Protein AF-A0A256Z282-F1 (afdb_monomer)

Mean predicted aligned error: 21.59 Å

Secondary structure (DSSP, 8-state):
------------------------------SPPP---S--PPPPTTSSEEEE---PPTT--HHHHHHHHGGG-SEEEEE--S--HHHHHHHHHSHHHIIIIIIIIGGGTPEEEEEE-SEEGGGEE---GGGTT--TT-HHHHHHHHHHHHHHHHHH--SEEEESSSTHHHHHHH-S--TTS--HHHHHHHHHHHHHHHHTT-TTSEEE-EEESEEGGGTEE--GGGGGGS-TTS-S-EEEEE-GGGSTT--SGGGS-TTTTGGGGGGS----EEEEEE-----GGGTHHHHHHHHHHHHHTTTTGGGT--EEEEEES-SB-SBTTB--SSB-TTSPBPHHHHHTSPPPPPEE--S--EEEEETT--EEEEEGGGTEE-SSTT---EEEEE-SSSEESEEE-SSEEEEEETTEEEEEEPSS--EEEEEEEEEE-SS--EEEEEEEEEEEP--PPPEEPSS--EEEEETTSPEEEESTTTEE-SSS-TTTSEEEEEEETTEEEEEEEESEEEEEEEESSTT--EEEEEEEEEE-SSS-EEEEEEEEEEEP--PPPEE---SEEEEESS--EEEE-TTSEE-SSTT---EEEEEEESSSS-EEEEEETTTTEEEEEEPTT--EEEEEEEEEE-SS--EEEEEEEEEE--PPPPB-PPPPPEEEESSSPEEEESGGG--B-SS----EEEEEE--TT-SEEEEEETTEEEEEPPTT--EEEEEEEEEE-SSS-EEEEEEEEEEE---PPPEEE--TT-EEEE-TT-EEEEE-SSTT-EEE-SSS-TTT-EEEE--TTEEEETTEEEEE--TT---SEEEEEEEEE-TT--BPPPEEEEEEE-----------EEEEEEEEETTEEEEEEEESTT---EEEEEETTEEEEEE-EE-TTSTTEEEEEE------SB--EEEEEESSTT----SS------B-------------------------TTSGGGTHHHHSSS-------------

Structure (mmCIF, N/CA/C/O backbone):
data_AF-A0A256Z282-F1
#
_entry.id   AF-A0A256Z282-F1
#
loop_
_atom_site.group_PDB
_atom_site.id
_atom_site.type_symbol
_atom_site.label_atom_id
_atom_site.label_alt_id
_atom_site.label_comp_id
_atom_site.label_asym_id
_atom_site.label_entity_id
_atom_site.label_seq_id
_atom_site.pdbx_PDB_ins_code
_atom_site.Cartn_x
_atom_site.Cartn_y
_atom_site.Cartn_z
_atom_site.occupancy
_atom_site.B_iso_or_equiv
_atom_site.auth_seq_id
_atom_site.auth_comp_id
_atom_site.auth_asym_id
_atom_site.auth_atom_id
_atom_site.pdbx_PDB_model_num
ATOM 1 N N . MET A 1 1 ? 31.427 10.305 27.281 1.00 32.47 1 MET A N 1
ATOM 2 C CA . MET A 1 1 ? 32.537 10.815 28.127 1.00 32.47 1 MET A CA 1
ATOM 3 C C . MET A 1 1 ? 32.306 10.371 29.562 1.00 32.47 1 MET A C 1
ATOM 5 O O . MET A 1 1 ? 31.164 10.400 29.994 1.00 32.47 1 MET A O 1
ATOM 9 N N . THR A 1 2 ? 33.347 10.010 30.311 1.00 31.23 2 THR A N 1
ATOM 10 C CA . THR A 1 2 ? 33.247 9.723 31.752 1.00 31.23 2 THR A CA 1
ATOM 11 C C . THR A 1 2 ? 33.522 10.968 32.593 1.00 31.23 2 THR A C 1
ATOM 13 O O . THR A 1 2 ? 34.652 11.454 32.603 1.00 31.23 2 THR A O 1
ATOM 16 N N . ARG A 1 3 ? 32.527 11.425 33.370 1.00 31.22 3 ARG A N 1
ATOM 17 C CA . ARG A 1 3 ? 32.724 11.979 34.725 1.00 31.22 3 ARG A CA 1
ATOM 18 C C . ARG A 1 3 ? 31.401 12.144 35.488 1.00 31.22 3 ARG A C 1
ATOM 20 O O . ARG A 1 3 ? 30.491 12.815 35.023 1.00 31.22 3 ARG A O 1
ATOM 27 N N . PHE A 1 4 ? 31.366 11.559 36.686 1.00 27.66 4 PHE A N 1
ATOM 28 C CA . PHE A 1 4 ? 30.514 11.952 37.821 1.00 27.66 4 PHE A CA 1
ATOM 29 C C . PHE A 1 4 ? 30.743 13.456 38.157 1.00 27.66 4 PHE A C 1
ATOM 31 O O . PHE A 1 4 ? 31.764 14.010 37.745 1.00 27.66 4 PHE A O 1
ATOM 38 N N . VAL A 1 5 ? 29.895 14.187 38.898 1.00 30.22 5 VAL A N 1
ATOM 39 C CA . VAL A 1 5 ? 29.114 13.849 40.117 1.00 30.22 5 VAL A CA 1
ATOM 40 C C . VAL A 1 5 ? 27.767 14.636 40.152 1.00 30.22 5 VAL A C 1
ATOM 42 O O . VAL A 1 5 ? 27.718 15.715 39.563 1.00 30.22 5 VAL A O 1
ATOM 45 N N . PRO A 1 6 ? 26.696 14.153 40.836 1.00 41.72 6 PRO A N 1
ATOM 46 C CA . PRO A 1 6 ? 25.440 14.897 41.121 1.00 41.72 6 PRO A CA 1
ATOM 47 C C . PRO A 1 6 ? 25.623 16.074 42.125 1.00 41.72 6 PRO A C 1
ATOM 49 O O . PRO A 1 6 ? 26.752 16.386 42.488 1.00 41.72 6 PRO A O 1
ATOM 52 N N . ALA A 1 7 ? 24.616 16.792 42.653 1.00 25.42 7 ALA A N 1
ATOM 53 C CA . ALA A 1 7 ? 23.153 16.612 42.766 1.00 25.42 7 ALA A CA 1
ATOM 54 C C . ALA A 1 7 ? 22.435 17.996 42.664 1.00 25.42 7 ALA A C 1
ATOM 56 O O . ALA A 1 7 ? 23.116 19.013 42.584 1.00 25.42 7 ALA A O 1
ATOM 57 N N . ILE A 1 8 ? 21.102 18.147 42.617 1.00 29.92 8 ILE A N 1
ATOM 58 C CA . ILE A 1 8 ? 20.128 17.943 43.714 1.00 29.92 8 ILE A CA 1
ATOM 59 C C . ILE A 1 8 ? 18.701 17.780 43.118 1.00 29.92 8 ILE A C 1
ATOM 61 O O . ILE A 1 8 ? 18.135 18.718 42.568 1.00 29.92 8 ILE A O 1
ATOM 65 N N . ILE A 1 9 ? 18.168 16.552 43.205 1.00 27.41 9 ILE A N 1
ATOM 66 C CA . ILE A 1 9 ? 16.808 16.136 43.651 1.00 27.41 9 ILE A CA 1
ATOM 67 C C . ILE A 1 9 ? 16.004 17.297 44.298 1.00 27.41 9 ILE A C 1
ATOM 69 O O . ILE A 1 9 ? 16.522 17.919 45.214 1.00 27.41 9 ILE A O 1
ATOM 73 N N . THR A 1 10 ? 14.754 17.677 44.004 1.00 26.41 10 THR A N 1
ATOM 74 C CA . THR A 1 10 ? 13.456 16.992 43.737 1.00 26.41 10 THR A CA 1
ATOM 75 C C . THR A 1 10 ? 12.495 18.130 43.255 1.00 26.41 10 THR A C 1
ATOM 77 O O . THR A 1 10 ? 12.828 19.293 43.473 1.00 26.41 10 THR A O 1
ATOM 80 N N . SER A 1 11 ? 11.336 17.990 42.595 1.00 26.44 11 SER A N 1
ATOM 81 C CA . SER A 1 11 ? 10.278 16.965 42.606 1.00 26.44 11 SER A CA 1
ATOM 82 C C . SER A 1 11 ? 9.428 16.986 41.321 1.00 26.44 11 SER A C 1
ATOM 84 O O . SER A 1 11 ? 9.527 17.900 40.507 1.00 26.44 11 SER A O 1
ATOM 86 N N . LEU A 1 12 ? 8.525 16.005 41.208 1.00 25.23 12 LEU A N 1
ATOM 87 C CA . LEU A 1 12 ? 7.338 16.006 40.342 1.00 25.23 12 LEU A CA 1
ATOM 88 C C . LEU A 1 12 ? 6.498 17.295 40.495 1.00 25.23 12 LEU A C 1
ATOM 90 O O . LEU A 1 12 ? 6.377 17.812 41.604 1.00 25.23 12 LEU A O 1
ATOM 94 N N . VAL A 1 13 ? 5.797 17.701 39.429 1.00 27.19 13 VAL A N 1
ATOM 95 C CA . VAL A 1 13 ? 4.322 17.563 39.296 1.00 27.19 13 VAL A CA 1
ATOM 96 C C . VAL A 1 13 ? 3.903 17.858 37.844 1.00 27.19 13 VAL A C 1
ATOM 98 O O . VAL A 1 13 ? 4.639 18.487 37.087 1.00 27.19 13 VAL A O 1
ATOM 101 N N . ILE A 1 14 ? 2.758 17.309 37.433 1.00 26.77 14 ILE A N 1
ATOM 102 C CA . ILE A 1 14 ? 2.300 17.171 36.045 1.00 26.77 14 ILE A CA 1
ATOM 103 C C . ILE A 1 14 ? 1.087 18.080 35.743 1.00 26.77 14 ILE A C 1
ATOM 105 O O . ILE A 1 14 ? 0.183 18.195 36.562 1.00 26.77 14 ILE A O 1
ATOM 109 N N . MET A 1 15 ? 1.071 18.622 34.516 1.00 25.39 15 MET A N 1
ATOM 110 C CA . MET A 1 15 ? -0.073 19.122 33.721 1.00 25.39 15 MET A CA 1
ATOM 111 C C . MET A 1 15 ? -0.859 20.419 34.050 1.00 25.39 15 MET A C 1
ATOM 113 O O . MET A 1 15 ? -1.282 20.707 35.159 1.00 25.39 15 MET A O 1
ATOM 117 N N . LEU A 1 16 ? -1.167 21.074 32.918 1.00 25.86 16 LEU A N 1
ATOM 118 C CA . LEU A 1 16 ? -2.424 21.700 32.470 1.00 25.86 16 LEU A CA 1
ATOM 119 C C . LEU A 1 16 ? -2.932 23.062 32.990 1.00 25.86 16 LEU A C 1
ATOM 121 O O . LEU A 1 16 ? -3.411 23.260 34.101 1.00 25.86 16 LEU A O 1
ATOM 125 N N . LEU A 1 17 ? -2.968 23.957 31.999 1.00 26.42 17 LEU A N 1
ATOM 126 C CA . LEU A 1 17 ? -3.879 25.076 31.772 1.00 26.42 17 LEU A CA 1
ATOM 127 C C . LEU A 1 17 ? -5.357 24.748 32.088 1.00 26.42 17 LEU A C 1
ATOM 129 O O . LEU A 1 17 ? -5.893 23.790 31.538 1.00 26.42 17 LEU A O 1
ATOM 133 N N . LEU A 1 18 ? -6.060 25.623 32.818 1.00 26.33 18 LEU A N 1
ATOM 134 C CA . LEU A 1 18 ? -6.998 26.632 32.267 1.00 26.33 18 LEU A CA 1
ATOM 135 C C . LEU A 1 18 ? -7.649 27.466 33.413 1.00 26.33 18 LEU A C 1
ATOM 137 O O . LEU A 1 18 ? -7.654 27.016 34.558 1.00 26.33 18 LEU A O 1
ATOM 141 N N . PRO A 1 19 ? -8.158 28.694 33.160 1.00 42.88 19 PRO A N 1
ATOM 142 C CA . PRO A 1 19 ? -8.606 29.622 34.211 1.00 42.88 19 PRO A CA 1
ATOM 143 C C . PRO A 1 19 ? -10.138 29.735 34.361 1.00 42.88 19 PRO A C 1
ATOM 145 O O . PRO A 1 19 ? -10.869 29.526 33.391 1.00 42.88 19 PRO A O 1
ATOM 148 N N . PRO A 1 20 ? -10.623 30.224 35.522 1.00 31.28 20 PRO A N 1
ATOM 149 C CA . PRO A 1 20 ? -11.859 31.009 35.525 1.00 31.28 20 PRO A CA 1
ATOM 150 C C . PRO A 1 20 ? -11.836 32.327 36.333 1.00 31.28 20 PRO A C 1
ATOM 152 O O . PRO A 1 20 ? -11.008 32.588 37.201 1.00 31.28 20 PRO A O 1
ATOM 155 N N . VAL A 1 21 ? -12.825 33.141 35.968 1.00 27.41 21 VAL A N 1
ATOM 156 C CA . VAL A 1 21 ? -13.219 34.503 36.365 1.00 27.41 21 VAL A CA 1
ATOM 157 C C . VAL A 1 21 ? -13.372 34.747 37.883 1.00 27.41 21 VAL A C 1
ATOM 159 O O . VAL A 1 21 ? -13.654 33.841 38.660 1.00 27.41 21 VAL A O 1
ATOM 162 N N . ALA A 1 22 ? -13.232 36.013 38.298 1.00 29.50 22 ALA A N 1
ATOM 163 C CA . ALA A 1 22 ? -13.352 36.476 39.685 1.00 29.50 22 ALA A CA 1
ATOM 164 C C . ALA A 1 22 ? -14.802 36.606 40.211 1.00 29.50 22 ALA A C 1
ATOM 166 O O . ALA A 1 22 ? -15.741 36.837 39.453 1.00 29.50 22 ALA A O 1
ATOM 167 N N . VAL A 1 23 ? -14.954 36.576 41.543 1.00 30.27 23 VAL A N 1
ATOM 168 C CA . VAL A 1 23 ? -16.214 36.835 42.267 1.00 30.27 23 VAL A CA 1
ATOM 169 C C . VAL A 1 23 ? -16.068 38.071 43.158 1.00 30.27 23 VAL A C 1
ATOM 171 O O . VAL A 1 23 ? -15.133 38.163 43.952 1.00 30.27 23 VAL A O 1
ATOM 174 N N . GLY A 1 24 ? -17.021 39.002 43.068 1.00 29.23 24 GLY A N 1
ATOM 175 C CA . GLY A 1 24 ? -17.198 40.091 44.034 1.00 29.23 24 GLY A CA 1
ATOM 176 C C . GLY A 1 24 ? -18.310 39.779 45.040 1.00 29.23 24 GLY A C 1
ATOM 177 O O . GLY A 1 24 ? -19.276 39.098 44.704 1.00 29.23 24 GLY A O 1
ATOM 178 N N . ARG A 1 25 ? -18.201 40.303 46.266 1.00 31.72 25 ARG A N 1
ATOM 179 C CA . ARG A 1 25 ? -19.274 40.293 47.277 1.00 31.72 25 ARG A CA 1
ATOM 180 C C . ARG A 1 25 ? -19.615 41.720 47.705 1.00 31.72 25 ARG A C 1
ATOM 182 O O . ARG A 1 25 ? -18.720 42.542 47.879 1.00 31.72 25 ARG A O 1
ATOM 189 N N . SER A 1 26 ? -20.896 41.969 47.951 1.00 30.20 26 SER A N 1
ATOM 190 C CA . SER A 1 26 ? -21.411 43.108 48.716 1.00 30.20 26 SER A CA 1
ATOM 191 C C . SER A 1 26 ? -22.317 42.581 49.834 1.00 30.20 26 SER A C 1
ATOM 193 O O . SER A 1 26 ? -22.869 41.487 49.724 1.00 30.20 26 SER A O 1
ATOM 195 N N . SER A 1 27 ? -22.427 43.324 50.934 1.00 38.00 27 SER A N 1
ATOM 196 C CA . SER A 1 27 ? -23.097 42.881 52.163 1.00 38.00 27 SER A CA 1
ATOM 197 C C . SER A 1 27 ? -24.053 43.942 52.699 1.00 38.00 27 SER A C 1
ATOM 199 O O . SER A 1 27 ? -23.663 45.102 52.833 1.00 38.00 27 SER A O 1
ATOM 201 N N . THR A 1 28 ? -25.257 43.526 53.089 1.00 36.81 28 THR A N 1
ATOM 202 C CA . THR A 1 28 ? -26.222 44.322 53.864 1.00 36.81 28 THR A CA 1
ATOM 203 C C . THR A 1 28 ? -26.924 43.422 54.876 1.00 36.81 28 THR A C 1
ATOM 205 O O . THR A 1 28 ? -27.281 42.294 54.546 1.00 36.81 28 THR A O 1
ATOM 208 N N . GLU A 1 29 ? -27.101 43.919 56.097 1.00 42.50 29 GLU A N 1
ATOM 209 C CA . GLU A 1 29 ? -27.690 43.192 57.230 1.00 42.50 29 GLU A CA 1
ATOM 210 C C . GLU A 1 29 ? -29.229 43.201 57.196 1.00 42.50 29 GLU A C 1
ATOM 212 O O . GLU A 1 29 ? -29.843 44.061 56.560 1.00 42.50 29 GLU A O 1
ATOM 217 N N . GLY A 1 30 ? -29.861 42.295 57.946 1.00 34.12 30 GLY A N 1
ATOM 218 C CA . GLY A 1 30 ? -31.300 42.329 58.204 1.00 34.12 30 GLY A CA 1
ATOM 219 C C . GLY A 1 30 ? -31.729 41.346 59.294 1.00 34.12 30 GLY A C 1
ATOM 220 O O . GLY A 1 30 ? -31.231 40.230 59.312 1.00 34.12 30 GLY A O 1
ATOM 221 N N . SER A 1 31 ? -32.673 41.793 60.137 1.00 41.44 31 SER A N 1
ATOM 222 C CA . SER A 1 31 ? -33.498 41.054 61.121 1.00 41.44 31 SER A CA 1
ATOM 223 C C . SER A 1 31 ? -32.812 40.129 62.154 1.00 41.44 31 SER A C 1
ATOM 225 O O . SER A 1 31 ? -31.780 39.523 61.886 1.00 41.44 31 SER A O 1
ATOM 227 N N . PRO A 1 32 ? -33.394 39.953 63.360 1.00 53.56 32 PRO A N 1
ATOM 228 C CA . PRO A 1 32 ? -33.020 38.826 64.211 1.00 53.56 32 PRO A CA 1
ATOM 229 C C . PRO A 1 32 ? -33.335 37.520 63.469 1.00 53.56 32 PRO A C 1
ATOM 231 O O . PRO A 1 32 ? -34.450 37.340 62.977 1.00 53.56 32 PRO A O 1
ATOM 234 N N . LEU A 1 33 ? -32.337 36.642 63.359 1.00 63.47 33 LEU A N 1
ATOM 235 C CA . LEU A 1 33 ? -32.469 35.342 62.702 1.00 63.47 33 LEU A CA 1
ATOM 236 C C . LEU A 1 33 ? -33.516 34.484 63.425 1.00 63.47 33 LEU A C 1
ATOM 238 O O . LEU A 1 33 ? -33.586 34.494 64.656 1.00 63.47 33 LEU A O 1
ATOM 242 N N . ALA A 1 34 ? -34.306 33.738 62.653 1.00 81.88 34 ALA A N 1
ATOM 243 C CA . ALA A 1 34 ? -35.190 32.720 63.201 1.00 81.88 34 ALA A CA 1
ATOM 244 C C . ALA A 1 34 ? -34.374 31.609 63.885 1.00 81.88 34 ALA A C 1
ATOM 246 O O . ALA A 1 34 ? -33.203 31.389 63.565 1.00 81.88 34 ALA A O 1
ATOM 247 N N . LEU A 1 35 ? -34.988 30.904 64.834 1.00 90.19 35 LEU A N 1
ATOM 248 C CA . LEU A 1 35 ? -34.377 29.716 65.415 1.00 90.19 35 LEU A CA 1
ATOM 249 C C . LEU A 1 35 ? -34.568 28.551 64.449 1.00 90.19 35 LEU A C 1
ATOM 251 O O . LEU A 1 35 ? -35.682 28.069 64.293 1.00 90.19 35 LEU A O 1
ATOM 255 N N . GLU A 1 36 ? -33.503 28.044 63.842 1.00 91.38 36 GLU A N 1
ATOM 256 C CA . GLU A 1 36 ? -33.582 26.732 63.190 1.00 91.38 36 GLU A CA 1
ATOM 257 C C . GLU A 1 36 ? -33.755 25.625 64.249 1.00 91.38 36 GLU A C 1
ATOM 259 O O . GLU A 1 36 ? -33.304 25.806 65.392 1.00 91.38 36 GLU A O 1
ATOM 264 N N . PRO A 1 37 ? -34.335 24.461 63.915 1.00 92.50 37 PRO A N 1
ATOM 265 C CA . PRO A 1 37 ? -34.160 23.242 64.703 1.00 92.50 37 PRO A CA 1
ATOM 266 C C . PRO A 1 37 ? -32.676 22.928 64.982 1.00 92.50 37 PRO A C 1
ATOM 268 O O . PRO A 1 37 ? -31.769 23.494 64.364 1.00 92.50 37 PRO A O 1
ATOM 271 N N . LEU A 1 38 ? -32.406 22.061 65.959 1.00 91.69 38 LEU A N 1
ATOM 272 C CA . LEU A 1 38 ? -31.067 21.489 66.183 1.00 91.69 38 LEU A CA 1
ATOM 273 C C . LEU A 1 38 ? -30.877 20.128 65.504 1.00 91.69 38 LEU A C 1
ATOM 275 O O . LEU A 1 38 ? -29.742 19.680 65.362 1.00 91.69 38 LEU A O 1
ATOM 279 N N . ASP A 1 39 ? -31.975 19.483 65.121 1.00 89.44 39 ASP A N 1
ATOM 280 C CA . ASP A 1 39 ? -32.001 18.131 64.583 1.00 89.44 39 ASP A CA 1
ATOM 281 C C . ASP A 1 39 ? -32.217 18.190 63.061 1.00 89.44 39 ASP A C 1
ATOM 283 O O . ASP A 1 39 ? -33.221 18.738 62.608 1.00 89.44 39 ASP A O 1
ATOM 287 N N . ASP A 1 40 ? -31.283 17.627 62.291 1.00 84.88 40 ASP A N 1
ATOM 288 C CA . ASP A 1 40 ? -31.329 17.514 60.822 1.00 84.88 40 ASP A CA 1
ATOM 289 C C . ASP A 1 40 ? -30.977 16.063 60.420 1.00 84.88 40 ASP A C 1
ATOM 291 O O . ASP A 1 40 ? -29.833 15.768 60.061 1.00 84.88 40 ASP A O 1
ATOM 295 N N . PRO A 1 41 ? -31.897 15.103 60.641 1.00 84.88 41 PRO A N 1
ATOM 296 C CA . PRO A 1 41 ? -31.651 13.686 60.396 1.00 84.88 41 PRO A CA 1
ATOM 297 C C . PRO A 1 41 ? -31.740 13.357 58.898 1.00 84.88 41 PRO A C 1
ATOM 299 O O . PRO A 1 41 ? -32.674 13.772 58.215 1.00 84.88 41 PRO A O 1
ATOM 302 N N . GLU A 1 42 ? -30.807 12.551 58.389 1.00 79.50 42 GLU A N 1
ATOM 303 C CA . GLU A 1 42 ? -30.913 12.004 57.032 1.00 79.50 42 GLU A CA 1
ATOM 304 C C . GLU A 1 42 ? -32.065 10.987 56.967 1.00 79.50 42 GLU A C 1
ATOM 306 O O . GLU A 1 42 ? -32.166 10.089 57.809 1.00 79.50 42 GLU A O 1
ATOM 311 N N . LEU A 1 43 ? -32.953 11.141 55.981 1.00 81.81 43 LEU A N 1
ATOM 312 C CA . LEU A 1 43 ? -34.127 10.284 55.824 1.00 81.81 43 LEU A CA 1
ATOM 313 C C . LEU A 1 43 ? -33.690 8.853 55.450 1.00 81.81 43 LEU A C 1
ATOM 315 O O . LEU A 1 43 ? -33.023 8.689 54.425 1.00 81.81 43 LEU A O 1
ATOM 319 N N . PRO A 1 44 ? -34.067 7.809 56.218 1.00 77.88 44 PRO A N 1
ATOM 320 C CA . PRO A 1 44 ? -33.702 6.432 55.893 1.00 77.88 44 PRO A CA 1
ATOM 321 C C . PRO A 1 44 ? -34.237 6.000 54.515 1.00 77.88 44 PRO A C 1
ATOM 323 O O . PRO A 1 44 ? -35.282 6.507 54.098 1.00 77.88 44 PRO A O 1
ATOM 326 N N . PRO A 1 45 ? -33.610 5.024 53.823 1.00 68.00 45 PRO A N 1
ATOM 327 C CA . PRO A 1 45 ? -34.011 4.637 52.463 1.00 68.00 45 PRO A CA 1
ATOM 328 C C . PRO A 1 45 ? -35.474 4.179 52.333 1.00 68.00 45 PRO A C 1
ATOM 330 O O . PRO A 1 45 ? -36.091 4.388 51.291 1.00 68.00 45 PRO A O 1
ATOM 333 N N . VAL A 1 46 ? -36.057 3.638 53.412 1.00 73.06 46 VAL A N 1
ATOM 334 C CA . VAL A 1 46 ? -37.483 3.259 53.509 1.00 73.06 46 VAL A CA 1
ATOM 335 C C . VAL A 1 46 ? -38.459 4.451 53.533 1.00 73.06 46 VAL A C 1
ATOM 337 O O . VAL A 1 46 ? -39.670 4.247 53.521 1.00 73.06 46 VAL A O 1
ATOM 340 N N . GLY A 1 47 ? -37.962 5.692 53.577 1.00 81.62 47 GLY A N 1
ATOM 341 C CA . GLY A 1 47 ? -38.747 6.925 53.437 1.00 81.62 47 GLY A CA 1
ATOM 342 C C . GLY A 1 47 ? -39.304 7.533 54.730 1.00 81.62 47 GLY A C 1
ATOM 343 O O . GLY A 1 47 ? -39.886 8.615 54.671 1.00 81.62 47 GLY A O 1
ATOM 344 N N . PHE A 1 48 ? -39.114 6.894 55.890 1.00 90.00 48 PHE A N 1
ATOM 345 C CA . PHE A 1 48 ? -39.624 7.361 57.188 1.00 90.00 48 PHE A CA 1
ATOM 346 C C . PHE A 1 48 ? -38.685 7.020 58.355 1.00 90.00 48 PHE A C 1
ATOM 348 O O . PHE A 1 48 ? -37.895 6.077 58.287 1.00 90.00 48 PHE A O 1
ATOM 355 N N . TYR A 1 49 ? -38.799 7.768 59.455 1.00 92.44 49 TYR A N 1
ATOM 356 C CA . TYR A 1 49 ? -38.074 7.513 60.704 1.00 92.44 49 TYR A CA 1
ATOM 357 C C . TYR A 1 49 ? -38.844 6.545 61.609 1.00 92.44 49 TYR A C 1
ATOM 359 O O . TYR A 1 49 ? -40.066 6.656 61.746 1.00 92.44 49 TYR A O 1
ATOM 367 N N . ARG A 1 50 ? -38.129 5.651 62.298 1.00 91.75 50 ARG A N 1
ATOM 368 C CA . ARG A 1 50 ? -38.664 4.807 63.378 1.00 91.75 50 ARG A CA 1
ATOM 369 C C . ARG A 1 50 ? -38.250 5.353 64.744 1.00 91.75 50 ARG A C 1
ATOM 371 O O . ARG A 1 50 ? -37.164 5.913 64.895 1.00 91.75 50 ARG A O 1
ATOM 378 N N . GLY A 1 51 ? -39.094 5.171 65.751 1.00 93.50 51 GLY A N 1
ATOM 379 C CA . GLY A 1 51 ? -38.818 5.587 67.123 1.00 93.50 51 GLY A CA 1
ATOM 380 C C . GLY A 1 51 ? -39.428 4.646 68.150 1.00 93.50 51 GLY A C 1
ATOM 381 O O . GLY A 1 51 ? -40.473 4.054 67.907 1.00 93.50 51 GLY A O 1
ATOM 382 N N . VAL A 1 52 ? -38.796 4.501 69.311 1.00 93.19 52 VAL A N 1
ATOM 383 C CA . VAL A 1 52 ? -39.307 3.675 70.416 1.00 93.19 52 VAL A CA 1
ATOM 384 C C . VAL A 1 52 ? -39.156 4.458 71.711 1.00 93.19 52 VAL A C 1
ATOM 386 O O . VAL A 1 52 ? -38.099 5.029 71.970 1.00 93.19 52 VAL A O 1
ATOM 389 N N . LEU A 1 53 ? -40.190 4.480 72.549 1.00 90.50 53 LEU A N 1
ATOM 390 C CA . LEU A 1 53 ? -40.095 5.079 73.881 1.00 90.50 53 LEU A CA 1
ATOM 391 C C . LEU A 1 53 ? -39.269 4.167 74.822 1.00 90.50 53 LEU A C 1
ATOM 393 O O . LEU A 1 53 ? -39.681 3.030 75.090 1.00 90.50 53 LEU A O 1
ATOM 397 N N . PRO A 1 54 ? -38.115 4.617 75.359 1.00 91.00 54 PRO A N 1
ATOM 398 C CA . PRO A 1 54 ? -37.260 3.756 76.171 1.00 91.00 54 PRO A CA 1
ATOM 399 C C . PRO A 1 54 ? -37.769 3.657 77.617 1.00 91.00 54 PRO A C 1
ATOM 401 O O . PRO A 1 54 ? -37.663 4.604 78.401 1.00 91.00 54 PRO A O 1
ATOM 404 N N . ASN A 1 55 ? -38.269 2.481 78.000 1.00 91.50 55 ASN A N 1
ATOM 405 C CA . ASN A 1 55 ? -38.605 2.123 79.378 1.00 91.50 55 ASN A CA 1
ATOM 406 C C . ASN A 1 55 ? -37.612 1.068 79.915 1.00 91.50 55 ASN A C 1
ATOM 408 O O . ASN A 1 55 ? -37.515 -0.012 79.334 1.00 91.50 55 ASN A O 1
ATOM 412 N N . PRO A 1 56 ? -36.842 1.335 80.989 1.00 89.25 56 PRO A N 1
ATOM 413 C CA . PRO A 1 56 ? -35.852 0.382 81.493 1.00 89.25 56 PRO A CA 1
ATOM 414 C C . PRO A 1 56 ? -36.515 -0.811 82.195 1.00 89.25 56 PRO A C 1
ATOM 416 O O . PRO A 1 56 ? -37.438 -0.634 82.996 1.00 89.25 56 PRO A O 1
ATOM 419 N N . HIS A 1 57 ? -36.017 -2.025 81.944 1.00 88.38 57 HIS A N 1
ATOM 420 C CA . HIS A 1 57 ? -36.428 -3.206 82.711 1.00 88.38 57 HIS A CA 1
ATOM 421 C C . HIS A 1 57 ? -35.793 -3.198 84.122 1.00 88.38 57 HIS A C 1
ATOM 423 O O . HIS A 1 57 ? -34.835 -2.456 84.371 1.00 88.38 57 HIS A O 1
ATOM 429 N N . PRO A 1 58 ? -36.277 -4.010 85.085 1.00 87.56 58 PRO A N 1
ATOM 430 C CA . PRO A 1 58 ? -35.747 -4.006 86.448 1.00 87.56 58 PRO A CA 1
ATOM 431 C C . PRO A 1 58 ? -34.232 -4.263 86.496 1.00 87.56 58 PRO A C 1
ATOM 433 O O . PRO A 1 58 ? -33.767 -5.341 86.132 1.00 87.56 58 PRO A O 1
ATOM 436 N N . GLY A 1 59 ? -33.478 -3.266 86.971 1.00 85.75 59 GLY A N 1
ATOM 437 C CA . GLY A 1 59 ? -32.016 -3.301 87.104 1.00 85.75 59 GLY A CA 1
ATOM 438 C C . GLY A 1 59 ? -31.226 -2.569 86.011 1.00 85.75 59 GLY A C 1
ATOM 439 O O . GLY A 1 59 ? -30.035 -2.361 86.210 1.00 85.75 59 GLY A O 1
ATOM 440 N N . GLN A 1 60 ? -31.868 -2.153 84.914 1.00 91.19 60 GLN A N 1
ATOM 441 C CA . GLN A 1 60 ? -31.240 -1.443 83.792 1.00 91.19 60 GLN A CA 1
ATOM 442 C C . GLN A 1 60 ? -31.096 0.070 84.064 1.00 91.19 60 GLN A C 1
ATOM 444 O O . GLN A 1 60 ? -31.960 0.671 84.709 1.00 91.19 60 GLN A O 1
ATOM 449 N N . SER A 1 61 ? -30.031 0.702 83.558 1.00 91.56 61 SER A N 1
ATOM 450 C CA . SER A 1 61 ? -29.827 2.161 83.627 1.00 91.56 61 SER A CA 1
ATOM 451 C C . SER A 1 61 ? -30.552 2.930 82.506 1.00 91.56 61 SER A C 1
ATOM 453 O O . SER A 1 61 ? -31.020 2.354 81.520 1.00 91.56 61 SER A O 1
ATOM 455 N N . PHE A 1 62 ? -30.639 4.261 82.638 1.00 87.44 62 PHE A N 1
ATOM 456 C CA . PHE A 1 62 ? -31.159 5.116 81.566 1.00 87.44 62 PHE A CA 1
ATOM 457 C C . PHE A 1 62 ? -30.205 5.171 80.362 1.00 87.44 62 PHE A C 1
ATOM 459 O O . PHE A 1 62 ? -30.652 5.066 79.225 1.00 87.44 62 PHE A O 1
ATOM 466 N N . GLU A 1 63 ? -28.896 5.253 80.593 1.00 90.75 63 GLU A N 1
ATOM 467 C CA . GLU A 1 63 ? -27.874 5.174 79.543 1.00 90.75 63 GLU A CA 1
ATOM 468 C C . GLU A 1 63 ? -27.968 3.848 78.769 1.00 90.75 63 GLU A C 1
ATOM 470 O O . GLU A 1 63 ? -27.969 3.844 77.538 1.00 90.75 63 GLU A O 1
ATOM 475 N N . GLU A 1 64 ? -28.116 2.727 79.484 1.00 90.88 64 GLU A N 1
ATOM 476 C CA . GLU A 1 64 ? -28.225 1.384 78.902 1.00 90.88 64 GLU A CA 1
ATOM 477 C C . GLU A 1 64 ? -29.496 1.182 78.070 1.00 90.88 64 GLU A C 1
ATOM 479 O O . GLU A 1 64 ? -29.461 0.450 77.080 1.00 90.88 64 GLU A O 1
ATOM 484 N N . VAL A 1 65 ? -30.631 1.779 78.456 1.00 92.38 65 VAL A N 1
ATOM 485 C CA . VAL A 1 65 ? -31.879 1.629 77.690 1.00 92.38 65 VAL A CA 1
ATOM 486 C C . VAL A 1 65 ? -31.927 2.566 76.480 1.00 92.38 65 VAL A C 1
ATOM 488 O O . VAL A 1 65 ? -32.326 2.128 75.402 1.00 92.38 65 VAL A O 1
ATOM 491 N N . TYR A 1 66 ? -31.447 3.810 76.601 1.00 92.94 66 TYR A N 1
ATOM 492 C CA . TYR A 1 66 ? -31.400 4.752 75.473 1.00 92.94 66 TYR A CA 1
ATOM 493 C C . TYR A 1 66 ? -30.376 4.317 74.411 1.00 92.94 66 TYR A C 1
ATOM 495 O O . TYR A 1 66 ? -30.702 4.324 73.226 1.00 92.94 66 TYR A O 1
ATOM 503 N N . GLY A 1 67 ? -29.198 3.825 74.821 1.00 89.88 67 GLY A N 1
ATOM 504 C CA . GLY A 1 67 ? -28.189 3.263 73.910 1.00 89.88 67 GLY A CA 1
ATOM 505 C C . GLY A 1 67 ? -28.557 1.906 73.281 1.00 89.88 67 GLY A C 1
ATOM 506 O O . GLY A 1 67 ? -27.860 1.433 72.390 1.00 89.88 67 GLY A O 1
ATOM 507 N N . ASN A 1 68 ? -29.636 1.262 73.740 1.00 87.75 68 ASN A N 1
ATOM 508 C CA . ASN A 1 68 ? -30.211 0.049 73.140 1.00 87.75 68 ASN A CA 1
ATOM 509 C C . ASN A 1 68 ? -31.317 0.412 72.131 1.00 87.75 68 ASN A C 1
ATOM 511 O O . ASN A 1 68 ? -31.427 -0.225 71.087 1.00 87.75 68 ASN A O 1
ATOM 515 N N . VAL A 1 69 ? -32.092 1.471 72.404 1.00 89.25 69 VAL A N 1
ATOM 516 C CA . VAL A 1 69 ? -33.086 2.012 71.461 1.00 89.25 69 VAL A CA 1
ATOM 517 C C . VAL A 1 69 ? -32.426 2.639 70.230 1.00 89.25 69 VAL A C 1
ATOM 519 O O . VAL A 1 69 ? -32.868 2.354 69.119 1.00 89.25 69 VAL A O 1
ATOM 522 N N . SER A 1 70 ? -31.344 3.409 70.385 1.00 89.94 70 SER A N 1
ATOM 523 C CA . SER A 1 70 ? -30.672 4.087 69.258 1.00 89.94 70 SER A CA 1
ATOM 524 C C . SER A 1 70 ? -30.085 3.156 68.195 1.00 89.94 70 SER A C 1
ATOM 526 O O . SER A 1 70 ? -29.865 3.577 67.064 1.00 89.94 70 SER A O 1
ATOM 528 N N . LEU A 1 71 ? -29.890 1.871 68.507 1.00 85.44 71 LEU A N 1
ATOM 529 C CA . LEU A 1 71 ? -29.515 0.861 67.512 1.00 85.44 71 LEU A CA 1
ATOM 530 C C . LEU A 1 71 ? -30.615 0.647 66.456 1.00 85.44 71 LEU A C 1
ATOM 532 O O . LEU A 1 71 ? -30.327 0.179 65.354 1.00 85.44 71 LEU A O 1
ATOM 536 N N . HIS A 1 72 ? -31.876 0.916 66.810 1.00 84.88 72 HIS A N 1
ATOM 537 C CA . HIS A 1 72 ? -33.080 0.549 66.056 1.00 84.88 72 HIS A CA 1
ATOM 538 C C . HIS A 1 72 ? -34.131 1.685 66.051 1.00 84.88 72 HIS A C 1
ATOM 540 O O . HIS A 1 72 ? -35.336 1.431 65.986 1.00 84.88 72 HIS A O 1
ATOM 546 N N . SER A 1 73 ? -33.706 2.945 66.196 1.00 89.75 73 SER A N 1
ATOM 547 C CA . SER A 1 73 ? -34.575 4.132 66.214 1.00 89.75 73 SER A CA 1
ATOM 548 C C . SER A 1 73 ? -33.793 5.400 65.895 1.00 89.75 73 SER A C 1
ATOM 550 O O . SER A 1 73 ? -32.684 5.581 66.385 1.00 89.75 73 SER A O 1
ATOM 552 N N . GLN A 1 74 ? -34.402 6.300 65.123 1.00 92.12 74 GLN A N 1
ATOM 553 C CA . GLN A 1 74 ? -33.894 7.646 64.851 1.00 92.12 74 GLN A CA 1
ATOM 554 C C . GLN A 1 74 ? -34.549 8.710 65.747 1.00 92.12 74 GLN A C 1
ATOM 556 O O . GLN A 1 74 ? -34.010 9.808 65.866 1.00 92.12 74 GLN A O 1
ATOM 561 N N . PHE A 1 75 ? -35.676 8.414 66.408 1.00 94.00 75 PHE A N 1
ATOM 562 C CA . PHE A 1 75 ? -36.325 9.357 67.325 1.00 94.00 75 PHE A CA 1
ATOM 563 C C . PHE A 1 75 ? -36.857 8.727 68.612 1.00 94.00 75 PHE A C 1
ATOM 565 O O . PHE A 1 75 ? -37.094 7.523 68.694 1.00 94.00 75 PHE A O 1
ATOM 572 N N . VAL A 1 76 ? -37.079 9.575 69.618 1.00 92.94 76 VAL A N 1
ATOM 573 C CA . VAL A 1 76 ? -37.748 9.211 70.875 1.00 92.94 76 VAL A CA 1
ATOM 574 C C . VAL A 1 76 ? -38.951 10.135 71.098 1.00 92.94 76 VAL A C 1
ATOM 576 O O . VAL A 1 76 ? -38.768 11.358 71.115 1.00 92.94 76 VAL A O 1
ATOM 579 N N . PRO A 1 77 ? -40.167 9.594 71.316 1.00 87.25 77 PRO A N 1
ATOM 580 C CA . PRO A 1 77 ? -41.295 10.362 71.836 1.00 87.25 77 PRO A CA 1
ATOM 581 C C . PRO A 1 77 ? -40.952 10.944 73.213 1.00 87.25 77 PRO A C 1
ATOM 583 O O . PRO A 1 77 ? -40.847 10.232 74.211 1.00 87.25 77 PRO A O 1
ATOM 586 N N . VAL A 1 78 ? -40.768 12.259 73.289 1.00 78.31 78 VAL A N 1
ATOM 587 C CA . VAL A 1 78 ? -40.567 12.984 74.546 1.00 78.31 78 VAL A CA 1
ATOM 588 C C . VAL A 1 78 ? -41.931 13.383 75.089 1.00 78.31 78 VAL A C 1
ATOM 590 O O . VAL A 1 78 ? -42.351 14.545 75.061 1.00 78.31 78 VAL A O 1
ATOM 593 N N . TRP A 1 79 ? -42.617 12.379 75.632 1.00 67.12 79 TRP A N 1
ATOM 594 C CA . TRP A 1 79 ? -43.565 12.607 76.710 1.00 67.12 79 TRP A CA 1
ATOM 595 C C . TRP A 1 79 ? -42.806 13.269 77.857 1.00 67.12 79 TRP A C 1
ATOM 597 O O . TRP A 1 79 ? -41.832 12.717 78.375 1.00 67.12 79 TRP A O 1
ATOM 607 N N . GLY A 1 80 ? -43.227 14.470 78.249 1.00 52.44 80 GLY A N 1
ATOM 608 C CA . GLY A 1 80 ? -42.643 15.121 79.410 1.00 52.44 80 GLY A CA 1
ATOM 609 C C . GLY A 1 80 ? -42.746 14.218 80.643 1.00 52.44 80 GLY A C 1
ATOM 610 O O . GLY A 1 80 ? -43.788 13.615 80.910 1.00 52.44 80 GLY A O 1
ATOM 611 N N . LYS A 1 81 ? -41.680 14.195 81.452 1.00 58.94 81 LYS A N 1
ATOM 612 C CA . LYS A 1 81 ? -41.784 13.963 82.904 1.00 58.94 81 LYS A CA 1
ATOM 613 C C . LYS A 1 81 ? -43.061 14.671 83.400 1.00 58.94 81 LYS A C 1
ATOM 615 O O . LYS A 1 81 ? -43.244 15.816 83.001 1.00 58.94 81 LYS A O 1
ATOM 620 N N . PRO A 1 82 ? -43.911 14.075 84.267 1.00 57.19 82 PRO A N 1
ATOM 621 C CA . PRO A 1 82 ? -45.287 14.543 84.538 1.00 57.19 82 PRO A CA 1
ATOM 622 C C . PRO A 1 82 ? -45.424 15.912 85.246 1.00 57.19 82 PRO A C 1
ATOM 624 O O . PRO A 1 82 ? -46.486 16.258 85.766 1.00 57.19 82 PRO A O 1
ATOM 627 N N . SER A 1 83 ? -44.358 16.710 85.248 1.00 68.25 83 SER A N 1
ATOM 628 C CA . SER A 1 83 ? -44.413 18.165 85.150 1.00 68.25 83 SER A CA 1
ATOM 629 C C . SER A 1 83 ? -45.427 18.611 84.072 1.00 68.25 83 SER A C 1
ATOM 631 O O . SER A 1 83 ? -45.278 18.255 82.904 1.00 68.25 83 SER A O 1
ATOM 633 N N . PRO A 1 84 ? -46.450 19.409 84.416 1.00 83.31 84 PRO A N 1
ATOM 634 C CA . PRO A 1 84 ? -47.362 19.991 83.429 1.00 83.31 84 PRO A CA 1
ATOM 635 C C . PRO A 1 84 ? -46.662 21.056 82.567 1.00 83.31 84 PRO A C 1
ATOM 637 O O . PRO A 1 84 ? -45.608 21.570 82.946 1.00 83.31 84 PRO A O 1
ATOM 640 N N . PHE A 1 85 ? -47.278 21.437 81.438 1.00 88.62 85 PHE A N 1
ATOM 641 C CA . PHE A 1 85 ? -46.682 22.312 80.408 1.00 88.62 85 PHE A CA 1
ATOM 642 C C . PHE A 1 85 ? -45.989 23.576 80.950 1.00 88.62 85 PHE A C 1
ATOM 644 O O . PHE A 1 85 ? -44.950 23.983 80.436 1.00 88.62 85 PHE A O 1
ATOM 651 N N . TYR A 1 86 ? -46.535 24.175 82.012 1.00 87.81 86 TYR A N 1
ATOM 652 C CA . TYR A 1 86 ? -46.048 25.421 82.606 1.00 87.81 86 TYR A CA 1
ATOM 653 C C . TYR A 1 86 ? -44.756 25.279 83.429 1.00 87.81 86 TYR A C 1
ATOM 655 O O . TYR A 1 86 ? -44.208 26.291 83.852 1.00 87.81 86 TYR A O 1
ATOM 663 N N . ASN A 1 87 ? -44.256 24.053 83.617 1.00 87.19 87 ASN A N 1
ATOM 664 C CA . ASN A 1 87 ? -42.927 23.754 84.162 1.00 87.19 87 ASN A CA 1
ATOM 665 C C . ASN A 1 87 ? -41.949 23.233 83.081 1.00 87.19 87 ASN A C 1
ATOM 667 O O . ASN A 1 87 ? -40.762 23.058 83.354 1.00 87.19 87 ASN A O 1
ATOM 671 N N . MET A 1 88 ? -42.435 22.912 81.876 1.00 85.56 88 MET A N 1
ATOM 672 C CA . MET A 1 88 ? -41.705 22.062 80.925 1.00 85.56 88 MET A CA 1
ATOM 673 C C . MET A 1 88 ? -40.505 22.764 80.274 1.00 85.56 88 MET A C 1
ATOM 675 O O . MET A 1 88 ? -39.501 22.113 79.995 1.00 85.56 88 MET A O 1
ATOM 679 N N . SER A 1 89 ? -40.550 24.090 80.105 1.00 83.81 89 SER A N 1
ATOM 680 C CA . SER A 1 89 ? -39.395 24.887 79.658 1.00 83.81 89 SER A CA 1
ATOM 681 C C . SER A 1 89 ? -38.227 24.848 80.638 1.00 83.81 89 SER A C 1
ATOM 683 O O . SER A 1 89 ? -37.074 24.894 80.219 1.00 83.81 89 SER A O 1
ATOM 685 N N . ASP A 1 90 ? -38.512 24.751 81.933 1.00 84.19 90 ASP A N 1
ATOM 686 C CA . ASP A 1 90 ? -37.514 24.862 82.998 1.00 84.19 90 ASP A CA 1
ATOM 687 C C . ASP A 1 90 ? -36.848 23.502 83.243 1.00 84.19 90 ASP A C 1
ATOM 689 O O . ASP A 1 90 ? -35.632 23.425 83.416 1.00 84.19 90 ASP A O 1
ATOM 693 N N . ASP A 1 91 ? -37.617 22.410 83.145 1.00 84.19 91 ASP A N 1
ATOM 694 C CA . ASP A 1 91 ? -37.064 21.053 83.061 1.00 84.19 91 ASP A CA 1
ATOM 695 C C . ASP A 1 91 ? -36.184 20.883 81.800 1.00 84.19 91 ASP A C 1
ATOM 697 O O . ASP A 1 91 ? -35.101 20.301 81.889 1.00 84.19 91 ASP A O 1
ATOM 701 N N . LEU A 1 92 ? -36.595 21.427 80.643 1.00 84.56 92 LEU A N 1
ATOM 702 C CA . LEU A 1 92 ? -35.862 21.299 79.370 1.00 84.56 92 LEU A CA 1
ATOM 703 C C . LEU A 1 92 ? -34.673 22.259 79.192 1.00 84.56 92 LEU A C 1
ATOM 705 O O . LEU A 1 92 ? -33.757 21.928 78.449 1.00 84.56 92 LEU A O 1
ATOM 709 N N . SER A 1 93 ? -34.649 23.417 79.856 1.00 82.75 93 SER A N 1
ATOM 710 C CA . SER A 1 93 ? -33.489 24.335 79.853 1.00 82.75 93 SER A CA 1
ATOM 711 C C . SER A 1 93 ? -32.528 24.114 81.028 1.00 82.75 93 SER A C 1
ATOM 713 O O . SER A 1 93 ? -31.406 24.622 81.020 1.00 82.75 93 SER A O 1
ATOM 715 N N . GLY A 1 94 ? -32.955 23.362 82.045 1.00 83.25 94 GLY A N 1
ATOM 716 C CA . GLY A 1 94 ? -32.136 22.988 83.192 1.00 83.25 94 GLY A CA 1
ATOM 717 C C . GLY A 1 94 ? -31.201 21.801 82.932 1.00 83.25 94 GLY A C 1
ATOM 718 O O . GLY A 1 94 ? -31.090 21.258 81.833 1.00 83.25 94 GLY A O 1
ATOM 719 N N . SER A 1 95 ? -30.551 21.334 84.002 1.00 82.94 95 SER A N 1
ATOM 720 C CA . SER A 1 95 ? -29.659 20.166 83.959 1.00 82.94 95 SER A CA 1
ATOM 721 C C . SER A 1 95 ? -30.360 18.859 83.569 1.00 82.94 95 SER A C 1
ATOM 723 O O . SER A 1 95 ? -29.686 17.927 83.137 1.00 82.94 95 SER A O 1
ATOM 725 N N . TRP A 1 96 ? -31.691 18.779 83.700 1.00 82.69 96 TRP A N 1
ATOM 726 C CA . TRP A 1 96 ? -32.459 17.627 83.229 1.00 82.69 96 TRP A CA 1
ATOM 727 C C . TRP A 1 96 ? -32.498 17.572 81.699 1.00 82.69 96 TRP A C 1
ATOM 729 O O . TRP A 1 96 ? -32.155 16.534 81.146 1.00 82.69 96 TRP A O 1
ATOM 739 N N . GLY A 1 97 ? -32.825 18.672 81.012 1.00 84.69 97 GLY A N 1
ATOM 740 C CA . GLY A 1 97 ? -32.854 18.728 79.546 1.00 84.69 97 GLY A CA 1
ATOM 741 C C . GLY A 1 97 ? -31.501 18.426 78.904 1.00 84.69 97 GLY A C 1
ATOM 742 O O . GLY A 1 97 ? -31.422 17.578 78.019 1.00 84.69 97 GLY A O 1
ATOM 743 N N . SER A 1 98 ? -30.421 19.011 79.431 1.00 86.44 98 SER A N 1
ATOM 744 C CA . SER A 1 98 ? -29.056 18.742 78.948 1.00 86.44 98 SER A CA 1
ATOM 745 C C . SER A 1 98 ? -28.630 17.270 79.115 1.00 86.44 98 SER A C 1
ATOM 747 O O . SER A 1 98 ? -27.903 16.728 78.281 1.00 86.44 98 SER A O 1
ATOM 749 N N . TYR A 1 99 ? -29.113 16.577 80.152 1.00 88.56 99 TYR A N 1
ATOM 750 C CA . TYR A 1 99 ? -28.889 15.138 80.312 1.00 88.56 99 TYR A CA 1
ATOM 751 C C . TYR A 1 99 ? -29.833 14.305 79.428 1.00 88.56 99 TYR A C 1
ATOM 753 O O . TYR A 1 99 ? -29.381 13.449 78.680 1.00 88.56 99 TYR A O 1
ATOM 761 N N . PHE A 1 100 ? -31.139 14.553 79.460 1.00 87.06 100 PHE A N 1
ATOM 762 C CA . PHE A 1 100 ? -32.126 13.701 78.796 1.00 87.06 100 PHE A CA 1
ATOM 763 C C . PHE A 1 100 ? -32.222 13.950 77.284 1.00 87.06 100 PHE A C 1
ATOM 765 O O . PHE A 1 100 ? -32.131 13.015 76.496 1.00 87.06 100 PHE A O 1
ATOM 772 N N . VAL A 1 101 ? -32.379 15.205 76.861 1.00 89.25 101 VAL A N 1
ATOM 773 C CA . VAL A 1 101 ? -32.499 15.546 75.437 1.00 89.25 101 VAL A CA 1
ATOM 774 C C . VAL A 1 101 ? -31.126 15.568 74.779 1.00 89.25 101 VAL A C 1
ATOM 776 O O . VAL A 1 101 ? -30.918 14.873 73.787 1.00 89.25 101 VAL A O 1
ATOM 779 N N . ASP A 1 102 ? -30.168 16.309 75.336 1.00 90.12 102 ASP A N 1
ATOM 780 C CA . ASP A 1 102 ? -28.892 16.499 74.640 1.00 90.12 102 ASP A CA 1
ATOM 781 C C . ASP A 1 102 ? -27.912 15.326 74.837 1.00 90.12 102 ASP A C 1
ATOM 783 O O . ASP A 1 102 ? -27.168 15.010 73.911 1.00 90.12 102 ASP A O 1
ATOM 787 N N . THR A 1 103 ? -27.931 14.625 75.983 1.00 90.88 103 THR A N 1
ATOM 788 C CA . THR A 1 103 ? -27.033 13.470 76.216 1.00 90.88 103 THR A CA 1
ATOM 789 C C . THR A 1 103 ? -27.685 12.119 75.891 1.00 90.88 103 THR A C 1
ATOM 791 O O . THR A 1 103 ? -27.110 11.354 75.122 1.00 90.88 103 THR A O 1
ATOM 794 N N . LEU A 1 104 ? -28.869 11.797 76.433 1.00 91.75 104 LEU A N 1
ATOM 795 C CA . LEU A 1 104 ? -29.494 10.479 76.226 1.00 91.75 104 LEU A CA 1
ATOM 796 C C . LEU A 1 104 ? -30.154 10.322 74.846 1.00 91.75 104 LEU A C 1
ATOM 798 O O . LEU A 1 104 ? -30.104 9.224 74.296 1.00 91.75 104 LEU A O 1
ATOM 802 N N . ILE A 1 105 ? -30.748 11.375 74.276 1.00 93.19 105 ILE A N 1
ATOM 803 C CA . ILE A 1 105 ? -31.378 11.325 72.943 1.00 93.19 105 ILE A CA 1
ATOM 804 C C . ILE A 1 105 ? -30.362 11.727 71.859 1.00 93.19 105 ILE A C 1
ATOM 806 O O . ILE A 1 105 ? -29.868 10.859 71.137 1.00 93.19 105 ILE A O 1
ATOM 810 N N . ARG A 1 106 ? -29.962 13.004 71.798 1.00 93.44 106 ARG A N 1
ATOM 811 C CA . ARG A 1 106 ? -29.061 13.529 70.749 1.00 93.44 106 ARG A CA 1
ATOM 812 C C . ARG A 1 106 ? -27.651 12.954 70.812 1.00 93.44 106 ARG A C 1
ATOM 814 O O . ARG A 1 106 ? -27.081 12.622 69.777 1.00 93.44 106 ARG A O 1
ATOM 821 N N . GLY A 1 107 ? -27.106 12.755 72.012 1.00 91.19 107 GLY A N 1
ATOM 822 C CA . GLY A 1 107 ? -25.807 12.102 72.212 1.00 91.19 107 GLY A CA 1
ATOM 823 C C . GLY A 1 107 ? -25.753 10.638 71.752 1.00 91.19 107 GLY A C 1
ATOM 824 O O . GLY A 1 107 ? -24.662 10.121 71.527 1.00 91.19 107 GLY A O 1
ATOM 825 N N . ASN A 1 108 ? -26.910 9.994 71.548 1.00 91.69 108 ASN A N 1
ATOM 826 C CA . ASN A 1 108 ? -27.044 8.670 70.934 1.00 91.69 108 ASN A CA 1
ATOM 827 C C . ASN A 1 108 ? -27.461 8.726 69.446 1.00 91.69 108 ASN A C 1
ATOM 829 O O . ASN A 1 108 ? -27.793 7.692 68.874 1.00 91.69 108 ASN A O 1
ATOM 833 N N . GLY A 1 109 ? -27.453 9.906 68.813 1.00 90.31 109 GLY A N 1
ATOM 834 C CA . GLY A 1 109 ? -27.795 10.086 67.396 1.00 90.31 109 GLY A CA 1
ATOM 835 C C . GLY A 1 109 ? -29.296 10.146 67.083 1.00 90.31 109 GLY A C 1
ATOM 836 O O . GLY A 1 109 ? -29.661 10.114 65.912 1.00 90.31 109 GLY A O 1
ATOM 837 N N . MET A 1 110 ? -30.161 10.237 68.098 1.00 93.38 110 MET A N 1
ATOM 838 C CA . MET A 1 110 ? -31.617 10.329 67.928 1.00 93.38 110 MET A CA 1
ATOM 839 C C . MET A 1 110 ? -32.119 11.772 68.069 1.00 93.38 110 MET A C 1
ATOM 841 O O . MET A 1 110 ? -31.493 12.577 68.757 1.00 93.38 110 MET A O 1
ATOM 845 N N . PHE A 1 111 ? -33.287 12.090 67.504 1.00 94.25 111 PHE A N 1
ATOM 846 C CA . PHE A 1 111 ? -33.964 13.377 67.714 1.00 94.25 111 PHE A CA 1
ATOM 847 C C . PHE A 1 111 ? -35.163 13.284 68.686 1.00 94.25 111 PHE A C 1
ATOM 849 O O . PHE A 1 111 ? -35.823 12.242 68.774 1.00 94.25 111 PHE A O 1
ATOM 856 N N . PRO A 1 112 ? -35.471 14.354 69.445 1.00 93.31 112 PRO A N 1
ATOM 857 C CA . PRO A 1 112 ? -36.628 14.401 70.333 1.00 93.31 112 PRO A CA 1
ATOM 858 C C . PRO A 1 112 ? -37.906 14.782 69.570 1.00 93.31 112 PRO A C 1
ATOM 860 O O . PRO A 1 112 ? -37.948 15.794 68.871 1.00 93.31 112 PRO A O 1
ATOM 863 N N . LEU A 1 113 ? -38.984 14.025 69.773 1.00 93.31 113 LEU A N 1
ATOM 864 C CA . LEU A 1 113 ? -40.328 14.387 69.314 1.00 93.31 113 LEU A CA 1
ATOM 865 C C . LEU A 1 113 ? -41.145 14.877 70.517 1.00 93.31 113 LEU A C 1
ATOM 867 O O . LEU A 1 113 ? -41.525 14.085 71.373 1.00 93.31 113 LEU A O 1
ATOM 871 N N . ILE A 1 114 ? -41.340 16.191 70.654 1.00 91.25 114 ILE A N 1
ATOM 872 C CA . ILE A 1 114 ? -41.766 16.791 71.932 1.00 91.25 114 ILE A CA 1
ATOM 873 C C . ILE A 1 114 ? -43.289 16.933 72.021 1.00 91.25 114 ILE A C 1
ATOM 875 O O . ILE A 1 114 ? -43.898 17.600 71.186 1.00 91.25 114 ILE A O 1
ATOM 879 N N . HIS A 1 115 ? -43.899 16.389 73.081 1.00 89.94 115 HIS A N 1
ATOM 880 C CA . HIS A 1 115 ? -45.338 16.519 73.339 1.00 89.94 115 HIS A CA 1
ATOM 881 C C . HIS A 1 115 ? -45.658 17.555 74.428 1.00 89.94 115 HIS A C 1
ATOM 883 O O . HIS A 1 115 ? -45.460 17.322 75.621 1.00 89.94 115 HIS A O 1
ATOM 889 N N . MET A 1 116 ? -46.238 18.682 74.016 1.00 90.88 116 MET A N 1
ATOM 890 C CA . MET A 1 116 ? -46.788 19.720 74.890 1.00 90.88 116 MET A CA 1
ATOM 891 C C . MET A 1 116 ? -48.279 19.457 75.121 1.00 90.88 116 MET A C 1
ATOM 893 O O . MET A 1 116 ? -49.085 19.880 74.300 1.00 90.88 116 MET A O 1
ATOM 897 N N . ASN A 1 117 ? -48.685 18.765 76.194 1.00 90.25 117 ASN A N 1
ATOM 898 C CA . ASN A 1 117 ? -50.117 18.516 76.440 1.00 90.25 117 ASN A CA 1
ATOM 899 C C . ASN A 1 117 ? -50.797 19.594 77.309 1.00 90.25 117 ASN A C 1
ATOM 901 O O . ASN A 1 117 ? -50.208 20.126 78.252 1.00 90.25 117 ASN A O 1
ATOM 905 N N . PHE A 1 118 ? -52.071 19.875 77.018 1.00 91.88 118 PHE A N 1
ATOM 906 C CA . PHE A 1 118 ? -52.881 20.881 77.712 1.00 91.88 118 PHE A CA 1
ATOM 907 C C . PHE A 1 118 ? -53.774 20.316 78.829 1.00 91.88 118 PHE A C 1
ATOM 909 O O . PHE A 1 118 ? -54.231 21.072 79.689 1.00 91.88 118 PHE A O 1
ATOM 916 N N . TYR A 1 119 ? -54.012 19.002 78.850 1.00 91.31 119 TYR A N 1
ATOM 917 C CA . TYR A 1 119 ? -54.842 18.325 79.850 1.00 91.31 119 TYR A CA 1
ATOM 918 C C . TYR A 1 119 ? -54.062 17.284 80.668 1.00 91.31 119 TYR A C 1
ATOM 920 O O . TYR A 1 119 ? -53.006 16.798 80.262 1.00 91.31 119 TYR A O 1
ATOM 928 N N . GLY A 1 120 ? -54.591 16.955 81.846 1.00 85.25 120 GLY A N 1
ATOM 929 C CA . GLY A 1 120 ? -54.081 15.938 82.763 1.00 85.25 120 GLY A CA 1
ATOM 930 C C . GLY A 1 120 ? -55.013 14.730 82.896 1.00 85.25 120 GLY A C 1
ATOM 931 O O . GLY A 1 120 ? -55.926 14.511 82.098 1.00 85.25 120 GLY A O 1
ATOM 932 N N . ALA A 1 121 ? -54.791 13.925 83.938 1.00 81.25 121 ALA A N 1
ATOM 933 C CA . ALA A 1 121 ? -55.570 12.714 84.191 1.00 81.25 121 ALA A CA 1
ATOM 934 C C . ALA A 1 121 ? -57.092 12.980 84.221 1.00 81.25 121 ALA A C 1
ATOM 936 O O . ALA A 1 121 ? -57.559 13.994 84.749 1.00 81.25 121 ALA A O 1
ATOM 937 N N . GLY A 1 122 ? -57.867 12.051 83.651 1.00 84.31 122 GLY A N 1
ATOM 938 C CA . GLY A 1 122 ? -59.330 12.147 83.586 1.00 84.31 122 GLY A CA 1
ATOM 939 C C . GLY A 1 122 ? -59.861 13.252 82.664 1.00 84.31 122 GLY A C 1
ATOM 940 O O . GLY A 1 122 ? -60.948 13.756 82.921 1.00 84.31 122 GLY A O 1
ATOM 941 N N . MET A 1 123 ? -59.098 13.642 81.633 1.00 88.94 123 MET A N 1
ATOM 942 C CA . MET A 1 123 ? -59.431 14.731 80.696 1.00 88.94 123 MET A CA 1
ATOM 943 C C . MET A 1 123 ? -59.648 16.093 81.383 1.00 88.94 123 MET A C 1
ATOM 945 O O . MET A 1 123 ? -60.412 16.920 80.905 1.00 88.94 123 MET A O 1
ATOM 949 N N . SER A 1 124 ? -58.979 16.348 82.511 1.00 90.81 124 SER A N 1
ATOM 950 C CA . SER A 1 124 ? -59.071 17.629 83.224 1.00 90.81 124 SER A CA 1
ATOM 951 C C . SER A 1 124 ? -58.106 18.670 82.642 1.00 90.81 124 SER A C 1
ATOM 953 O O . SER A 1 124 ? -56.975 18.329 82.301 1.00 90.81 124 SER A O 1
ATOM 955 N N . LEU A 1 125 ? -58.507 19.944 82.532 1.00 92.31 125 LEU A N 1
ATOM 956 C CA . LEU A 1 125 ? -57.600 21.002 82.060 1.00 92.31 125 LEU A CA 1
ATOM 957 C C . LEU A 1 125 ? -56.403 21.146 83.014 1.00 92.31 125 LEU A C 1
ATOM 959 O O . LEU A 1 125 ? -56.581 21.267 84.226 1.00 92.31 125 LEU A O 1
ATOM 963 N N . SER A 1 126 ? -55.182 21.170 82.478 1.00 91.12 126 SER A N 1
ATOM 964 C CA . SER A 1 126 ? -53.981 21.402 83.281 1.00 91.12 126 SER A CA 1
ATOM 965 C C . SER A 1 126 ? -53.868 22.892 83.610 1.00 91.12 126 SER A C 1
ATOM 967 O O . SER A 1 126 ? -53.653 23.706 82.716 1.00 91.12 126 SER A O 1
ATOM 969 N N . THR A 1 127 ? -54.002 23.288 84.876 1.00 90.25 127 THR A N 1
ATOM 970 C CA . THR A 1 127 ? -53.968 24.708 85.279 1.00 90.25 127 THR A CA 1
ATOM 971 C C . THR A 1 127 ? -52.774 25.029 86.180 1.00 90.25 127 THR A C 1
ATOM 973 O O . THR A 1 127 ? -52.621 24.356 87.203 1.00 90.25 127 THR A O 1
ATOM 976 N N . PRO A 1 128 ? -51.986 26.085 85.886 1.00 88.88 128 PRO A N 1
ATOM 977 C CA . PRO A 1 128 ? -51.025 26.651 86.833 1.00 88.88 128 PRO A CA 1
ATOM 978 C C . PRO A 1 128 ? -51.651 26.916 88.217 1.00 88.88 128 PRO A C 1
ATOM 980 O O . PRO A 1 128 ? -52.834 27.263 88.277 1.00 88.88 128 PRO A O 1
ATOM 983 N N . PRO A 1 129 ? -50.905 26.806 89.337 1.00 88.75 129 PRO A N 1
ATOM 984 C CA . PRO A 1 129 ? -51.452 27.052 90.677 1.00 88.75 129 PRO A CA 1
ATOM 985 C C . PRO A 1 129 ? -52.024 28.467 90.870 1.00 88.75 129 PRO A C 1
ATOM 987 O O . PRO A 1 129 ? -52.929 28.657 91.678 1.00 88.75 129 PRO A O 1
ATOM 990 N N . ASP A 1 130 ? -51.521 29.447 90.115 1.00 91.38 130 ASP A N 1
ATOM 991 C CA . ASP A 1 130 ? -52.007 30.829 90.034 1.00 91.38 130 ASP A CA 1
ATOM 992 C C . ASP A 1 130 ? -53.294 30.997 89.196 1.00 91.38 130 ASP A C 1
ATOM 994 O O . ASP A 1 130 ? -53.942 32.038 89.284 1.00 91.38 130 ASP A O 1
ATOM 998 N N . LEU A 1 131 ? -53.698 29.976 88.429 1.00 91.56 131 LEU A N 1
ATOM 999 C CA . LEU A 1 131 ? -54.851 29.970 87.513 1.00 91.56 131 LEU A CA 1
ATOM 1000 C C . LEU A 1 131 ? -55.816 28.795 87.780 1.00 91.56 131 LEU A C 1
ATOM 1002 O O . LEU A 1 131 ? -56.456 28.273 86.865 1.00 91.56 131 LEU A O 1
ATOM 1006 N N . SER A 1 132 ? -55.916 28.348 89.035 1.00 84.00 132 SER A N 1
ATOM 1007 C CA . SER A 1 132 ? -56.779 27.222 89.416 1.00 84.00 132 SER A CA 1
ATOM 1008 C C . SER A 1 132 ? -58.255 27.464 89.055 1.00 84.00 132 SER A C 1
ATOM 1010 O O . SER A 1 132 ? -58.851 28.442 89.506 1.00 84.00 132 SER A O 1
ATOM 1012 N N . GLY A 1 133 ? -58.844 26.557 88.268 1.00 83.69 133 GLY A N 1
ATOM 1013 C CA . GLY A 1 133 ? -60.244 26.637 87.826 1.00 83.69 133 GLY A CA 1
ATOM 1014 C C . GLY A 1 133 ? -60.497 27.398 86.517 1.00 83.69 133 GLY A C 1
ATOM 1015 O O . GLY A 1 133 ? -61.657 27.671 86.221 1.00 83.69 133 GLY A O 1
ATOM 1016 N N . ALA A 1 134 ? -59.452 27.729 85.750 1.00 90.44 134 ALA A N 1
ATOM 1017 C CA . ALA A 1 134 ? -59.577 28.300 84.405 1.00 90.44 134 ALA A CA 1
ATOM 1018 C C . ALA A 1 134 ? -60.229 27.340 83.383 1.00 90.44 134 ALA A C 1
ATOM 1020 O O . ALA A 1 134 ? -60.273 26.125 83.594 1.00 90.44 134 ALA A O 1
ATOM 1021 N N . ALA A 1 135 ? -60.677 27.893 82.253 1.00 91.88 135 ALA A N 1
ATOM 1022 C CA . ALA A 1 135 ? -61.193 27.191 81.076 1.00 91.88 135 ALA A CA 1
ATOM 1023 C C . ALA A 1 135 ? -60.332 27.440 79.816 1.00 91.88 135 ALA A C 1
ATOM 1025 O O . ALA A 1 135 ? -59.486 28.333 79.788 1.00 91.88 135 ALA A O 1
ATOM 1026 N N . LEU A 1 136 ? -60.550 26.672 78.737 1.00 92.44 136 LEU A N 1
ATOM 1027 C CA . LEU A 1 136 ? -59.749 26.772 77.499 1.00 92.44 136 LEU A CA 1
ATOM 1028 C C . LEU A 1 136 ? -59.856 28.132 76.790 1.00 92.44 136 LEU A C 1
ATOM 1030 O O . LEU A 1 136 ? -58.976 28.484 76.000 1.00 92.44 136 LEU A O 1
ATOM 1034 N N . ASN A 1 137 ? -60.917 28.898 77.046 1.00 93.06 137 ASN A N 1
ATOM 1035 C CA . ASN A 1 137 ? -61.097 30.244 76.503 1.00 93.06 137 ASN A CA 1
ATOM 1036 C C . ASN A 1 137 ? -60.553 31.376 77.398 1.00 93.06 137 ASN A C 1
ATOM 1038 O O . ASN A 1 137 ? -60.549 32.523 76.952 1.00 93.06 137 ASN A O 1
ATOM 1042 N N . ASP A 1 138 ? -60.038 31.089 78.601 1.00 95.06 138 ASP A N 1
ATOM 1043 C CA . ASP A 1 138 ? -59.480 32.119 79.484 1.00 95.06 138 ASP A CA 1
ATOM 1044 C C . ASP A 1 138 ? -58.157 32.670 78.938 1.00 95.06 138 ASP A C 1
ATOM 1046 O O . ASP A 1 138 ? -57.131 31.985 78.896 1.00 95.06 138 ASP A O 1
ATOM 1050 N N . THR A 1 139 ? -58.154 33.953 78.567 1.00 94.62 139 THR A N 1
ATOM 1051 C CA . THR A 1 139 ? -57.022 34.623 77.907 1.00 94.62 139 THR A CA 1
ATOM 1052 C C . THR A 1 139 ? -55.699 34.478 78.665 1.00 94.62 139 THR A C 1
ATOM 1054 O O . THR A 1 139 ? -54.664 34.273 78.038 1.00 94.62 139 THR A O 1
ATOM 1057 N N . SER A 1 140 ? -55.713 34.546 80.000 1.00 94.06 140 SER A N 1
ATOM 1058 C CA . SER A 1 140 ? -54.511 34.408 80.837 1.00 94.06 140 SER A CA 1
ATOM 1059 C C . SER A 1 140 ? -53.938 32.988 80.838 1.00 94.06 140 SER A C 1
ATOM 1061 O O . SER A 1 140 ? -52.718 32.820 80.845 1.00 94.06 140 SER A O 1
ATOM 1063 N N . TRP A 1 141 ? -54.798 31.966 80.796 1.00 95.69 141 TRP A N 1
ATOM 1064 C CA . TRP A 1 141 ? -54.375 30.571 80.687 1.00 95.69 141 TRP A CA 1
ATOM 1065 C C . TRP A 1 141 ? -53.820 30.286 79.283 1.00 95.69 141 TRP A C 1
ATOM 1067 O O . TRP A 1 141 ? -52.725 29.733 79.163 1.00 95.69 141 TRP A O 1
ATOM 1077 N N . ARG A 1 142 ? -54.503 30.760 78.227 1.00 96.38 142 ARG A N 1
ATOM 1078 C CA . ARG A 1 142 ? -54.047 30.627 76.826 1.00 96.38 142 ARG A CA 1
ATOM 1079 C C . ARG A 1 142 ? -52.687 31.285 76.609 1.00 96.38 142 ARG A C 1
ATOM 1081 O O . ARG A 1 142 ? -51.790 30.662 76.049 1.00 96.38 142 ARG A O 1
ATOM 1088 N N . GLN A 1 143 ? -52.513 32.513 77.106 1.00 95.00 143 GLN A N 1
ATOM 1089 C CA . GLN A 1 143 ? -51.241 33.235 77.046 1.00 95.00 143 GLN A CA 1
ATOM 1090 C C . GLN A 1 143 ? -50.116 32.439 77.710 1.00 95.00 143 GLN A C 1
ATOM 1092 O O . GLN A 1 143 ? -49.092 32.221 77.067 1.00 95.00 143 GLN A O 1
ATOM 1097 N N . ARG A 1 144 ? -50.325 31.911 78.927 1.00 94.50 144 ARG A N 1
ATOM 1098 C CA . ARG A 1 144 ? -49.315 31.071 79.591 1.00 94.50 144 ARG A CA 1
ATOM 1099 C C . ARG A 1 144 ? -48.995 29.808 78.786 1.00 94.50 144 ARG A C 1
ATOM 1101 O O . ARG A 1 144 ? -47.829 29.442 78.707 1.00 94.50 144 ARG A O 1
ATOM 1108 N N . TYR A 1 145 ? -49.988 29.153 78.181 1.00 95.12 145 TYR A N 1
ATOM 1109 C CA . TYR A 1 145 ? -49.761 27.970 77.342 1.00 95.12 145 TYR A CA 1
ATOM 1110 C C . TYR A 1 145 ? -48.898 28.296 76.112 1.00 95.12 145 TYR A C 1
ATOM 1112 O O . TYR A 1 145 ? -47.879 27.644 75.887 1.00 95.12 145 TYR A O 1
ATOM 1120 N N . VAL A 1 146 ? -49.242 29.353 75.366 1.00 96.12 146 VAL A N 1
ATOM 1121 C CA . VAL A 1 146 ? -48.460 29.830 74.209 1.00 96.12 146 VAL A CA 1
ATOM 1122 C C . VAL A 1 146 ? -47.041 30.237 74.625 1.00 96.12 146 VAL A C 1
ATOM 1124 O O . VAL A 1 146 ? -46.074 29.872 73.957 1.00 96.12 146 VAL A O 1
ATOM 1127 N N . GLU A 1 147 ? -46.885 30.952 75.742 1.00 94.81 147 GLU A N 1
ATOM 1128 C CA . GLU A 1 147 ? -45.578 31.324 76.297 1.00 94.81 147 GLU A CA 1
ATOM 1129 C C . GLU A 1 147 ? -44.734 30.096 76.662 1.00 94.81 147 GLU A C 1
ATOM 1131 O O . GLU A 1 147 ? -43.556 30.042 76.303 1.00 94.81 147 GLU A O 1
ATOM 1136 N N . SER A 1 148 ? -45.318 29.082 77.308 1.00 93.38 148 SER A N 1
ATOM 1137 C CA . SER A 1 148 ? -44.629 27.826 77.619 1.00 93.38 148 SER A CA 1
ATOM 1138 C C . SER A 1 148 ? -44.199 27.062 76.365 1.00 93.38 148 SER A C 1
ATOM 1140 O O . SER A 1 148 ? -43.052 26.624 76.311 1.00 93.38 148 SER A O 1
ATOM 1142 N N . VAL A 1 149 ? -45.044 26.952 75.330 1.00 94.81 149 VAL A N 1
ATOM 1143 C CA . VAL A 1 149 ? -44.656 26.300 74.061 1.00 94.81 149 VAL A CA 1
ATOM 1144 C C . VAL A 1 149 ? -43.494 27.042 73.394 1.00 94.81 149 VAL A C 1
ATOM 1146 O O . VAL A 1 149 ? -42.494 26.419 73.040 1.00 94.81 149 VAL A O 1
ATOM 1149 N N . LYS A 1 150 ? -43.554 28.377 73.299 1.00 94.81 150 LYS A N 1
ATOM 1150 C CA . LYS A 1 150 ? -42.444 29.189 72.761 1.00 94.81 150 LYS A CA 1
ATOM 1151 C C . LYS A 1 150 ? -41.158 29.027 73.573 1.00 94.81 150 LYS A C 1
ATOM 1153 O O . LYS A 1 150 ? -40.071 28.997 73.002 1.00 94.81 150 LYS A O 1
ATOM 1158 N N . SER A 1 151 ? -41.276 28.900 74.893 1.00 93.12 151 SER A N 1
ATOM 1159 C CA . SER A 1 151 ? -40.135 28.724 75.797 1.00 93.12 151 SER A CA 1
ATOM 1160 C C . SER A 1 151 ? -39.510 27.333 75.654 1.00 93.12 151 SER A C 1
ATOM 1162 O O . SER A 1 151 ? -38.289 27.213 75.683 1.00 93.12 151 SER A O 1
ATOM 1164 N N . VAL A 1 152 ? -40.318 26.295 75.409 1.00 91.69 152 VAL A N 1
ATOM 1165 C CA . VAL A 1 152 ? -39.854 24.941 75.067 1.00 91.69 152 VAL A CA 1
ATOM 1166 C C . VAL A 1 152 ? -39.163 24.907 73.702 1.00 91.69 152 VAL A C 1
ATOM 1168 O O . VAL A 1 152 ? -38.066 24.356 73.610 1.00 91.69 152 VAL A O 1
ATOM 1171 N N . VAL A 1 153 ? -39.718 25.557 72.672 1.00 9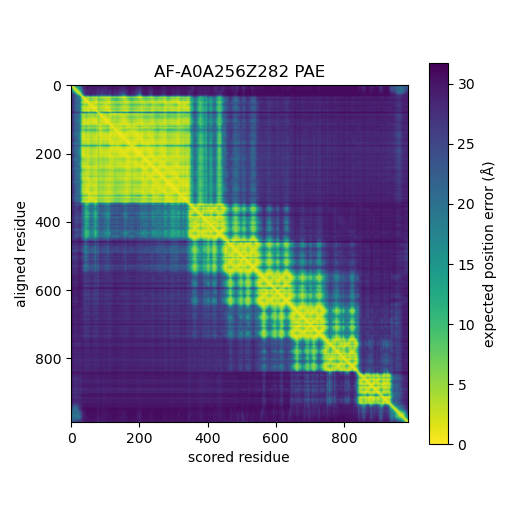4.12 153 VAL A N 1
ATOM 1172 C CA . VAL A 1 153 ? -39.062 25.696 71.353 1.00 94.12 153 VAL A CA 1
ATOM 1173 C C . VAL A 1 153 ? -37.726 26.433 71.478 1.00 94.12 153 VAL A C 1
ATOM 1175 O O . VAL A 1 153 ? -36.726 25.977 70.932 1.00 94.12 153 VAL A O 1
ATOM 1178 N N . ASN A 1 154 ? -37.662 27.516 72.256 1.00 92.69 154 ASN A N 1
ATOM 1179 C CA . ASN A 1 154 ? -36.417 28.249 72.494 1.00 92.69 154 ASN A CA 1
ATOM 1180 C C . ASN A 1 154 ? -35.380 27.436 73.298 1.00 92.69 154 ASN A C 1
ATOM 1182 O O . ASN A 1 154 ? -34.187 27.551 73.035 1.00 92.69 154 ASN A O 1
ATOM 1186 N N . ALA A 1 155 ? -35.816 26.637 74.278 1.00 89.81 155 ALA A N 1
ATOM 1187 C CA . ALA A 1 155 ? -34.933 25.829 75.121 1.00 89.81 155 ALA A CA 1
ATOM 1188 C C . ALA A 1 155 ? -34.370 24.595 74.398 1.00 89.81 155 ALA A C 1
ATOM 1190 O O . ALA A 1 155 ? -33.191 24.292 74.540 1.00 89.81 155 ALA A O 1
ATOM 1191 N N . SER A 1 156 ? -35.212 23.887 73.639 1.00 89.50 156 SER A N 1
ATOM 1192 C CA . SER A 1 156 ? -34.888 22.563 73.085 1.00 89.50 156 SER A CA 1
ATOM 1193 C C . SER A 1 156 ? -34.703 22.531 71.564 1.00 89.50 156 SER A C 1
ATOM 1195 O O . SER A 1 156 ? -34.073 21.596 71.071 1.00 89.50 156 SER A O 1
ATOM 1197 N N . ARG A 1 157 ? -35.199 23.543 70.831 1.00 93.50 157 ARG A N 1
ATOM 1198 C CA . ARG A 1 157 ? -35.130 23.685 69.359 1.00 93.50 157 ARG A CA 1
ATOM 1199 C C . ARG A 1 157 ? -35.462 22.383 68.596 1.00 93.50 157 ARG A C 1
ATOM 1201 O O . ARG A 1 157 ? -34.613 21.895 67.850 1.00 93.50 157 ARG A O 1
ATOM 1208 N N . PRO A 1 158 ? -36.652 21.789 68.808 1.00 93.25 158 PRO A N 1
ATOM 1209 C CA . PRO A 1 158 ? -37.002 20.497 68.231 1.00 93.25 158 PRO A CA 1
ATOM 1210 C C . PRO A 1 158 ? -37.350 20.615 66.744 1.00 93.25 158 PRO A C 1
ATOM 1212 O O . PRO A 1 158 ? -37.969 21.595 66.317 1.00 93.25 158 PRO A O 1
ATOM 1215 N N . LEU A 1 159 ? -37.045 19.570 65.977 1.00 94.81 159 LEU A N 1
ATOM 1216 C CA . LEU A 1 159 ? -37.590 19.411 64.626 1.00 94.81 159 LEU A CA 1
ATOM 1217 C C . LEU A 1 159 ? -39.091 19.066 64.645 1.00 94.81 159 LEU A C 1
ATOM 1219 O O . LEU A 1 159 ? -39.827 19.568 63.804 1.00 94.81 159 LEU A O 1
ATOM 1223 N N . TYR A 1 160 ? -39.566 18.284 65.623 1.00 95.69 160 TYR A N 1
ATOM 1224 C CA . TYR A 1 160 ? -40.963 17.830 65.714 1.00 95.69 160 TYR A CA 1
ATOM 1225 C C . TYR A 1 160 ? -41.627 18.214 67.047 1.00 95.69 160 TYR A C 1
ATOM 1227 O O . TYR A 1 160 ? -41.111 17.903 68.126 1.00 95.69 160 TYR A O 1
ATOM 1235 N N . LEU A 1 161 ? -42.799 18.855 66.972 1.00 95.75 161 LEU A N 1
ATOM 1236 C CA . LEU A 1 161 ? -43.547 19.380 68.116 1.00 95.75 161 LEU A CA 1
ATOM 1237 C C . LEU A 1 161 ? -45.050 19.054 68.027 1.00 95.75 161 LEU A C 1
ATOM 1239 O O . LEU A 1 161 ? -45.768 19.583 67.180 1.00 95.75 161 LEU A O 1
ATOM 1243 N N . SER A 1 162 ? -45.539 18.259 68.980 1.00 95.62 162 SER A N 1
ATOM 1244 C CA . SER A 1 162 ? -46.962 17.960 69.168 1.00 95.62 162 SER A CA 1
ATOM 1245 C C . SER A 1 162 ? -47.591 18.926 70.174 1.00 95.62 162 SER A C 1
ATOM 1247 O O . SER A 1 162 ? -47.225 18.943 71.352 1.00 95.62 162 SER A O 1
ATOM 1249 N N . VAL A 1 163 ? -48.575 19.705 69.732 1.00 94.81 163 VAL A N 1
ATOM 1250 C CA . VAL A 1 163 ? -49.341 20.662 70.540 1.00 94.81 163 VAL A CA 1
ATOM 1251 C C . VAL A 1 163 ? -50.663 20.013 70.952 1.00 94.81 163 VAL A C 1
ATOM 1253 O O . VAL A 1 163 ? -51.651 20.068 70.233 1.00 94.81 163 VAL A O 1
ATOM 1256 N N . GLY A 1 164 ? -50.687 19.401 72.131 1.00 92.38 164 GLY A N 1
ATOM 1257 C CA . GLY A 1 164 ? -51.741 18.494 72.582 1.00 92.38 164 GLY A CA 1
ATOM 1258 C C . GLY A 1 164 ? -51.405 17.032 72.280 1.00 92.38 164 GLY A C 1
ATOM 1259 O O . GLY A 1 164 ? -50.664 16.735 71.340 1.00 92.38 164 GLY A O 1
ATOM 1260 N N . ASN A 1 165 ? -51.944 16.130 73.104 1.00 91.62 165 ASN A N 1
ATOM 1261 C CA . ASN A 1 165 ? -51.993 14.693 72.834 1.00 91.62 165 ASN A CA 1
ATOM 1262 C C . ASN A 1 165 ? -53.448 14.257 72.600 1.00 91.62 165 ASN A C 1
ATOM 1264 O O . ASN A 1 165 ? -54.331 14.833 73.227 1.00 91.62 165 ASN A O 1
ATOM 1268 N N . GLU A 1 166 ? -53.683 13.261 71.742 1.00 93.56 166 GLU A N 1
ATOM 1269 C CA . GLU A 1 166 ? -54.971 12.585 71.494 1.00 93.56 166 GLU A CA 1
ATOM 1270 C C . GLU A 1 166 ? -56.186 13.529 71.534 1.00 93.56 166 GLU A C 1
ATOM 1272 O O . GLU A 1 166 ? -57.175 13.306 72.237 1.00 93.56 166 GLU A O 1
ATOM 1277 N N . VAL A 1 167 ? -56.090 14.650 70.817 1.00 95.62 167 VAL A N 1
ATOM 1278 C CA . VAL A 1 167 ? -56.911 15.841 71.093 1.00 95.62 167 VAL A CA 1
ATOM 1279 C C . VAL A 1 167 ? -58.401 15.608 70.819 1.00 95.62 167 VAL A C 1
ATOM 1281 O O . VAL A 1 167 ? -59.267 16.223 71.445 1.00 95.62 167 VAL A O 1
ATOM 1284 N N . ASN A 1 168 ? -58.722 14.639 69.961 1.00 95.69 168 ASN A N 1
ATOM 1285 C CA . ASN A 1 168 ? -60.083 14.168 69.719 1.00 95.69 168 ASN A CA 1
ATOM 1286 C C . ASN A 1 168 ? -60.753 13.528 70.947 1.00 95.69 168 ASN A C 1
ATOM 1288 O O . ASN A 1 168 ? -61.975 13.592 71.064 1.00 95.69 168 ASN A O 1
ATOM 1292 N N . ARG A 1 169 ? -59.997 13.012 71.922 1.00 94.69 169 ARG A N 1
ATOM 1293 C CA . ARG A 1 169 ? -60.559 12.561 73.207 1.00 94.69 169 ARG A CA 1
ATOM 1294 C C . ARG A 1 169 ? -61.161 13.721 74.000 1.00 94.69 169 ARG A C 1
ATOM 1296 O O . ARG A 1 169 ? -62.156 13.537 74.701 1.00 94.69 169 ARG A O 1
ATOM 1303 N N . TRP A 1 170 ? -60.610 14.932 73.866 1.00 94.62 170 TRP A N 1
ATOM 1304 C CA . TRP A 1 170 ? -61.219 16.138 74.433 1.00 94.62 170 TRP A CA 1
ATOM 1305 C C . TRP A 1 170 ? -62.505 16.508 73.686 1.00 94.62 170 TRP A C 1
ATOM 1307 O O . TRP A 1 170 ? -63.520 16.794 74.321 1.00 94.62 170 TRP A O 1
ATOM 1317 N N . PHE A 1 171 ? -62.497 16.434 72.350 1.00 95.12 171 PHE A N 1
ATOM 1318 C CA . PHE A 1 171 ? -63.695 16.630 71.526 1.00 95.12 171 PHE A CA 1
ATOM 1319 C C . PHE A 1 171 ? -64.832 15.667 71.902 1.00 95.12 171 PHE A C 1
ATOM 1321 O O . PHE A 1 171 ? -65.956 16.122 72.093 1.00 95.12 171 PHE A O 1
ATOM 1328 N N . GLU A 1 172 ? -64.556 14.374 72.091 1.00 93.50 172 GLU A N 1
ATOM 1329 C CA . GLU A 1 172 ? -65.578 13.402 72.507 1.00 93.50 172 GLU A CA 1
ATOM 1330 C C . GLU A 1 172 ? -66.048 13.603 73.963 1.00 93.50 172 GLU A C 1
ATOM 1332 O O . GLU A 1 172 ? -67.221 13.385 74.262 1.00 93.50 172 GLU A O 1
ATOM 1337 N N . THR A 1 173 ? -65.178 14.082 74.861 1.00 92.62 173 THR A N 1
ATOM 1338 C CA . THR A 1 173 ? -65.535 14.351 76.271 1.00 92.62 173 THR A CA 1
ATOM 1339 C C . THR A 1 173 ? -66.391 15.615 76.434 1.00 92.62 173 THR A C 1
ATOM 1341 O O . THR A 1 173 ? -67.321 15.646 77.244 1.00 92.62 173 THR A O 1
ATOM 1344 N N . TYR A 1 174 ? -66.072 16.678 75.691 1.00 93.00 174 TYR A N 1
ATOM 1345 C CA . TYR A 1 174 ? -66.626 18.017 75.914 1.00 93.00 174 TYR A CA 1
ATOM 1346 C C . TYR A 1 174 ? -67.573 18.495 74.804 1.00 93.00 174 TYR A C 1
ATOM 1348 O O . TYR A 1 174 ? -68.547 19.194 75.106 1.00 93.00 174 TYR A O 1
ATOM 1356 N N . GLY A 1 175 ? -67.350 18.088 73.555 1.00 93.06 175 GLY A N 1
ATOM 1357 C CA . GLY A 1 175 ? -68.099 18.530 72.380 1.00 93.06 175 GLY A CA 1
ATOM 1358 C C . GLY A 1 175 ? -67.607 19.853 71.778 1.00 93.06 175 GLY A C 1
ATOM 1359 O O . GLY A 1 175 ? -66.687 20.502 72.278 1.00 93.06 175 GLY A O 1
ATOM 1360 N N . LEU A 1 176 ? -68.238 20.256 70.670 1.00 90.44 176 LEU A N 1
ATOM 1361 C CA . LEU A 1 176 ? -67.790 21.370 69.821 1.00 90.44 176 LEU A CA 1
ATOM 1362 C C . LEU A 1 176 ? -68.156 22.776 70.326 1.00 90.44 176 LEU A C 1
ATOM 1364 O O . LEU A 1 176 ? -67.609 23.749 69.825 1.00 90.44 176 LEU A O 1
ATOM 1368 N N . ASN A 1 177 ? -69.119 22.904 71.241 1.00 83.38 177 ASN A N 1
ATOM 1369 C CA . ASN A 1 177 ? -69.584 24.204 71.725 1.00 83.38 177 ASN A CA 1
ATOM 1370 C C . ASN A 1 177 ? -70.151 24.069 73.141 1.00 83.38 177 ASN A C 1
ATOM 1372 O O . ASN A 1 177 ? -71.100 23.308 73.356 1.00 83.38 177 ASN A O 1
ATOM 1376 N N . ARG A 1 178 ? -69.566 24.783 74.112 1.00 81.12 178 ARG A N 1
ATOM 1377 C CA . ARG A 1 178 ? -69.995 24.738 75.519 1.00 81.12 178 ARG A CA 1
ATOM 1378 C C . ARG A 1 178 ? -70.026 26.115 76.165 1.00 81.12 178 ARG A C 1
ATOM 1380 O O . ARG A 1 178 ? -69.067 26.876 76.096 1.00 81.12 178 ARG A O 1
ATOM 1387 N N . SER A 1 179 ? -71.072 26.371 76.947 1.00 83.31 179 SER A N 1
ATOM 1388 C CA . SER A 1 179 ? -71.208 27.594 77.748 1.00 83.31 179 SER A CA 1
ATOM 1389 C C . SER A 1 179 ? -70.265 27.687 78.959 1.00 83.31 179 SER A C 1
ATOM 1391 O O . SER A 1 179 ? -70.290 28.699 79.651 1.00 83.31 179 SER A O 1
ATOM 1393 N N . ASP A 1 180 ? -69.483 26.643 79.254 1.00 86.81 180 ASP A N 1
ATOM 1394 C CA . ASP A 1 180 ? -68.489 26.605 80.340 1.00 86.81 180 ASP A CA 1
ATOM 1395 C C . ASP A 1 180 ? -67.041 26.821 79.856 1.00 86.81 180 ASP A C 1
ATOM 1397 O O . ASP A 1 180 ? -66.110 26.723 80.648 1.00 86.81 180 ASP A O 1
ATOM 1401 N N . GLY A 1 181 ? -66.841 27.121 78.566 1.00 89.12 181 GLY A N 1
ATOM 1402 C CA . GLY A 1 181 ? -65.524 27.432 78.007 1.00 89.12 181 GLY A CA 1
ATOM 1403 C C . GLY A 1 181 ? -64.582 26.240 77.828 1.00 89.12 181 GLY A C 1
ATOM 1404 O O . GLY A 1 181 ? -63.418 26.444 77.491 1.00 89.12 181 GLY A O 1
ATOM 1405 N N . MET A 1 182 ? -65.066 25.007 78.007 1.00 92.56 182 MET A N 1
ATOM 1406 C CA . MET A 1 182 ? -64.292 23.775 77.784 1.00 92.56 182 MET A CA 1
ATOM 1407 C C . MET A 1 182 ? -64.530 23.138 76.404 1.00 92.56 182 MET A C 1
ATOM 1409 O O . MET A 1 182 ? -64.081 22.021 76.159 1.00 92.56 182 MET A O 1
ATOM 1413 N N . GLY A 1 183 ? -65.260 23.800 75.502 1.00 94.56 183 GLY A N 1
ATOM 1414 C CA . GLY A 1 183 ? -65.526 23.287 74.155 1.00 94.56 183 GLY A CA 1
ATOM 1415 C C . GLY A 1 183 ? -64.262 23.146 73.292 1.00 94.56 183 GLY A C 1
ATOM 1416 O O . GLY A 1 183 ? -63.244 23.808 73.512 1.00 94.56 183 GLY A O 1
ATOM 1417 N N . PHE A 1 184 ? -64.311 22.243 72.311 1.00 96.06 184 PHE A N 1
ATOM 1418 C CA . PHE A 1 184 ? -63.167 21.932 71.450 1.00 96.06 184 PHE A CA 1
ATOM 1419 C C . PHE A 1 184 ? -62.839 23.031 70.420 1.00 96.06 184 PHE A C 1
ATOM 1421 O O . PHE A 1 184 ? -61.696 23.129 69.976 1.00 96.06 184 PHE A O 1
ATOM 1428 N N . GLU A 1 185 ? -63.777 23.923 70.089 1.00 95.06 185 GLU A N 1
ATOM 1429 C CA . GLU A 1 185 ? -63.501 25.104 69.256 1.00 95.06 185 GLU A CA 1
ATOM 1430 C C . GLU A 1 185 ? -62.477 26.047 69.917 1.00 95.06 185 GLU A C 1
ATOM 1432 O O . GLU A 1 185 ? -61.677 26.717 69.251 1.00 95.06 185 GLU A O 1
ATOM 1437 N N . HIS A 1 186 ? -62.443 26.055 71.252 1.00 96.06 186 HIS A N 1
ATOM 1438 C CA . HIS A 1 186 ? -61.429 26.770 72.016 1.00 96.06 186 HIS A CA 1
ATOM 1439 C C . HIS A 1 186 ? -60.052 26.092 71.954 1.00 96.06 186 HIS A C 1
ATOM 1441 O O . HIS A 1 186 ? -59.048 26.804 72.000 1.00 96.06 186 HIS A O 1
ATOM 1447 N N . PHE A 1 187 ? -59.974 24.769 71.769 1.00 96.50 187 PHE A N 1
ATOM 1448 C CA . PHE A 1 187 ? -58.703 24.096 71.486 1.00 96.50 187 PHE A CA 1
ATOM 1449 C C . PHE A 1 187 ? -58.224 24.359 70.051 1.00 96.50 187 PHE A C 1
ATOM 1451 O O . PHE A 1 187 ? -57.081 24.761 69.872 1.00 96.50 187 PHE A O 1
ATOM 1458 N N . VAL A 1 188 ? -59.086 24.231 69.037 1.00 96.94 188 VAL A N 1
ATOM 1459 C CA . VAL A 1 188 ? -58.716 24.490 67.626 1.00 96.94 188 VAL A CA 1
ATOM 1460 C C . VAL A 1 188 ? -58.177 25.917 67.436 1.00 96.94 188 VAL A C 1
ATOM 1462 O O . VAL A 1 188 ? -57.153 26.129 66.788 1.00 96.94 188 VAL A O 1
ATOM 1465 N N . SER A 1 189 ? -58.812 26.912 68.062 1.00 96.38 189 SER A N 1
ATOM 1466 C CA . SER A 1 189 ? -58.301 28.291 68.047 1.00 96.38 189 SER A CA 1
ATOM 1467 C C . SER A 1 189 ? -56.980 28.462 68.811 1.00 96.38 189 SER A C 1
ATOM 1469 O O . SER A 1 189 ? -56.135 29.238 68.374 1.00 96.38 189 SER A O 1
ATOM 1471 N N . LEU A 1 190 ? -56.767 27.732 69.914 1.00 97.19 190 LEU A N 1
ATOM 1472 C CA . LEU A 1 190 ? -55.500 27.754 70.660 1.00 97.19 190 LEU A CA 1
ATOM 1473 C C . LEU A 1 190 ? -54.370 27.131 69.839 1.00 97.19 190 LEU A C 1
ATOM 1475 O O . LEU A 1 190 ? -53.276 27.678 69.780 1.00 97.19 190 LEU A O 1
ATOM 1479 N N . TYR A 1 191 ? -54.646 26.004 69.187 1.00 97.94 191 TYR A N 1
ATOM 1480 C CA . TYR A 1 191 ? -53.721 25.339 68.284 1.00 97.94 191 TYR A CA 1
ATOM 1481 C C . TYR A 1 191 ? -53.276 26.296 67.161 1.00 97.94 191 TYR A C 1
ATOM 1483 O O . TYR A 1 191 ? -52.080 26.462 66.935 1.00 97.94 191 TYR A O 1
ATOM 1491 N N . ASN A 1 192 ? -54.213 27.042 66.563 1.00 97.94 192 ASN A N 1
AT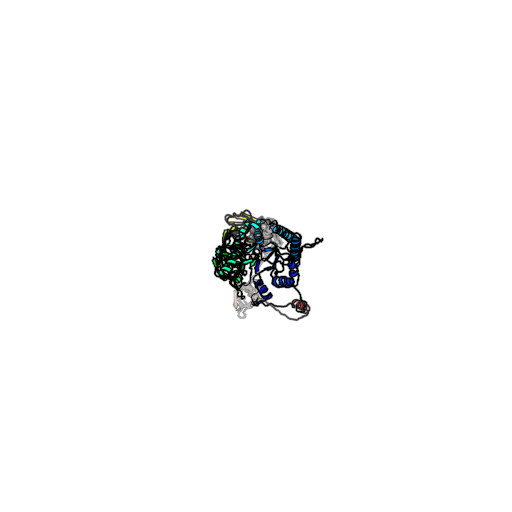OM 1492 C CA . ASN A 1 192 ? -53.910 28.080 65.572 1.00 97.94 192 ASN A CA 1
ATOM 1493 C C . ASN A 1 192 ? -53.079 29.259 66.135 1.00 97.94 192 ASN A C 1
ATOM 1495 O O . ASN A 1 192 ? -52.189 29.748 65.439 1.00 97.94 192 ASN A O 1
ATOM 1499 N N . GLU A 1 193 ? -53.333 29.704 67.375 1.00 97.00 193 GLU A N 1
ATOM 1500 C CA . GLU A 1 193 ? -52.522 30.724 68.075 1.00 97.00 193 GLU A CA 1
ATOM 1501 C C . GLU A 1 193 ? -51.089 30.234 68.357 1.00 97.00 193 GLU A C 1
ATOM 1503 O O . GLU A 1 193 ? -50.127 31.001 68.235 1.00 97.00 193 GLU A O 1
ATOM 1508 N N . VAL A 1 194 ? -50.935 28.956 68.719 1.00 97.62 194 VAL A N 1
ATOM 1509 C CA . VAL A 1 194 ? -49.636 28.315 68.960 1.00 97.62 194 VAL A CA 1
ATOM 1510 C C . VAL A 1 194 ? -48.876 28.110 67.651 1.00 97.62 194 VAL A C 1
ATOM 1512 O O . VAL A 1 194 ? -47.696 28.443 67.607 1.00 97.62 194 VAL A O 1
ATOM 1515 N N . TYR A 1 195 ? -49.524 27.635 66.585 1.00 98.31 195 TYR A N 1
ATOM 1516 C CA . TYR A 1 195 ? -48.893 27.416 65.280 1.00 98.31 195 TYR A CA 1
ATOM 1517 C C . TYR A 1 195 ? -48.255 28.698 64.731 1.00 98.31 195 TYR A C 1
ATOM 1519 O O . TYR A 1 195 ? -47.048 28.724 64.492 1.00 98.31 195 TYR A O 1
ATOM 1527 N N . ASP A 1 196 ? -49.019 29.797 64.639 1.00 97.38 196 ASP A N 1
ATOM 1528 C CA . ASP A 1 196 ? -48.491 31.096 64.190 1.00 97.38 196 ASP A CA 1
ATOM 1529 C C . ASP A 1 196 ? -47.341 31.578 65.096 1.00 97.38 196 ASP A C 1
ATOM 1531 O O . ASP A 1 196 ? -46.348 32.140 64.627 1.00 97.38 196 ASP A O 1
ATOM 1535 N N . SER A 1 197 ? -47.449 31.326 66.405 1.00 96.44 197 SER A N 1
ATOM 1536 C CA . SER A 1 197 ? -46.432 31.691 67.397 1.00 96.44 197 SER A CA 1
ATOM 1537 C C . SER A 1 197 ? -45.143 30.871 67.303 1.00 96.44 197 SER A C 1
ATOM 1539 O O . SER A 1 197 ? -44.076 31.406 67.613 1.00 96.44 197 SER A O 1
ATOM 1541 N N . VAL A 1 198 ? -45.231 29.597 66.909 1.00 97.38 198 VAL A N 1
ATOM 1542 C CA . VAL A 1 198 ? -44.080 28.707 66.712 1.00 97.38 198 VAL A CA 1
ATOM 1543 C C . VAL A 1 198 ? -43.449 28.964 65.353 1.00 97.38 198 VAL A C 1
ATOM 1545 O O . VAL A 1 198 ? -42.257 29.238 65.321 1.00 97.38 198 VAL A O 1
ATOM 1548 N N . LYS A 1 199 ? -44.211 29.009 64.252 1.00 96.38 199 LYS A N 1
ATOM 1549 C CA . LYS A 1 199 ? -43.665 29.287 62.909 1.00 96.38 199 LYS A CA 1
ATOM 1550 C C . LYS A 1 199 ? -43.006 30.669 62.797 1.00 96.38 199 LYS A C 1
ATOM 1552 O O . LYS A 1 199 ? -42.053 30.828 62.044 1.00 96.38 199 LYS A O 1
ATOM 1557 N N . SER A 1 200 ? -43.452 31.655 63.581 1.00 95.12 200 SER A N 1
ATOM 1558 C CA . SER A 1 200 ? -42.805 32.977 63.701 1.00 95.12 200 SER A CA 1
ATOM 1559 C C . SER A 1 200 ? -41.488 32.967 64.506 1.00 95.12 200 SER A C 1
ATOM 1561 O O . SER A 1 200 ? -40.696 33.903 64.417 1.00 95.12 200 SER A O 1
ATOM 1563 N N . LEU A 1 201 ? -41.231 31.913 65.291 1.00 95.19 201 LEU A N 1
ATOM 1564 C CA . LEU A 1 201 ? -40.027 31.738 66.116 1.00 95.19 201 LEU A CA 1
ATOM 1565 C C . LEU A 1 201 ? -39.032 30.744 65.490 1.00 95.19 201 LEU A C 1
ATOM 1567 O O . LEU A 1 201 ? -37.829 31.001 65.478 1.00 95.19 201 LEU A O 1
ATOM 1571 N N . SER A 1 202 ? -39.550 29.631 64.972 1.00 96.25 202 SER A N 1
ATOM 1572 C CA . SER A 1 202 ? -38.849 28.558 64.272 1.00 96.25 202 SER A CA 1
ATOM 1573 C C . SER A 1 202 ? -39.717 28.053 63.106 1.00 96.25 202 SER A C 1
ATOM 1575 O O . SER A 1 202 ? -40.601 27.218 63.310 1.00 96.25 202 SER A O 1
ATOM 1577 N N . PRO A 1 203 ? -39.512 28.561 61.875 1.00 95.00 203 PRO A N 1
ATOM 1578 C CA . PRO A 1 203 ? -40.266 28.119 60.701 1.00 95.00 203 PRO A CA 1
ATOM 1579 C C . PRO A 1 203 ? -40.071 26.630 60.378 1.00 95.00 203 PRO A C 1
ATOM 1581 O O . PRO A 1 203 ? -40.998 25.987 59.886 1.00 95.00 203 PRO A O 1
ATOM 1584 N N . GLY A 1 204 ? -38.871 26.104 60.662 1.00 93.69 204 GLY A N 1
ATOM 1585 C CA . GLY A 1 204 ? -38.467 24.725 60.381 1.00 93.69 204 GLY A CA 1
ATOM 1586 C C . GLY A 1 204 ? -39.000 23.671 61.356 1.00 93.69 204 GLY A C 1
ATOM 1587 O O . GLY A 1 204 ? -38.988 22.495 61.010 1.00 93.69 204 GLY A O 1
ATOM 1588 N N . THR A 1 205 ? -39.498 24.043 62.544 1.00 96.31 205 THR A N 1
ATOM 1589 C CA . THR A 1 205 ? -40.191 23.078 63.414 1.00 96.31 205 THR A CA 1
ATOM 1590 C C . THR A 1 205 ? -41.492 22.621 62.746 1.00 96.31 205 THR A C 1
ATOM 1592 O O . THR A 1 205 ? -42.343 23.438 62.384 1.00 96.31 205 THR A O 1
ATOM 1595 N N . ILE A 1 206 ? -41.662 21.306 62.624 1.00 96.94 206 ILE A N 1
ATOM 1596 C CA . ILE A 1 206 ? -42.891 20.632 62.208 1.00 96.94 206 ILE A CA 1
ATOM 1597 C C . ILE A 1 206 ? -43.856 20.618 63.398 1.00 96.94 206 ILE A C 1
ATOM 1599 O O . ILE A 1 206 ? -43.564 20.031 64.444 1.00 96.94 206 ILE A O 1
ATOM 1603 N N . VAL A 1 207 ? -44.993 21.291 63.245 1.00 97.81 207 VAL A N 1
ATOM 1604 C CA . VAL A 1 207 ? -46.016 21.499 64.270 1.00 97.81 207 VAL A CA 1
ATOM 1605 C C . VAL A 1 207 ? -47.278 20.733 63.893 1.00 97.81 207 VAL A C 1
ATOM 1607 O O . VAL A 1 207 ? -47.873 20.932 62.832 1.00 97.81 207 VAL A O 1
ATOM 1610 N N . PHE A 1 208 ? -47.697 19.860 64.801 1.00 97.81 208 PHE A N 1
ATOM 1611 C CA . PHE A 1 208 ? -48.888 19.033 64.656 1.00 97.81 208 PHE A CA 1
ATOM 1612 C C . PHE A 1 208 ? -49.587 18.853 66.006 1.00 97.81 208 PHE A C 1
ATOM 1614 O O . PHE A 1 208 ? -49.171 19.403 67.026 1.00 97.81 208 PHE A O 1
ATOM 1621 N N . CYS A 1 209 ? -50.651 18.059 66.036 1.00 96.56 209 CYS A N 1
ATOM 1622 C CA . CYS A 1 209 ? -51.183 17.464 67.259 1.00 96.56 209 CYS A CA 1
ATOM 1623 C C . CYS A 1 209 ? -51.563 16.007 66.973 1.00 96.56 209 CYS A C 1
ATOM 1625 O O . CYS A 1 209 ? -51.809 15.659 65.817 1.00 96.56 209 CYS A O 1
ATOM 1627 N N . THR A 1 210 ? -51.553 15.144 67.990 1.00 96.19 210 THR A N 1
ATOM 1628 C CA . THR A 1 210 ? -51.903 13.729 67.801 1.00 96.19 210 THR A CA 1
ATOM 1629 C C . THR A 1 210 ? -53.399 13.492 67.988 1.00 96.19 210 THR A C 1
ATOM 1631 O O . THR A 1 210 ? -54.060 14.138 68.808 1.00 96.19 210 THR A O 1
ATOM 1634 N N . PHE A 1 211 ? -53.932 12.518 67.255 1.00 97.44 211 PHE A N 1
ATOM 1635 C CA . PHE A 1 211 ? -55.315 12.056 67.362 1.00 97.44 211 PHE A CA 1
ATOM 1636 C C . PHE A 1 211 ? -55.328 10.556 67.670 1.00 97.44 211 PHE A C 1
ATOM 1638 O O . PHE A 1 211 ? -54.621 9.790 67.022 1.00 97.44 211 PHE A O 1
ATOM 1645 N N . ALA A 1 212 ? -56.140 10.116 68.630 1.00 96.44 212 ALA A N 1
ATOM 1646 C CA . ALA A 1 212 ? -56.330 8.687 68.861 1.00 96.44 212 ALA A CA 1
ATOM 1647 C C . ALA A 1 212 ? -57.126 8.085 67.699 1.00 96.44 212 ALA A C 1
ATOM 1649 O O . ALA A 1 212 ? -58.212 8.581 67.402 1.00 96.44 212 ALA A O 1
ATOM 1650 N N . ARG A 1 213 ? -56.623 7.034 67.043 1.00 97.00 213 ARG A N 1
ATOM 1651 C CA . ARG A 1 213 ? -57.362 6.306 65.995 1.00 97.00 213 ARG A CA 1
ATOM 1652 C C . ARG A 1 213 ? -58.486 5.449 66.594 1.00 97.00 213 ARG A C 1
ATOM 1654 O O . ARG A 1 213 ? -59.539 5.286 65.971 1.00 97.00 213 ARG A O 1
ATOM 1661 N N . GLU A 1 214 ? -58.289 4.968 67.821 1.00 96.19 214 GLU A N 1
ATOM 1662 C CA . GLU A 1 214 ? -59.233 4.180 68.616 1.00 96.19 214 GLU A CA 1
ATOM 1663 C C . GLU A 1 214 ? -59.401 4.748 70.030 1.00 96.19 214 GLU A C 1
ATOM 1665 O O . GLU A 1 214 ? -58.452 5.213 70.662 1.00 96.19 214 GLU A O 1
ATOM 1670 N N . ILE A 1 215 ? -60.601 4.619 70.593 1.00 94.25 215 ILE A N 1
ATOM 1671 C CA . ILE A 1 215 ? -60.820 4.801 72.027 1.00 94.25 215 ILE A CA 1
ATOM 1672 C C . ILE A 1 215 ? -60.621 3.443 72.703 1.00 94.25 215 ILE A C 1
ATOM 1674 O O . ILE A 1 215 ? -61.569 2.695 72.940 1.00 94.25 215 ILE A O 1
ATOM 1678 N N . VAL A 1 216 ? -59.361 3.133 73.021 1.00 90.44 216 VAL A N 1
ATOM 1679 C CA . VAL A 1 216 ? -58.905 1.840 73.578 1.00 90.44 216 VAL A CA 1
ATOM 1680 C C . VAL A 1 216 ? -59.734 1.374 74.786 1.00 90.44 216 VAL A C 1
ATOM 1682 O O . VAL A 1 216 ? -60.019 0.188 74.927 1.00 90.44 216 VAL A O 1
ATOM 1685 N N . ALA A 1 217 ? -60.171 2.307 75.640 1.00 89.38 217 ALA A N 1
ATOM 1686 C CA . ALA A 1 217 ? -60.982 2.025 76.831 1.00 89.38 217 ALA A CA 1
ATOM 1687 C C . ALA A 1 217 ? -62.474 1.728 76.545 1.00 89.38 217 ALA A C 1
ATOM 1689 O O . ALA A 1 217 ? -63.198 1.326 77.454 1.00 89.38 217 ALA A O 1
ATOM 1690 N N . GLU A 1 218 ? -62.937 1.937 75.310 1.00 93.69 218 GLU A N 1
ATOM 1691 C CA . GLU A 1 218 ? -64.317 1.701 74.853 1.00 93.69 218 GLU A CA 1
ATOM 1692 C C . GLU A 1 218 ? -64.408 0.655 73.724 1.00 93.69 218 GLU A C 1
ATOM 1694 O O . GLU A 1 218 ? -65.501 0.369 73.242 1.00 93.69 218 GLU A O 1
ATOM 1699 N N . HIS A 1 219 ? -63.278 0.064 73.319 1.00 94.81 219 HIS A N 1
ATOM 1700 C CA . HIS A 1 219 ? -63.176 -0.975 72.285 1.00 94.81 219 HIS A CA 1
ATOM 1701 C C . HIS A 1 219 ? -63.734 -0.593 70.903 1.00 94.81 219 HIS A C 1
ATOM 1703 O O . HIS A 1 219 ? -64.278 -1.430 70.176 1.00 94.81 219 HIS A O 1
ATOM 1709 N N . ARG A 1 220 ? -63.589 0.681 70.522 1.00 95.69 220 ARG A N 1
ATOM 1710 C CA . ARG A 1 220 ? -64.099 1.239 69.262 1.00 95.69 220 ARG A CA 1
ATOM 1711 C C . ARG A 1 220 ? -63.112 2.200 68.614 1.00 95.69 220 ARG A C 1
ATOM 1713 O O . ARG A 1 220 ? -62.251 2.766 69.282 1.00 95.69 220 ARG A O 1
ATOM 1720 N N . GLU A 1 221 ? -63.322 2.461 67.335 1.00 95.56 221 GLU A N 1
ATOM 1721 C CA . GLU A 1 221 ? -62.702 3.581 66.630 1.00 95.56 221 GLU A CA 1
ATOM 1722 C C . GLU A 1 221 ? -63.129 4.937 67.233 1.00 95.56 221 GLU A C 1
ATOM 1724 O O . GLU A 1 221 ? -64.210 5.081 67.826 1.00 95.56 221 GLU A O 1
ATOM 1729 N N . ALA A 1 222 ? -62.259 5.937 67.103 1.00 95.00 222 ALA A N 1
ATOM 1730 C CA . ALA A 1 222 ? -62.535 7.313 67.506 1.00 95.00 222 ALA A CA 1
ATOM 1731 C C . ALA A 1 222 ? -63.178 8.116 66.363 1.00 95.00 222 ALA A C 1
ATOM 1733 O O . ALA A 1 222 ? -63.034 7.785 65.185 1.00 95.00 222 ALA A O 1
ATOM 1734 N N . ASN A 1 223 ? -63.877 9.205 66.689 1.00 93.31 223 ASN A N 1
ATOM 1735 C CA . ASN A 1 223 ? -64.523 10.037 65.681 1.00 93.31 223 ASN A CA 1
ATOM 1736 C C . ASN A 1 223 ? -63.520 10.940 64.936 1.00 93.31 223 ASN A C 1
ATOM 1738 O O . ASN A 1 223 ? -63.224 12.057 65.368 1.00 93.31 223 ASN A O 1
ATOM 1742 N N . MET A 1 224 ? -63.059 10.482 63.770 1.00 95.50 224 MET A N 1
ATOM 1743 C CA . MET A 1 224 ? -62.132 11.222 62.904 1.00 95.50 224 MET A CA 1
ATOM 1744 C C . MET A 1 224 ? -62.754 12.443 62.198 1.00 95.50 224 MET A C 1
ATOM 1746 O O . MET A 1 224 ? -62.010 13.269 61.671 1.00 95.50 224 MET A O 1
ATOM 1750 N N . SER A 1 225 ? -64.079 12.662 62.260 1.00 93.69 225 SER A N 1
ATOM 1751 C CA . SER A 1 225 ? -64.706 13.866 61.674 1.00 93.69 225 SER A CA 1
ATOM 1752 C C . SER A 1 225 ? -64.233 15.173 62.323 1.00 93.69 225 SER A C 1
ATOM 1754 O O . SER A 1 225 ? -64.397 16.254 61.758 1.00 93.69 225 SER A O 1
ATOM 1756 N N . VAL A 1 226 ? -63.633 15.076 63.511 1.00 94.44 226 VAL A N 1
ATOM 1757 C CA . VAL A 1 226 ? -62.939 16.153 64.230 1.00 94.44 226 VAL A CA 1
ATOM 1758 C C . VAL A 1 226 ? -61.809 16.804 63.418 1.00 94.44 226 VAL A C 1
ATOM 1760 O O . VAL A 1 226 ? -61.536 17.985 63.622 1.00 94.44 226 VAL A O 1
ATOM 1763 N N . LEU A 1 227 ? -61.186 16.079 62.476 1.00 96.88 227 LEU A N 1
ATOM 1764 C CA . LEU A 1 227 ? -60.112 16.607 61.627 1.00 96.88 227 LEU A CA 1
ATOM 1765 C C . LEU A 1 227 ? -60.594 17.768 60.742 1.00 96.88 227 LEU A C 1
ATOM 1767 O O . LEU A 1 227 ? -59.874 18.749 60.578 1.00 96.88 227 LEU A O 1
ATOM 1771 N N . SER A 1 228 ? -61.851 17.721 60.285 1.00 96.12 228 SER A N 1
ATOM 1772 C CA . SER A 1 228 ? -62.471 18.757 59.437 1.00 96.12 228 SER A CA 1
ATOM 1773 C C . SER A 1 228 ? -62.630 20.132 60.108 1.00 96.12 228 SER A C 1
ATOM 1775 O O . SER A 1 228 ? -63.046 21.098 59.468 1.00 96.12 228 SER A O 1
ATOM 1777 N N . LEU A 1 229 ? -62.311 20.232 61.404 1.00 95.62 229 LEU A N 1
ATOM 1778 C CA . LEU A 1 229 ? -62.303 21.479 62.169 1.00 95.62 229 LEU A CA 1
ATOM 1779 C C . LEU A 1 229 ? -60.962 22.226 62.084 1.00 95.62 229 LEU A C 1
ATOM 1781 O O . LEU A 1 229 ? -60.914 23.405 62.432 1.00 95.62 229 LEU A O 1
ATOM 1785 N N . PHE A 1 230 ? -59.881 21.559 61.669 1.00 96.56 230 PHE A N 1
ATOM 1786 C CA . PHE A 1 230 ? -58.542 22.141 61.593 1.00 96.56 230 PHE A CA 1
ATOM 1787 C C . PHE A 1 230 ? -58.313 22.865 60.262 1.00 96.56 230 PHE A C 1
ATOM 1789 O O . PHE A 1 230 ? -58.867 22.508 59.225 1.00 96.56 230 PHE A O 1
ATOM 1796 N N . ASP A 1 231 ? -57.463 23.890 60.293 1.00 95.12 231 ASP A N 1
ATOM 1797 C CA . ASP A 1 231 ? -56.962 24.554 59.090 1.00 95.12 231 ASP A CA 1
ATOM 1798 C C . ASP A 1 231 ? -55.763 23.746 58.550 1.00 95.12 231 ASP A C 1
ATOM 1800 O O . ASP A 1 231 ? -54.732 23.693 59.226 1.00 95.12 231 ASP A O 1
ATOM 1804 N N . PRO A 1 232 ? -55.849 23.119 57.359 1.00 92.75 232 PRO A N 1
ATOM 1805 C CA . PRO A 1 232 ? -54.758 22.310 56.818 1.00 92.75 232 PRO A CA 1
ATOM 1806 C C . PRO A 1 232 ? -53.527 23.142 56.419 1.00 92.75 232 PRO A C 1
ATOM 1808 O O . PRO A 1 232 ? -52.464 22.576 56.214 1.00 92.75 232 PRO A O 1
ATOM 1811 N N . SER A 1 233 ? -53.617 24.479 56.357 1.00 94.31 233 SER A N 1
ATOM 1812 C CA . SER A 1 233 ? -52.434 25.350 56.222 1.00 94.31 233 SER A CA 1
ATOM 1813 C C . SER A 1 233 ? -51.697 25.596 57.551 1.00 94.31 233 SER A C 1
ATOM 1815 O O . SER A 1 233 ? -50.648 26.249 57.577 1.00 94.31 233 SER A O 1
ATOM 1817 N N . ARG A 1 234 ? -52.247 25.073 58.658 1.00 96.00 234 ARG A N 1
ATOM 1818 C CA . ARG A 1 234 ? -51.748 25.205 60.037 1.00 96.00 234 ARG A CA 1
ATOM 1819 C C . ARG A 1 234 ? -51.452 23.865 60.716 1.00 96.00 234 ARG A C 1
ATOM 1821 O O . ARG A 1 234 ? -51.139 23.831 61.903 1.00 96.00 234 ARG A O 1
ATOM 1828 N N . LEU A 1 235 ? -51.550 22.759 59.989 1.00 96.62 235 LEU A N 1
ATOM 1829 C CA . LEU A 1 235 ? -51.208 21.420 60.456 1.00 96.62 235 LEU A CA 1
ATOM 1830 C C . LEU A 1 235 ? -50.178 20.859 59.473 1.00 96.62 235 LEU A C 1
ATOM 1832 O O . LEU A 1 235 ? -50.542 20.496 58.361 1.00 96.62 235 LEU A O 1
ATOM 1836 N N . ASP A 1 236 ? -48.896 20.831 59.855 1.00 97.75 236 ASP A N 1
ATOM 1837 C CA . ASP A 1 236 ? -47.823 20.388 58.944 1.00 97.75 236 ASP A CA 1
ATOM 1838 C C . ASP A 1 236 ? -47.918 18.885 58.608 1.00 97.75 236 ASP A C 1
ATOM 1840 O O . ASP A 1 236 ? -47.301 18.418 57.650 1.00 97.75 236 ASP A O 1
ATOM 1844 N N . MET A 1 237 ? -48.615 18.112 59.449 1.00 97.00 237 MET A N 1
ATOM 1845 C CA . MET A 1 237 ? -48.579 16.653 59.456 1.00 97.00 237 MET A CA 1
ATOM 1846 C C . MET A 1 237 ? -49.791 16.070 60.198 1.00 97.00 237 MET A C 1
ATOM 1848 O O . MET A 1 237 ? -50.112 16.518 61.303 1.00 97.00 237 MET A O 1
ATOM 1852 N N . LEU A 1 238 ? -50.420 15.028 59.648 1.00 97.69 238 LEU A N 1
ATOM 1853 C CA . LEU A 1 238 ? -51.420 14.229 60.361 1.00 97.69 238 LEU A CA 1
ATOM 1854 C C . LEU A 1 238 ? -50.710 13.131 61.159 1.00 97.69 238 LEU A C 1
ATOM 1856 O O . LEU A 1 238 ? -50.086 12.245 60.573 1.00 97.69 238 LEU A O 1
ATOM 1860 N N . VAL A 1 239 ? -50.822 13.171 62.490 1.00 97.81 239 VAL A N 1
ATOM 1861 C CA . VAL A 1 239 ? -50.189 12.184 63.379 1.00 97.81 239 VAL A CA 1
ATOM 1862 C C . VAL A 1 239 ? -51.225 11.487 64.252 1.00 97.81 239 VAL A C 1
ATOM 1864 O O . VAL A 1 239 ? -52.045 12.143 64.896 1.00 97.81 239 VAL A O 1
ATOM 1867 N N . LEU A 1 240 ? -51.182 10.154 64.300 1.00 97.44 240 LEU A N 1
ATOM 1868 C CA . LEU A 1 240 ? -52.103 9.342 65.099 1.00 97.44 240 LEU A CA 1
ATOM 1869 C C . LEU A 1 240 ? -51.390 8.584 66.234 1.00 97.44 240 LEU A C 1
ATOM 1871 O O . LEU A 1 240 ? -50.210 8.249 66.123 1.00 97.44 240 LEU A O 1
ATOM 1875 N N . THR A 1 241 ? -52.125 8.258 67.298 1.00 96.06 241 THR A N 1
ATOM 1876 C CA . THR A 1 241 ? -51.836 7.089 68.150 1.00 96.06 241 THR A CA 1
ATOM 1877 C C . THR A 1 241 ? -52.756 5.943 67.721 1.00 96.06 241 THR A C 1
ATOM 1879 O O . THR A 1 241 ? -53.924 6.188 67.406 1.00 96.06 241 THR A O 1
ATOM 1882 N N . THR A 1 242 ? -52.258 4.703 67.650 1.00 96.81 242 THR A N 1
ATOM 1883 C CA . THR A 1 242 ? -53.063 3.562 67.181 1.00 96.81 242 THR A CA 1
ATOM 1884 C C . THR A 1 242 ? -52.766 2.225 67.865 1.00 96.81 242 THR A C 1
ATOM 1886 O O . THR A 1 242 ? -51.626 1.786 68.018 1.00 96.81 242 THR A O 1
ATOM 1889 N N . TYR A 1 243 ? -53.845 1.553 68.255 1.00 96.38 243 TYR A N 1
ATOM 1890 C CA . TYR A 1 243 ? -53.873 0.277 68.957 1.00 96.38 243 TYR A CA 1
ATOM 1891 C C . TYR A 1 243 ? -55.010 -0.602 68.371 1.00 96.38 243 TYR A C 1
ATOM 1893 O O . TYR A 1 243 ? -56.001 -0.861 69.066 1.00 96.38 243 TYR A O 1
ATOM 1901 N N . PRO A 1 244 ? -54.929 -1.068 67.101 1.00 96.75 244 PRO A N 1
ATOM 1902 C CA . PRO A 1 244 ? -56.091 -1.609 66.369 1.00 96.75 244 PRO A CA 1
ATOM 1903 C C . PRO A 1 244 ? -56.702 -2.873 66.987 1.00 96.75 244 PRO A C 1
ATOM 1905 O O . PRO A 1 244 ? -57.912 -3.073 66.942 1.00 96.75 244 PRO A O 1
ATOM 1908 N N . TYR A 1 245 ? -55.882 -3.690 67.656 1.00 94.62 245 TYR A N 1
ATOM 1909 C CA . TYR A 1 245 ? -56.304 -4.867 68.431 1.00 94.62 245 TYR A CA 1
ATOM 1910 C C . TYR A 1 245 ? -57.294 -4.553 69.573 1.00 94.62 245 TYR A C 1
ATOM 1912 O O . TYR A 1 245 ? -57.843 -5.467 70.191 1.00 94.62 245 TYR A O 1
ATOM 1920 N N . SER A 1 246 ? -57.490 -3.273 69.910 1.00 94.25 246 SER A N 1
ATOM 1921 C CA . SER A 1 246 ? -58.480 -2.841 70.896 1.00 94.25 246 SER A CA 1
ATOM 1922 C C . SER A 1 246 ? -59.904 -2.755 70.333 1.00 94.25 246 SER A C 1
ATOM 1924 O O . SER A 1 246 ? -60.847 -2.813 71.125 1.00 94.25 246 SER A O 1
ATOM 1926 N N . VAL A 1 247 ? -60.075 -2.650 69.007 1.00 96.06 247 VAL A N 1
ATOM 1927 C CA . VAL A 1 247 ? -61.378 -2.488 68.336 1.00 96.06 247 VAL A CA 1
ATOM 1928 C C . VAL A 1 247 ? -62.150 -3.805 68.309 1.00 96.06 247 VAL A C 1
ATOM 1930 O O . VAL A 1 247 ? -61.627 -4.851 67.921 1.00 96.06 247 VAL A O 1
ATOM 1933 N N . GLN A 1 248 ? -63.437 -3.759 68.663 1.00 94.00 248 GLN A N 1
ATOM 1934 C CA . GLN A 1 248 ? -64.313 -4.926 68.627 1.00 94.00 248 GLN A CA 1
ATOM 1935 C C . GLN A 1 248 ? -64.464 -5.491 67.201 1.00 94.00 248 GLN A C 1
ATOM 1937 O O . GLN A 1 248 ? -65.279 -5.023 66.410 1.00 94.00 248 GLN A O 1
ATOM 1942 N N . GLY A 1 249 ? -63.731 -6.568 66.913 1.00 91.69 249 GLY A N 1
ATOM 1943 C CA . GLY A 1 249 ? -63.774 -7.297 65.641 1.00 91.69 249 GLY A CA 1
ATOM 1944 C C . GLY A 1 249 ? -62.387 -7.638 65.100 1.00 91.69 249 GLY A C 1
ATOM 1945 O O . GLY A 1 249 ? -62.232 -8.673 64.456 1.00 91.69 249 GLY A O 1
ATOM 1946 N N . ILE A 1 250 ? -61.377 -6.835 65.439 1.00 95.56 250 ILE A N 1
ATOM 1947 C CA . ILE A 1 250 ? -59.987 -7.041 65.025 1.00 95.56 250 ILE A CA 1
ATOM 1948 C C . ILE A 1 250 ? -59.326 -8.037 65.991 1.00 95.56 250 ILE A C 1
ATOM 1950 O O . ILE A 1 250 ? -59.093 -7.726 67.157 1.00 95.56 250 ILE A O 1
ATOM 1954 N N . ASN A 1 251 ? -59.052 -9.258 65.522 1.00 92.25 251 ASN A N 1
ATOM 1955 C CA . ASN A 1 251 ? -58.427 -10.332 66.314 1.00 92.25 251 ASN A CA 1
ATOM 1956 C C . ASN A 1 251 ? -57.054 -10.742 65.747 1.00 92.25 251 ASN A C 1
ATOM 1958 O O . ASN A 1 251 ? -56.225 -11.326 66.443 1.00 92.25 251 ASN A O 1
ATOM 1962 N N . SER A 1 252 ? -56.809 -10.425 64.480 1.00 95.31 252 SER A N 1
ATOM 1963 C CA . SER A 1 252 ? -55.608 -10.706 63.706 1.00 95.31 252 SER A CA 1
ATOM 1964 C C . SER A 1 252 ? -55.268 -9.507 62.818 1.00 95.31 252 SER A C 1
ATOM 1966 O O . SER A 1 252 ? -56.125 -8.680 62.512 1.00 95.31 252 SER A O 1
ATOM 1968 N N . VAL A 1 253 ? -54.019 -9.420 62.363 1.00 95.44 253 VAL A N 1
ATOM 1969 C CA . VAL A 1 253 ? -53.550 -8.332 61.482 1.00 95.44 253 VAL A CA 1
ATOM 1970 C C . VAL A 1 253 ? -54.299 -8.324 60.141 1.00 95.44 253 VAL A C 1
ATOM 1972 O O . VAL A 1 253 ? -54.538 -7.267 59.559 1.00 95.44 253 VAL A O 1
ATOM 1975 N N . SER A 1 254 ? -54.735 -9.496 59.676 1.00 94.00 254 SER A N 1
ATOM 1976 C CA . SER A 1 254 ? -55.585 -9.671 58.492 1.00 94.00 254 SER A CA 1
ATOM 1977 C C . SER A 1 254 ? -57.025 -9.171 58.657 1.00 94.00 254 SER A C 1
ATOM 1979 O O . SER A 1 254 ? -57.697 -8.991 57.648 1.00 94.00 254 SER A O 1
ATOM 1981 N N . ASP A 1 255 ? -57.500 -8.928 59.885 1.00 96.75 255 ASP A N 1
ATOM 1982 C CA . ASP A 1 255 ? -58.822 -8.323 60.120 1.00 96.75 255 ASP A CA 1
ATOM 1983 C C . ASP A 1 255 ? -58.793 -6.788 59.989 1.00 96.75 255 ASP A C 1
ATOM 1985 O O . ASP A 1 255 ? -59.848 -6.157 59.972 1.00 96.75 255 ASP A O 1
ATOM 1989 N N . ILE A 1 256 ? -57.601 -6.178 59.918 1.00 97.50 256 ILE A N 1
ATOM 1990 C CA . ILE A 1 256 ? -57.431 -4.735 59.713 1.00 97.50 256 ILE A CA 1
ATOM 1991 C C . ILE A 1 256 ? -57.694 -4.413 58.228 1.00 97.50 256 ILE A C 1
ATOM 1993 O O . ILE A 1 256 ? -56.984 -4.966 57.375 1.00 97.50 256 ILE A O 1
ATOM 1997 N N . PRO A 1 257 ? -58.658 -3.525 57.903 1.00 96.12 257 PRO A N 1
ATOM 1998 C CA . PRO A 1 257 ? -58.898 -3.052 56.540 1.00 96.12 257 PRO A CA 1
ATOM 1999 C C . PRO A 1 257 ? -57.664 -2.398 55.912 1.00 96.12 257 PRO A C 1
ATOM 2001 O O . PRO A 1 257 ? -56.871 -1.763 56.605 1.00 96.12 257 PRO A O 1
ATOM 2004 N N . ASP A 1 258 ? -57.523 -2.508 54.592 1.00 95.81 258 ASP A N 1
ATOM 2005 C CA . ASP A 1 258 ? -56.413 -1.888 53.855 1.00 95.81 258 ASP A CA 1
ATOM 2006 C C . ASP A 1 258 ? -56.433 -0.349 53.977 1.00 95.81 258 ASP A C 1
ATOM 2008 O O . ASP A 1 258 ? -55.385 0.280 54.089 1.00 95.81 258 ASP A O 1
ATOM 2012 N N . ASP A 1 259 ? -57.625 0.249 54.054 1.00 95.56 259 ASP A N 1
ATOM 2013 C CA . ASP A 1 259 ? -57.889 1.689 54.167 1.00 95.56 259 ASP A CA 1
ATOM 2014 C C . ASP A 1 259 ? -57.947 2.219 55.616 1.00 95.56 259 ASP A C 1
ATOM 2016 O O . ASP A 1 259 ? -58.348 3.362 55.866 1.00 95.56 259 ASP A O 1
ATOM 2020 N N . TYR A 1 260 ? -57.532 1.414 56.601 1.00 96.88 260 TYR A N 1
ATOM 2021 C CA . TYR A 1 260 ? -57.740 1.712 58.023 1.00 96.88 260 TYR A CA 1
ATOM 2022 C C . TYR A 1 260 ? -57.089 3.026 58.494 1.00 96.88 260 TYR A C 1
ATOM 2024 O O . TYR A 1 260 ? -57.642 3.699 59.369 1.00 96.88 260 TYR A O 1
ATOM 2032 N N . TYR A 1 261 ? -55.953 3.421 57.908 1.00 96.88 261 TYR A N 1
ATOM 2033 C CA . TYR A 1 261 ? -55.312 4.717 58.174 1.00 96.88 261 TYR A CA 1
ATOM 2034 C C . TYR A 1 261 ? -55.624 5.784 57.115 1.00 96.88 261 TYR A C 1
ATOM 2036 O O . TYR A 1 261 ? -55.760 6.955 57.469 1.00 96.88 261 TYR A O 1
ATOM 2044 N N . SER A 1 262 ? -55.770 5.413 55.838 1.00 95.81 262 SER A N 1
ATOM 2045 C CA . SER A 1 262 ? -56.019 6.378 54.755 1.00 95.81 262 SER A CA 1
ATOM 2046 C C . SER A 1 262 ? -57.412 7.011 54.824 1.00 95.81 262 SER A C 1
ATOM 2048 O O . SER A 1 262 ? -57.552 8.191 54.522 1.00 95.81 262 SER A O 1
ATOM 2050 N N . SER A 1 263 ? -58.413 6.302 55.350 1.00 94.94 263 SER A N 1
ATOM 2051 C CA . SER A 1 263 ? -59.755 6.843 55.644 1.00 94.94 263 SER A CA 1
ATOM 2052 C C . SER A 1 263 ? -59.773 8.045 56.613 1.00 94.94 263 SER A C 1
ATOM 2054 O O . SER A 1 263 ? -60.759 8.780 56.681 1.00 94.94 263 SER A O 1
ATOM 2056 N N . ALA A 1 264 ? -58.680 8.342 57.330 1.00 94.12 264 ALA A N 1
ATOM 2057 C CA . ALA A 1 264 ? -58.562 9.602 58.072 1.00 94.12 264 ALA A CA 1
ATOM 2058 C C . ALA A 1 264 ? -58.562 10.841 57.142 1.00 94.12 264 ALA A C 1
ATOM 2060 O O . ALA A 1 264 ? -59.108 11.887 57.507 1.00 94.12 264 ALA A O 1
ATOM 2061 N N . PHE A 1 265 ? -58.028 10.707 55.923 1.00 96.06 265 PHE A N 1
ATOM 2062 C CA . PHE A 1 265 ? -57.975 11.757 54.900 1.00 96.06 265 PHE A CA 1
ATOM 2063 C C . PHE A 1 265 ? -59.327 12.001 54.195 1.00 96.06 265 PHE A C 1
ATOM 2065 O O . PHE A 1 265 ? -59.497 13.022 53.538 1.00 96.06 265 PHE A O 1
ATOM 2072 N N . ASP A 1 266 ? -60.368 11.194 54.454 1.00 95.06 266 ASP A N 1
ATOM 2073 C CA . ASP A 1 266 ? -61.754 11.564 54.095 1.00 95.06 266 ASP A CA 1
ATOM 2074 C C . ASP A 1 266 ? -62.214 12.867 54.790 1.00 95.06 266 ASP A C 1
ATOM 2076 O O . ASP A 1 266 ? -63.210 13.481 54.399 1.00 95.06 266 ASP A O 1
ATOM 2080 N N . ASN A 1 267 ? -61.513 13.283 55.854 1.00 94.12 267 ASN A N 1
ATOM 2081 C CA . ASN A 1 267 ? -61.889 14.397 56.724 1.00 94.12 267 ASN A CA 1
ATOM 2082 C C . ASN A 1 267 ? -60.864 15.552 56.739 1.00 94.12 267 ASN A C 1
ATOM 2084 O O . ASN A 1 267 ? -61.104 16.547 57.427 1.00 94.12 267 ASN A O 1
ATOM 2088 N N . ILE A 1 268 ? -59.744 15.449 56.011 1.00 95.12 268 ILE A N 1
ATOM 2089 C CA . ILE A 1 268 ? -58.695 16.482 55.926 1.00 95.12 268 ILE A CA 1
ATOM 2090 C C . ILE A 1 268 ? -57.893 16.350 54.623 1.00 95.12 268 ILE A C 1
ATOM 2092 O O . ILE A 1 268 ? -57.833 15.277 54.045 1.00 95.12 268 ILE A O 1
ATOM 2096 N N . ALA A 1 269 ? -57.280 17.436 54.145 1.00 92.50 269 ALA A N 1
ATOM 2097 C CA . ALA A 1 269 ? -56.474 17.402 52.922 1.00 92.50 269 ALA A CA 1
ATOM 2098 C C . ALA A 1 269 ? -55.229 16.502 53.052 1.00 92.50 269 ALA A C 1
ATOM 2100 O O . ALA A 1 269 ? -54.651 16.407 54.136 1.00 92.50 269 ALA A O 1
ATOM 2101 N N . ASP A 1 270 ? -54.792 15.920 51.930 1.00 92.19 270 ASP A N 1
ATOM 2102 C CA . ASP A 1 270 ? -53.555 15.138 51.834 1.00 92.19 270 ASP A CA 1
ATOM 2103 C C . ASP A 1 270 ? -52.353 15.935 52.367 1.00 92.19 270 ASP A C 1
ATOM 2105 O O . ASP A 1 270 ? -52.080 17.061 51.939 1.00 92.19 270 ASP A O 1
ATOM 2109 N N . MET A 1 271 ? -51.635 15.339 53.315 1.00 95.44 271 MET A N 1
ATOM 2110 C CA . MET A 1 271 ? -50.479 15.918 54.001 1.00 95.44 271 MET A CA 1
ATOM 2111 C C . MET A 1 271 ? -49.581 14.789 54.537 1.00 95.44 271 MET A C 1
ATOM 2113 O O . MET A 1 271 ? -50.043 13.646 54.611 1.00 95.44 271 MET A O 1
ATOM 2117 N N . PRO A 1 272 ? -48.324 15.072 54.931 1.00 96.62 272 PRO A N 1
ATOM 2118 C CA . PRO A 1 272 ? -47.444 14.075 55.533 1.00 96.62 272 PRO A CA 1
ATOM 2119 C C . PRO A 1 272 ? -48.116 13.323 56.689 1.00 96.62 272 PRO A C 1
ATOM 2121 O O . PRO A 1 272 ? -48.805 13.919 57.521 1.00 96.62 272 PRO A O 1
ATOM 2124 N N . PHE A 1 273 ? -47.905 12.011 56.741 1.00 97.00 273 PHE A N 1
ATOM 2125 C CA . PHE A 1 273 ? -48.562 11.101 57.677 1.00 97.00 273 PHE A CA 1
ATOM 2126 C C . PHE A 1 273 ? -47.580 10.528 58.701 1.00 97.00 273 PHE A C 1
ATOM 2128 O O . PHE A 1 273 ? -46.399 10.319 58.412 1.00 97.00 273 PHE A O 1
ATOM 2135 N N . GLY A 1 274 ? -48.052 10.199 59.900 1.00 96.44 274 GLY A N 1
ATOM 2136 C CA . GLY A 1 274 ? -47.267 9.384 60.815 1.00 96.44 274 GLY A CA 1
ATOM 2137 C C . GLY A 1 274 ? -48.036 8.855 62.009 1.00 96.44 274 GLY A C 1
ATOM 2138 O O . GLY A 1 274 ? -49.170 9.236 62.295 1.00 96.44 274 GLY A O 1
ATOM 2139 N N . LEU A 1 275 ? -47.364 7.973 62.733 1.00 96.44 275 LEU A N 1
ATOM 2140 C CA . LEU A 1 275 ? -47.847 7.371 63.961 1.00 96.44 275 LEU A CA 1
ATOM 2141 C C . LEU A 1 275 ? -46.871 7.773 65.070 1.00 96.44 275 LEU A C 1
ATOM 2143 O O . LEU A 1 275 ? -45.689 7.443 64.989 1.00 96.44 275 LEU A O 1
ATOM 2147 N N . SER A 1 276 ? -47.326 8.515 66.084 1.00 94.06 276 SER A N 1
ATOM 2148 C CA . SER A 1 276 ? -46.488 8.818 67.259 1.00 94.06 276 SER A CA 1
ATOM 2149 C C . SER A 1 276 ? -46.369 7.607 68.179 1.00 94.06 276 SER A C 1
ATOM 2151 O O . SER A 1 276 ? -45.342 7.422 68.824 1.00 94.06 276 SER A O 1
ATOM 2153 N N . GLU A 1 277 ? -47.414 6.778 68.204 1.00 92.12 277 GLU A N 1
ATOM 2154 C CA . GLU A 1 277 ? -47.434 5.458 68.827 1.00 92.12 277 GLU A CA 1
ATOM 2155 C C . GLU A 1 277 ? -48.290 4.520 67.972 1.00 92.12 277 GLU A C 1
ATOM 2157 O O . GLU A 1 277 ? -49.430 4.847 67.642 1.00 92.12 277 GLU A O 1
ATOM 2162 N N . ALA A 1 278 ? -47.763 3.349 67.642 1.00 95.44 278 ALA A N 1
ATOM 2163 C CA . ALA A 1 278 ? -48.494 2.241 67.048 1.00 95.44 278 ALA A CA 1
ATOM 2164 C C . ALA A 1 278 ? -48.121 0.952 67.783 1.00 95.44 278 ALA A C 1
ATOM 2166 O O . ALA A 1 278 ? -46.944 0.754 68.082 1.00 95.44 278 ALA A O 1
ATOM 2167 N N . ALA A 1 279 ? -49.082 0.072 68.076 1.00 94.62 279 ALA A N 1
ATOM 2168 C CA . ALA A 1 279 ? -48.773 -1.190 68.749 1.00 94.62 279 ALA A CA 1
ATOM 2169 C C . ALA A 1 279 ? -49.693 -2.361 68.400 1.00 94.62 279 ALA A C 1
ATOM 2171 O O . ALA A 1 279 ? -50.898 -2.219 68.186 1.00 94.62 279 ALA A O 1
ATOM 2172 N N . TRP A 1 280 ? -49.100 -3.552 68.486 1.00 96.38 280 TRP A N 1
ATOM 2173 C CA . TRP A 1 280 ? -49.795 -4.833 68.554 1.00 96.38 280 TRP A CA 1
ATOM 2174 C C . TRP A 1 280 ? -49.196 -5.677 69.693 1.00 96.38 280 TRP A C 1
ATOM 2176 O O . TRP A 1 280 ? -47.973 -5.683 69.868 1.00 96.38 280 TRP A O 1
ATOM 2186 N N . PRO A 1 281 ? -50.011 -6.368 70.506 1.00 95.62 281 PRO A N 1
ATOM 2187 C CA . PRO A 1 281 ? -49.534 -7.131 71.650 1.00 95.62 281 PRO A CA 1
ATOM 2188 C C . PRO A 1 281 ? -49.075 -8.531 71.235 1.00 95.62 281 PRO A C 1
ATOM 2190 O O . PRO A 1 281 ? -49.771 -9.238 70.508 1.00 95.62 281 PRO A O 1
ATOM 2193 N N . SER A 1 282 ? -47.971 -9.013 71.804 1.00 95.06 282 SER A N 1
ATOM 2194 C CA . SER A 1 282 ? -47.494 -10.391 71.611 1.00 95.06 282 SER A CA 1
ATOM 2195 C C . SER A 1 282 ? -48.293 -11.438 72.412 1.00 95.06 282 SER A C 1
ATOM 2197 O O . SER A 1 282 ? -47.745 -12.456 72.842 1.00 95.06 282 SER A O 1
ATOM 2199 N N . LEU A 1 283 ? -49.581 -11.192 72.671 1.00 94.25 283 LEU A N 1
ATOM 2200 C CA . LEU A 1 283 ? -50.466 -12.111 73.392 1.00 94.25 283 LEU A CA 1
ATOM 2201 C C . LEU A 1 283 ? -50.959 -13.216 72.450 1.00 94.25 283 LEU A C 1
ATOM 2203 O O . LEU A 1 283 ? -51.286 -12.968 71.291 1.00 94.25 283 LEU A O 1
ATOM 2207 N N . SER A 1 284 ? -51.085 -14.442 72.961 1.00 93.06 284 SER A N 1
ATOM 2208 C CA . SER A 1 284 ? -51.465 -15.618 72.160 1.00 93.06 284 SER A CA 1
ATOM 2209 C C . SER A 1 284 ? -52.821 -15.488 71.456 1.00 93.06 284 SER A C 1
ATOM 2211 O O . SER A 1 284 ? -52.987 -16.029 70.367 1.00 93.06 284 SER A O 1
ATOM 2213 N N . GLN A 1 285 ? -53.769 -14.741 72.033 1.00 92.62 285 GLN A N 1
ATOM 2214 C CA . GLN A 1 285 ? -55.079 -14.472 71.424 1.00 92.62 285 GLN A CA 1
ATOM 2215 C C . GLN A 1 285 ? -55.018 -13.565 70.179 1.00 92.62 285 GLN A C 1
ATOM 2217 O O . GLN A 1 285 ? -55.963 -13.565 69.401 1.00 92.62 285 GLN A O 1
ATOM 2222 N N . PHE A 1 286 ? -53.918 -12.827 69.993 1.00 94.50 286 PHE A N 1
ATOM 2223 C CA . PHE A 1 286 ? -53.676 -11.904 68.877 1.00 94.50 286 PHE A CA 1
ATOM 2224 C C . PHE A 1 286 ? -52.530 -12.391 67.961 1.00 94.50 286 PHE A C 1
ATOM 2226 O O . PHE A 1 286 ? -51.868 -11.600 67.293 1.00 94.50 286 PHE A O 1
ATOM 2233 N N . GLY A 1 287 ? -52.252 -13.702 67.952 1.00 93.25 287 GLY A N 1
ATOM 2234 C CA . GLY A 1 287 ? -51.198 -14.319 67.132 1.00 93.25 287 GLY A CA 1
ATOM 2235 C C . GLY A 1 287 ? -49.806 -14.385 67.776 1.00 93.25 287 GLY A C 1
ATOM 2236 O O . GLY A 1 287 ? -48.871 -14.868 67.143 1.00 93.25 287 GLY A O 1
ATOM 2237 N N . GLY A 1 288 ? -49.644 -13.948 69.029 1.00 94.69 288 GLY A N 1
ATOM 2238 C CA . GLY A 1 288 ? -48.357 -13.997 69.730 1.00 94.69 288 GLY A CA 1
ATOM 2239 C C . GLY A 1 288 ? -47.294 -13.087 69.103 1.00 94.69 288 GLY A C 1
ATOM 2240 O O . GLY A 1 288 ? -47.610 -12.063 68.501 1.00 94.69 288 GLY A O 1
ATOM 2241 N N . GLU A 1 289 ? -46.019 -13.461 69.235 1.00 94.69 289 GLU A N 1
ATOM 2242 C CA . GLU A 1 289 ? -44.907 -12.719 68.618 1.00 94.69 289 GLU A CA 1
ATOM 2243 C C . GLU A 1 289 ? -45.009 -12.645 67.088 1.00 94.69 289 GLU A C 1
ATOM 2245 O O . GLU A 1 289 ? -44.643 -11.629 66.509 1.00 94.69 289 GLU A O 1
ATOM 2250 N N . ASP A 1 290 ? -45.526 -13.686 66.428 1.00 93.25 290 ASP A N 1
ATOM 2251 C CA . ASP A 1 290 ? -45.689 -13.704 64.969 1.00 93.25 290 ASP A CA 1
ATOM 2252 C C . ASP A 1 290 ? -46.809 -12.757 64.506 1.00 93.25 290 ASP A C 1
ATOM 2254 O O . ASP A 1 290 ? -46.675 -12.101 63.477 1.00 93.25 290 ASP A O 1
ATOM 2258 N N . GLY A 1 291 ? -47.872 -12.596 65.305 1.00 94.56 291 GLY A N 1
ATOM 2259 C CA . GLY A 1 291 ? -48.870 -11.541 65.097 1.00 94.56 291 GLY A CA 1
ATOM 2260 C C . GLY A 1 291 ? -48.280 -10.136 65.258 1.00 94.56 291 GLY A C 1
ATOM 2261 O O . GLY A 1 291 ? -48.566 -9.251 64.456 1.00 94.56 291 GLY A O 1
ATOM 2262 N N . GLN A 1 292 ? -47.399 -9.942 66.245 1.00 95.12 292 GLN A N 1
ATOM 2263 C CA . GLN A 1 292 ? -46.703 -8.669 66.466 1.00 95.12 292 GLN A CA 1
ATOM 2264 C C . GLN A 1 292 ? -45.720 -8.329 65.327 1.00 95.12 292 GLN A C 1
ATOM 2266 O O . GLN A 1 292 ? -45.694 -7.186 64.878 1.00 95.12 292 GLN A O 1
ATOM 2271 N N . VAL A 1 293 ? -44.968 -9.314 64.814 1.00 92.44 293 VAL A N 1
ATOM 2272 C CA . VAL A 1 293 ? -44.136 -9.177 63.599 1.00 92.44 293 VAL A CA 1
ATOM 2273 C C . VAL A 1 293 ? -44.995 -8.819 62.391 1.00 92.44 293 VAL A C 1
ATOM 2275 O O . VAL A 1 293 ? -44.738 -7.812 61.736 1.00 92.44 293 VAL A O 1
ATOM 2278 N N . SER A 1 294 ? -46.053 -9.597 62.142 1.00 92.56 294 SER A N 1
ATOM 2279 C CA . SER A 1 294 ? -46.940 -9.392 60.997 1.00 92.56 294 SER A CA 1
ATOM 2280 C C . SER A 1 294 ? -47.567 -7.995 61.006 1.00 92.56 294 SER A C 1
ATOM 2282 O O . SER A 1 294 ? -47.703 -7.385 59.945 1.00 92.56 294 SER A O 1
ATOM 2284 N N . PHE A 1 295 ? -47.894 -7.448 62.185 1.00 95.62 295 PHE A N 1
ATOM 2285 C CA . PHE A 1 295 ? -48.397 -6.081 62.306 1.00 95.62 295 PHE A CA 1
ATOM 2286 C C . PHE A 1 295 ? -47.359 -5.045 61.880 1.00 95.62 295 PHE A C 1
ATOM 2288 O O . PHE A 1 295 ? -47.714 -4.143 61.131 1.00 95.62 295 PHE A O 1
ATOM 2295 N N . ILE A 1 296 ? -46.096 -5.184 62.301 1.00 92.25 296 ILE A N 1
ATOM 2296 C CA . ILE A 1 296 ? -45.013 -4.275 61.892 1.00 92.25 296 ILE A CA 1
ATOM 2297 C C . ILE A 1 296 ? -44.870 -4.294 60.364 1.00 92.25 296 ILE A C 1
ATOM 2299 O O . ILE A 1 296 ? -44.980 -3.241 59.741 1.00 92.25 296 ILE A O 1
ATOM 2303 N N . GLU A 1 297 ? -44.742 -5.477 59.752 1.00 87.62 297 GLU A N 1
ATOM 2304 C CA . GLU A 1 297 ? -44.614 -5.619 58.292 1.00 87.62 297 GLU A CA 1
ATOM 2305 C C . GLU A 1 297 ? -45.809 -5.006 57.538 1.00 87.62 297 GLU A C 1
ATOM 2307 O O . GLU A 1 297 ? -45.631 -4.190 56.631 1.00 87.62 297 GLU A O 1
ATOM 2312 N N . ASN A 1 298 ? -47.041 -5.351 57.938 1.00 92.12 298 ASN A N 1
ATOM 2313 C CA . ASN A 1 298 ? -48.267 -4.861 57.296 1.00 92.12 298 ASN A CA 1
ATOM 2314 C C . ASN A 1 298 ? -48.440 -3.348 57.473 1.00 92.12 298 ASN A C 1
ATOM 2316 O O . ASN A 1 298 ? -48.904 -2.672 56.558 1.00 92.12 298 ASN A O 1
ATOM 2320 N N . MET A 1 299 ? -48.071 -2.813 58.635 1.00 90.75 299 MET A N 1
ATOM 2321 C CA . MET A 1 299 ? -48.158 -1.389 58.935 1.00 90.75 299 MET A CA 1
ATOM 2322 C C . MET A 1 299 ? -47.121 -0.570 58.159 1.00 90.75 299 MET A C 1
ATOM 2324 O O . MET A 1 299 ? -47.416 0.569 57.816 1.00 90.75 299 MET A O 1
ATOM 2328 N N . THR A 1 300 ? -45.960 -1.138 57.814 1.00 86.19 300 THR A N 1
ATOM 2329 C CA . THR A 1 300 ? -44.966 -0.493 56.932 1.00 86.19 300 THR A CA 1
ATOM 2330 C C . THR A 1 300 ? -45.210 -0.698 55.430 1.00 86.19 300 THR A C 1
ATOM 2332 O O . THR A 1 300 ? -44.557 -0.040 54.628 1.00 86.19 300 THR A O 1
ATOM 2335 N N . GLY A 1 301 ? -46.127 -1.591 55.043 1.00 85.94 301 GLY A N 1
ATOM 2336 C CA . GLY A 1 301 ? -46.504 -1.865 53.649 1.00 85.94 301 GLY A CA 1
ATOM 2337 C C . GLY A 1 301 ? -48.004 -1.682 53.427 1.00 85.94 301 GLY A C 1
ATOM 2338 O O . GLY A 1 301 ? -48.470 -0.551 53.259 1.00 85.94 301 GLY A O 1
ATOM 2339 N N . ARG A 1 302 ? -48.753 -2.798 53.474 1.00 91.94 302 ARG A N 1
ATOM 2340 C CA . ARG A 1 302 ? -50.181 -2.908 53.111 1.00 91.94 302 ARG A CA 1
ATOM 2341 C C . ARG A 1 302 ? -51.063 -1.775 53.632 1.00 91.94 302 ARG A C 1
ATOM 2343 O O . ARG A 1 302 ? -51.939 -1.328 52.904 1.00 91.94 302 ARG A O 1
ATOM 2350 N N . LEU A 1 303 ? -50.868 -1.342 54.877 1.00 94.50 303 LEU A N 1
ATOM 2351 C CA . LEU A 1 303 ? -51.744 -0.378 55.551 1.00 94.50 303 LEU A CA 1
ATOM 2352 C C . LEU A 1 303 ? -51.327 1.093 55.344 1.00 94.50 303 LEU A C 1
ATOM 2354 O O . LEU A 1 303 ? -52.063 1.984 55.762 1.00 94.50 303 LEU A O 1
ATOM 2358 N N . THR A 1 304 ? -50.152 1.375 54.760 1.00 92.44 304 THR A N 1
ATOM 2359 C CA . THR A 1 304 ? -49.616 2.747 54.636 1.00 92.44 304 THR A CA 1
ATOM 2360 C C . THR A 1 304 ? -48.977 3.031 53.273 1.00 92.44 304 THR A C 1
ATOM 2362 O O . THR A 1 304 ? -49.595 3.707 52.450 1.00 92.44 304 THR A O 1
ATOM 2365 N N . LEU A 1 305 ? -47.767 2.528 53.006 1.00 87.50 305 LEU A N 1
ATOM 2366 C CA . LEU A 1 305 ? -47.020 2.817 51.776 1.00 87.50 305 LEU A CA 1
ATOM 2367 C C . LEU A 1 305 ? -47.722 2.260 50.531 1.00 87.50 305 LEU A C 1
ATOM 2369 O O . LEU A 1 305 ? -47.775 2.942 49.508 1.00 87.50 305 LEU A O 1
ATOM 2373 N N . ASP A 1 306 ? -48.329 1.074 50.627 1.00 90.50 306 ASP A N 1
ATOM 2374 C CA . ASP A 1 306 ? -49.095 0.482 49.520 1.00 90.50 306 ASP A CA 1
ATOM 2375 C C . ASP A 1 306 ? -50.427 1.218 49.265 1.00 90.50 306 ASP A C 1
ATOM 2377 O O . ASP A 1 306 ? -50.967 1.149 48.161 1.00 90.50 306 ASP A O 1
ATOM 2381 N N . GLN A 1 307 ? -50.917 1.986 50.249 1.00 93.31 307 GLN A N 1
ATOM 2382 C CA . GLN A 1 307 ? -52.055 2.908 50.111 1.00 93.31 307 GLN A CA 1
ATOM 2383 C C . GLN A 1 307 ? -51.638 4.307 49.623 1.00 93.31 307 GLN A C 1
ATOM 2385 O O . GLN A 1 307 ? -52.489 5.178 49.450 1.00 93.31 307 GLN A O 1
ATOM 2390 N N . GLY A 1 308 ? -50.339 4.546 49.407 1.00 90.12 308 GLY A N 1
ATOM 2391 C CA . GLY A 1 308 ? -49.804 5.826 48.942 1.00 90.12 308 GLY A CA 1
ATOM 2392 C C . GLY A 1 308 ? -49.660 6.911 50.017 1.00 90.12 308 GLY A C 1
ATOM 2393 O O . GLY A 1 308 ? -49.510 8.078 49.658 1.00 90.12 308 GLY A O 1
ATOM 2394 N N . LEU A 1 309 ? -49.694 6.568 51.312 1.00 93.12 309 LEU A N 1
ATOM 2395 C CA . LEU A 1 309 ? -49.508 7.551 52.387 1.00 93.12 309 LEU A CA 1
ATOM 2396 C C . LEU A 1 309 ? -48.060 8.062 52.441 1.00 93.12 309 LEU A C 1
ATOM 2398 O O . LEU A 1 309 ? -47.121 7.269 52.520 1.00 93.12 309 LEU A O 1
ATOM 2402 N N . ASP A 1 310 ? -47.879 9.388 52.488 1.00 93.50 310 ASP A N 1
ATOM 2403 C CA . ASP A 1 310 ? -46.562 10.029 52.637 1.00 93.50 310 ASP A CA 1
ATOM 2404 C C . ASP A 1 310 ? -46.064 9.970 54.093 1.00 93.50 310 ASP A C 1
ATOM 2406 O O . ASP A 1 310 ? -46.019 10.961 54.828 1.00 93.50 310 ASP A O 1
ATOM 2410 N N . MET A 1 311 ? -45.757 8.754 54.534 1.00 92.56 311 MET A N 1
ATOM 2411 C CA . MET A 1 311 ? -45.365 8.422 55.897 1.00 92.56 311 MET A CA 1
ATOM 2412 C C . MET A 1 311 ? -43.985 9.001 56.243 1.00 92.56 311 MET A C 1
ATOM 2414 O O . MET A 1 311 ? -43.033 8.807 55.497 1.00 92.56 311 MET A O 1
ATOM 2418 N N . LYS A 1 312 ? -43.858 9.696 57.385 1.00 93.75 312 LYS A N 1
ATOM 2419 C CA . LYS A 1 312 ? -42.583 10.264 57.887 1.00 93.75 312 LYS A CA 1
ATOM 2420 C C . LYS A 1 312 ? -42.150 9.731 59.248 1.00 93.75 312 LYS A C 1
ATOM 2422 O O . LYS A 1 312 ? -40.955 9.708 59.528 1.00 93.75 312 LYS A O 1
ATOM 2427 N N . LEU A 1 313 ? -43.095 9.337 60.103 1.00 94.25 313 LEU A N 1
ATOM 2428 C CA . LEU A 1 313 ? -42.830 8.925 61.485 1.00 94.25 313 LEU A CA 1
ATOM 2429 C C . LEU A 1 313 ? -43.559 7.627 61.828 1.00 94.25 313 LEU A C 1
ATOM 2431 O O . LEU A 1 313 ? -44.756 7.498 61.569 1.00 94.25 313 LEU A O 1
ATOM 2435 N N . LEU A 1 314 ? -42.841 6.716 62.481 1.00 94.56 314 LEU A N 1
ATOM 2436 C CA . LEU A 1 314 ? -43.371 5.496 63.075 1.00 94.56 314 LEU A CA 1
ATOM 2437 C C . LEU A 1 314 ? -42.800 5.289 64.486 1.00 94.56 314 LEU A C 1
ATOM 2439 O O . LEU A 1 314 ? -41.700 4.768 64.660 1.00 94.56 314 LEU A O 1
ATOM 2443 N N . GLY A 1 315 ? -43.561 5.697 65.498 1.00 94.50 315 GLY A N 1
ATOM 2444 C CA . GLY A 1 315 ? -43.259 5.472 66.907 1.00 94.50 315 GLY A CA 1
ATOM 2445 C C . GLY A 1 315 ? -43.891 4.187 67.449 1.00 94.50 315 GLY A C 1
ATOM 2446 O O . GLY A 1 315 ? -45.037 3.873 67.133 1.00 94.50 315 GLY A O 1
ATOM 2447 N N . TRP A 1 316 ? -43.170 3.465 68.304 1.00 94.31 316 TRP A N 1
ATOM 2448 C CA . TRP A 1 316 ? -43.664 2.323 69.080 1.00 94.31 316 TRP A CA 1
ATOM 2449 C C . TRP A 1 316 ? -43.661 2.671 70.579 1.00 94.31 316 TRP A C 1
ATOM 2451 O O . TRP A 1 316 ? -42.663 3.210 71.075 1.00 94.31 316 TRP A O 1
ATOM 2461 N N . PRO A 1 317 ? -44.735 2.375 71.334 1.00 90.06 317 PRO A N 1
ATOM 2462 C CA . PRO A 1 317 ? -44.934 2.961 72.657 1.00 90.06 317 PRO A CA 1
ATOM 2463 C C . PRO A 1 317 ? -44.027 2.406 73.757 1.00 90.06 317 PRO A C 1
ATOM 2465 O O . PRO A 1 317 ? -43.884 3.082 74.763 1.00 90.06 317 PRO A O 1
ATOM 2468 N N . TRP A 1 318 ? -43.403 1.226 73.610 1.00 91.62 318 TRP A N 1
ATOM 2469 C CA . TRP A 1 318 ? -42.515 0.659 74.643 1.00 91.62 318 TRP A CA 1
ATOM 2470 C C . TRP A 1 318 ? -41.400 -0.224 74.067 1.00 91.62 318 TRP A C 1
ATOM 2472 O O . TRP A 1 318 ? -41.652 -1.073 73.210 1.00 91.62 318 TRP A O 1
ATOM 2482 N N . LEU A 1 319 ? -40.175 -0.117 74.597 1.00 93.06 319 LEU A N 1
ATOM 2483 C CA . LEU A 1 319 ? -39.124 -1.102 74.308 1.00 93.06 319 LEU A CA 1
ATOM 2484 C C . LEU A 1 319 ? -39.413 -2.442 75.004 1.00 93.06 319 LEU A C 1
ATOM 2486 O O . LEU A 1 319 ? -39.321 -3.485 74.364 1.00 93.06 319 LEU A O 1
ATOM 2490 N N . HIS A 1 320 ? -39.757 -2.419 76.292 1.00 94.50 320 HIS A N 1
ATOM 2491 C CA . HIS A 1 320 ? -40.042 -3.599 77.115 1.00 94.50 320 HIS A CA 1
ATOM 2492 C C . HIS A 1 320 ? -41.523 -3.675 77.499 1.00 94.50 320 HIS A C 1
ATOM 2494 O O . HIS A 1 320 ? -42.158 -2.645 77.717 1.00 94.50 320 HIS A O 1
ATOM 2500 N N . ASP A 1 321 ? -42.060 -4.883 77.660 1.00 94.38 321 ASP A N 1
ATOM 2501 C CA . ASP A 1 321 ? -43.406 -5.080 78.212 1.00 94.38 321 ASP A CA 1
ATOM 2502 C C . ASP A 1 321 ? -43.556 -4.452 79.605 1.00 94.38 321 ASP A C 1
ATOM 2504 O O . ASP A 1 321 ? -42.750 -4.709 80.505 1.00 94.38 321 ASP A O 1
ATOM 2508 N N . ILE A 1 322 ? -44.641 -3.699 79.814 1.00 89.00 322 ILE A N 1
ATOM 2509 C CA . ILE A 1 322 ? -45.016 -3.174 81.138 1.00 89.00 322 ILE A CA 1
ATOM 2510 C C . ILE A 1 322 ? -45.457 -4.314 82.070 1.00 89.00 322 ILE A C 1
ATOM 2512 O O . ILE A 1 322 ? -45.259 -4.250 83.287 1.00 89.00 322 ILE A O 1
ATOM 2516 N N . GLY A 1 323 ? -46.031 -5.386 81.518 1.00 86.06 323 GLY A N 1
ATOM 2517 C CA . GLY A 1 323 ? -46.371 -6.586 82.274 1.00 86.06 323 GLY A CA 1
ATOM 2518 C C . GLY A 1 323 ? -47.090 -7.646 81.435 1.00 86.06 323 GLY A C 1
ATOM 2519 O O . GLY A 1 323 ? -47.390 -7.419 80.269 1.00 86.06 323 GLY A O 1
ATOM 2520 N N . PRO A 1 324 ? -47.445 -8.803 82.021 1.00 79.81 324 PRO A N 1
ATOM 2521 C CA . PRO A 1 324 ? -47.968 -9.958 81.278 1.00 79.81 324 PRO A CA 1
ATOM 2522 C C . PRO A 1 324 ? -49.361 -9.764 80.646 1.00 79.81 324 PRO A C 1
ATOM 2524 O O . PRO A 1 324 ? -49.829 -10.652 79.939 1.00 79.81 324 PRO A O 1
ATOM 2527 N N . ALA A 1 325 ? -50.034 -8.639 80.911 1.00 82.38 325 ALA A N 1
ATOM 2528 C CA . ALA A 1 325 ? -51.283 -8.236 80.255 1.00 82.38 325 ALA A CA 1
ATOM 2529 C C . ALA A 1 325 ? -51.099 -7.068 79.262 1.00 82.38 325 ALA A C 1
ATOM 2531 O O . ALA A 1 325 ? -51.990 -6.815 78.458 1.00 82.38 325 ALA A O 1
ATOM 2532 N N . ASP A 1 326 ? -49.950 -6.389 79.303 1.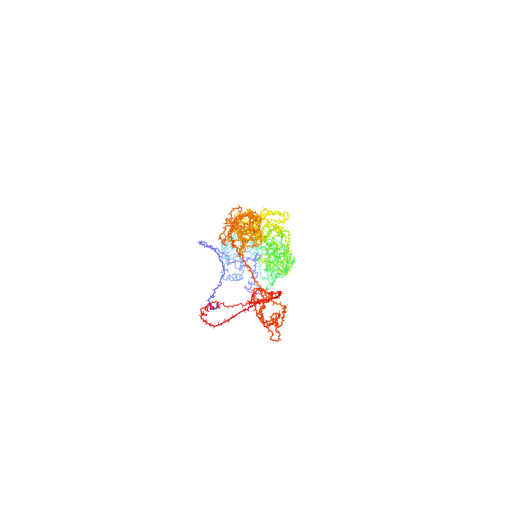00 85.25 326 ASP A N 1
ATOM 2533 C CA . ASP A 1 326 ? -49.554 -5.310 78.393 1.00 85.25 326 ASP A CA 1
ATOM 2534 C C . ASP A 1 326 ? -48.248 -5.726 77.706 1.00 85.25 326 ASP A C 1
ATOM 2536 O O . ASP A 1 326 ? -47.146 -5.271 78.026 1.00 85.25 326 ASP A O 1
ATOM 2540 N N . ALA A 1 327 ? -48.403 -6.711 76.818 1.00 93.75 327 ALA A N 1
ATOM 2541 C CA . ALA A 1 327 ? -47.315 -7.375 76.110 1.00 93.75 327 ALA A CA 1
ATOM 2542 C C . ALA A 1 327 ? -46.979 -6.674 74.776 1.00 93.75 327 ALA A C 1
ATOM 2544 O O . ALA A 1 327 ? -46.719 -7.328 73.762 1.00 93.75 327 ALA A O 1
ATOM 2545 N N . THR A 1 328 ? -47.086 -5.345 74.749 1.00 94.25 328 THR A N 1
ATOM 2546 C CA . THR A 1 328 ? -46.911 -4.505 73.555 1.00 94.25 328 THR A CA 1
ATOM 2547 C C . THR A 1 328 ? -45.453 -4.159 73.258 1.00 94.25 328 THR A C 1
ATOM 2549 O O . THR A 1 328 ? -45.163 -3.721 72.149 1.00 94.25 328 THR A O 1
ATOM 2552 N N . GLY A 1 329 ? -44.513 -4.393 74.178 1.00 94.06 329 GLY A N 1
ATOM 2553 C CA . GLY A 1 329 ? -43.096 -4.090 73.974 1.00 94.06 329 GLY A CA 1
ATOM 2554 C C . GLY A 1 329 ? -42.438 -4.965 72.904 1.00 94.06 329 GLY A C 1
ATOM 2555 O O . GLY A 1 329 ? -42.906 -6.070 72.611 1.00 94.06 329 GLY A O 1
ATOM 2556 N N . LEU A 1 330 ? -41.326 -4.488 72.340 1.00 94.00 330 LEU A N 1
ATOM 2557 C CA . LEU A 1 330 ? -40.464 -5.246 71.413 1.00 94.00 330 LEU A CA 1
ATOM 2558 C C . LEU A 1 330 ? -39.577 -6.280 72.144 1.00 94.00 330 LEU A C 1
ATOM 2560 O O . LEU A 1 330 ? -39.039 -7.212 71.546 1.00 94.00 330 LEU A O 1
ATOM 2564 N N . ARG A 1 331 ? -39.428 -6.127 73.460 1.00 93.75 331 ARG A N 1
ATOM 2565 C CA . ARG A 1 331 ? -38.757 -7.034 74.396 1.00 93.75 331 ARG A CA 1
ATOM 2566 C C . ARG A 1 331 ? -39.734 -7.457 75.492 1.00 93.75 331 ARG A C 1
ATOM 2568 O O . ARG A 1 331 ? -40.636 -6.703 75.854 1.00 93.75 331 ARG A O 1
ATOM 2575 N N . PHE A 1 332 ? -39.540 -8.644 76.052 1.00 93.62 332 PHE A N 1
ATOM 2576 C CA . PHE A 1 332 ? -40.249 -9.073 77.255 1.00 93.62 332 PHE A CA 1
ATOM 2577 C C . PHE A 1 332 ? -39.821 -8.238 78.476 1.00 93.62 332 PHE A C 1
ATOM 2579 O O . PHE A 1 332 ? -38.767 -7.595 78.478 1.00 93.62 332 PHE A O 1
ATOM 2586 N N . SER A 1 333 ? -40.619 -8.266 79.547 1.00 91.69 333 SER A N 1
ATOM 2587 C CA . SER A 1 333 ? -40.411 -7.462 80.767 1.00 91.69 333 SER A CA 1
ATOM 2588 C C . SER A 1 333 ? -39.133 -7.796 81.564 1.00 91.69 333 SER A C 1
ATOM 2590 O O . SER A 1 333 ? -38.852 -7.154 82.574 1.00 91.69 333 SER A O 1
ATOM 2592 N N . ASP A 1 334 ? -38.379 -8.821 81.156 1.00 90.00 334 ASP A N 1
ATOM 2593 C CA . ASP A 1 334 ? -37.089 -9.228 81.730 1.00 90.00 334 ASP A CA 1
ATOM 2594 C C . ASP A 1 334 ? -35.867 -8.782 80.898 1.00 90.00 334 ASP A C 1
ATOM 2596 O O . ASP A 1 334 ? -34.733 -9.066 81.281 1.00 90.00 334 ASP A O 1
ATOM 2600 N N . GLY A 1 335 ? -36.088 -8.088 79.774 1.00 88.69 335 GLY A N 1
ATOM 2601 C CA . GLY A 1 335 ? -35.046 -7.640 78.844 1.00 88.69 335 GLY A CA 1
ATOM 2602 C C . GLY A 1 335 ? -34.841 -8.540 77.618 1.00 88.69 335 GLY A C 1
ATOM 2603 O O . GLY A 1 335 ? -34.191 -8.117 76.652 1.00 88.69 335 GLY A O 1
ATOM 2604 N N . THR A 1 336 ? -35.391 -9.761 77.603 1.00 91.81 336 THR A N 1
ATOM 2605 C CA . THR A 1 336 ? -35.211 -10.694 76.477 1.00 91.81 336 THR A CA 1
ATOM 2606 C C . THR A 1 3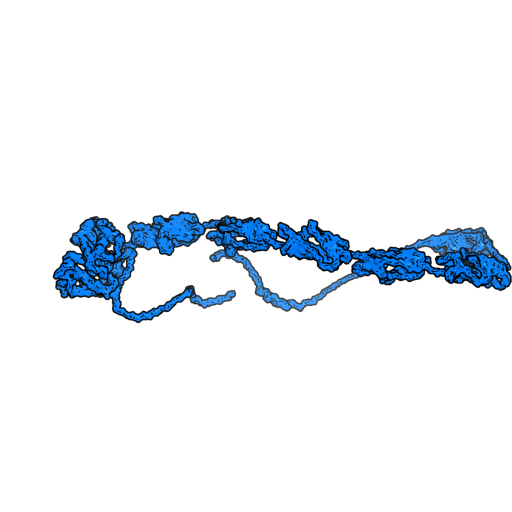36 ? -35.931 -10.210 75.211 1.00 91.81 336 THR A C 1
ATOM 2608 O O . THR A 1 336 ? -37.005 -9.615 75.265 1.00 91.81 336 THR A O 1
ATOM 2611 N N . ALA A 1 337 ? -35.305 -10.393 74.046 1.00 91.38 337 ALA A N 1
ATOM 2612 C CA . ALA A 1 337 ? -35.820 -9.878 72.776 1.00 91.38 337 ALA A CA 1
ATOM 2613 C C . ALA A 1 337 ? -36.912 -10.778 72.183 1.00 91.38 337 ALA A C 1
ATOM 2615 O O . ALA A 1 337 ? -36.745 -11.997 72.151 1.00 91.38 337 ALA A O 1
ATOM 2616 N N . LYS A 1 338 ? -37.983 -10.166 71.662 1.00 93.25 338 LYS A N 1
ATOM 2617 C CA . LYS A 1 338 ? -39.000 -10.849 70.850 1.00 93.25 338 LYS A CA 1
ATOM 2618 C C . LYS A 1 338 ? -38.594 -10.871 69.379 1.00 93.25 338 LYS A C 1
ATOM 2620 O O . LYS A 1 338 ? -37.794 -10.038 68.944 1.00 93.25 338 LYS A O 1
ATOM 2625 N N . LYS A 1 339 ? -39.244 -11.718 68.576 1.00 91.88 339 LYS A N 1
ATOM 2626 C CA . LYS A 1 339 ? -39.187 -11.663 67.099 1.00 91.88 339 LYS A CA 1
ATOM 2627 C C . LYS A 1 339 ? -39.489 -10.257 66.560 1.00 91.88 339 LYS A C 1
ATOM 2629 O O . LYS A 1 339 ? -38.849 -9.809 65.613 1.00 91.88 339 LYS A O 1
ATOM 2634 N N . ALA A 1 340 ? -40.417 -9.546 67.204 1.00 90.44 340 ALA A N 1
ATOM 2635 C CA . ALA A 1 340 ? -40.797 -8.183 66.847 1.00 90.44 340 ALA A CA 1
ATOM 2636 C C . ALA A 1 340 ? -39.634 -7.181 66.916 1.00 90.44 340 ALA A C 1
ATOM 2638 O O . ALA A 1 340 ? -39.593 -6.272 66.097 1.00 90.44 340 ALA A O 1
ATOM 2639 N N . LEU A 1 341 ? -38.647 -7.361 67.809 1.00 90.06 341 LEU A N 1
ATOM 2640 C CA . LEU A 1 341 ? -37.455 -6.504 67.818 1.00 90.06 341 LEU A CA 1
ATOM 2641 C C . LEU A 1 341 ? -36.619 -6.671 66.543 1.00 90.06 341 LEU A C 1
ATOM 2643 O O . LEU A 1 341 ? -35.996 -5.707 66.117 1.00 90.06 341 LEU A O 1
ATOM 2647 N N . SER A 1 342 ? -36.602 -7.864 65.937 1.00 85.00 342 SER A N 1
ATOM 2648 C CA . SER A 1 342 ? -35.938 -8.090 64.648 1.00 85.00 342 SER A CA 1
ATOM 2649 C C . SER A 1 342 ? -36.723 -7.461 63.499 1.00 85.00 342 SER A C 1
ATOM 2651 O O . SER A 1 342 ? -36.132 -6.725 62.725 1.00 85.00 342 SER A O 1
ATOM 2653 N N . ALA A 1 343 ? -38.046 -7.656 63.436 1.00 84.44 343 ALA A N 1
ATOM 2654 C CA . ALA A 1 343 ? -38.896 -7.010 62.424 1.00 84.44 343 ALA A CA 1
ATOM 2655 C C . ALA A 1 343 ? -38.917 -5.470 62.540 1.00 84.44 343 ALA A C 1
ATOM 2657 O O . ALA A 1 343 ? -39.148 -4.762 61.563 1.00 84.44 343 ALA A O 1
ATOM 2658 N N . TRP A 1 344 ? -38.648 -4.937 63.736 1.00 86.94 344 TRP A N 1
ATOM 2659 C CA . TRP A 1 344 ? -38.498 -3.504 63.971 1.00 86.94 344 TRP A CA 1
ATOM 2660 C C . TRP A 1 344 ? -37.158 -2.926 63.488 1.00 86.94 344 TRP A C 1
ATOM 2662 O O . TRP A 1 344 ? -37.037 -1.705 63.345 1.00 86.94 344 TRP A O 1
ATOM 2672 N N . LYS A 1 345 ? -36.154 -3.759 63.189 1.00 77.81 345 LYS A N 1
ATOM 2673 C CA . LYS A 1 345 ? -34.904 -3.281 62.583 1.00 77.81 345 LYS A CA 1
ATOM 2674 C C . LYS A 1 345 ? -35.142 -2.767 61.166 1.00 77.81 345 LYS A C 1
ATOM 2676 O O . LYS A 1 345 ? -36.157 -3.060 60.534 1.00 77.81 345 LYS A O 1
ATOM 2681 N N . MET A 1 346 ? -34.190 -1.974 60.693 1.00 68.38 346 MET A N 1
ATOM 2682 C CA . MET A 1 346 ? -34.067 -1.681 59.271 1.00 68.38 346 MET A CA 1
ATOM 2683 C C . MET A 1 346 ? -33.719 -2.966 58.510 1.00 68.38 346 MET A C 1
ATOM 2685 O O . MET A 1 346 ? -33.059 -3.838 59.072 1.00 68.38 346 MET A O 1
ATOM 2689 N N . ASN A 1 347 ? -34.170 -3.023 57.259 1.00 71.69 347 ASN A N 1
ATOM 2690 C CA . ASN A 1 347 ? -33.696 -3.937 56.222 1.00 71.69 347 ASN A CA 1
ATOM 2691 C C . ASN A 1 347 ? -32.177 -3.752 56.038 1.00 71.69 347 ASN A C 1
ATOM 2693 O O . ASN A 1 347 ? -31.699 -2.616 56.117 1.00 71.69 347 ASN A O 1
ATOM 2697 N N . ASP A 1 348 ? -31.431 -4.833 55.816 1.00 75.25 348 ASP A N 1
ATOM 2698 C CA . ASP A 1 348 ? -30.052 -4.759 55.320 1.00 75.25 348 ASP A CA 1
ATOM 2699 C C . ASP A 1 348 ? -30.074 -4.872 53.779 1.00 75.25 348 ASP A C 1
ATOM 2701 O O . ASP A 1 348 ? -30.636 -5.829 53.254 1.00 75.25 348 ASP A O 1
ATOM 2705 N N . PRO A 1 349 ? -29.457 -3.950 53.013 1.00 79.69 349 PRO A N 1
ATOM 2706 C CA . PRO A 1 349 ? -29.515 -3.999 51.555 1.00 79.69 349 PRO A CA 1
ATOM 2707 C C . PRO A 1 349 ? -28.738 -5.205 50.990 1.00 79.69 349 PRO A C 1
ATOM 2709 O O . PRO A 1 349 ? -27.702 -5.584 51.557 1.00 79.69 349 PRO A O 1
ATOM 2712 N N . PRO A 1 350 ? -29.126 -5.731 49.806 1.00 88.38 350 PRO A N 1
ATOM 2713 C CA . PRO A 1 350 ? -28.530 -6.924 49.215 1.00 88.38 350 PRO A CA 1
ATOM 2714 C C . PRO A 1 350 ? -27.005 -6.896 49.209 1.00 88.38 350 PRO A C 1
ATOM 2716 O O . PRO A 1 350 ? -26.376 -5.893 48.882 1.00 88.38 350 PRO A O 1
ATOM 2719 N N . SER A 1 351 ? -26.368 -8.016 49.511 1.00 90.06 351 SER A N 1
ATOM 2720 C CA . SER A 1 351 ? -24.913 -8.153 49.497 1.00 90.06 351 SER A CA 1
ATOM 2721 C C . SER A 1 351 ? -24.433 -8.973 48.299 1.00 90.06 351 SER A C 1
ATOM 2723 O O . SER A 1 351 ? -25.212 -9.595 47.578 1.00 90.06 351 SER A O 1
ATOM 2725 N N . PHE A 1 352 ? -23.122 -8.967 48.045 1.00 89.88 352 PHE A N 1
ATOM 2726 C CA . PHE A 1 352 ? -22.503 -9.826 47.034 1.00 89.88 352 PHE A CA 1
ATOM 2727 C C . PHE A 1 352 ? -21.301 -10.581 47.594 1.00 89.88 352 PHE A C 1
ATOM 2729 O O . PHE A 1 352 ? -20.534 -10.057 48.402 1.00 89.88 352 PHE A O 1
ATOM 2736 N N . VAL A 1 353 ? -21.126 -11.829 47.157 1.00 86.31 353 VAL A N 1
ATOM 2737 C CA . VAL A 1 353 ? -20.090 -12.735 47.669 1.00 86.31 353 VAL A CA 1
ATOM 2738 C C . VAL A 1 353 ? -18.698 -12.164 47.348 1.00 86.31 353 VAL A C 1
ATOM 2740 O O . VAL A 1 353 ? -18.408 -11.904 46.177 1.00 86.31 353 VAL A O 1
ATOM 2743 N N . PRO A 1 354 ? -17.801 -11.944 48.329 1.00 78.44 354 PRO A N 1
ATOM 2744 C CA . PRO A 1 354 ? -16.447 -11.470 48.047 1.00 78.44 354 PRO A CA 1
ATOM 2745 C C . PRO A 1 354 ? -15.627 -12.521 47.283 1.00 78.44 354 PRO A C 1
ATOM 2747 O O . PRO A 1 354 ? -15.474 -13.652 47.738 1.00 78.44 354 PRO A O 1
ATOM 2750 N N . GLY A 1 355 ? -15.076 -12.150 46.127 1.00 77.88 355 GLY A N 1
ATOM 2751 C CA . GLY A 1 355 ? -14.294 -13.053 45.279 1.00 77.88 355 GLY A CA 1
ATOM 2752 C C . GLY A 1 355 ? -14.073 -12.489 43.877 1.00 77.88 355 GLY A C 1
ATOM 2753 O O . GLY A 1 355 ? -14.619 -11.439 43.532 1.00 77.88 355 GLY A O 1
ATOM 2754 N N . ASN A 1 356 ? -13.275 -13.184 43.062 1.00 74.56 356 ASN A N 1
ATOM 2755 C CA . ASN A 1 356 ? -13.111 -12.818 41.658 1.00 74.56 356 ASN A CA 1
ATOM 2756 C C . ASN A 1 356 ? -14.335 -13.257 40.835 1.00 74.56 356 ASN A C 1
ATOM 2758 O O . ASN A 1 356 ? -14.753 -14.410 40.913 1.00 74.56 356 ASN A O 1
ATOM 2762 N N . ARG A 1 357 ? -14.866 -12.348 40.014 1.00 88.25 357 ARG A N 1
ATOM 2763 C CA . ARG A 1 357 ? -15.966 -12.588 39.071 1.00 88.25 357 ARG A CA 1
ATOM 2764 C C . ARG A 1 357 ? -15.463 -12.419 37.645 1.00 88.25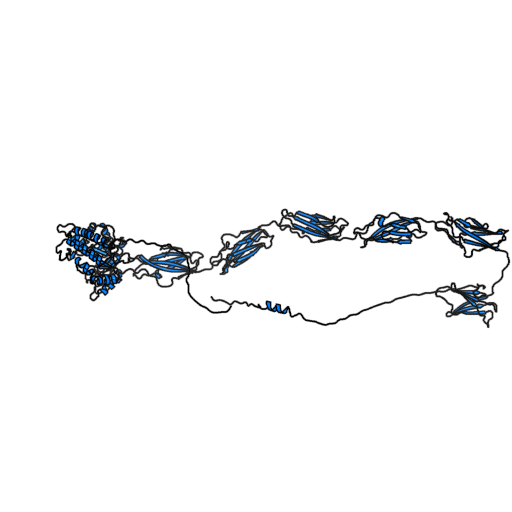 357 ARG A C 1
ATOM 2766 O O . ARG A 1 357 ? -15.818 -11.449 36.983 1.00 88.25 357 ARG A O 1
ATOM 2773 N N . THR A 1 358 ? -14.617 -13.341 37.194 1.00 91.81 358 THR A N 1
ATOM 2774 C CA . THR A 1 358 ? -14.225 -13.438 35.783 1.00 91.81 358 THR A CA 1
ATOM 2775 C C . THR A 1 358 ? -14.996 -14.572 35.119 1.00 91.81 358 THR A C 1
ATOM 2777 O O . THR A 1 358 ? -14.900 -15.718 35.551 1.00 91.81 358 THR A O 1
ATOM 2780 N N . ILE A 1 359 ? -15.728 -14.247 34.059 1.00 92.75 359 ILE A N 1
ATOM 2781 C CA . ILE A 1 359 ? -16.196 -15.192 33.047 1.00 92.75 359 ILE A CA 1
ATOM 2782 C C . ILE A 1 359 ? -15.184 -15.107 31.902 1.00 92.75 359 ILE A C 1
ATOM 2784 O O . ILE A 1 359 ? -14.941 -14.008 31.411 1.00 92.75 359 ILE A O 1
ATOM 2788 N N . SER A 1 360 ? -14.592 -16.230 31.497 1.00 92.94 360 SER A N 1
ATOM 2789 C CA . SER A 1 360 ? -13.737 -16.309 30.305 1.00 92.94 360 SER A CA 1
ATOM 2790 C C . SER A 1 360 ? -14.365 -17.271 29.307 1.00 92.94 360 SER A C 1
ATOM 2792 O O . SER A 1 360 ? -14.687 -18.402 29.674 1.00 92.94 360 SER A O 1
ATOM 2794 N N . LEU A 1 361 ? -14.530 -16.818 28.070 1.00 93.50 361 LEU A N 1
ATOM 2795 C CA . LEU A 1 361 ? -15.100 -17.558 26.945 1.00 93.50 361 LEU A CA 1
ATOM 2796 C C . LEU A 1 361 ? -14.206 -17.312 25.719 1.00 93.50 361 LEU A C 1
ATOM 2798 O O . LEU A 1 361 ? -13.595 -16.247 25.669 1.00 93.50 361 LEU A O 1
ATOM 2802 N N . PRO A 1 362 ? -14.114 -18.230 24.743 1.00 89.81 362 PRO A N 1
ATOM 2803 C CA . PRO A 1 362 ? -13.672 -17.846 23.398 1.00 89.81 362 PRO A CA 1
ATOM 2804 C C . PRO A 1 362 ? -14.648 -16.821 22.799 1.00 89.81 362 PRO A C 1
ATOM 2806 O O . PRO A 1 362 ? -15.758 -16.675 23.322 1.00 89.81 362 PRO A O 1
ATOM 2809 N N . GLU A 1 363 ? -14.295 -16.154 21.702 1.00 88.31 363 GLU A N 1
ATOM 2810 C CA . GLU A 1 363 ? -15.324 -15.569 20.830 1.00 88.31 363 GLU A CA 1
ATOM 2811 C C . GLU A 1 363 ? -16.178 -16.635 20.133 1.00 88.31 363 GLU A C 1
ATOM 2813 O O . GLU A 1 363 ? -16.027 -17.835 20.379 1.00 88.31 363 GLU A O 1
ATOM 2818 N N . ASP A 1 364 ? -17.209 -16.186 19.414 1.00 86.75 364 ASP A N 1
ATOM 2819 C CA . ASP A 1 364 ? -18.200 -17.031 18.735 1.00 86.75 364 ASP A CA 1
ATOM 2820 C C . ASP A 1 364 ? -18.872 -18.116 19.598 1.00 86.75 364 ASP A C 1
ATOM 2822 O O . ASP A 1 364 ? -19.543 -19.031 19.117 1.00 86.75 364 ASP A O 1
ATOM 2826 N N . PHE A 1 365 ? -18.808 -17.953 20.925 1.00 88.06 365 PHE A N 1
ATOM 2827 C CA . PHE A 1 365 ? -19.391 -18.860 21.915 1.00 88.06 365 PHE A CA 1
ATOM 2828 C C . PHE A 1 365 ? -20.924 -18.991 21.831 1.00 88.06 365 PHE A C 1
ATOM 2830 O O . PHE A 1 365 ? -21.514 -19.827 22.524 1.00 88.06 365 PHE A O 1
ATOM 2837 N N . GLY A 1 366 ? -21.591 -18.162 21.021 1.00 89.06 366 GLY A N 1
ATOM 2838 C CA . GLY A 1 366 ? -23.023 -18.196 20.749 1.00 89.06 366 GLY A CA 1
ATOM 2839 C C . GLY A 1 366 ? -23.847 -17.700 21.933 1.00 89.06 366 GLY A C 1
ATOM 2840 O O . GLY A 1 366 ? -24.304 -16.560 21.932 1.00 89.06 366 GLY A O 1
ATOM 2841 N N . TYR A 1 367 ? -24.032 -18.546 22.952 1.00 90.00 367 TYR A N 1
ATOM 2842 C CA . TYR A 1 367 ? -24.725 -18.194 24.195 1.00 90.00 367 TYR A CA 1
ATOM 2843 C C . TYR A 1 367 ? -24.127 -18.887 25.426 1.00 90.00 367 TYR A C 1
ATOM 2845 O O . TYR A 1 367 ? -23.892 -20.094 25.432 1.00 90.00 367 TYR A O 1
ATOM 2853 N N . TYR A 1 368 ? -23.979 -18.130 26.513 1.00 93.94 368 TYR A N 1
ATOM 2854 C CA . TYR A 1 368 ? -23.510 -18.599 27.818 1.00 93.94 368 TYR A CA 1
ATOM 2855 C C . TYR A 1 368 ? -24.434 -18.102 28.939 1.00 93.94 368 TYR A C 1
ATOM 2857 O O . TYR A 1 368 ? -24.873 -16.955 28.916 1.00 93.94 368 TYR A O 1
ATOM 2865 N N . ALA A 1 369 ? -24.717 -18.947 29.933 1.00 93.62 369 ALA A N 1
ATOM 2866 C CA . ALA A 1 369 ? -25.586 -18.622 31.065 1.00 93.62 369 ALA A CA 1
ATOM 2867 C C . ALA A 1 369 ? -24.801 -18.614 32.385 1.00 93.62 369 ALA A C 1
ATOM 2869 O O . ALA A 1 369 ? -24.095 -19.572 32.704 1.00 93.62 369 ALA A O 1
ATOM 2870 N N . TYR A 1 370 ? -24.951 -17.541 33.164 1.00 92.81 370 TYR A N 1
ATOM 2871 C CA . TYR A 1 370 ? -24.269 -17.328 34.437 1.00 92.81 370 TYR A CA 1
ATOM 2872 C C . TYR A 1 370 ? -25.274 -17.078 35.583 1.00 92.81 370 TYR A C 1
ATOM 2874 O O . TYR A 1 370 ? -26.035 -16.108 35.525 1.00 92.81 370 TYR A O 1
ATOM 2882 N N . PRO A 1 371 ? -25.295 -17.909 36.642 1.00 92.06 371 PRO A N 1
ATOM 2883 C CA . PRO A 1 371 ? -26.288 -17.808 37.711 1.00 92.06 371 PRO A CA 1
ATOM 2884 C C . PRO A 1 371 ? -25.944 -16.708 38.734 1.00 92.06 371 PRO A C 1
ATOM 2886 O O . PRO A 1 371 ? -24.905 -16.743 39.398 1.00 92.06 371 PRO A O 1
ATOM 2889 N N . LEU A 1 372 ? -26.846 -15.736 38.906 1.00 92.38 372 LEU A N 1
ATOM 2890 C CA . LEU A 1 372 ? -26.646 -14.568 39.778 1.00 92.38 372 LEU A CA 1
ATOM 2891 C C . LEU A 1 372 ? -26.939 -14.845 41.262 1.00 92.38 372 LEU A C 1
ATOM 2893 O O . LEU A 1 372 ? -26.425 -14.131 42.120 1.00 92.38 372 LEU A O 1
ATOM 2897 N N . ASN A 1 373 ? -27.670 -15.918 41.576 1.00 85.62 373 ASN A N 1
ATOM 2898 C CA . ASN A 1 373 ? -27.972 -16.357 42.949 1.00 85.62 373 ASN A CA 1
ATOM 2899 C C . ASN A 1 373 ? -26.741 -16.799 43.771 1.00 85.62 373 ASN A C 1
ATOM 2901 O O . ASN A 1 373 ? -26.822 -16.892 44.989 1.00 85.62 373 ASN A O 1
ATOM 2905 N N . ASN A 1 374 ? -25.609 -17.073 43.115 1.00 83.75 374 ASN A N 1
ATOM 2906 C CA . ASN A 1 374 ? -24.313 -17.317 43.762 1.00 83.75 374 ASN A CA 1
ATOM 2907 C C . ASN A 1 374 ? -23.425 -16.056 43.789 1.00 83.75 374 ASN A C 1
ATOM 2909 O O . ASN A 1 374 ? -22.329 -16.080 44.345 1.00 83.75 374 ASN A O 1
ATOM 2913 N N . THR A 1 375 ? -23.867 -14.967 43.151 1.00 89.75 375 THR A N 1
ATOM 2914 C CA . THR A 1 375 ? -23.164 -13.676 43.114 1.00 89.75 375 THR A CA 1
ATOM 2915 C C . THR A 1 375 ? -23.693 -12.734 44.181 1.00 89.75 375 THR A C 1
ATOM 2917 O O . THR A 1 375 ? -22.893 -12.140 44.903 1.00 89.75 375 THR A O 1
ATOM 2920 N N . PHE A 1 376 ? -25.015 -12.618 44.289 1.00 91.88 376 PHE A N 1
ATOM 2921 C CA . PHE A 1 376 ? -25.699 -11.814 45.295 1.00 91.88 376 PHE A CA 1
ATOM 2922 C C . PHE A 1 376 ? -26.386 -12.709 46.323 1.00 91.88 376 PHE A C 1
ATOM 2924 O O . PHE A 1 376 ? -26.830 -13.807 45.999 1.00 91.88 376 PHE A O 1
ATOM 2931 N N . PHE A 1 377 ? -26.472 -12.223 47.554 1.00 88.00 377 PHE A N 1
ATOM 2932 C CA . PHE A 1 377 ? -27.185 -12.857 48.655 1.00 88.00 377 PHE A CA 1
ATOM 2933 C C . PHE A 1 377 ? -27.789 -11.771 49.535 1.00 88.00 377 PHE A C 1
ATOM 2935 O O . PHE A 1 377 ? -27.247 -10.669 49.598 1.00 88.00 377 PHE A O 1
ATOM 2942 N N . ASP A 1 378 ? -28.862 -12.098 50.240 1.00 84.50 378 ASP A N 1
ATOM 2943 C CA . ASP A 1 378 ? -29.396 -11.233 51.283 1.00 84.50 378 ASP A CA 1
ATOM 2944 C C . ASP A 1 378 ? -29.105 -11.800 52.678 1.00 84.50 378 ASP A C 1
ATOM 2946 O O . ASP A 1 378 ? -28.867 -13.004 52.836 1.00 84.50 378 ASP A O 1
ATOM 2950 N N . THR A 1 379 ? -29.071 -10.924 53.676 1.00 77.56 379 THR A N 1
ATOM 2951 C CA . THR A 1 379 ? -28.987 -11.290 55.093 1.00 77.56 379 THR A CA 1
ATOM 2952 C C . THR A 1 379 ? -30.357 -11.380 55.751 1.00 77.56 379 THR A C 1
ATOM 2954 O O . THR A 1 379 ? -30.479 -12.109 56.742 1.00 77.56 379 THR A O 1
ATOM 2957 N N . ASP A 1 380 ? -31.384 -10.722 55.202 1.00 72.25 380 ASP A N 1
ATOM 2958 C CA . ASP A 1 380 ? -32.730 -10.773 55.763 1.00 72.25 380 ASP A CA 1
ATOM 2959 C C . ASP A 1 380 ? -33.471 -12.087 55.398 1.00 72.25 380 ASP A C 1
ATOM 2961 O O . ASP A 1 380 ? -33.498 -12.507 54.232 1.00 72.25 380 ASP A O 1
ATOM 2965 N N . PRO A 1 381 ? -34.052 -12.824 56.376 1.00 61.28 381 PRO A N 1
ATOM 2966 C CA . PRO A 1 381 ? -34.580 -14.164 56.115 1.00 61.28 381 PRO A CA 1
ATOM 2967 C C . PRO A 1 381 ? -35.867 -14.182 55.277 1.00 61.28 381 PRO A C 1
ATOM 2969 O O . PRO A 1 381 ? -36.968 -14.014 55.801 1.00 61.28 381 PRO A O 1
ATOM 2972 N N . GLY A 1 382 ? -35.732 -14.534 53.998 1.00 61.81 382 GLY A N 1
ATOM 2973 C CA . GLY A 1 382 ? -36.856 -14.815 53.095 1.00 61.81 382 GLY A CA 1
ATOM 2974 C C . GLY A 1 382 ? -36.982 -13.871 51.901 1.00 61.81 382 GLY A C 1
ATOM 2975 O O . GLY A 1 382 ? -37.938 -14.010 51.141 1.00 61.81 382 GLY A O 1
ATOM 2976 N N . ASP A 1 383 ? -36.040 -12.947 51.719 1.00 72.00 383 ASP A N 1
ATOM 2977 C CA . ASP A 1 383 ? -36.069 -11.984 50.621 1.00 72.00 383 ASP A CA 1
ATOM 2978 C C . ASP A 1 383 ? -35.737 -12.601 49.248 1.00 72.00 383 ASP A C 1
ATOM 2980 O O . ASP A 1 383 ? -34.753 -13.325 49.070 1.00 72.00 383 ASP A O 1
ATOM 2984 N N . GLU A 1 384 ? -36.579 -12.303 48.251 1.00 81.62 384 GLU A N 1
ATOM 2985 C CA . GLU A 1 384 ? -36.374 -12.695 46.853 1.00 81.62 384 GLU A CA 1
ATOM 2986 C C . GLU A 1 384 ? -35.670 -11.570 46.081 1.00 81.62 384 GLU A C 1
ATOM 2988 O O . GLU A 1 384 ? -36.223 -10.488 45.878 1.00 81.62 384 GLU A O 1
ATOM 2993 N N . LEU A 1 385 ? -34.450 -11.836 45.605 1.00 89.44 385 LEU A N 1
ATOM 2994 C CA . LEU A 1 385 ? -33.655 -10.853 44.868 1.00 89.44 385 LEU A CA 1
ATOM 2995 C C . LEU A 1 385 ? -34.044 -10.757 43.386 1.00 89.44 385 LEU A C 1
ATOM 2997 O O . LEU A 1 385 ? -34.072 -11.750 42.654 1.00 89.44 385 LEU A O 1
ATOM 3001 N N . SER A 1 386 ? -34.242 -9.522 42.924 1.00 90.69 386 SER A N 1
ATOM 3002 C CA . SER A 1 386 ? -34.446 -9.155 41.518 1.00 90.69 386 SER A CA 1
ATOM 3003 C C . SER A 1 386 ? -33.190 -8.502 40.923 1.00 90.69 386 SER A C 1
ATOM 3005 O O . SER A 1 386 ? -32.507 -7.733 41.600 1.00 90.69 386 SER A O 1
ATOM 3007 N N . TYR A 1 387 ? -32.867 -8.801 39.657 1.00 94.44 387 TYR A N 1
ATOM 3008 C CA . TYR A 1 387 ? -31.574 -8.447 39.049 1.00 94.44 387 TYR A CA 1
ATOM 3009 C C . TYR A 1 387 ? -31.689 -7.558 37.803 1.00 94.44 387 TYR A C 1
ATOM 3011 O O . TYR A 1 387 ? -32.595 -7.726 36.987 1.00 94.44 387 TYR A O 1
ATOM 3019 N N . PHE A 1 388 ? -30.731 -6.640 37.630 1.00 94.19 388 PHE A N 1
ATOM 3020 C CA . PHE A 1 388 ? -30.709 -5.658 36.539 1.00 94.19 388 PHE A CA 1
ATOM 3021 C C . PHE A 1 388 ? -29.286 -5.383 36.018 1.00 94.19 388 PHE A C 1
ATOM 3023 O O . PHE A 1 388 ? -28.312 -5.429 36.768 1.00 94.19 388 PHE A O 1
ATOM 3030 N N . LEU A 1 389 ? -29.172 -5.029 34.737 1.00 95.69 389 LEU A N 1
ATOM 3031 C CA . LEU A 1 389 ? -27.945 -4.627 34.042 1.00 95.69 389 LEU A CA 1
ATOM 3032 C C . LEU A 1 389 ? -27.910 -3.118 33.808 1.00 95.69 389 LEU A C 1
ATOM 3034 O O . LEU A 1 389 ? -28.921 -2.509 33.454 1.00 95.69 389 LEU A O 1
ATOM 3038 N N . TRP A 1 390 ? -26.734 -2.515 33.972 1.00 94.06 390 TRP A N 1
ATOM 3039 C CA . TRP A 1 390 ? -26.497 -1.117 33.618 1.00 94.06 390 TRP A CA 1
ATOM 3040 C C . TRP A 1 390 ? -26.277 -0.965 32.107 1.00 94.06 390 TRP A C 1
ATOM 3042 O O . TRP A 1 390 ? -25.372 -1.590 31.561 1.00 94.06 390 TRP A O 1
ATOM 3052 N N . ASN A 1 391 ? -27.045 -0.091 31.450 1.00 89.62 391 ASN A N 1
ATOM 3053 C CA . ASN A 1 391 ? -26.927 0.184 30.007 1.00 89.62 391 ASN A CA 1
ATOM 3054 C C . ASN A 1 391 ? -26.153 1.477 29.666 1.00 89.62 391 ASN A C 1
ATOM 3056 O O . ASN A 1 391 ? -26.255 1.995 28.557 1.00 89.62 391 ASN A O 1
ATOM 3060 N N . GLY A 1 392 ? -25.445 2.059 30.639 1.00 85.88 392 GLY A N 1
ATOM 3061 C CA . GLY A 1 392 ? -24.784 3.364 30.512 1.00 85.88 392 GLY A CA 1
ATOM 3062 C C . GLY A 1 392 ? -25.597 4.540 31.066 1.00 85.88 392 GLY A C 1
ATOM 3063 O O . GLY A 1 392 ? -25.000 5.507 31.531 1.00 85.88 392 GLY A O 1
ATOM 3064 N N . THR A 1 393 ? -26.932 4.446 31.094 1.00 87.25 393 THR A N 1
ATOM 3065 C CA . THR A 1 393 ? -27.831 5.518 31.585 1.00 87.25 393 THR A CA 1
ATOM 3066 C C . THR A 1 393 ? -28.768 5.078 32.708 1.00 87.25 393 THR A C 1
ATOM 3068 O O . THR A 1 393 ? -29.165 5.889 33.542 1.00 87.25 393 THR A O 1
ATOM 3071 N N . SER A 1 394 ? -29.159 3.805 32.713 1.00 89.25 394 SER A N 1
ATOM 3072 C CA . SER A 1 394 ? -30.225 3.257 33.548 1.00 89.25 394 SER A CA 1
ATOM 3073 C C . SER A 1 394 ? -30.031 1.755 33.779 1.00 89.25 394 SER A C 1
ATOM 3075 O O . SER A 1 394 ? -29.268 1.085 33.076 1.00 89.25 394 SER A O 1
ATOM 3077 N N . TYR A 1 395 ? -30.732 1.222 34.782 1.00 90.50 395 TYR A N 1
ATOM 3078 C CA . TYR A 1 395 ? -30.815 -0.215 35.032 1.00 90.50 395 TYR A CA 1
ATOM 3079 C C . TYR A 1 395 ? -31.999 -0.831 34.281 1.00 90.50 395 TYR A C 1
ATOM 3081 O O . TYR A 1 395 ? -33.122 -0.339 34.363 1.00 90.50 395 TYR A O 1
ATOM 3089 N N . THR A 1 396 ? -31.736 -1.910 33.548 1.00 91.50 396 THR A N 1
ATOM 3090 C CA . THR A 1 396 ? -32.681 -2.600 32.651 1.00 91.50 396 THR A CA 1
ATOM 3091 C C . THR A 1 396 ? -32.428 -4.112 32.676 1.00 91.50 396 THR A C 1
ATOM 3093 O O . THR A 1 396 ? -31.538 -4.574 33.383 1.00 91.50 396 THR A O 1
ATOM 3096 N N . ASN A 1 397 ? -33.184 -4.914 31.925 1.00 91.12 397 ASN A N 1
ATOM 3097 C CA . ASN A 1 397 ? -32.930 -6.354 31.784 1.00 91.12 397 ASN A CA 1
ATOM 3098 C C . ASN A 1 397 ? -32.030 -6.712 30.583 1.00 91.12 397 ASN A C 1
ATOM 3100 O O . ASN A 1 397 ? -31.783 -7.892 30.359 1.00 91.12 397 ASN A O 1
ATOM 3104 N N . LEU A 1 398 ? -31.565 -5.736 29.796 1.00 92.25 398 LEU A N 1
ATOM 3105 C CA . LEU A 1 398 ? -30.818 -5.957 28.555 1.00 92.25 398 LEU A CA 1
ATOM 3106 C C . LEU A 1 398 ? -29.822 -4.818 28.315 1.00 92.25 398 LEU A C 1
ATOM 3108 O O . LEU A 1 398 ? -30.213 -3.654 28.284 1.00 92.25 398 LEU A O 1
ATOM 3112 N N . THR A 1 399 ? -28.561 -5.154 28.054 1.00 91.25 399 THR A N 1
ATOM 3113 C CA . THR A 1 399 ? -27.580 -4.221 27.491 1.00 91.25 399 THR A CA 1
ATOM 3114 C C . THR A 1 399 ? -26.792 -4.873 26.362 1.00 91.25 399 THR A C 1
ATOM 3116 O O . THR A 1 399 ? -26.451 -6.054 26.420 1.00 91.25 399 THR A O 1
ATOM 3119 N N . ASN A 1 400 ? -26.465 -4.085 25.345 1.00 90.38 400 ASN A N 1
ATOM 3120 C CA . ASN A 1 400 ? -25.470 -4.454 24.346 1.00 90.38 400 ASN A CA 1
ATOM 3121 C C . ASN A 1 400 ? -24.129 -3.837 24.769 1.00 90.38 400 ASN A C 1
ATOM 3123 O O . ASN A 1 400 ? -24.103 -2.731 25.312 1.00 90.38 400 ASN A O 1
ATOM 3127 N N . THR A 1 401 ? -23.031 -4.549 24.543 1.00 87.94 401 THR A N 1
ATOM 3128 C CA . THR A 1 401 ? -21.661 -4.040 24.711 1.00 87.94 401 THR A CA 1
ATOM 3129 C C . THR A 1 401 ? -20.958 -4.047 23.350 1.00 87.94 401 THR A C 1
ATOM 3131 O O . THR A 1 401 ? -21.579 -4.395 22.348 1.00 87.94 401 THR A O 1
ATOM 3134 N N . SER A 1 402 ? -19.680 -3.671 23.297 1.00 87.31 402 SER A N 1
ATOM 3135 C CA . SER A 1 402 ? -18.865 -3.812 22.084 1.00 87.31 402 SER A CA 1
ATOM 3136 C C . SER A 1 402 ? -18.463 -5.259 21.771 1.00 87.31 402 SER A C 1
ATOM 3138 O O . SER A 1 402 ? -18.026 -5.501 20.659 1.00 87.31 402 SER A O 1
ATOM 3140 N N . LEU A 1 403 ? -18.584 -6.191 22.730 1.00 87.50 403 LEU A N 1
ATOM 3141 C CA . LEU A 1 403 ? -18.073 -7.571 22.614 1.00 87.50 403 LEU A CA 1
ATOM 3142 C C . LEU A 1 403 ? -19.180 -8.641 22.648 1.00 87.50 403 LEU A C 1
ATOM 3144 O O . LEU A 1 403 ? -19.041 -9.740 22.128 1.00 87.50 403 LEU A O 1
ATOM 3148 N N . PHE A 1 404 ? -20.285 -8.349 23.335 1.00 91.62 404 PHE A N 1
ATOM 3149 C CA . PHE A 1 404 ? -21.385 -9.291 23.550 1.00 91.62 404 PHE A CA 1
ATOM 3150 C C . PHE A 1 404 ? -22.700 -8.582 23.882 1.00 91.62 404 PHE A C 1
ATOM 3152 O O . PHE A 1 404 ? -22.738 -7.469 24.426 1.00 91.62 404 PHE A O 1
ATOM 3159 N N . ARG A 1 405 ? -23.805 -9.283 23.640 1.00 93.12 405 ARG A N 1
ATOM 3160 C CA . ARG A 1 405 ? -25.142 -8.946 24.138 1.00 93.12 405 ARG A CA 1
ATOM 3161 C C . ARG A 1 405 ? -25.359 -9.597 25.508 1.00 93.12 405 ARG A C 1
ATOM 3163 O O . ARG A 1 405 ? -25.106 -10.786 25.661 1.00 93.12 405 ARG A O 1
ATOM 3170 N N . ALA A 1 406 ? -25.847 -8.843 26.492 1.00 94.81 406 ALA A N 1
ATOM 3171 C CA . ALA A 1 406 ? -26.092 -9.319 27.855 1.00 94.81 406 ALA A CA 1
ATOM 3172 C C . ALA A 1 406 ? -27.555 -9.092 28.271 1.00 94.81 406 ALA A C 1
ATOM 3174 O O . ALA A 1 406 ? -28.038 -7.961 28.268 1.00 94.81 406 ALA A O 1
ATOM 3175 N N . GLU A 1 407 ? -28.267 -10.153 28.649 1.00 95.62 407 GLU A N 1
ATOM 3176 C CA . GLU A 1 407 ? -29.693 -10.134 29.002 1.00 95.62 407 GLU A CA 1
ATOM 3177 C C . GLU A 1 407 ? -29.942 -10.904 30.307 1.00 95.62 407 GLU A C 1
ATOM 3179 O O . GLU A 1 407 ? -29.420 -11.999 30.486 1.00 95.62 407 GLU A O 1
ATOM 3184 N N . ILE A 1 408 ? -30.759 -10.373 31.217 1.00 95.00 408 ILE A N 1
ATOM 3185 C CA . ILE A 1 408 ? -31.184 -11.086 32.430 1.00 95.00 408 ILE A CA 1
ATOM 3186 C C . ILE A 1 408 ? -32.536 -11.756 32.195 1.00 95.00 408 ILE A C 1
ATOM 3188 O O . ILE A 1 408 ? -33.505 -11.108 31.786 1.00 95.00 408 ILE A O 1
ATOM 3192 N N . ARG A 1 409 ? -32.617 -13.052 32.514 1.00 91.31 409 ARG A N 1
ATOM 3193 C CA . ARG A 1 409 ? -33.867 -13.823 32.539 1.00 91.31 409 ARG A CA 1
ATOM 3194 C C . ARG A 1 409 ? -33.981 -14.566 33.866 1.00 91.31 409 ARG A C 1
ATOM 3196 O O . ARG A 1 409 ? -33.260 -15.524 34.122 1.00 91.31 409 ARG A O 1
ATOM 3203 N N . GLY A 1 410 ? -34.896 -14.113 34.723 1.00 85.62 410 GLY A N 1
ATOM 3204 C CA . GLY A 1 410 ? -35.023 -14.640 36.084 1.00 85.62 410 GLY A CA 1
ATOM 3205 C C . GLY A 1 410 ? -33.739 -14.415 36.889 1.00 85.62 410 GLY A C 1
ATOM 3206 O O . GLY A 1 410 ? -33.262 -13.288 36.986 1.00 85.62 410 GLY A O 1
ATOM 3207 N N . GLY A 1 411 ? -33.185 -15.491 37.452 1.00 89.62 411 GLY A N 1
ATOM 3208 C CA . GLY A 1 411 ? -31.953 -15.467 38.248 1.00 89.62 411 GLY A CA 1
ATOM 3209 C C . GLY A 1 411 ? -30.647 -15.607 37.454 1.00 89.62 411 GLY A C 1
ATOM 3210 O O . GLY A 1 411 ? -29.599 -15.803 38.069 1.00 89.62 411 GLY A O 1
ATOM 3211 N N . GLU A 1 412 ? -30.688 -15.555 36.120 1.00 94.38 412 GLU A N 1
ATOM 3212 C CA . GLU A 1 412 ? -29.529 -15.805 35.253 1.00 94.38 412 GLU A CA 1
ATOM 3213 C C . GLU A 1 412 ? -29.186 -14.601 34.370 1.00 94.38 412 GLU A C 1
ATOM 3215 O O . GLU A 1 412 ? -30.061 -13.942 33.802 1.00 94.38 412 GLU A O 1
ATOM 3220 N N . LEU A 1 413 ? -27.883 -14.358 34.231 1.00 94.94 413 LEU A N 1
ATOM 3221 C CA . LEU A 1 413 ? -27.277 -13.498 33.224 1.00 94.94 413 LEU A CA 1
ATOM 3222 C C . LEU A 1 413 ? -26.949 -14.348 31.992 1.00 94.94 413 LEU A C 1
ATOM 3224 O O . LEU A 1 413 ? -26.086 -15.222 32.047 1.00 94.94 413 LEU A O 1
ATOM 3228 N N . LEU A 1 414 ? -27.616 -14.069 30.879 1.00 95.06 414 LEU A N 1
ATOM 3229 C CA . LEU A 1 414 ? -27.328 -14.642 29.572 1.00 95.06 414 LEU A CA 1
ATOM 3230 C C . LEU A 1 414 ? -26.401 -13.700 28.803 1.00 95.06 414 LEU A C 1
ATOM 3232 O O . LEU A 1 414 ? -26.746 -12.544 28.560 1.00 95.06 414 LEU A O 1
ATOM 3236 N N . LEU A 1 415 ? -25.240 -14.203 28.405 1.00 95.50 415 LEU A N 1
ATOM 3237 C CA . LEU A 1 415 ? -24.339 -13.567 27.449 1.00 95.50 415 LEU A CA 1
ATOM 3238 C C . LEU A 1 415 ? -24.534 -14.232 26.083 1.00 95.50 415 LEU A C 1
ATOM 3240 O O . LEU A 1 415 ? -24.790 -15.434 26.022 1.00 95.50 415 LEU A O 1
ATOM 3244 N N . GLY A 1 416 ? -24.378 -13.485 24.997 1.00 91.88 416 GLY A N 1
ATOM 3245 C CA . GLY A 1 416 ? -24.216 -14.038 23.653 1.00 91.88 416 GLY A CA 1
ATOM 3246 C C . GLY A 1 416 ? -23.190 -13.240 22.864 1.00 91.88 416 GLY A C 1
ATOM 3247 O O . GLY A 1 416 ? -23.145 -12.015 23.016 1.00 91.88 416 GLY A O 1
ATOM 3248 N N . SER A 1 417 ? -22.358 -13.932 22.088 1.00 89.69 417 SER A N 1
ATOM 3249 C CA . SER A 1 417 ? -21.269 -13.322 21.322 1.00 89.69 417 SER A CA 1
ATOM 3250 C C . SER A 1 417 ? -21.794 -12.321 20.290 1.00 89.69 417 SER A C 1
ATOM 3252 O O . SER A 1 417 ? -22.962 -12.349 19.889 1.00 89.69 417 SER A O 1
ATOM 3254 N N . LEU A 1 418 ? -20.918 -11.408 19.891 1.00 88.56 418 LEU A N 1
ATOM 3255 C CA . LEU A 1 418 ? -20.936 -10.843 18.548 1.00 88.56 418 LEU A CA 1
ATOM 3256 C C . LEU A 1 418 ? -19.846 -11.579 17.747 1.00 88.56 418 LEU A C 1
ATOM 3258 O O . LEU A 1 418 ? -18.972 -12.190 18.360 1.00 88.56 418 LEU A O 1
ATOM 3262 N N . GLU A 1 419 ? -19.941 -11.555 16.422 1.00 84.38 419 GLU A N 1
ATOM 3263 C CA . GLU A 1 419 ? -18.962 -12.176 15.517 1.00 84.38 419 GLU A CA 1
ATOM 3264 C C . GLU A 1 419 ? -17.638 -11.384 15.559 1.00 84.38 419 GLU A C 1
ATOM 3266 O O . GLU A 1 419 ? -17.684 -10.148 15.574 1.00 84.38 419 GLU A O 1
ATOM 3271 N N . ASN A 1 420 ? -16.495 -12.084 15.598 1.00 83.00 420 ASN A N 1
ATOM 3272 C CA . ASN A 1 420 ? -15.133 -11.537 15.445 1.00 83.00 420 ASN A CA 1
ATOM 3273 C C . ASN A 1 420 ? -14.818 -10.325 16.359 1.00 83.00 420 ASN A C 1
ATOM 3275 O O . ASN A 1 420 ? -14.499 -9.235 15.874 1.00 83.00 420 ASN A O 1
ATOM 3279 N N . VAL A 1 421 ? -14.952 -10.482 17.686 1.00 85.12 421 VAL A N 1
ATOM 3280 C CA . VAL A 1 421 ? -14.614 -9.437 18.677 1.00 85.12 421 VAL A CA 1
ATOM 3281 C C . VAL A 1 421 ? -14.112 -9.990 20.022 1.00 85.12 421 VAL A C 1
ATOM 3283 O O . VAL A 1 421 ? -14.877 -10.356 20.924 1.00 85.12 421 VAL A O 1
ATOM 3286 N N . SER A 1 422 ? -12.801 -9.888 20.229 1.00 88.00 422 SER A N 1
ATOM 3287 C CA . SER A 1 422 ? -12.122 -10.265 21.470 1.00 88.00 422 SER A CA 1
ATOM 3288 C C . SER A 1 422 ? -12.136 -9.177 22.564 1.00 88.00 422 SER A C 1
ATOM 3290 O O . SER A 1 422 ? -12.572 -8.037 22.385 1.00 88.00 422 SER A O 1
ATOM 3292 N N . GLY A 1 423 ? -11.615 -9.511 23.751 1.00 89.50 423 GLY A N 1
ATOM 3293 C CA . GLY A 1 423 ? -11.149 -8.525 24.727 1.00 89.50 423 GLY A CA 1
ATOM 3294 C C . GLY A 1 423 ? -11.780 -8.655 26.112 1.00 89.50 423 GLY A C 1
ATOM 3295 O O . GLY A 1 423 ? -12.141 -9.732 26.579 1.00 89.50 423 GLY A O 1
ATOM 3296 N N . THR A 1 424 ? -11.861 -7.550 26.862 1.00 91.25 424 THR A N 1
ATOM 3297 C CA . THR A 1 424 ? -12.335 -7.567 28.260 1.00 91.25 424 THR A CA 1
ATOM 3298 C C . THR A 1 424 ? -13.306 -6.429 28.561 1.00 91.25 424 THR A C 1
ATOM 3300 O O . THR A 1 424 ? -12.968 -5.256 28.419 1.00 91.25 424 THR A O 1
ATOM 3303 N N . TYR A 1 425 ? -14.488 -6.773 29.080 1.00 92.81 425 TYR A N 1
ATOM 3304 C CA . TYR A 1 425 ? -15.533 -5.827 29.477 1.00 92.81 425 TYR A CA 1
ATOM 3305 C C . TYR A 1 425 ? -15.915 -5.979 30.958 1.00 92.81 425 TYR A C 1
ATOM 3307 O O . TYR A 1 425 ? -15.917 -7.078 31.514 1.00 92.81 425 TYR A O 1
ATOM 3315 N N . MET A 1 426 ? -16.277 -4.869 31.608 1.00 92.88 426 MET A N 1
ATOM 3316 C CA . MET A 1 426 ? -16.700 -4.827 33.015 1.00 92.88 426 MET A CA 1
ATOM 3317 C C . MET A 1 426 ? -18.210 -4.583 33.106 1.00 92.88 426 MET A C 1
ATOM 3319 O O . MET A 1 426 ? -18.673 -3.444 33.182 1.00 92.88 426 MET A O 1
ATOM 3323 N N . LEU A 1 427 ? -18.994 -5.662 33.099 1.00 93.88 427 LEU A N 1
ATOM 3324 C CA . LEU A 1 427 ? -20.453 -5.602 33.143 1.00 93.88 427 LEU A CA 1
ATOM 3325 C C . LEU A 1 427 ? -20.936 -5.274 34.563 1.00 93.88 427 LEU A C 1
ATOM 3327 O O . LEU A 1 427 ? -20.661 -6.013 35.508 1.00 93.88 427 LEU A O 1
ATOM 3331 N N . ARG A 1 428 ? -21.671 -4.169 34.724 1.00 94.69 428 ARG A N 1
ATOM 3332 C CA . ARG A 1 428 ? -22.233 -3.741 36.015 1.00 94.69 428 ARG A CA 1
ATOM 3333 C C . ARG A 1 428 ? -23.631 -4.331 36.212 1.00 94.69 428 ARG A C 1
ATOM 3335 O O . ARG A 1 428 ? -24.549 -4.021 35.451 1.00 94.69 428 ARG A O 1
ATOM 3342 N N . VAL A 1 429 ? -23.781 -5.141 37.256 1.00 95.06 429 VAL A N 1
ATOM 3343 C CA . VAL A 1 429 ? -25.019 -5.844 37.627 1.00 95.06 429 VAL A CA 1
ATOM 3344 C C . VAL A 1 429 ? -25.496 -5.344 38.989 1.00 95.06 429 VAL A C 1
ATOM 3346 O O . VAL A 1 429 ? -24.676 -5.124 39.879 1.00 95.06 429 VAL A O 1
ATOM 3349 N N . MET A 1 430 ? -26.804 -5.172 39.162 1.00 94.19 430 MET A N 1
ATOM 3350 C CA . MET A 1 430 ? -27.456 -4.756 40.407 1.00 94.19 430 MET A CA 1
ATOM 3351 C C . MET A 1 430 ? -28.447 -5.823 40.877 1.00 94.19 430 MET A C 1
ATOM 3353 O O . MET A 1 430 ? -29.168 -6.383 40.051 1.00 94.19 430 MET A O 1
ATOM 3357 N N . ALA A 1 431 ? -28.511 -6.046 42.188 1.00 93.44 431 ALA A N 1
ATOM 3358 C CA . ALA A 1 431 ? -29.584 -6.763 42.868 1.00 93.44 431 ALA A CA 1
ATOM 3359 C C . ALA A 1 431 ? -30.467 -5.790 43.670 1.00 93.44 431 ALA A C 1
ATOM 3361 O O . ALA A 1 431 ? -30.004 -4.725 44.092 1.00 93.44 431 ALA A O 1
ATOM 3362 N N . ARG A 1 432 ? -31.732 -6.167 43.866 1.00 89.38 432 ARG A N 1
ATOM 3363 C CA . ARG A 1 432 ? -32.743 -5.439 44.643 1.00 89.38 432 ARG A CA 1
ATOM 3364 C C . ARG A 1 432 ? -33.637 -6.416 45.414 1.00 89.38 432 ARG A C 1
ATOM 3366 O O . ARG A 1 432 ? -34.116 -7.374 44.805 1.00 89.38 432 ARG A O 1
ATOM 3373 N N . ASP A 1 433 ? -33.879 -6.120 46.687 1.00 84.94 433 ASP A N 1
ATOM 3374 C CA . ASP A 1 433 ? -34.770 -6.845 47.613 1.00 84.94 433 ASP A CA 1
ATOM 3375 C C . ASP A 1 433 ? -36.272 -6.496 47.435 1.00 84.94 433 ASP A C 1
ATOM 3377 O O . ASP A 1 433 ? -36.664 -5.827 46.468 1.00 84.94 433 ASP A O 1
ATOM 3381 N N . ARG A 1 434 ? -37.137 -6.924 48.374 1.00 74.00 434 ARG A N 1
ATOM 3382 C CA . ARG A 1 434 ? -38.571 -6.565 48.369 1.00 74.00 434 ARG A CA 1
ATOM 3383 C C . ARG A 1 434 ? -38.859 -5.133 48.842 1.00 74.00 434 ARG A C 1
ATOM 3385 O O . ARG A 1 434 ? -39.845 -4.542 48.399 1.00 74.00 434 ARG A O 1
ATOM 3392 N N . MET A 1 435 ? -38.018 -4.566 49.710 1.00 68.50 435 MET A N 1
ATOM 3393 C CA . MET A 1 435 ? -38.130 -3.193 50.234 1.00 68.50 435 MET A CA 1
ATOM 3394 C C . MET A 1 435 ? -37.607 -2.122 49.256 1.00 68.50 435 MET A C 1
ATOM 3396 O O . MET A 1 435 ? -37.820 -0.927 49.463 1.00 68.50 435 MET A O 1
ATOM 3400 N N . ARG A 1 436 ? -37.054 -2.563 48.119 1.00 72.75 436 ARG A N 1
ATOM 3401 C CA . ARG A 1 436 ? -36.454 -1.805 47.013 1.00 72.75 436 ARG A CA 1
ATOM 3402 C C . ARG A 1 436 ? -35.059 -1.247 47.291 1.00 72.75 436 ARG A C 1
ATOM 3404 O O . ARG A 1 436 ? -34.581 -0.472 46.452 1.00 72.75 436 ARG A O 1
ATOM 3411 N N . GLU A 1 437 ? -34.387 -1.649 48.368 1.00 79.38 437 GLU A N 1
ATOM 3412 C CA . GLU A 1 437 ? -32.978 -1.295 48.549 1.00 79.38 437 GLU A CA 1
ATOM 3413 C C . GLU A 1 437 ? -32.116 -2.070 47.537 1.00 79.38 437 GLU A C 1
ATOM 3415 O O . GLU A 1 437 ? -32.540 -3.062 46.936 1.00 79.38 437 GLU A O 1
ATOM 3420 N N . THR A 1 438 ? -30.934 -1.541 47.213 1.00 87.38 438 THR A N 1
ATOM 3421 C CA . THR A 1 438 ? -30.155 -2.031 46.065 1.00 87.38 438 THR A CA 1
ATOM 3422 C C . THR A 1 438 ? -28.665 -2.021 46.320 1.00 87.38 438 THR A C 1
ATOM 3424 O O . THR A 1 438 ? -28.127 -1.041 46.835 1.00 87.38 438 THR A O 1
ATOM 3427 N N . ASN A 1 439 ? -27.982 -3.028 45.792 1.00 92.38 439 ASN A N 1
ATOM 3428 C CA . ASN A 1 439 ? -26.528 -3.061 45.719 1.00 92.38 439 ASN A CA 1
ATOM 3429 C C . ASN A 1 439 ? -26.085 -3.606 44.362 1.00 92.38 439 ASN A C 1
ATOM 3431 O O . ASN A 1 439 ? -26.850 -4.250 43.644 1.00 92.38 439 ASN A O 1
ATOM 3435 N N . TRP A 1 440 ? -24.851 -3.321 43.972 1.00 93.12 440 TRP A N 1
ATOM 3436 C CA . TRP A 1 440 ? -24.358 -3.614 42.636 1.00 93.12 440 TRP A CA 1
ATOM 3437 C C . TRP A 1 440 ? -22.882 -3.986 42.658 1.00 93.12 440 TRP A C 1
ATOM 3439 O O . TRP A 1 440 ? -22.116 -3.584 43.530 1.00 93.12 440 TRP A O 1
ATOM 3449 N N . THR A 1 441 ? -22.466 -4.759 41.663 1.00 93.69 441 THR A N 1
ATOM 3450 C CA . THR A 1 441 ? -21.077 -5.176 41.508 1.00 93.69 441 THR A CA 1
ATOM 3451 C C . THR A 1 441 ? -20.709 -5.290 40.033 1.00 93.69 441 THR A C 1
ATOM 3453 O O . THR A 1 441 ? -21.571 -5.204 39.156 1.00 93.69 441 THR A O 1
ATOM 3456 N N . PHE A 1 442 ? -19.423 -5.473 39.750 1.00 93.38 442 PHE A N 1
ATOM 3457 C CA . PHE A 1 442 ? -18.962 -5.814 38.408 1.00 93.38 442 PHE A CA 1
ATOM 3458 C C . PHE A 1 442 ? -18.763 -7.326 38.258 1.00 93.38 442 PHE A C 1
ATOM 3460 O O . PHE A 1 442 ? -18.278 -8.000 39.174 1.00 93.38 442 PHE A O 1
ATOM 3467 N N . ILE A 1 443 ? -19.095 -7.822 37.069 1.00 94.25 443 ILE A N 1
ATOM 3468 C CA . ILE A 1 443 ? -18.633 -9.091 36.512 1.00 94.25 443 ILE A CA 1
ATOM 3469 C C . ILE A 1 443 ? -17.683 -8.733 35.368 1.00 94.25 443 ILE A C 1
ATOM 3471 O O . ILE A 1 443 ? -18.061 -8.015 34.442 1.00 94.25 443 ILE A O 1
ATOM 3475 N N . GLN A 1 444 ? -16.443 -9.208 35.437 1.00 94.38 444 GLN A N 1
ATOM 3476 C CA . GLN A 1 444 ? -15.517 -9.138 34.317 1.00 94.38 444 GLN A CA 1
ATOM 3477 C C . GLN A 1 444 ? -15.867 -10.254 33.334 1.00 94.38 444 GLN A C 1
ATOM 3479 O O . GLN A 1 444 ? -15.858 -11.427 33.703 1.00 94.38 444 GLN A O 1
ATOM 3484 N N . VAL A 1 445 ? -16.135 -9.899 32.085 1.00 94.00 445 VAL A N 1
ATOM 3485 C CA . VAL A 1 445 ? -16.242 -10.855 30.983 1.00 94.00 445 VAL A CA 1
ATOM 3486 C C . VAL A 1 445 ? -15.005 -10.686 30.115 1.00 94.00 445 VAL A C 1
ATOM 3488 O O . VAL A 1 445 ? -14.670 -9.564 29.734 1.00 94.00 445 VAL A O 1
ATOM 3491 N N . ARG A 1 446 ? -14.316 -11.791 29.843 1.00 92.56 446 ARG A N 1
ATOM 3492 C CA . ARG A 1 446 ? -13.220 -11.884 28.884 1.00 92.56 446 ARG A CA 1
ATOM 3493 C C . ARG A 1 446 ? -13.688 -12.735 27.717 1.00 92.56 446 ARG A C 1
ATOM 3495 O O . ARG A 1 446 ? -14.083 -13.881 27.931 1.00 92.56 446 ARG A O 1
ATOM 3502 N N . VAL A 1 447 ? -13.640 -12.156 26.530 1.00 91.69 447 VAL A N 1
ATOM 3503 C CA . VAL A 1 447 ? -13.739 -12.876 25.269 1.00 91.69 447 VAL A CA 1
ATOM 3504 C C . VAL A 1 447 ? -12.297 -13.093 24.807 1.00 91.69 447 VAL A C 1
ATOM 3506 O O . VAL A 1 447 ? -11.495 -12.160 24.836 1.00 91.69 447 VAL A O 1
ATOM 3509 N N . LEU A 1 448 ? -11.926 -14.339 24.546 1.00 87.69 448 LEU A N 1
ATOM 3510 C CA . LEU A 1 448 ? -10.564 -14.753 24.222 1.00 87.69 448 LEU A CA 1
ATOM 3511 C C . LEU A 1 448 ? -10.439 -14.943 22.712 1.00 87.69 448 LEU A C 1
ATOM 3513 O O . LEU A 1 448 ? -11.297 -15.619 22.143 1.00 87.69 448 LEU A O 1
ATOM 3517 N N . GLU A 1 449 ? -9.354 -14.407 22.150 1.00 84.81 449 GLU A N 1
ATOM 3518 C CA . GLU A 1 449 ? -9.003 -14.526 20.732 1.00 84.81 449 GLU A CA 1
ATOM 3519 C C . GLU A 1 449 ? -9.036 -15.984 20.234 1.00 84.81 449 GLU A C 1
ATOM 3521 O O . GLU A 1 449 ? -8.463 -16.887 20.863 1.00 84.81 449 GLU A O 1
ATOM 3526 N N . ILE A 1 450 ? -9.676 -16.194 19.083 1.00 87.06 450 ILE A N 1
ATOM 3527 C CA . ILE A 1 450 ? -9.490 -17.350 18.198 1.00 87.06 450 ILE A CA 1
ATOM 3528 C C . ILE A 1 450 ? -9.070 -16.807 16.834 1.00 87.06 450 ILE A C 1
ATOM 3530 O O . ILE A 1 450 ? -9.846 -16.081 16.240 1.00 87.06 450 ILE A O 1
ATOM 3534 N N . ASN A 1 451 ? -7.902 -17.232 16.340 1.00 86.62 451 ASN A N 1
ATOM 3535 C CA . ASN A 1 451 ? -7.390 -16.870 15.015 1.00 86.62 451 ASN A CA 1
ATOM 3536 C C . ASN A 1 451 ? -8.395 -17.228 13.907 1.00 86.62 451 ASN A C 1
ATOM 3538 O O . ASN A 1 451 ? -8.508 -18.407 13.548 1.00 86.62 451 ASN A O 1
ATOM 3542 N N . ASP A 1 452 ? -9.039 -16.225 13.328 1.00 86.88 452 ASP A N 1
ATOM 3543 C CA . ASP A 1 452 ? -9.809 -16.331 12.090 1.00 86.88 452 ASP A CA 1
ATOM 3544 C C . ASP A 1 452 ? -8.931 -16.019 10.858 1.00 86.88 452 ASP A C 1
ATOM 3546 O O . ASP A 1 452 ? -7.949 -15.289 10.961 1.00 86.88 452 ASP A O 1
ATOM 3550 N N . PRO A 1 453 ? -9.229 -16.594 9.677 1.00 88.00 453 PRO A N 1
ATOM 3551 C CA . PRO A 1 453 ? -8.403 -16.406 8.487 1.00 88.00 453 PRO A CA 1
ATOM 3552 C C . PRO A 1 453 ? -8.655 -15.053 7.784 1.00 88.00 453 PRO A C 1
ATOM 3554 O O . PRO A 1 453 ? -9.811 -14.625 7.686 1.00 88.00 453 PRO A O 1
ATOM 3557 N N . PRO A 1 454 ? -7.628 -14.456 7.139 1.00 92.06 454 PRO A N 1
ATOM 3558 C CA . PRO A 1 454 ? -7.741 -13.198 6.409 1.00 92.06 454 PRO A CA 1
ATOM 3559 C C . PRO A 1 454 ? -8.872 -13.211 5.376 1.00 92.06 454 PRO A C 1
ATOM 3561 O O . PRO A 1 454 ? -8.981 -14.122 4.546 1.00 92.06 454 PRO A O 1
ATOM 3564 N N . ALA A 1 455 ? -9.693 -12.165 5.375 1.00 89.56 455 ALA A N 1
ATOM 3565 C CA . ALA A 1 455 ? -10.855 -12.028 4.510 1.00 89.56 455 ALA A CA 1
ATOM 3566 C C . ALA A 1 455 ? -10.588 -11.104 3.310 1.00 89.56 455 ALA A C 1
ATOM 3568 O O . ALA A 1 455 ? -9.811 -10.149 3.372 1.00 89.56 455 ALA A O 1
ATOM 3569 N N . LEU A 1 456 ? -11.280 -11.367 2.197 1.00 90.12 456 LEU A N 1
ATOM 3570 C CA . LEU A 1 456 ? -11.287 -10.472 1.037 1.00 90.12 456 LEU A CA 1
ATOM 3571 C C . LEU A 1 456 ? -12.400 -9.431 1.182 1.00 90.12 456 LEU A C 1
ATOM 3573 O O . LEU A 1 456 ? -13.535 -9.770 1.520 1.00 90.12 456 LEU A O 1
ATOM 3577 N N . LEU A 1 457 ? -12.082 -8.175 0.877 1.00 85.81 457 LEU A N 1
ATOM 3578 C CA . LEU A 1 457 ? -13.053 -7.085 0.825 1.00 85.81 457 LEU A CA 1
ATOM 3579 C C . LEU A 1 457 ? -13.858 -7.126 -0.487 1.00 85.81 457 LEU A C 1
ATOM 3581 O O . LEU A 1 457 ? -13.430 -7.701 -1.490 1.00 85.81 457 LEU A O 1
ATOM 3585 N N . ASP A 1 458 ? -15.061 -6.545 -0.468 1.00 66.31 458 ASP A N 1
ATOM 3586 C CA . ASP A 1 458 ? -16.077 -6.729 -1.516 1.00 66.31 458 ASP A CA 1
ATOM 3587 C C . ASP A 1 458 ? -15.767 -5.906 -2.787 1.00 66.31 458 ASP A C 1
ATOM 3589 O O . ASP A 1 458 ? -16.325 -4.836 -3.039 1.00 66.31 458 ASP A O 1
ATOM 3593 N N . GLY A 1 459 ? -14.817 -6.406 -3.578 1.00 60.12 459 GLY A N 1
ATOM 3594 C CA . GLY A 1 459 ? -14.377 -5.820 -4.840 1.00 60.12 459 GLY A CA 1
ATOM 3595 C C . GLY A 1 459 ? -13.259 -6.638 -5.484 1.00 60.12 459 GLY A C 1
ATOM 3596 O O . GLY A 1 459 ? -12.109 -6.570 -5.060 1.00 60.12 459 GLY A O 1
ATOM 3597 N N . GLN A 1 460 ? -13.573 -7.396 -6.541 1.00 62.12 460 GLN A N 1
ATOM 3598 C CA . GLN A 1 460 ? -12.539 -8.081 -7.324 1.00 62.12 460 GLN A CA 1
ATOM 3599 C C . GLN A 1 460 ? -11.609 -7.048 -7.971 1.00 62.12 460 GLN A C 1
ATOM 3601 O O . GLN A 1 460 ? -12.066 -6.152 -8.684 1.00 62.12 460 GLN A O 1
ATOM 3606 N N . GLY A 1 461 ? -10.308 -7.177 -7.699 1.00 67.19 461 GLY A N 1
ATOM 3607 C CA . GLY A 1 461 ? -9.277 -6.269 -8.186 1.00 67.19 461 GLY A CA 1
ATOM 3608 C C . GLY A 1 461 ? -9.078 -6.405 -9.691 1.00 67.19 461 GLY A C 1
ATOM 3609 O O . GLY A 1 461 ? -8.204 -7.144 -10.133 1.00 67.19 461 GLY A O 1
ATOM 3610 N N . ASN A 1 462 ? -9.879 -5.685 -10.473 1.00 85.12 462 ASN A N 1
ATOM 3611 C CA . ASN A 1 462 ? -9.644 -5.493 -11.898 1.00 85.12 462 ASN A CA 1
ATOM 3612 C C . ASN A 1 462 ? -8.785 -4.241 -12.084 1.00 85.12 462 ASN A C 1
ATOM 3614 O O . ASN A 1 462 ? -9.206 -3.141 -11.722 1.00 85.12 462 ASN A O 1
ATOM 3618 N N . VAL A 1 463 ? -7.595 -4.405 -12.655 1.00 90.19 463 VAL A N 1
ATOM 3619 C CA . VAL A 1 463 ? -6.658 -3.313 -12.929 1.00 90.19 463 VAL A CA 1
ATOM 3620 C C . VAL A 1 463 ? -6.460 -3.157 -14.427 1.00 90.19 463 VAL A C 1
ATOM 3622 O O . VAL A 1 463 ? -6.272 -4.134 -15.148 1.00 90.19 463 VAL A O 1
ATOM 3625 N N . THR A 1 464 ? -6.467 -1.907 -14.883 1.00 93.12 464 THR A N 1
ATOM 3626 C CA . THR A 1 464 ? -6.155 -1.547 -16.263 1.00 93.12 464 THR A CA 1
ATOM 3627 C C . THR A 1 464 ? -5.119 -0.434 -16.268 1.00 93.12 464 THR A C 1
ATOM 3629 O O . THR A 1 464 ? -5.323 0.592 -15.619 1.00 93.12 464 THR A O 1
ATOM 3632 N N . PHE A 1 465 ? -4.016 -0.647 -16.979 1.00 94.69 465 PHE A N 1
ATOM 3633 C CA . PHE A 1 465 ? -2.939 0.326 -17.166 1.00 94.69 465 PHE A CA 1
ATOM 3634 C C . PHE A 1 465 ? -2.297 0.132 -18.545 1.00 94.69 465 PHE A C 1
ATOM 3636 O O . PHE A 1 465 ? -2.632 -0.812 -19.254 1.00 94.69 465 PHE A O 1
ATOM 3643 N N . ASN A 1 466 ? -1.420 1.047 -18.940 1.00 93.88 466 ASN A N 1
ATOM 3644 C CA . ASN A 1 466 ? -0.732 1.014 -20.229 1.00 93.88 466 ASN A CA 1
ATOM 3645 C C . ASN A 1 466 ? 0.605 0.268 -20.116 1.00 93.88 466 ASN A C 1
ATOM 3647 O O . ASN A 1 466 ? 1.240 0.321 -19.060 1.00 93.88 466 ASN A O 1
ATOM 3651 N N . GLU A 1 467 ? 1.049 -0.384 -21.188 1.00 92.19 467 GLU A N 1
ATOM 3652 C CA . GLU A 1 467 ? 2.365 -1.036 -21.230 1.00 92.19 467 GLU A CA 1
ATOM 3653 C C . GLU A 1 467 ? 3.529 -0.034 -21.096 1.00 92.19 467 GLU A C 1
ATOM 3655 O O . GLU A 1 467 ? 3.330 1.182 -21.127 1.00 92.19 467 GLU A O 1
ATOM 3660 N N . GLY A 1 468 ? 4.729 -0.519 -20.774 1.00 88.88 468 GLY A N 1
ATOM 3661 C CA . GLY A 1 468 ? 5.868 0.318 -20.368 1.00 88.88 468 GLY A CA 1
ATOM 3662 C C . GLY A 1 468 ? 5.723 1.076 -19.027 1.00 88.88 468 GLY A C 1
ATOM 3663 O O . GLY A 1 468 ? 6.726 1.538 -18.475 1.00 88.88 468 GLY A O 1
ATOM 3664 N N . PHE A 1 469 ? 4.520 1.198 -18.446 1.00 91.31 469 PHE A N 1
ATOM 3665 C CA . PHE A 1 469 ? 4.285 1.893 -17.170 1.00 91.31 469 PHE A CA 1
ATOM 3666 C C . PHE A 1 469 ? 4.285 0.960 -15.947 1.00 91.31 469 PHE A C 1
ATOM 3668 O O . PHE A 1 469 ? 4.017 -0.235 -16.022 1.00 91.31 469 PHE A O 1
ATOM 3675 N N . THR A 1 470 ? 4.534 1.537 -14.766 1.00 93.00 470 THR A N 1
ATOM 3676 C CA . THR A 1 470 ? 4.349 0.858 -13.474 1.00 93.00 470 THR A CA 1
ATOM 3677 C C . THR A 1 470 ? 3.070 1.330 -12.794 1.00 93.00 470 THR A C 1
ATOM 3679 O O . THR A 1 470 ? 2.932 2.510 -12.464 1.00 93.00 470 THR A O 1
ATOM 3682 N N . GLN A 1 471 ? 2.162 0.397 -12.524 1.00 93.50 471 GLN A N 1
ATOM 3683 C CA . GLN A 1 471 ? 0.925 0.637 -11.792 1.00 93.50 471 GLN A CA 1
ATOM 3684 C C . GLN A 1 471 ? 1.128 0.410 -10.285 1.00 93.50 471 GLN A C 1
ATOM 3686 O O . GLN A 1 471 ? 1.784 -0.538 -9.857 1.00 93.50 471 GLN A O 1
ATOM 3691 N N . PHE A 1 472 ? 0.536 1.283 -9.469 1.00 93.06 472 PHE A N 1
ATOM 3692 C CA . PHE A 1 472 ? 0.457 1.142 -8.011 1.00 93.06 472 PHE A CA 1
ATOM 3693 C C . PHE A 1 472 ? -0.895 0.536 -7.613 1.00 93.06 472 PHE A C 1
ATOM 3695 O O . PHE A 1 472 ? -1.933 0.953 -8.130 1.00 93.06 472 PHE A O 1
ATOM 3702 N N . MET A 1 473 ? -0.896 -0.402 -6.669 1.00 90.62 473 MET A N 1
ATOM 3703 C CA . MET A 1 473 ? -2.098 -0.954 -6.046 1.00 90.62 473 MET A CA 1
ATOM 3704 C C . MET A 1 473 ? -1.965 -0.890 -4.524 1.00 90.62 473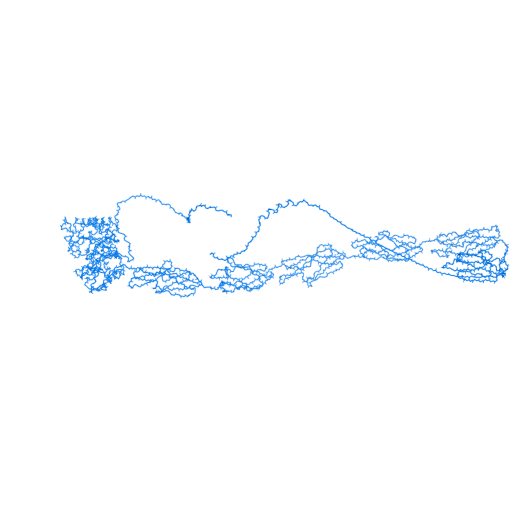 MET A C 1
ATOM 3706 O O . MET A 1 473 ? -1.001 -1.400 -3.957 1.00 90.62 473 MET A O 1
ATOM 3710 N N . ASP A 1 474 ? -2.967 -0.311 -3.871 1.00 90.50 474 ASP A N 1
ATOM 3711 C CA . ASP A 1 474 ? -3.151 -0.406 -2.425 1.00 90.50 474 ASP A CA 1
ATOM 3712 C C . ASP A 1 474 ? -3.876 -1.724 -2.105 1.00 90.50 474 ASP A C 1
ATOM 3714 O O . ASP A 1 474 ? -4.964 -1.974 -2.632 1.00 90.50 474 ASP A O 1
ATOM 3718 N N . LEU A 1 475 ? -3.265 -2.591 -1.293 1.00 90.50 475 LEU A N 1
ATOM 3719 C CA . LEU A 1 475 ? -3.845 -3.885 -0.921 1.00 90.50 475 LEU A CA 1
ATOM 3720 C C . LEU A 1 475 ? -4.744 -3.765 0.318 1.00 90.50 475 LEU A C 1
ATOM 3722 O O . LEU A 1 475 ? -5.635 -4.596 0.486 1.00 90.50 475 LEU A O 1
ATOM 3726 N N . SER A 1 476 ? -4.608 -2.706 1.128 1.00 88.62 476 SER A N 1
ATOM 3727 C CA . SER A 1 476 ? -5.449 -2.459 2.316 1.00 88.62 476 SER A CA 1
ATOM 3728 C C . SER A 1 476 ? -6.935 -2.242 1.997 1.00 88.62 476 SER A C 1
ATOM 3730 O O . SER A 1 476 ? -7.779 -2.213 2.888 1.00 88.62 476 SER A O 1
ATOM 3732 N N . HIS A 1 477 ? -7.271 -2.065 0.717 1.00 87.44 477 HIS A N 1
ATOM 3733 C CA . HIS A 1 477 ? -8.644 -1.949 0.219 1.00 87.44 477 HIS A CA 1
ATOM 3734 C C . HIS A 1 477 ? -9.193 -3.263 -0.368 1.00 87.44 477 HIS A C 1
ATOM 3736 O O . HIS A 1 477 ? -10.365 -3.313 -0.738 1.00 87.44 477 HIS A O 1
ATOM 3742 N N . LEU A 1 478 ? -8.369 -4.315 -0.461 1.00 89.56 478 LEU A N 1
ATOM 3743 C CA . LEU A 1 478 ? -8.728 -5.626 -1.022 1.00 89.56 478 LEU A CA 1
ATOM 3744 C C . LEU A 1 478 ? -8.726 -6.750 0.020 1.00 89.56 478 LEU A C 1
ATOM 3746 O O . LEU A 1 478 ? -9.411 -7.755 -0.176 1.00 89.56 478 LEU A O 1
ATOM 3750 N N . ILE A 1 479 ? -7.980 -6.590 1.115 1.00 91.56 479 ILE A N 1
ATOM 3751 C CA . ILE A 1 479 ? -7.894 -7.562 2.208 1.00 91.56 479 ILE A CA 1
ATOM 3752 C C . ILE A 1 479 ? -8.152 -6.907 3.559 1.00 91.56 479 ILE A C 1
ATOM 3754 O O . ILE A 1 479 ? -7.856 -5.731 3.761 1.00 91.56 479 ILE A O 1
ATOM 3758 N N . THR A 1 480 ? -8.692 -7.692 4.482 1.00 91.06 480 THR A N 1
ATOM 3759 C CA . THR A 1 480 ? -8.870 -7.326 5.885 1.00 91.06 480 THR A CA 1
ATOM 3760 C C . THR A 1 480 ? -8.601 -8.536 6.762 1.00 91.06 480 THR A C 1
ATOM 3762 O O . THR A 1 480 ? -8.861 -9.667 6.360 1.00 91.06 480 THR A O 1
ATOM 3765 N N . ASP A 1 481 ? -8.144 -8.279 7.974 1.00 90.75 481 ASP A N 1
ATOM 3766 C CA . ASP A 1 481 ? -8.083 -9.259 9.051 1.00 90.75 481 ASP A CA 1
ATOM 3767 C C . ASP A 1 481 ? -8.786 -8.668 10.288 1.00 90.75 481 ASP A C 1
ATOM 3769 O O . ASP A 1 481 ? -9.017 -7.451 10.329 1.00 90.75 481 ASP A O 1
ATOM 3773 N N . CYS A 1 482 ? -9.217 -9.502 11.234 1.00 85.19 482 CYS A N 1
ATOM 3774 C CA . CYS A 1 482 ? -9.838 -9.055 12.487 1.00 85.19 482 CYS A CA 1
ATOM 3775 C C . CYS A 1 482 ? -8.904 -9.160 13.698 1.00 85.19 482 CYS A C 1
ATOM 3777 O O . CYS A 1 482 ? -9.116 -8.424 14.667 1.00 85.19 482 CYS A O 1
ATOM 3779 N N . ASP A 1 483 ? -7.866 -9.993 13.610 1.00 85.94 483 ASP A N 1
ATOM 3780 C CA . ASP A 1 483 ? -7.009 -10.371 14.731 1.00 85.94 483 ASP A CA 1
ATOM 3781 C C . ASP A 1 483 ? -5.599 -9.790 14.559 1.00 85.94 483 ASP A C 1
ATOM 3783 O O . ASP A 1 483 ? -5.071 -9.152 15.475 1.00 85.94 483 ASP A O 1
ATOM 3787 N N . ASP A 1 484 ? -5.018 -9.951 13.366 1.00 87.62 484 ASP A N 1
ATOM 3788 C CA . ASP A 1 484 ? -3.698 -9.428 13.001 1.00 87.62 484 ASP A CA 1
ATOM 3789 C C . ASP A 1 484 ? -3.787 -8.039 12.343 1.00 87.62 484 ASP A C 1
ATOM 3791 O O . ASP A 1 484 ? -4.725 -7.711 11.609 1.00 87.62 484 ASP A O 1
ATOM 3795 N N . ALA A 1 485 ? -2.767 -7.192 12.528 1.00 88.50 485 ALA A N 1
ATOM 3796 C CA . ALA A 1 485 ? -2.664 -5.982 11.718 1.00 88.50 485 ALA A CA 1
ATOM 3797 C C . ALA A 1 485 ? -2.266 -6.334 10.273 1.00 88.50 485 ALA A C 1
ATOM 3799 O O . ALA A 1 485 ? -1.452 -7.222 10.030 1.00 88.50 485 ALA A O 1
ATOM 3800 N N . LEU A 1 486 ? -2.721 -5.549 9.288 1.00 90.12 486 LEU A N 1
ATOM 3801 C CA . LEU A 1 486 ? -2.362 -5.755 7.873 1.00 90.12 486 LEU A CA 1
ATOM 3802 C C . LEU A 1 486 ? -0.843 -5.721 7.585 1.00 90.12 486 LEU A C 1
ATOM 3804 O O . LEU A 1 486 ? -0.407 -6.192 6.535 1.00 90.12 486 LEU A O 1
ATOM 3808 N N . SER A 1 487 ? -0.035 -5.173 8.499 1.00 88.19 487 SER A N 1
ATOM 3809 C CA . SER A 1 487 ? 1.435 -5.197 8.462 1.00 88.19 487 SER A CA 1
ATOM 3810 C C . SER A 1 487 ? 2.072 -6.517 8.915 1.00 88.19 487 SER A C 1
ATOM 3812 O O . SER A 1 487 ? 3.273 -6.695 8.717 1.00 88.19 487 SER A O 1
ATOM 3814 N N . GLU A 1 488 ? 1.313 -7.386 9.580 1.00 90.62 488 GLU A N 1
ATOM 3815 C CA . GLU A 1 488 ? 1.775 -8.627 10.219 1.00 90.62 488 GLU A CA 1
ATOM 3816 C C . GLU A 1 488 ? 1.472 -9.866 9.351 1.00 90.62 488 GLU A C 1
ATOM 3818 O O . GLU A 1 488 ? 2.165 -10.877 9.466 1.00 90.62 488 GLU A O 1
ATOM 3823 N N . LEU A 1 489 ? 0.530 -9.738 8.406 1.00 92.88 489 LEU A N 1
ATOM 3824 C CA . LEU A 1 489 ? 0.176 -10.747 7.403 1.00 92.88 489 LEU A CA 1
ATOM 3825 C C . LEU A 1 489 ? 1.332 -11.076 6.435 1.00 92.88 489 LEU A C 1
ATOM 3827 O O . LEU A 1 489 ? 2.033 -10.186 5.948 1.00 92.88 489 LEU A O 1
ATOM 3831 N N . GLU A 1 490 ? 1.474 -12.346 6.040 1.00 93.56 490 GLU A N 1
ATOM 3832 C CA . GLU A 1 490 ? 2.388 -12.749 4.961 1.00 93.56 490 GLU A CA 1
ATOM 3833 C C . GLU A 1 490 ? 1.660 -12.722 3.603 1.00 93.56 490 GLU A C 1
ATOM 3835 O O . GLU A 1 490 ? 0.753 -13.516 3.353 1.00 93.56 490 GLU A O 1
ATOM 3840 N N . ILE A 1 491 ? 2.072 -11.834 2.690 1.00 93.94 491 ILE A N 1
ATOM 3841 C CA . ILE A 1 491 ? 1.555 -11.787 1.311 1.00 93.94 491 ILE A CA 1
ATOM 3842 C C . ILE A 1 491 ? 2.594 -12.381 0.353 1.00 93.94 491 ILE A C 1
ATOM 3844 O O . ILE A 1 491 ? 3.706 -11.868 0.226 1.00 93.94 491 ILE A O 1
ATOM 3848 N N . THR A 1 492 ? 2.225 -13.448 -0.359 1.00 93.62 492 THR A N 1
ATOM 3849 C CA . THR A 1 492 ? 3.105 -14.165 -1.301 1.00 93.62 492 THR A CA 1
ATOM 3850 C C . THR A 1 492 ? 2.473 -14.313 -2.682 1.00 93.62 492 THR A C 1
ATOM 3852 O O . THR A 1 492 ? 1.264 -14.486 -2.823 1.00 93.62 492 THR A O 1
ATOM 3855 N N . VAL A 1 493 ? 3.298 -14.260 -3.729 1.00 94.81 493 VAL A N 1
ATOM 3856 C CA . VAL A 1 493 ? 2.858 -14.434 -5.122 1.00 94.81 493 VAL A CA 1
ATOM 3857 C C . VAL A 1 493 ? 2.792 -15.924 -5.457 1.00 94.81 493 VAL A C 1
ATOM 3859 O O . VAL A 1 493 ? 3.790 -16.632 -5.327 1.00 94.81 493 VAL A O 1
ATOM 3862 N N . ILE A 1 494 ? 1.629 -16.397 -5.908 1.00 94.56 494 ILE A N 1
ATOM 3863 C CA . ILE A 1 494 ? 1.425 -17.770 -6.396 1.00 94.56 494 ILE A CA 1
ATOM 3864 C C . ILE A 1 494 ? 1.755 -17.844 -7.894 1.00 94.56 494 ILE A C 1
ATOM 3866 O O . ILE A 1 494 ? 2.470 -18.744 -8.329 1.00 94.56 494 ILE A O 1
ATOM 3870 N N . SER A 1 495 ? 1.232 -16.898 -8.680 1.00 93.12 495 SER A N 1
ATOM 3871 C CA . SER A 1 495 ? 1.463 -16.794 -10.125 1.00 93.12 495 SER A CA 1
ATOM 3872 C C . SER A 1 495 ? 1.230 -15.367 -10.618 1.00 93.12 495 SER A C 1
ATOM 3874 O O . SER A 1 495 ? 0.274 -14.720 -10.194 1.00 93.12 495 SER A O 1
ATOM 3876 N N . ALA A 1 496 ? 2.079 -14.912 -11.537 1.00 92.44 496 ALA A N 1
ATOM 3877 C CA . ALA A 1 496 ? 2.036 -13.590 -12.153 1.00 92.44 496 ALA A CA 1
ATOM 3878 C C . ALA A 1 496 ? 2.496 -13.720 -13.619 1.00 92.44 496 ALA A C 1
ATOM 3880 O O . ALA A 1 496 ? 3.646 -13.447 -13.947 1.00 92.44 496 ALA A O 1
ATOM 3881 N N . GLU A 1 497 ? 1.641 -14.257 -14.495 1.00 92.25 497 GLU A N 1
ATOM 3882 C CA . GLU A 1 497 ? 2.021 -14.471 -15.901 1.00 92.25 497 GLU A CA 1
ATOM 3883 C C . GLU A 1 497 ? 2.150 -13.121 -16.624 1.00 92.25 497 GLU A C 1
ATOM 3885 O O . GLU A 1 497 ? 1.269 -12.269 -16.508 1.00 92.25 497 GLU A O 1
ATOM 3890 N N . HIS A 1 498 ? 3.261 -12.919 -17.342 1.00 92.81 498 HIS A N 1
ATOM 3891 C CA . HIS A 1 498 ? 3.639 -11.653 -17.993 1.00 92.81 498 HIS A CA 1
ATOM 3892 C C . HIS A 1 498 ? 3.800 -10.439 -17.053 1.00 92.81 498 HIS A C 1
ATOM 3894 O O . HIS A 1 498 ? 3.888 -9.312 -17.535 1.00 92.81 498 HIS A O 1
ATOM 3900 N N . LEU A 1 499 ? 3.867 -10.636 -15.730 1.00 93.56 499 LEU A N 1
ATOM 3901 C CA . LEU A 1 499 ? 3.886 -9.557 -14.736 1.00 93.56 499 LEU A CA 1
ATOM 3902 C C . LEU A 1 499 ? 5.064 -9.666 -13.766 1.00 93.56 499 LEU A C 1
ATOM 3904 O O . LEU A 1 499 ? 5.314 -10.718 -13.179 1.00 93.56 499 LEU A O 1
ATOM 3908 N N . VAL A 1 500 ? 5.701 -8.530 -13.481 1.00 92.62 500 VAL A N 1
ATOM 3909 C CA . VAL A 1 500 ? 6.624 -8.377 -12.350 1.00 92.62 500 VAL A CA 1
ATOM 3910 C C . VAL A 1 500 ? 5.934 -7.592 -11.239 1.00 92.62 500 VAL A C 1
ATOM 3912 O O . VAL A 1 500 ? 5.339 -6.538 -11.464 1.00 92.62 500 VAL A O 1
ATOM 3915 N N . THR A 1 501 ? 6.016 -8.115 -10.017 1.00 93.19 501 THR A N 1
ATOM 3916 C CA . THR A 1 501 ? 5.292 -7.603 -8.846 1.00 93.19 501 THR A CA 1
ATOM 3917 C C . THR A 1 501 ? 6.231 -7.352 -7.671 1.00 93.19 501 THR A C 1
ATOM 3919 O O . THR A 1 501 ? 6.980 -8.248 -7.280 1.00 93.19 501 THR A O 1
ATOM 3922 N N . ILE A 1 502 ? 6.152 -6.169 -7.060 1.00 92.75 502 ILE A N 1
ATOM 3923 C CA . ILE A 1 502 ? 6.946 -5.787 -5.883 1.00 92.75 502 ILE A CA 1
ATOM 3924 C C . ILE A 1 502 ? 5.987 -5.397 -4.757 1.00 92.75 502 ILE A C 1
ATOM 3926 O O . ILE A 1 502 ? 5.292 -4.391 -4.865 1.00 92.75 502 ILE A O 1
ATOM 3930 N N . ILE A 1 503 ? 5.947 -6.195 -3.688 1.00 92.81 503 ILE A N 1
ATOM 3931 C CA . ILE A 1 503 ? 5.043 -6.015 -2.541 1.00 92.81 503 ILE A CA 1
ATOM 3932 C C . ILE A 1 503 ? 5.795 -5.336 -1.387 1.00 92.81 503 ILE A C 1
ATOM 3934 O O . ILE A 1 503 ? 6.952 -5.660 -1.112 1.00 92.81 503 ILE A O 1
ATOM 3938 N N . HIS A 1 504 ? 5.135 -4.399 -0.708 1.00 90.81 504 HIS A N 1
ATOM 3939 C CA . HIS A 1 504 ? 5.655 -3.632 0.420 1.00 90.81 504 HIS A CA 1
ATOM 3940 C C . HIS A 1 504 ? 4.685 -3.690 1.611 1.00 90.81 504 HIS A C 1
ATOM 3942 O O . HIS A 1 504 ? 3.500 -3.400 1.469 1.00 90.81 504 HIS A O 1
ATOM 3948 N N . MET A 1 505 ? 5.211 -4.015 2.795 1.00 87.06 505 MET A N 1
ATOM 3949 C CA . MET A 1 505 ? 4.445 -4.178 4.040 1.00 87.06 505 MET A CA 1
ATOM 3950 C C . MET A 1 505 ? 4.745 -3.020 5.010 1.00 87.06 505 MET A C 1
ATOM 3952 O O . MET A 1 505 ? 5.590 -3.169 5.894 1.00 87.06 505 MET A O 1
ATOM 3956 N N . THR A 1 506 ? 4.141 -1.835 4.823 1.00 70.31 506 THR A N 1
ATOM 3957 C CA . THR A 1 506 ? 4.422 -0.659 5.683 1.00 70.31 506 THR A CA 1
ATOM 3958 C C . THR A 1 506 ? 3.326 0.422 5.708 1.00 70.31 506 THR A C 1
ATOM 3960 O O . THR A 1 506 ? 3.170 1.137 4.718 1.00 70.31 506 THR A O 1
ATOM 3963 N N . PRO A 1 507 ? 2.760 0.743 6.889 1.00 81.75 507 PRO A N 1
ATOM 3964 C CA . PRO A 1 507 ? 2.039 -0.209 7.741 1.00 81.75 507 PRO A CA 1
ATOM 3965 C C . PRO A 1 507 ? 0.817 -0.811 7.019 1.00 81.75 507 PRO A C 1
ATOM 3967 O O . PRO A 1 507 ? 0.414 -1.923 7.327 1.00 81.75 507 PRO A O 1
ATOM 3970 N N . ASP A 1 508 ? 0.283 -0.107 6.023 1.00 86.12 508 ASP A N 1
ATOM 3971 C CA . ASP A 1 508 ? -0.733 -0.603 5.105 1.00 86.12 508 ASP A CA 1
ATOM 3972 C C . ASP A 1 508 ? -0.024 -1.325 3.934 1.00 86.12 508 ASP A C 1
ATOM 3974 O O . ASP A 1 508 ? 0.975 -0.807 3.414 1.00 86.12 508 ASP A O 1
ATOM 3978 N N . PRO A 1 509 ? -0.452 -2.534 3.530 1.00 91.44 509 PRO A N 1
ATOM 3979 C CA . PRO A 1 509 ? 0.198 -3.278 2.459 1.00 91.44 509 PRO A CA 1
ATOM 3980 C C . PRO A 1 509 ? -0.129 -2.670 1.093 1.00 91.44 509 PRO A C 1
ATOM 3982 O O . PRO A 1 509 ? -1.281 -2.371 0.780 1.00 91.44 509 PRO A O 1
ATOM 3985 N N . PHE A 1 510 ? 0.882 -2.538 0.239 1.00 92.31 510 PHE A N 1
ATOM 3986 C CA . PHE A 1 510 ? 0.723 -2.074 -1.139 1.00 92.31 510 PHE A CA 1
ATOM 3987 C C . PHE A 1 510 ? 1.690 -2.796 -2.076 1.00 92.31 510 PHE A C 1
ATOM 3989 O O . PHE A 1 510 ? 2.651 -3.435 -1.643 1.00 92.31 510 PHE A O 1
ATOM 3996 N N . MET A 1 511 ? 1.458 -2.684 -3.380 1.00 93.06 511 MET A N 1
ATOM 3997 C CA . MET A 1 511 ? 2.344 -3.255 -4.385 1.00 93.06 511 MET A CA 1
ATOM 3998 C C . MET A 1 511 ? 2.497 -2.380 -5.629 1.00 93.06 511 MET A C 1
ATOM 4000 O O . MET A 1 511 ? 1.617 -1.599 -5.991 1.00 93.06 511 MET A O 1
ATOM 4004 N N . TYR A 1 512 ? 3.622 -2.567 -6.310 1.00 94.19 512 TYR A N 1
ATOM 4005 C CA . TYR A 1 512 ? 3.833 -2.140 -7.687 1.00 94.19 512 TYR A CA 1
ATOM 4006 C C . TYR A 1 512 ? 3.709 -3.346 -8.618 1.00 94.19 512 TYR A C 1
ATOM 4008 O O . TYR A 1 512 ? 4.193 -4.432 -8.286 1.00 94.19 512 TYR A O 1
ATOM 4016 N N . LEU A 1 513 ? 3.093 -3.149 -9.782 1.00 93.56 513 LEU A N 1
ATOM 4017 C CA . LEU A 1 513 ? 3.018 -4.136 -10.857 1.00 93.56 513 LEU A CA 1
ATOM 4018 C C . LEU A 1 513 ? 3.300 -3.485 -12.216 1.00 93.56 513 LEU A C 1
ATOM 4020 O O . LEU A 1 513 ? 2.952 -2.327 -12.442 1.00 93.56 513 LEU A O 1
ATOM 4024 N N . TYR A 1 514 ? 3.964 -4.228 -13.092 1.00 94.69 514 TYR A N 1
ATOM 4025 C CA . TYR A 1 514 ? 4.292 -3.848 -14.468 1.00 94.69 514 TYR A CA 1
ATOM 4026 C C . TYR A 1 514 ? 4.478 -5.118 -15.311 1.00 94.69 514 TYR A C 1
ATOM 4028 O O . TYR A 1 514 ? 4.584 -6.212 -14.749 1.00 94.69 514 TYR A O 1
ATOM 4036 N N . SER A 1 515 ? 4.483 -4.998 -16.638 1.00 93.56 515 SER A N 1
ATOM 4037 C CA . SER A 1 515 ? 4.747 -6.131 -17.530 1.00 93.56 515 SER A CA 1
ATOM 4038 C C . SER A 1 515 ? 6.199 -6.626 -17.408 1.00 93.56 515 SER A C 1
ATOM 4040 O O . SER A 1 515 ? 7.109 -5.855 -17.106 1.00 93.56 515 SER A O 1
ATOM 4042 N N . GLU A 1 516 ? 6.435 -7.928 -17.598 1.00 92.75 516 GLU A N 1
ATOM 4043 C CA . GLU A 1 516 ? 7.801 -8.490 -17.625 1.00 92.75 516 GLU A CA 1
ATOM 4044 C C . GLU A 1 516 ? 8.577 -8.048 -18.876 1.00 92.75 516 GLU A C 1
ATOM 4046 O O . GLU A 1 516 ? 9.775 -7.769 -18.802 1.00 92.75 516 GLU A O 1
ATOM 4051 N N . ASP A 1 517 ? 7.866 -7.943 -19.997 1.00 91.31 517 ASP A N 1
ATOM 4052 C CA . ASP A 1 517 ? 8.326 -7.383 -21.265 1.00 91.31 517 ASP A CA 1
ATOM 4053 C C . ASP A 1 517 ? 7.631 -6.016 -21.449 1.00 91.31 517 ASP A C 1
ATOM 4055 O O . ASP A 1 517 ? 6.400 -5.969 -21.330 1.00 91.31 517 ASP A O 1
ATOM 4059 N N . PRO A 1 518 ? 8.348 -4.888 -21.633 1.00 88.69 518 PRO A N 1
ATOM 4060 C CA . PRO A 1 518 ? 7.718 -3.566 -21.653 1.00 88.69 518 PRO A CA 1
ATOM 4061 C C . PRO A 1 518 ? 6.671 -3.395 -22.760 1.00 88.69 518 PRO A C 1
ATOM 4063 O O . PRO A 1 518 ? 5.664 -2.750 -22.488 1.00 88.69 518 PRO A O 1
ATOM 4066 N N . GLU A 1 519 ? 6.868 -4.052 -23.908 1.00 88.69 519 GLU A N 1
ATOM 4067 C CA . GLU A 1 519 ? 5.984 -4.094 -25.091 1.00 88.69 519 GLU A CA 1
ATOM 4068 C C . GLU A 1 519 ? 4.988 -5.294 -25.062 1.00 88.69 519 GLU A C 1
ATOM 4070 O O . GLU A 1 519 ? 4.626 -5.876 -26.091 1.00 88.69 519 GLU A O 1
ATOM 4075 N N . TRP A 1 520 ? 4.579 -5.746 -23.865 1.00 91.38 520 TRP A N 1
ATOM 4076 C CA . TRP A 1 520 ? 3.504 -6.736 -23.711 1.00 91.38 520 TRP A CA 1
ATOM 4077 C C . TRP A 1 520 ? 2.199 -6.105 -23.220 1.00 91.38 520 TRP A C 1
ATOM 4079 O O . TRP A 1 520 ? 2.063 -5.745 -22.045 1.00 91.38 520 TRP A O 1
ATOM 4089 N N . PHE A 1 521 ? 1.192 -6.132 -24.093 1.00 91.94 521 PHE A N 1
ATOM 4090 C CA . PHE A 1 521 ? -0.202 -5.820 -23.793 1.00 91.94 521 PHE A CA 1
ATOM 4091 C C . PHE A 1 521 ? -1.117 -7.060 -23.865 1.00 91.94 521 PHE A C 1
ATOM 4093 O O . PHE A 1 521 ? -0.833 -8.049 -24.545 1.00 91.94 521 PHE A O 1
ATOM 4100 N N . GLY A 1 522 ? -2.268 -7.008 -23.183 1.00 92.56 522 GLY A N 1
ATOM 4101 C CA . GLY A 1 522 ? -3.249 -8.100 -23.158 1.00 92.56 522 GLY A CA 1
ATOM 4102 C C . GLY A 1 522 ? -3.944 -8.306 -21.810 1.00 92.56 522 GLY A C 1
ATOM 4103 O O . GLY A 1 522 ? -3.806 -7.512 -20.883 1.00 92.56 522 GLY A O 1
ATOM 4104 N N . GLU A 1 523 ? -4.714 -9.390 -21.692 1.00 94.38 523 GLU A N 1
ATOM 4105 C CA . GLU A 1 523 ? -5.336 -9.819 -20.430 1.00 94.38 523 GLU A CA 1
ATOM 4106 C C . GLU A 1 523 ? -4.506 -10.927 -19.761 1.00 94.38 523 GLU A C 1
ATOM 4108 O O . GLU A 1 523 ? -4.161 -11.926 -20.392 1.00 94.38 523 GLU A O 1
ATOM 4113 N N . THR A 1 524 ? -4.216 -10.767 -18.470 1.00 94.56 524 THR A N 1
ATOM 4114 C CA . THR A 1 524 ? -3.530 -11.746 -17.611 1.00 94.56 524 THR A CA 1
ATOM 4115 C C . THR A 1 524 ? -4.124 -11.727 -16.190 1.00 94.56 524 THR A C 1
ATOM 4117 O O . THR A 1 524 ? -5.060 -10.977 -15.896 1.00 94.56 524 THR A O 1
ATOM 4120 N N . SER A 1 525 ? -3.624 -12.576 -15.290 1.00 91.75 525 SER A N 1
ATOM 4121 C CA . SER A 1 525 ? -4.077 -12.646 -13.897 1.00 91.75 525 SER A CA 1
ATOM 4122 C C . SER A 1 525 ? -2.928 -12.820 -12.906 1.00 91.75 525 SER A C 1
ATOM 4124 O O . SER A 1 525 ? -1.926 -13.483 -13.180 1.00 91.75 525 SER A O 1
ATOM 4126 N N . LEU A 1 526 ? -3.113 -12.228 -11.729 1.00 94.06 526 LEU A N 1
ATOM 4127 C CA . LEU A 1 526 ? -2.208 -12.288 -10.592 1.00 94.06 526 LEU A CA 1
ATOM 4128 C C . LEU A 1 526 ? -2.909 -13.010 -9.437 1.00 94.06 526 LEU A C 1
ATOM 4130 O O . LEU A 1 526 ? -3.962 -12.575 -8.968 1.00 94.06 526 LEU A O 1
ATOM 4134 N N . LEU A 1 527 ? -2.303 -14.096 -8.957 1.00 93.88 527 LEU A N 1
ATOM 4135 C CA . LEU A 1 527 ? -2.756 -14.826 -7.775 1.00 93.88 527 LEU A CA 1
ATOM 4136 C C . LEU A 1 527 ? -1.813 -14.556 -6.602 1.00 93.88 527 LEU A C 1
ATOM 4138 O O . LEU A 1 527 ? -0.620 -14.864 -6.674 1.00 93.88 527 LEU A O 1
ATOM 4142 N N . LEU A 1 528 ? -2.362 -14.036 -5.505 1.00 93.75 528 LEU A N 1
ATOM 4143 C CA . LEU A 1 528 ? -1.663 -13.824 -4.238 1.00 93.75 528 LEU A CA 1
ATOM 4144 C C . LEU A 1 528 ? -2.233 -14.762 -3.167 1.00 93.75 528 LEU A C 1
ATOM 4146 O O . LEU A 1 528 ? -3.452 -14.905 -3.067 1.00 93.75 528 LEU A O 1
ATOM 4150 N N . ARG A 1 529 ? -1.379 -15.366 -2.333 1.00 94.19 529 ARG A N 1
ATOM 4151 C CA . ARG A 1 529 ? -1.794 -15.945 -1.045 1.00 94.19 529 ARG A CA 1
ATOM 4152 C C . ARG A 1 529 ? -1.555 -14.907 0.044 1.00 94.19 529 ARG A C 1
ATOM 4154 O O . ARG A 1 529 ? -0.465 -14.343 0.113 1.00 94.19 529 ARG A O 1
ATOM 4161 N N . VAL A 1 530 ? -2.549 -14.712 0.900 1.00 94.56 530 VAL A N 1
ATOM 4162 C CA . VAL A 1 530 ? -2.451 -13.918 2.130 1.00 94.56 530 VAL A CA 1
ATOM 4163 C C . VAL A 1 530 ? -2.600 -14.863 3.315 1.00 94.56 530 VAL A C 1
ATOM 4165 O O . VAL A 1 530 ? -3.414 -15.787 3.254 1.00 94.56 530 VAL A O 1
ATOM 4168 N N . VAL A 1 531 ? -1.772 -14.679 4.339 1.00 94.31 531 VAL A N 1
ATOM 4169 C CA . VAL A 1 531 ? -1.626 -15.582 5.488 1.00 94.31 531 VAL A CA 1
ATOM 4170 C C . VAL A 1 531 ? -1.617 -14.763 6.774 1.00 94.31 531 VAL A C 1
ATOM 4172 O O . VAL A 1 531 ? -0.930 -13.743 6.819 1.00 94.31 531 VAL A O 1
ATOM 4175 N N . ASP A 1 532 ? -2.341 -15.217 7.792 1.00 94.06 532 ASP A N 1
ATOM 4176 C CA . ASP A 1 532 ? -2.247 -14.698 9.166 1.00 94.06 532 ASP A CA 1
ATOM 4177 C C . ASP A 1 532 ? -1.000 -15.229 9.903 1.00 94.06 532 ASP A C 1
ATOM 4179 O O . ASP A 1 532 ? -0.229 -16.048 9.383 1.00 94.06 532 ASP A O 1
ATOM 4183 N N . THR A 1 533 ? -0.780 -14.768 11.134 1.00 90.31 533 THR A N 1
ATOM 4184 C CA . THR A 1 533 ? 0.320 -15.221 11.994 1.00 90.31 533 THR A CA 1
ATOM 4185 C C . THR A 1 533 ? 0.083 -16.610 12.609 1.00 90.31 533 THR A C 1
ATOM 4187 O O . THR A 1 533 ? 1.050 -17.258 13.033 1.00 90.31 533 THR A O 1
ATOM 4190 N N . GLY A 1 534 ? -1.153 -17.124 12.607 1.00 87.81 534 GLY A N 1
ATOM 4191 C CA . GLY A 1 534 ? -1.492 -18.509 12.962 1.00 87.81 534 GLY A CA 1
ATOM 4192 C C . GLY A 1 534 ? -1.171 -19.543 11.870 1.00 87.81 534 GLY A C 1
ATOM 4193 O O . GLY A 1 534 ? -0.927 -20.716 12.178 1.00 87.81 534 GLY A O 1
ATOM 4194 N N . GLY A 1 535 ? -1.105 -19.113 10.609 1.00 88.81 535 GLY A N 1
ATOM 4195 C CA . GLY A 1 535 ? -0.827 -19.899 9.408 1.00 88.81 535 GLY A CA 1
ATOM 4196 C C . GLY A 1 535 ? -2.037 -20.216 8.510 1.00 88.81 535 GLY A C 1
ATOM 4197 O O . GLY A 1 535 ? -1.838 -20.850 7.458 1.00 88.81 535 GLY A O 1
ATOM 4198 N N . GLU A 1 536 ? -3.259 -19.802 8.868 1.00 90.25 536 GLU A N 1
ATOM 4199 C CA . GLU A 1 536 ? -4.419 -19.893 7.966 1.00 90.25 536 GLU A CA 1
ATOM 4200 C C . GLU A 1 536 ? -4.354 -18.782 6.895 1.00 90.25 536 GLU A C 1
ATOM 4202 O O . GLU A 1 536 ? -3.357 -18.068 6.786 1.00 90.25 536 GLU A O 1
ATOM 4207 N N . GLY A 1 537 ? -5.278 -18.749 5.927 1.00 92.19 537 GLY A N 1
ATOM 4208 C CA . GLY A 1 537 ? -5.127 -17.808 4.810 1.00 92.19 537 GLY A CA 1
ATOM 4209 C C . GLY A 1 537 ? -5.984 -18.035 3.572 1.00 92.19 537 GLY A C 1
ATOM 4210 O O . GLY A 1 537 ? -6.468 -19.135 3.299 1.00 92.19 537 GLY A O 1
ATOM 4211 N N . VAL A 1 538 ? -6.084 -16.975 2.771 1.00 93.94 538 VAL A N 1
ATOM 4212 C CA . VAL A 1 538 ? -6.949 -16.851 1.590 1.00 93.94 538 VAL A CA 1
ATOM 4213 C C . VAL A 1 538 ? -6.137 -16.655 0.303 1.00 93.94 538 VAL A C 1
ATOM 4215 O O . VAL A 1 538 ? -4.938 -16.368 0.331 1.00 93.94 538 VAL A O 1
ATOM 4218 N N . VAL A 1 539 ? -6.789 -16.826 -0.850 1.00 92.62 539 VAL A N 1
ATOM 4219 C CA . VAL A 1 539 ? -6.217 -16.535 -2.173 1.00 92.62 539 VAL A CA 1
ATOM 4220 C C . VAL A 1 539 ? -6.972 -15.376 -2.815 1.00 92.62 539 VAL A C 1
ATOM 4222 O O . VAL A 1 539 ? -8.163 -15.495 -3.104 1.00 92.62 539 VAL A O 1
ATOM 4225 N N . LEU A 1 540 ? -6.265 -14.277 -3.070 1.00 91.44 540 LEU A N 1
ATOM 4226 C CA . LEU A 1 540 ? -6.751 -13.125 -3.824 1.00 91.44 540 LEU A CA 1
ATOM 4227 C C . LEU A 1 540 ? -6.414 -13.317 -5.310 1.00 91.44 540 LEU A C 1
ATOM 4229 O O . LEU A 1 540 ? -5.269 -13.605 -5.661 1.00 91.44 540 LEU A O 1
ATOM 4233 N N . ASN A 1 541 ? -7.414 -13.150 -6.177 1.00 91.56 541 ASN A N 1
ATOM 4234 C CA . ASN A 1 541 ? -7.257 -13.154 -7.631 1.00 91.56 541 ASN A CA 1
ATOM 4235 C C . ASN A 1 541 ? -7.506 -11.745 -8.184 1.00 91.56 541 ASN A C 1
ATOM 4237 O O . ASN A 1 541 ? -8.579 -11.175 -7.972 1.00 91.56 541 ASN A O 1
ATOM 4241 N N . ILE A 1 542 ? -6.516 -11.214 -8.893 1.00 91.69 542 ILE A N 1
ATOM 4242 C CA . ILE A 1 542 ? -6.502 -9.891 -9.516 1.00 91.69 542 ILE A CA 1
ATOM 4243 C C . ILE A 1 542 ? -6.485 -10.098 -11.033 1.00 91.69 542 ILE A C 1
ATOM 4245 O O . ILE A 1 542 ? -5.593 -10.763 -11.560 1.00 91.69 542 ILE A O 1
ATOM 4249 N N . SER A 1 543 ? -7.460 -9.524 -11.741 1.00 92.19 543 SER A N 1
ATOM 4250 C CA . SER A 1 543 ? -7.496 -9.549 -13.211 1.00 92.19 543 SER A CA 1
ATOM 4251 C C . SER A 1 543 ? -6.805 -8.301 -13.748 1.00 92.19 543 SER A C 1
ATOM 4253 O O . SER A 1 543 ? -7.099 -7.193 -13.297 1.00 92.19 543 SER A O 1
ATOM 4255 N N . VAL A 1 544 ? -5.888 -8.464 -14.698 1.00 93.62 544 VAL A N 1
ATOM 4256 C CA . VAL A 1 544 ? -5.048 -7.373 -15.198 1.00 93.62 544 VAL A CA 1
ATOM 4257 C C . VAL A 1 544 ? -5.204 -7.254 -16.707 1.00 93.62 544 VAL A C 1
ATOM 4259 O O . VAL A 1 544 ? -4.960 -8.211 -17.435 1.00 93.62 544 VAL A O 1
ATOM 4262 N N . THR A 1 545 ? -5.583 -6.068 -17.171 1.00 94.44 545 THR A N 1
ATOM 4263 C CA . THR A 1 545 ? -5.609 -5.710 -18.592 1.00 94.44 545 THR A CA 1
ATOM 4264 C C . THR A 1 545 ? -4.529 -4.670 -18.847 1.00 94.44 545 THR A C 1
ATOM 4266 O O . THR A 1 545 ? -4.627 -3.546 -18.355 1.00 94.44 545 THR A O 1
ATOM 4269 N N . ILE A 1 546 ? -3.512 -5.025 -19.620 1.00 94.38 546 ILE A N 1
ATOM 4270 C CA . ILE A 1 546 ? -2.523 -4.072 -20.115 1.00 94.38 546 ILE A CA 1
ATOM 4271 C C . ILE A 1 546 ? -2.988 -3.584 -21.487 1.00 94.38 546 ILE A C 1
ATOM 4273 O O . ILE A 1 546 ? -3.334 -4.387 -22.355 1.00 94.38 546 ILE A O 1
ATOM 4277 N N . LEU A 1 547 ? -3.076 -2.265 -21.641 1.00 91.81 547 LEU A N 1
ATOM 4278 C CA . LEU A 1 547 ? -3.464 -1.591 -22.876 1.00 91.81 547 LEU A CA 1
ATOM 4279 C C . LEU A 1 547 ? -2.223 -1.275 -23.718 1.00 91.81 547 LEU A C 1
ATOM 4281 O O . LEU A 1 547 ? -1.231 -0.834 -23.127 1.00 91.81 547 LEU A O 1
ATOM 4285 N N . PRO A 1 548 ? -2.305 -1.421 -25.053 1.00 90.38 548 PRO A N 1
ATOM 4286 C CA . PRO A 1 548 ? -1.210 -1.055 -25.932 1.00 90.38 548 PRO A CA 1
ATOM 4287 C C . PRO A 1 548 ? -0.907 0.448 -25.896 1.00 90.38 548 PRO A C 1
ATOM 4289 O O . PRO A 1 548 ? -1.788 1.267 -25.584 1.00 90.38 548 PRO A O 1
ATOM 4292 N N . VAL A 1 549 ? 0.329 0.804 -26.234 1.00 90.62 549 VAL A N 1
ATOM 4293 C CA . VAL A 1 549 ? 0.805 2.180 -26.422 1.00 90.62 549 VAL A CA 1
ATOM 4294 C C . VAL A 1 549 ? 1.500 2.276 -27.771 1.00 90.62 549 VAL A C 1
ATOM 4296 O O . VAL A 1 549 ? 2.394 1.492 -28.023 1.00 90.62 549 VAL A O 1
ATOM 4299 N N . GLU A 1 550 ? 1.129 3.276 -28.576 1.00 88.69 550 GLU A N 1
ATOM 4300 C CA . GLU A 1 550 ? 1.800 3.567 -29.851 1.00 88.69 550 GLU A CA 1
ATOM 4301 C C . GLU A 1 550 ? 3.306 3.787 -29.629 1.00 88.69 550 GLU A C 1
ATOM 4303 O O . GLU A 1 550 ? 3.710 4.807 -29.046 1.00 88.69 550 GLU A O 1
ATOM 4308 N N . ASP A 1 551 ? 4.117 2.835 -30.082 1.00 89.75 551 ASP A N 1
ATOM 4309 C CA . ASP A 1 551 ? 5.573 2.868 -29.957 1.00 89.75 551 ASP A CA 1
ATOM 4310 C C . ASP A 1 551 ? 6.273 3.240 -31.276 1.00 89.75 551 ASP A C 1
ATOM 4312 O O . ASP A 1 551 ? 5.664 3.361 -32.337 1.00 89.75 551 ASP A O 1
ATOM 4316 N N . ALA A 1 552 ? 7.572 3.552 -31.211 1.00 89.50 552 ALA A N 1
ATOM 4317 C CA . ALA A 1 552 ? 8.312 4.057 -32.373 1.00 89.50 552 ALA A CA 1
ATOM 4318 C C . ALA A 1 552 ? 9.047 2.932 -33.141 1.00 89.50 552 ALA A C 1
ATOM 4320 O O . ALA A 1 552 ? 9.720 2.113 -32.505 1.00 89.50 552 ALA A O 1
ATOM 4321 N N . PRO A 1 553 ? 9.087 2.949 -34.493 1.00 93.69 553 PRO A N 1
ATOM 4322 C CA . PRO A 1 553 ? 9.631 1.841 -35.277 1.00 93.69 553 PRO A CA 1
ATOM 4323 C C . PRO A 1 553 ? 11.103 1.568 -34.963 1.00 93.69 553 PRO A C 1
ATOM 4325 O O . PRO A 1 553 ? 11.948 2.468 -35.009 1.00 93.69 553 PRO A O 1
ATOM 4328 N N . VAL A 1 554 ? 11.464 0.318 -34.685 1.00 93.06 554 VAL A N 1
ATOM 4329 C CA . VAL A 1 554 ? 12.820 -0.053 -34.257 1.00 93.06 554 VAL A CA 1
ATOM 4330 C C . VAL A 1 554 ? 13.726 -0.285 -35.467 1.00 93.06 554 VAL A C 1
ATOM 4332 O O . VAL A 1 554 ? 13.400 -1.065 -36.360 1.00 93.06 554 VAL A O 1
ATOM 4335 N N . LEU A 1 555 ? 14.909 0.346 -35.490 1.00 94.19 555 LEU A N 1
ATOM 4336 C CA . LEU A 1 555 ? 15.916 0.157 -36.545 1.00 94.19 555 LEU A CA 1
ATOM 4337 C C . LEU A 1 555 ? 17.005 -0.855 -36.158 1.00 94.19 555 LEU A C 1
ATOM 4339 O O . LEU A 1 555 ? 17.713 -0.693 -35.167 1.00 94.19 555 LEU A O 1
ATOM 4343 N N . MET A 1 556 ? 17.218 -1.833 -37.037 1.00 93.88 556 MET A N 1
ATOM 4344 C CA . MET A 1 556 ? 18.248 -2.881 -36.978 1.00 93.88 556 MET A CA 1
ATOM 4345 C C . MET A 1 556 ? 19.213 -2.795 -38.180 1.00 93.88 556 MET A C 1
ATOM 4347 O O . MET A 1 556 ? 19.634 -3.797 -38.761 1.00 93.88 556 MET A O 1
ATOM 4351 N N . ILE A 1 557 ? 19.552 -1.568 -38.580 1.00 93.50 557 ILE A N 1
ATOM 4352 C CA . ILE A 1 557 ? 20.452 -1.266 -39.704 1.00 93.50 557 ILE A CA 1
ATOM 4353 C C . ILE A 1 557 ? 21.933 -1.583 -39.389 1.00 93.50 557 ILE A C 1
ATOM 4355 O O . ILE A 1 557 ? 22.365 -1.456 -38.240 1.00 93.50 557 ILE A O 1
ATOM 4359 N N . PRO A 1 558 ? 22.758 -1.951 -40.390 1.00 93.12 558 PRO A N 1
ATOM 4360 C CA . PRO A 1 558 ? 24.203 -2.087 -40.208 1.00 93.12 558 PRO A CA 1
ATOM 4361 C C . PRO A 1 558 ? 24.874 -0.720 -39.997 1.00 93.12 558 PRO A C 1
ATOM 4363 O O . PRO A 1 558 ? 24.466 0.276 -40.584 1.00 93.12 558 PRO A O 1
ATOM 4366 N N . ASN A 1 559 ? 25.960 -0.672 -39.218 1.00 91.25 559 ASN A N 1
ATOM 4367 C CA . ASN A 1 559 ? 26.724 0.570 -39.011 1.00 91.25 559 ASN A CA 1
ATOM 4368 C C . ASN A 1 559 ? 27.499 1.017 -40.266 1.00 91.25 559 ASN A C 1
ATOM 4370 O O . ASN A 1 559 ? 27.629 2.215 -40.516 1.00 91.25 559 ASN A O 1
ATOM 4374 N N . VAL A 1 560 ? 28.046 0.056 -41.021 1.00 93.81 560 VAL A N 1
ATOM 4375 C CA . VAL A 1 560 ? 28.908 0.292 -42.189 1.00 93.81 560 VAL A CA 1
ATOM 4376 C C . VAL A 1 560 ? 28.548 -0.675 -43.320 1.00 93.81 560 VAL A C 1
ATOM 4378 O O . VAL A 1 560 ? 28.248 -1.844 -43.065 1.00 93.81 560 VAL A O 1
ATOM 4381 N N . ILE A 1 561 ? 28.610 -0.196 -44.562 1.00 94.62 561 ILE A N 1
ATOM 4382 C CA . ILE A 1 561 ? 28.563 -0.983 -45.798 1.00 94.62 561 ILE A CA 1
ATOM 4383 C C . ILE A 1 561 ? 29.812 -0.641 -46.618 1.00 94.62 561 ILE A C 1
ATOM 4385 O O . ILE A 1 561 ? 29.890 0.437 -47.200 1.00 94.62 561 ILE A O 1
ATOM 4389 N N . ASP A 1 562 ? 30.777 -1.556 -46.677 1.00 93.56 562 ASP A N 1
ATOM 4390 C CA . ASP A 1 562 ? 31.966 -1.412 -47.525 1.00 93.56 562 ASP A CA 1
ATOM 4391 C C . ASP A 1 562 ? 31.706 -2.008 -48.930 1.00 93.56 562 ASP A C 1
ATOM 4393 O O . ASP A 1 562 ? 31.121 -3.088 -49.060 1.00 93.56 562 ASP A O 1
ATOM 4397 N N . MET A 1 563 ? 32.103 -1.316 -49.994 1.00 92.88 563 MET A N 1
ATOM 4398 C CA . MET A 1 563 ? 32.009 -1.752 -51.396 1.00 92.88 563 MET A CA 1
ATOM 4399 C C . MET A 1 563 ? 33.139 -1.123 -52.224 1.00 92.88 563 MET A C 1
ATOM 4401 O O . MET A 1 563 ? 33.823 -0.235 -51.731 1.00 92.88 563 MET A O 1
ATOM 4405 N N . THR A 1 564 ? 33.343 -1.569 -53.461 1.00 91.19 564 THR A N 1
ATOM 4406 C CA . THR A 1 564 ? 34.209 -0.879 -54.434 1.00 91.19 564 THR A CA 1
ATOM 4407 C C . THR A 1 564 ? 33.378 0.055 -55.308 1.00 91.19 564 THR A C 1
ATOM 4409 O O . THR A 1 564 ? 32.152 -0.083 -55.363 1.00 91.19 564 THR A O 1
ATOM 4412 N N . GLU A 1 565 ? 34.026 0.974 -56.022 1.00 88.38 565 GLU A N 1
ATOM 4413 C CA . GLU A 1 565 ? 33.379 1.668 -57.143 1.00 88.38 565 GLU A CA 1
ATOM 4414 C C . GLU A 1 565 ? 33.117 0.728 -58.338 1.00 88.38 565 GLU A C 1
ATOM 4416 O O . GLU A 1 565 ? 33.403 -0.474 -58.264 1.00 88.38 565 GLU A O 1
ATOM 4421 N N . ASP A 1 566 ? 32.444 1.250 -59.370 1.00 86.62 566 ASP A N 1
ATOM 4422 C CA . ASP A 1 566 ? 31.946 0.574 -60.587 1.00 86.62 566 ASP A CA 1
ATOM 4423 C C . ASP A 1 566 ? 31.032 -0.655 -60.406 1.00 86.62 566 ASP A C 1
ATOM 4425 O O . ASP A 1 566 ? 30.475 -1.183 -61.374 1.00 86.62 566 ASP A O 1
ATOM 4429 N N . VAL A 1 567 ? 30.833 -1.125 -59.173 1.00 88.31 567 VAL A N 1
ATOM 4430 C CA . VAL A 1 567 ? 30.121 -2.368 -58.867 1.00 88.31 567 VAL A CA 1
ATOM 4431 C C . VAL A 1 567 ? 28.932 -2.090 -57.952 1.00 88.31 567 VAL A C 1
ATOM 4433 O O . VAL A 1 567 ? 29.069 -1.915 -56.741 1.00 88.31 567 VAL A O 1
ATOM 4436 N N . GLY A 1 568 ? 27.731 -2.113 -58.534 1.00 89.69 568 GLY A N 1
ATOM 4437 C CA . GLY A 1 568 ? 26.479 -2.040 -57.782 1.00 89.69 568 GLY A CA 1
ATOM 4438 C C . GLY A 1 568 ? 26.322 -3.197 -56.785 1.00 89.69 568 GLY A C 1
ATOM 4439 O O . GLY A 1 568 ? 26.692 -4.342 -57.064 1.00 89.69 568 GLY A O 1
ATOM 4440 N N . ARG A 1 569 ? 25.757 -2.908 -55.607 1.00 93.12 569 ARG A N 1
ATOM 4441 C CA . ARG A 1 569 ? 25.595 -3.863 -54.502 1.00 93.12 569 ARG A CA 1
ATOM 4442 C C . ARG A 1 569 ? 24.140 -3.960 -54.044 1.00 93.12 569 ARG A C 1
ATOM 4444 O O . ARG A 1 569 ? 23.606 -3.034 -53.438 1.00 93.12 569 ARG A O 1
ATOM 4451 N N . THR A 1 570 ? 23.526 -5.127 -54.240 1.00 93.94 570 THR A N 1
ATOM 4452 C CA . THR A 1 570 ? 22.219 -5.467 -53.655 1.00 93.94 570 THR A CA 1
ATOM 4453 C C . THR A 1 570 ? 22.358 -5.921 -52.197 1.00 93.94 570 THR A C 1
ATOM 4455 O O . THR A 1 570 ? 23.291 -6.641 -51.830 1.00 93.94 570 THR A O 1
ATOM 4458 N N . LEU A 1 571 ? 21.402 -5.527 -51.361 1.00 94.06 571 LEU A N 1
ATOM 4459 C CA . LEU A 1 571 ? 21.318 -5.800 -49.930 1.00 94.06 571 LEU A CA 1
ATOM 4460 C C . LEU A 1 571 ? 19.922 -6.331 -49.590 1.00 94.06 571 LEU A C 1
ATOM 4462 O O . LEU A 1 571 ? 18.924 -5.838 -50.112 1.00 94.06 571 LEU A O 1
ATOM 4466 N N . ASN A 1 572 ? 19.844 -7.308 -48.685 1.00 93.19 572 ASN A N 1
ATOM 4467 C CA . ASN A 1 572 ? 18.582 -7.679 -48.046 1.00 93.19 572 ASN A CA 1
ATOM 4468 C C . ASN A 1 572 ? 18.352 -6.741 -46.850 1.00 93.19 572 ASN A C 1
ATOM 4470 O O . ASN A 1 572 ? 19.219 -6.634 -45.979 1.00 93.19 572 ASN A O 1
ATOM 4474 N N . VAL A 1 573 ? 17.196 -6.078 -46.840 1.00 93.56 573 VAL A N 1
ATOM 4475 C CA . VAL A 1 573 ? 16.772 -5.102 -45.828 1.00 93.56 573 VAL A CA 1
ATOM 4476 C C . VAL A 1 573 ? 15.497 -5.530 -45.088 1.00 93.56 573 VAL A C 1
ATOM 4478 O O . VAL A 1 573 ? 15.018 -4.802 -44.228 1.00 93.56 573 VAL A O 1
ATOM 4481 N N . SER A 1 574 ? 14.965 -6.733 -45.346 1.00 89.12 574 SER A N 1
ATOM 4482 C CA . SER A 1 574 ? 13.681 -7.227 -44.806 1.00 89.12 574 SER A CA 1
ATOM 4483 C C . SER A 1 574 ? 13.640 -7.443 -43.283 1.00 89.12 574 SER A C 1
ATOM 4485 O O . SER A 1 574 ? 12.649 -7.949 -42.766 1.00 89.12 574 SER A O 1
ATOM 4487 N N . ALA A 1 575 ? 14.738 -7.159 -42.584 1.00 90.69 575 ALA A N 1
ATOM 4488 C CA . ALA A 1 575 ? 14.882 -7.222 -41.131 1.00 90.69 575 ALA A CA 1
ATOM 4489 C C . ALA A 1 575 ? 15.687 -6.020 -40.590 1.00 90.69 575 ALA A C 1
ATOM 4491 O O . ALA A 1 575 ? 16.271 -6.096 -39.515 1.00 90.69 575 ALA A O 1
ATOM 4492 N N . TRP A 1 576 ? 15.783 -4.927 -41.361 1.00 93.88 576 TRP A N 1
ATOM 4493 C CA . TRP A 1 576 ? 16.438 -3.680 -40.940 1.00 93.88 576 TRP A CA 1
ATOM 4494 C C . TRP A 1 576 ? 15.518 -2.764 -40.131 1.00 93.88 576 TRP A C 1
ATOM 4496 O O . TRP A 1 576 ? 15.996 -1.797 -39.539 1.00 93.88 576 TRP A O 1
ATOM 4506 N N . TRP A 1 577 ? 14.222 -3.054 -40.116 1.00 92.88 577 TRP A N 1
ATOM 4507 C CA . TRP A 1 577 ? 13.225 -2.374 -39.308 1.00 92.88 577 TRP A CA 1
ATOM 4508 C C . TRP A 1 577 ? 12.094 -3.333 -38.943 1.00 92.88 577 TRP A C 1
ATOM 4510 O O . TRP A 1 577 ? 11.822 -4.295 -39.666 1.00 92.88 577 TRP A O 1
ATOM 4520 N N . SER A 1 578 ? 11.452 -3.057 -37.819 1.00 92.12 578 SER A N 1
ATOM 4521 C CA . SER A 1 578 ? 10.253 -3.732 -37.329 1.00 92.12 578 SER A CA 1
ATOM 4522 C C . SER A 1 578 ? 9.537 -2.801 -36.368 1.00 92.12 578 SER A C 1
ATOM 4524 O O . SER A 1 578 ? 10.202 -2.022 -35.687 1.00 92.12 578 SER A O 1
ATOM 4526 N N . ASP A 1 579 ? 8.224 -2.934 -36.266 1.00 91.88 579 ASP A N 1
ATOM 4527 C CA . ASP A 1 579 ? 7.459 -2.245 -35.235 1.00 91.88 579 ASP A CA 1
ATOM 4528 C C . ASP A 1 579 ? 7.153 -3.181 -34.055 1.00 91.88 579 ASP A C 1
ATOM 4530 O O . ASP A 1 579 ? 6.952 -4.380 -34.305 1.00 91.88 579 ASP A O 1
ATOM 4534 N N . PRO A 1 580 ? 7.141 -2.692 -32.800 1.00 88.75 580 PRO A N 1
ATOM 4535 C CA . PRO A 1 580 ? 6.485 -3.384 -31.696 1.00 88.75 580 PRO A CA 1
ATOM 4536 C C . PRO A 1 580 ? 4.980 -3.570 -31.950 1.00 88.75 580 PRO A C 1
ATOM 4538 O O . PRO A 1 580 ? 4.458 -4.655 -31.678 1.00 88.75 580 PRO A O 1
ATOM 4541 N N . ASP A 1 581 ? 4.298 -2.577 -32.539 1.00 88.44 581 ASP A N 1
ATOM 4542 C CA . ASP A 1 581 ? 2.844 -2.601 -32.712 1.00 88.44 581 ASP A CA 1
ATOM 4543 C C . ASP A 1 581 ? 2.392 -3.599 -33.809 1.00 88.44 581 ASP A C 1
ATOM 4545 O O . ASP A 1 581 ? 2.741 -3.480 -34.996 1.00 88.44 581 ASP A O 1
ATOM 4549 N N . PRO A 1 582 ? 1.597 -4.637 -33.464 1.00 82.31 582 PRO A N 1
ATOM 4550 C CA . PRO A 1 582 ? 1.369 -5.783 -34.340 1.00 82.31 582 PRO A CA 1
ATOM 4551 C C . PRO A 1 582 ? 0.268 -5.535 -35.381 1.00 82.31 582 PRO A C 1
ATOM 4553 O O . PRO A 1 582 ? -0.837 -6.083 -35.311 1.00 82.31 582 PRO A O 1
ATOM 4556 N N . GLY A 1 583 ? 0.609 -4.779 -36.421 1.00 82.75 583 GLY A N 1
ATOM 4557 C CA . GLY A 1 583 ? -0.251 -4.582 -37.590 1.00 82.75 583 GLY A CA 1
ATOM 4558 C C . GLY A 1 583 ? 0.144 -3.434 -38.512 1.00 82.75 583 GLY A C 1
ATOM 4559 O O . GLY A 1 583 ? -0.390 -3.370 -39.623 1.00 82.75 583 GLY A O 1
ATOM 4560 N N . GLU A 1 584 ? 1.063 -2.569 -38.078 1.00 86.75 584 GLU A N 1
ATOM 4561 C CA . GLU A 1 584 ? 1.286 -1.280 -38.724 1.00 86.75 584 GLU A CA 1
ATOM 4562 C C . GLU A 1 584 ? 2.031 -1.314 -40.063 1.00 86.75 584 GLU A C 1
ATOM 4564 O O . GLU A 1 584 ? 2.742 -2.259 -40.426 1.00 86.75 584 GLU A O 1
ATOM 4569 N N . VAL A 1 585 ? 1.795 -0.262 -40.854 1.00 88.38 585 VAL A N 1
ATOM 4570 C CA . VAL A 1 585 ? 2.183 -0.179 -42.269 1.00 88.38 585 VAL A CA 1
ATOM 4571 C C . VAL A 1 585 ? 3.333 0.807 -42.451 1.00 88.38 585 VAL A C 1
ATOM 4573 O O . VAL A 1 585 ? 3.156 1.925 -42.923 1.00 88.38 585 VAL A O 1
ATOM 4576 N N . LEU A 1 586 ? 4.535 0.344 -42.111 1.00 92.25 586 LEU A N 1
ATOM 4577 C CA . LEU A 1 586 ? 5.757 1.148 -42.115 1.00 92.25 586 LEU A CA 1
ATOM 4578 C C . LEU A 1 586 ? 6.104 1.753 -43.492 1.00 92.25 586 LEU A C 1
ATOM 4580 O O . LEU A 1 586 ? 6.524 1.047 -44.417 1.00 92.25 586 LEU A O 1
ATOM 4584 N N . GLU A 1 587 ? 6.024 3.081 -43.602 1.00 91.94 587 GLU A N 1
ATOM 4585 C CA . GLU A 1 587 ? 6.653 3.855 -44.673 1.00 91.94 587 GLU A CA 1
ATOM 4586 C C . GLU A 1 587 ? 8.159 4.018 -44.406 1.00 91.94 587 GLU A C 1
ATOM 4588 O O . GLU A 1 587 ? 8.604 4.265 -43.283 1.00 91.94 587 GLU A O 1
ATOM 4593 N N . VAL A 1 588 ? 8.972 3.894 -45.461 1.00 93.00 588 VAL A N 1
ATOM 4594 C CA . VAL A 1 588 ? 10.441 3.923 -45.369 1.00 93.00 588 VAL A CA 1
ATOM 4595 C C . VAL A 1 588 ? 11.019 4.885 -46.395 1.00 93.00 588 VAL A C 1
ATOM 4597 O O . VAL A 1 588 ? 10.728 4.792 -47.588 1.00 93.00 588 VAL A O 1
ATOM 4600 N N . THR A 1 589 ? 11.897 5.781 -45.948 1.00 92.12 589 THR A N 1
ATOM 4601 C CA . THR A 1 589 ? 12.641 6.702 -46.816 1.00 92.12 589 THR A CA 1
ATOM 4602 C C . THR A 1 589 ? 14.144 6.589 -46.576 1.00 92.12 589 THR A C 1
ATOM 4604 O O . THR A 1 589 ? 14.604 6.442 -45.444 1.00 92.12 589 THR A O 1
ATOM 4607 N N . VAL A 1 590 ? 14.930 6.656 -47.655 1.00 93.00 590 VAL A N 1
ATOM 4608 C CA . VAL A 1 590 ? 16.396 6.565 -47.613 1.00 93.00 590 VAL A CA 1
ATOM 4609 C C . VAL A 1 590 ? 16.979 7.743 -48.381 1.00 93.00 590 VAL A C 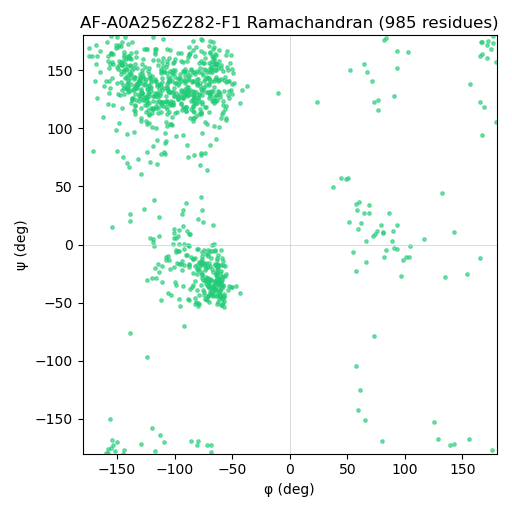1
ATOM 4611 O O . VAL A 1 590 ? 16.755 7.883 -49.578 1.00 93.00 590 VAL A O 1
ATOM 4614 N N . ASN A 1 591 ? 17.732 8.599 -47.690 1.00 90.56 591 ASN A N 1
ATOM 4615 C CA . ASN A 1 591 ? 18.332 9.804 -48.262 1.00 90.56 591 ASN A CA 1
ATOM 4616 C C . ASN A 1 591 ? 19.857 9.762 -48.115 1.00 90.56 591 ASN A C 1
ATOM 4618 O O . ASN A 1 591 ? 20.358 9.517 -47.017 1.00 90.56 591 ASN A O 1
ATOM 4622 N N . VAL A 1 592 ? 20.614 10.041 -49.178 1.00 91.25 592 VAL A N 1
ATOM 4623 C CA . VAL A 1 592 ? 22.089 10.090 -49.127 1.00 91.25 592 VAL A CA 1
ATOM 4624 C C . VAL A 1 592 ? 22.569 11.459 -48.633 1.00 91.25 592 VAL A C 1
ATOM 4626 O O . VAL A 1 592 ? 22.020 12.494 -49.006 1.00 91.25 592 VAL A O 1
ATOM 4629 N N . SER A 1 593 ? 23.611 11.489 -47.799 1.00 85.44 593 SER A N 1
ATOM 4630 C CA . SER A 1 593 ? 24.353 12.713 -47.471 1.00 85.44 593 SER A CA 1
ATOM 4631 C C . SER A 1 593 ? 25.852 12.446 -47.297 1.00 85.44 593 SER A C 1
ATOM 4633 O O . SER A 1 593 ? 26.250 11.369 -46.863 1.00 85.44 593 SER A O 1
ATOM 4635 N N . GLY A 1 594 ? 26.693 13.439 -47.604 1.00 73.31 594 GLY A N 1
ATOM 4636 C CA . GLY A 1 594 ? 28.153 13.269 -47.681 1.00 73.31 594 GLY A CA 1
ATOM 4637 C C . GLY A 1 594 ? 28.623 12.678 -49.019 1.00 73.31 594 GLY A C 1
ATOM 4638 O O . GLY A 1 594 ? 27.797 12.340 -49.860 1.00 73.31 594 GLY A O 1
ATOM 4639 N N . GLY A 1 595 ? 29.944 12.579 -49.196 1.00 67.94 595 GLY A N 1
ATOM 4640 C CA . GLY A 1 595 ? 30.588 12.123 -50.437 1.00 67.94 595 GLY A CA 1
ATOM 4641 C C . GLY A 1 595 ? 30.693 13.185 -51.547 1.00 67.94 595 GLY A C 1
ATOM 4642 O O . GLY A 1 595 ? 30.458 14.376 -51.318 1.00 67.94 595 GLY A O 1
ATOM 4643 N N . LYS A 1 596 ? 31.069 12.735 -52.756 1.00 71.56 596 LYS A N 1
ATOM 4644 C CA . LYS A 1 596 ? 30.796 13.440 -54.028 1.00 71.56 596 LYS A CA 1
ATOM 4645 C C . LYS A 1 596 ? 29.270 13.399 -54.298 1.00 71.56 596 LYS A C 1
ATOM 4647 O O . LYS A 1 596 ? 28.508 12.835 -53.518 1.00 71.56 596 LYS A O 1
ATOM 4652 N N . VAL A 1 597 ? 28.802 13.957 -55.415 1.00 75.69 597 VAL A N 1
ATOM 4653 C CA . VAL A 1 597 ? 27.532 13.492 -56.013 1.00 75.69 597 VAL A CA 1
ATOM 4654 C C . VAL A 1 597 ? 27.849 12.222 -56.810 1.00 75.69 597 VAL A C 1
ATOM 4656 O O . VAL A 1 597 ? 28.896 12.198 -57.452 1.00 75.69 597 VAL A O 1
ATOM 4659 N N . GLY A 1 598 ? 26.985 11.202 -56.743 1.00 83.25 598 GLY A N 1
ATOM 4660 C CA . GLY A 1 598 ? 27.122 9.965 -57.530 1.00 83.25 598 GLY A CA 1
ATOM 4661 C C . GLY A 1 598 ? 26.952 8.658 -56.750 1.00 83.25 598 GLY A C 1
ATOM 4662 O O . GLY A 1 598 ? 27.750 7.741 -56.899 1.00 83.25 598 GLY A O 1
ATOM 4663 N N . LEU A 1 599 ? 25.935 8.575 -55.887 1.00 89.94 599 LEU A N 1
ATOM 4664 C CA . LEU A 1 599 ? 25.483 7.326 -55.262 1.00 89.94 599 LEU A CA 1
ATOM 4665 C C . LEU A 1 599 ? 23.964 7.404 -55.093 1.00 89.94 599 LEU A C 1
ATOM 4667 O O . LEU A 1 599 ? 23.485 8.260 -54.345 1.00 89.94 599 LEU A O 1
ATOM 4671 N N . GLU A 1 600 ? 23.215 6.516 -55.748 1.00 86.38 600 GLU A N 1
ATOM 4672 C CA . GLU A 1 600 ? 21.751 6.457 -55.631 1.00 86.38 600 GLU A CA 1
ATOM 4673 C C . GLU A 1 600 ? 21.288 5.121 -55.004 1.00 86.38 600 GLU A C 1
ATOM 4675 O O . GLU A 1 600 ? 21.692 4.048 -55.464 1.00 86.38 600 GLU A O 1
ATOM 4680 N N . PRO A 1 601 ? 20.458 5.154 -53.937 1.00 91.19 601 PRO A N 1
ATOM 4681 C CA . PRO A 1 601 ? 19.874 3.967 -53.327 1.00 91.19 601 PRO A CA 1
ATOM 4682 C C . PRO A 1 601 ? 18.483 3.682 -53.908 1.00 91.19 601 PRO A C 1
ATOM 4684 O O . PRO A 1 601 ? 17.559 4.484 -53.766 1.00 91.19 601 PRO A O 1
ATOM 4687 N N . TYR A 1 602 ? 18.299 2.506 -54.504 1.00 91.00 602 TYR A N 1
ATOM 4688 C CA . TYR A 1 602 ? 16.995 2.026 -54.959 1.00 91.00 602 TYR A CA 1
ATOM 4689 C C . TYR A 1 602 ? 16.410 1.037 -53.944 1.00 91.00 602 TYR A C 1
ATOM 4691 O O . TYR A 1 602 ? 16.948 -0.052 -53.752 1.00 91.00 602 TYR A O 1
ATOM 4699 N N . LEU A 1 603 ? 15.315 1.411 -53.276 1.00 92.12 603 LEU A N 1
ATOM 4700 C CA . LEU A 1 603 ? 14.644 0.584 -52.268 1.00 92.12 603 LEU A CA 1
ATOM 4701 C C . LEU A 1 603 ? 13.378 -0.079 -52.836 1.00 92.12 603 LEU A C 1
ATOM 4703 O O . LEU A 1 603 ? 12.428 0.604 -53.214 1.00 92.12 603 LEU A O 1
ATOM 4707 N N . ASP A 1 604 ? 13.339 -1.410 -52.803 1.00 90.19 604 ASP A N 1
ATOM 4708 C CA . ASP A 1 604 ? 12.153 -2.228 -53.058 1.00 90.19 604 ASP A CA 1
ATOM 4709 C C . ASP A 1 604 ? 11.665 -2.852 -51.740 1.00 90.19 604 ASP A C 1
ATOM 4711 O O . ASP A 1 604 ? 12.149 -3.896 -51.288 1.00 90.19 604 ASP A O 1
ATOM 4715 N N . ILE A 1 605 ? 10.684 -2.191 -51.121 1.00 85.62 605 ILE A N 1
ATOM 4716 C CA . ILE A 1 605 ? 10.053 -2.632 -49.867 1.00 85.62 605 ILE A CA 1
ATOM 4717 C C . ILE A 1 605 ? 9.295 -3.958 -50.066 1.00 85.62 605 ILE A C 1
ATOM 4719 O O . ILE A 1 605 ? 9.280 -4.795 -49.167 1.00 85.62 605 ILE A O 1
ATOM 4723 N N . ALA A 1 606 ? 8.706 -4.194 -51.245 1.00 84.69 606 ALA A N 1
ATOM 4724 C CA . ALA A 1 606 ? 7.864 -5.364 -51.502 1.00 84.69 606 ALA A CA 1
ATOM 4725 C C . ALA A 1 606 ? 8.673 -6.667 -51.632 1.00 84.69 606 ALA A C 1
ATOM 4727 O O . ALA A 1 606 ? 8.180 -7.731 -51.256 1.00 84.69 606 ALA A O 1
ATOM 4728 N N . ASN A 1 607 ? 9.909 -6.584 -52.134 1.00 86.12 607 ASN A N 1
ATOM 4729 C CA . ASN A 1 607 ? 10.860 -7.700 -52.157 1.00 86.12 607 ASN A CA 1
ATOM 4730 C C . ASN A 1 607 ? 11.848 -7.690 -50.971 1.00 86.12 607 ASN A C 1
ATOM 4732 O O . ASN A 1 607 ? 12.616 -8.639 -50.812 1.00 86.12 607 ASN A O 1
ATOM 4736 N N . GLY A 1 608 ? 11.826 -6.654 -50.123 1.00 90.25 608 GLY A N 1
ATOM 4737 C CA . GLY A 1 608 ? 12.708 -6.528 -48.959 1.00 90.25 608 GLY A CA 1
ATOM 4738 C C . GLY A 1 608 ? 14.177 -6.302 -49.328 1.00 90.25 608 GLY A C 1
ATOM 4739 O O . GLY A 1 608 ? 15.071 -6.789 -48.634 1.00 90.25 608 GLY A O 1
ATOM 4740 N N . THR A 1 609 ? 14.444 -5.591 -50.426 1.00 94.00 609 THR A N 1
ATOM 4741 C CA . THR A 1 609 ? 15.794 -5.399 -50.981 1.00 94.00 609 THR A CA 1
ATOM 4742 C C . THR A 1 609 ? 16.114 -3.938 -51.263 1.00 94.00 609 THR A C 1
ATOM 4744 O O . THR A 1 609 ? 15.262 -3.194 -51.737 1.00 94.00 609 THR A O 1
ATOM 4747 N N . MET A 1 610 ? 17.369 -3.545 -51.051 1.00 94.69 610 MET A N 1
ATOM 4748 C CA . MET A 1 610 ? 17.901 -2.248 -51.472 1.00 94.69 610 MET A CA 1
ATOM 4749 C C . MET A 1 610 ? 19.125 -2.455 -52.362 1.00 94.69 610 MET A C 1
ATOM 4751 O O . MET A 1 610 ? 20.010 -3.239 -52.026 1.00 94.69 610 MET A O 1
ATOM 4755 N N . GLU A 1 611 ? 19.192 -1.751 -53.482 1.00 94.00 611 GLU A N 1
ATOM 4756 C CA . GLU A 1 611 ? 20.345 -1.722 -54.378 1.00 94.00 611 GLU A CA 1
ATOM 4757 C C . GLU A 1 611 ? 21.078 -0.385 -54.230 1.00 94.00 611 GLU A C 1
ATOM 4759 O O . GLU A 1 611 ? 20.451 0.672 -54.187 1.00 94.00 611 GLU A O 1
ATOM 4764 N N . LEU A 1 612 ? 22.404 -0.438 -54.107 1.00 93.62 612 LEU A N 1
ATOM 4765 C CA . LEU A 1 612 ? 23.281 0.731 -54.080 1.00 93.62 612 LEU A CA 1
ATOM 4766 C C . LEU A 1 612 ? 24.125 0.732 -55.350 1.00 93.62 612 LEU A C 1
ATOM 4768 O O . LEU A 1 612 ? 24.886 -0.213 -55.564 1.00 93.62 612 LEU A O 1
ATOM 4772 N N . VAL A 1 613 ? 24.010 1.778 -56.166 1.00 90.38 613 VAL A N 1
ATOM 4773 C CA . VAL A 1 613 ? 24.804 1.934 -57.393 1.00 90.38 613 VAL A CA 1
ATOM 4774 C C . VAL A 1 613 ? 25.573 3.256 -57.317 1.00 90.38 613 VAL A C 1
ATOM 4776 O O . VAL A 1 613 ? 24.933 4.310 -57.235 1.00 90.38 613 VAL A O 1
ATOM 4779 N N . PRO A 1 614 ? 26.919 3.232 -57.289 1.00 91.69 614 PRO A N 1
ATOM 4780 C CA . PRO A 1 614 ? 27.714 4.428 -57.524 1.00 91.69 614 PRO A CA 1
ATOM 4781 C C . PRO A 1 614 ? 27.697 4.791 -59.013 1.00 91.69 614 PRO A C 1
ATOM 4783 O O . PRO A 1 614 ? 27.605 3.910 -59.872 1.00 91.69 614 PRO A O 1
ATOM 4786 N N . ASP A 1 615 ? 27.829 6.080 -59.313 1.00 90.75 615 ASP A N 1
ATOM 4787 C CA . ASP A 1 615 ? 28.284 6.504 -60.640 1.00 90.75 615 ASP A CA 1
ATOM 4788 C C . ASP A 1 615 ? 29.743 6.029 -60.858 1.00 90.75 615 ASP A C 1
ATOM 4790 O O . ASP A 1 615 ? 30.468 5.834 -59.877 1.00 90.75 615 ASP A O 1
ATOM 4794 N N . PRO A 1 616 ? 30.208 5.853 -62.110 1.00 88.00 616 PRO A N 1
ATOM 4795 C CA . PRO A 1 616 ? 31.617 5.568 -62.392 1.00 88.00 616 PRO A CA 1
ATOM 4796 C C . PRO A 1 616 ? 32.548 6.675 -61.880 1.00 88.00 616 PRO A C 1
ATOM 4798 O O . PRO A 1 616 ? 32.146 7.842 -61.830 1.00 88.00 616 PRO A O 1
ATOM 4801 N N . ASP A 1 617 ? 33.791 6.329 -61.543 1.00 86.62 617 ASP A N 1
ATOM 4802 C CA . ASP A 1 617 ? 34.811 7.261 -61.036 1.00 86.62 617 ASP A CA 1
ATOM 4803 C C . ASP A 1 617 ? 34.431 7.882 -59.638 1.00 86.62 617 ASP A C 1
ATOM 4805 O O . ASP A 1 617 ? 34.819 9.019 -59.302 1.00 86.62 617 ASP A O 1
ATOM 4809 N N . VAL A 1 618 ? 33.623 7.192 -58.801 1.00 88.31 618 VAL A N 1
ATOM 4810 C CA . VAL A 1 618 ? 33.066 7.697 -57.513 1.00 88.31 618 VAL A CA 1
ATOM 4811 C C . VAL A 1 618 ? 33.383 6.834 -56.271 1.00 88.31 618 VAL A C 1
ATOM 4813 O O . VAL A 1 618 ? 32.531 6.166 -55.683 1.00 88.31 618 VAL A O 1
ATOM 4816 N N . TRP A 1 619 ? 34.598 7.006 -55.752 1.00 88.50 619 TRP A N 1
ATOM 4817 C CA . TRP A 1 619 ? 35.033 6.536 -54.431 1.00 88.50 619 TRP A CA 1
ATOM 4818 C C . TRP A 1 619 ? 34.749 7.516 -53.267 1.00 88.50 619 TRP A C 1
ATOM 4820 O O . TRP A 1 619 ? 34.538 8.721 -53.456 1.00 88.50 619 TRP A O 1
ATOM 4830 N N . GLY A 1 620 ? 34.805 7.014 -52.023 1.00 88.75 620 GLY A N 1
ATOM 4831 C CA . GLY A 1 620 ? 34.782 7.812 -50.785 1.00 88.75 620 GLY A CA 1
ATOM 4832 C C . GLY A 1 620 ? 33.755 7.380 -49.727 1.00 88.75 620 GLY A C 1
ATOM 4833 O O . GLY A 1 620 ? 33.170 6.302 -49.789 1.00 88.75 620 GLY A O 1
ATOM 4834 N N . THR A 1 621 ? 33.542 8.233 -48.716 1.00 91.44 621 THR A N 1
ATOM 4835 C CA . THR A 1 621 ? 32.588 7.985 -47.616 1.00 91.44 621 THR A CA 1
ATOM 4836 C C . THR A 1 621 ? 31.280 8.748 -47.816 1.00 91.44 621 THR A C 1
ATOM 4838 O O . THR A 1 621 ? 31.255 9.982 -47.815 1.00 91.44 621 THR A O 1
ATOM 4841 N N . PHE A 1 622 ? 30.187 7.998 -47.900 1.00 94.06 622 PHE A N 1
ATOM 4842 C CA . PHE A 1 622 ? 28.807 8.464 -48.008 1.00 94.06 622 PHE A CA 1
ATOM 4843 C C . PHE A 1 622 ? 28.014 8.036 -46.767 1.00 94.06 622 PHE A C 1
ATOM 4845 O O . PHE A 1 622 ? 28.470 7.208 -45.977 1.00 94.06 622 PHE A O 1
ATOM 4852 N N . PHE A 1 623 ? 26.808 8.572 -46.585 1.00 93.75 623 PHE A N 1
ATOM 4853 C CA . PHE A 1 623 ? 25.925 8.155 -45.498 1.00 93.75 623 PHE A CA 1
ATOM 4854 C C . PHE A 1 623 ? 24.475 8.018 -45.950 1.00 93.75 623 PHE A C 1
ATOM 4856 O O . PHE A 1 623 ? 23.857 9.006 -46.359 1.00 93.75 623 PHE A O 1
ATOM 4863 N N . LEU A 1 624 ? 23.906 6.824 -45.793 1.00 94.38 624 LEU A N 1
ATOM 4864 C CA . LEU A 1 624 ? 22.471 6.591 -45.959 1.00 94.38 624 LEU A CA 1
ATOM 4865 C C . LEU A 1 624 ? 21.770 6.982 -44.662 1.00 94.38 624 LEU A C 1
ATOM 4867 O O . LEU A 1 624 ? 22.118 6.495 -43.589 1.00 94.38 624 LEU A O 1
ATOM 4871 N N . ASN A 1 625 ? 20.795 7.874 -44.758 1.00 93.62 625 ASN A N 1
ATOM 4872 C CA . ASN A 1 625 ? 19.987 8.347 -43.643 1.00 93.62 625 ASN A CA 1
ATOM 4873 C C . ASN A 1 625 ? 18.612 7.708 -43.854 1.00 93.62 625 ASN A C 1
ATOM 4875 O O . ASN A 1 625 ? 17.915 8.059 -44.808 1.00 93.62 625 ASN A O 1
ATOM 4879 N N . VAL A 1 626 ? 18.312 6.692 -43.046 1.00 94.69 626 VAL A N 1
ATOM 4880 C CA . VAL A 1 626 ? 17.127 5.835 -43.161 1.00 94.69 626 VAL A CA 1
ATOM 4881 C C . VAL A 1 626 ? 16.115 6.307 -42.128 1.00 94.69 626 VAL A C 1
ATOM 4883 O O . VAL A 1 626 ? 16.427 6.295 -40.939 1.00 94.69 626 VAL A O 1
ATOM 4886 N N . THR A 1 627 ? 14.927 6.706 -42.569 1.00 94.25 627 THR A N 1
ATOM 4887 C CA . THR A 1 627 ? 13.809 7.082 -41.696 1.00 94.25 627 THR A CA 1
ATOM 4888 C C . THR A 1 627 ? 12.644 6.138 -41.953 1.00 94.25 627 THR A C 1
ATOM 4890 O O . THR A 1 627 ? 12.235 5.970 -43.103 1.00 94.25 627 THR A O 1
ATOM 4893 N N . VAL A 1 628 ? 12.126 5.537 -40.883 1.00 95.12 628 VAL A N 1
ATOM 4894 C CA . VAL A 1 628 ? 10.963 4.640 -40.883 1.00 95.12 628 VAL A CA 1
ATOM 4895 C C . VAL A 1 628 ? 9.861 5.277 -40.038 1.00 95.12 628 VAL A C 1
ATOM 4897 O O . VAL A 1 628 ? 10.170 5.904 -39.023 1.00 95.12 628 VAL A O 1
ATOM 4900 N N . SER A 1 629 ? 8.611 5.161 -40.481 1.00 93.81 629 SER A N 1
ATOM 4901 C CA . SER A 1 629 ? 7.430 5.757 -39.850 1.00 93.81 629 SER A CA 1
ATOM 4902 C C . SER A 1 629 ? 6.213 4.856 -40.053 1.00 93.81 629 SER A C 1
ATOM 4904 O O . SER A 1 629 ? 5.918 4.450 -41.172 1.00 93.81 629 SER A O 1
ATOM 4906 N N . ASP A 1 630 ? 5.540 4.557 -38.957 1.00 93.06 630 ASP A N 1
ATOM 4907 C CA . ASP A 1 630 ? 4.208 3.961 -38.809 1.00 93.06 630 ASP A CA 1
ATOM 4908 C C . ASP A 1 630 ? 3.103 4.870 -39.397 1.00 93.06 630 ASP A C 1
ATOM 4910 O O . ASP A 1 630 ? 2.339 4.460 -40.272 1.00 93.06 630 ASP A O 1
ATOM 4914 N N . GLY A 1 631 ? 3.086 6.142 -38.994 1.00 90.75 631 GLY A N 1
ATOM 4915 C CA . GLY A 1 631 ? 2.136 7.167 -39.425 1.00 90.75 631 GLY A CA 1
ATOM 4916 C C . GLY A 1 631 ? 1.942 8.295 -38.400 1.00 90.75 631 GLY A C 1
ATOM 4917 O O . GLY A 1 631 ? 1.632 9.425 -38.797 1.00 90.75 631 GLY A O 1
ATOM 4918 N N . GLU A 1 632 ? 2.173 8.027 -37.112 1.00 90.12 632 GLU A N 1
ATOM 4919 C CA . GLU A 1 632 ? 2.172 8.997 -36.009 1.00 90.12 632 GLU A CA 1
ATOM 4920 C C . GLU A 1 632 ? 3.599 9.318 -35.509 1.00 90.12 632 GLU A C 1
ATOM 4922 O O . GLU A 1 632 ? 3.937 10.491 -35.293 1.00 90.12 632 GLU A O 1
ATOM 4927 N N . LEU A 1 633 ? 4.459 8.305 -35.382 1.00 92.25 633 LEU A N 1
ATOM 4928 C CA . LEU A 1 633 ? 5.843 8.360 -34.913 1.00 92.25 633 LEU A CA 1
ATOM 4929 C C . LEU A 1 633 ? 6.850 8.094 -36.051 1.00 92.25 633 LEU A C 1
ATOM 4931 O O . LEU A 1 633 ? 6.508 7.982 -37.229 1.00 92.25 633 LEU A O 1
ATOM 4935 N N . ASN A 1 634 ? 8.148 8.190 -35.742 1.00 93.50 634 ASN A N 1
ATOM 4936 C CA . ASN A 1 634 ? 9.231 7.861 -36.675 1.00 93.50 634 ASN A CA 1
ATOM 4937 C C . ASN A 1 634 ? 10.579 7.694 -35.968 1.00 93.50 634 ASN A C 1
ATOM 4939 O O . ASN A 1 634 ? 10.908 8.423 -35.030 1.00 93.50 634 ASN A O 1
ATOM 4943 N N . THR A 1 635 ? 11.414 6.821 -36.530 1.00 95.94 635 THR A N 1
ATOM 4944 C CA . THR A 1 635 ? 12.801 6.605 -36.107 1.00 95.94 635 THR A CA 1
ATOM 4945 C C . THR A 1 635 ? 13.747 6.836 -37.278 1.00 95.94 635 THR A C 1
ATOM 4947 O O . THR A 1 635 ? 13.501 6.395 -38.400 1.00 95.94 635 THR A O 1
ATOM 4950 N N . THR A 1 636 ? 14.861 7.533 -37.027 1.00 94.69 636 THR A N 1
ATOM 4951 C CA . THR A 1 636 ? 15.887 7.824 -38.040 1.00 94.69 636 THR A CA 1
ATOM 4952 C C . THR A 1 636 ? 17.252 7.289 -37.621 1.00 94.69 636 THR A C 1
ATOM 4954 O O . THR A 1 636 ? 17.753 7.612 -36.546 1.00 94.69 636 THR A O 1
ATOM 4957 N N . GLY A 1 637 ? 17.880 6.515 -38.505 1.00 93.81 637 GLY A N 1
ATOM 4958 C CA . GLY A 1 637 ? 19.209 5.936 -38.339 1.00 93.81 637 GLY A CA 1
ATOM 4959 C C . GLY A 1 637 ? 20.148 6.304 -39.488 1.00 93.81 637 GLY A C 1
ATOM 4960 O O . GLY A 1 637 ? 19.730 6.842 -40.516 1.00 93.81 637 GLY A O 1
ATOM 4961 N N . ARG A 1 638 ? 21.446 6.035 -39.315 1.00 94.12 638 ARG A N 1
ATOM 4962 C CA . ARG A 1 638 ? 22.483 6.421 -40.280 1.00 94.12 638 ARG A CA 1
ATOM 4963 C C . ARG A 1 638 ? 23.488 5.298 -40.507 1.00 94.12 638 ARG A C 1
ATOM 4965 O O . ARG A 1 638 ? 24.121 4.849 -39.558 1.00 94.12 638 ARG A O 1
ATOM 4972 N N . ILE A 1 639 ? 23.658 4.909 -41.766 1.00 95.50 639 ILE A N 1
ATOM 4973 C CA . ILE A 1 639 ? 24.630 3.909 -42.218 1.00 95.50 639 ILE A CA 1
ATOM 4974 C C . ILE A 1 639 ? 25.786 4.638 -42.899 1.00 95.50 639 ILE A C 1
ATOM 4976 O O . ILE A 1 639 ? 25.545 5.475 -43.768 1.00 95.50 639 ILE A O 1
ATOM 4980 N N . GLU A 1 640 ? 27.029 4.327 -42.541 1.00 95.00 640 GLU A N 1
ATOM 4981 C CA . GLU A 1 640 ? 28.206 4.750 -43.306 1.00 95.00 640 GLU A CA 1
ATOM 4982 C C . GLU A 1 640 ? 28.380 3.830 -44.524 1.00 95.00 640 GLU A C 1
ATOM 4984 O O . GLU A 1 640 ? 28.446 2.613 -44.376 1.00 95.00 640 GLU A O 1
ATOM 4989 N N . VAL A 1 641 ? 28.471 4.381 -45.732 1.00 94.19 641 VAL A N 1
ATOM 4990 C CA . VAL A 1 641 ? 28.848 3.619 -46.932 1.00 94.19 641 VAL A CA 1
ATOM 4991 C C . VAL A 1 641 ? 30.268 4.015 -47.300 1.00 94.19 641 VAL A C 1
ATOM 4993 O O . VAL A 1 641 ? 30.554 5.199 -47.488 1.00 94.19 641 VAL A O 1
ATOM 4996 N N . ARG A 1 642 ? 31.163 3.032 -47.386 1.00 93.25 642 ARG A N 1
ATOM 4997 C CA . ARG A 1 642 ? 32.542 3.225 -47.834 1.00 93.25 642 ARG A CA 1
ATOM 4998 C C . ARG A 1 642 ? 32.687 2.622 -49.212 1.00 93.25 642 ARG A C 1
ATOM 5000 O O . ARG A 1 642 ? 32.498 1.422 -49.376 1.00 93.25 642 ARG A O 1
ATOM 5007 N N . ILE A 1 643 ? 33.022 3.468 -50.171 1.00 92.75 643 ILE A N 1
ATOM 5008 C CA . ILE A 1 643 ? 33.357 3.060 -51.525 1.00 92.75 643 ILE A CA 1
ATOM 5009 C C . ILE A 1 643 ? 34.880 3.135 -51.629 1.00 92.75 643 ILE A C 1
ATOM 5011 O O . ILE A 1 643 ? 35.458 4.225 -51.632 1.00 92.75 643 ILE A O 1
ATOM 5015 N N . GLU A 1 644 ? 35.527 1.973 -51.586 1.00 89.88 644 GLU A N 1
ATOM 5016 C CA . GLU A 1 644 ? 36.964 1.827 -51.788 1.00 89.88 644 GLU A CA 1
ATOM 5017 C C . GLU A 1 644 ? 37.291 2.079 -53.260 1.00 89.88 644 GLU A C 1
ATOM 5019 O O . GLU A 1 644 ? 36.632 1.532 -54.149 1.00 89.88 644 GLU A O 1
ATOM 5024 N N . GLY A 1 645 ? 38.296 2.924 -53.495 1.00 86.56 645 GLY A N 1
ATOM 5025 C CA . GLY A 1 645 ? 38.717 3.267 -54.845 1.00 86.56 645 GLY A CA 1
ATOM 5026 C C . GLY A 1 645 ? 39.513 2.146 -55.509 1.00 86.56 645 GLY A C 1
ATOM 5027 O O . GLY A 1 645 ? 40.265 1.433 -54.832 1.00 86.56 645 GLY A O 1
ATOM 5028 N N . VAL A 1 646 ? 39.358 1.993 -56.821 1.00 89.44 646 VAL A N 1
ATOM 5029 C CA . VAL A 1 646 ? 40.011 0.959 -57.634 1.00 89.44 646 VAL A CA 1
ATOM 5030 C C . VAL A 1 646 ? 40.747 1.642 -58.781 1.00 89.44 646 VAL A C 1
ATOM 5032 O O . VAL A 1 646 ? 40.116 2.293 -59.593 1.00 89.44 646 VAL A O 1
ATOM 5035 N N . ASN A 1 647 ? 42.072 1.468 -58.857 1.00 88.25 647 ASN A N 1
ATOM 5036 C CA . ASN A 1 647 ? 42.910 2.178 -59.832 1.00 88.25 647 ASN A CA 1
ATOM 5037 C C . ASN A 1 647 ? 42.449 1.974 -61.281 1.00 88.25 647 ASN A C 1
ATOM 5039 O O . ASN A 1 647 ? 42.570 0.863 -61.818 1.00 88.25 647 ASN A O 1
ATOM 5043 N N . ASP A 1 648 ? 42.088 3.066 -61.940 1.00 90.12 648 ASP A N 1
ATOM 5044 C CA . ASP A 1 648 ? 41.664 3.077 -63.334 1.00 90.12 648 ASP A CA 1
ATOM 5045 C C . ASP A 1 648 ? 42.862 3.233 -64.295 1.00 90.12 648 ASP A C 1
ATOM 5047 O O . ASP A 1 648 ? 43.696 4.118 -64.103 1.00 90.12 648 ASP A O 1
ATOM 5051 N N . PRO A 1 649 ? 43.008 2.408 -65.353 1.00 89.75 649 PRO A N 1
ATOM 5052 C CA . PRO A 1 649 ? 44.105 2.567 -66.306 1.00 89.75 649 PRO A CA 1
ATOM 5053 C C . PRO A 1 649 ? 44.054 3.915 -67.058 1.00 89.75 649 PRO A C 1
ATOM 5055 O O . PRO A 1 649 ? 42.984 4.324 -67.521 1.00 89.75 649 PRO A O 1
ATOM 5058 N N . PRO A 1 650 ? 45.203 4.576 -67.298 1.00 93.00 650 PRO A N 1
ATOM 5059 C CA . PRO A 1 650 ? 45.240 5.901 -67.914 1.00 93.00 650 PRO A CA 1
ATOM 5060 C C . PRO A 1 650 ? 44.710 5.908 -69.355 1.00 93.00 650 PRO A C 1
ATOM 5062 O O . PRO A 1 650 ? 44.960 4.988 -70.136 1.00 93.00 650 PRO A O 1
ATOM 5065 N N . ARG A 1 651 ? 44.027 6.991 -69.743 1.00 92.31 651 ARG A N 1
ATOM 5066 C CA . ARG A 1 651 ? 43.379 7.176 -71.056 1.00 92.31 651 ARG A CA 1
ATOM 5067 C C . ARG A 1 651 ? 43.887 8.431 -71.774 1.00 92.31 651 ARG A C 1
ATOM 5069 O O . ARG A 1 651 ? 44.242 9.413 -71.137 1.00 92.31 651 ARG A O 1
ATOM 5076 N N . ALA A 1 652 ? 43.915 8.407 -73.105 1.00 92.69 652 ALA A N 1
ATOM 5077 C CA . ALA A 1 652 ? 44.354 9.519 -73.956 1.00 92.69 652 ALA A CA 1
ATOM 5078 C C . ALA A 1 652 ? 43.589 9.506 -75.293 1.00 92.69 652 ALA A C 1
ATOM 5080 O O . ALA A 1 652 ? 42.888 8.538 -75.596 1.00 92.69 652 ALA A O 1
ATOM 5081 N N . GLU A 1 653 ? 43.729 10.562 -76.093 1.00 93.38 653 GLU A N 1
ATOM 5082 C CA . GLU A 1 653 ? 43.244 10.608 -77.477 1.00 93.38 653 GLU A CA 1
ATOM 5083 C C . GLU A 1 653 ? 44.146 9.791 -78.430 1.00 93.38 653 GLU A C 1
ATOM 5085 O O . GLU A 1 653 ? 45.331 9.572 -78.165 1.00 93.38 653 GLU A O 1
ATOM 5090 N N . ASP A 1 654 ? 43.594 9.340 -79.564 1.00 91.00 654 ASP A N 1
ATOM 5091 C CA . ASP A 1 654 ? 44.351 8.597 -80.582 1.00 91.00 654 ASP A CA 1
ATOM 5092 C C . ASP A 1 654 ? 45.473 9.470 -81.195 1.00 91.00 654 ASP A C 1
ATOM 5094 O O . ASP A 1 654 ? 45.196 10.571 -81.688 1.00 91.00 654 ASP A O 1
ATOM 5098 N N . PRO A 1 655 ? 46.737 9.001 -81.239 1.00 92.25 655 PRO A N 1
ATOM 5099 C CA . PRO A 1 655 ? 47.840 9.800 -81.759 1.00 92.25 655 PRO A CA 1
ATOM 5100 C C . PRO A 1 655 ? 47.760 9.996 -83.286 1.00 92.25 655 PRO A C 1
ATOM 5102 O O . PRO A 1 655 ? 47.426 9.065 -84.027 1.00 92.25 655 PRO A O 1
ATOM 5105 N N . PRO A 1 656 ? 48.126 11.185 -83.805 1.00 91.44 656 PRO A N 1
ATOM 5106 C CA . PRO A 1 656 ? 48.149 11.441 -85.241 1.00 91.44 656 PRO A CA 1
ATOM 5107 C C . PRO A 1 656 ? 49.275 10.656 -85.942 1.00 91.44 656 PRO A C 1
ATOM 5109 O O . PRO A 1 656 ? 50.325 10.413 -85.344 1.00 91.44 656 PRO A O 1
ATOM 5112 N N . PRO A 1 657 ? 49.119 10.309 -87.236 1.00 92.38 657 PRO A N 1
ATOM 5113 C CA . PRO A 1 657 ? 50.152 9.604 -87.988 1.00 92.38 657 PRO A CA 1
ATOM 5114 C C . PRO A 1 657 ? 51.398 10.480 -88.176 1.00 92.38 657 PRO A C 1
ATOM 5116 O O . PRO A 1 657 ? 51.328 11.580 -88.737 1.00 92.38 657 PRO A O 1
ATOM 5119 N N . LEU A 1 658 ? 52.545 9.974 -87.727 1.00 94.94 658 LEU A N 1
ATOM 5120 C CA . LEU A 1 658 ? 53.814 10.694 -87.730 1.00 94.94 658 LEU A CA 1
ATOM 5121 C C . LEU A 1 658 ? 54.449 10.719 -89.125 1.00 94.94 658 LEU A C 1
ATOM 5123 O O . LEU A 1 658 ? 54.285 9.806 -89.938 1.00 94.94 658 LEU A O 1
ATOM 5127 N N . ARG A 1 659 ? 55.235 11.764 -89.382 1.00 94.12 659 ARG A N 1
ATOM 5128 C CA . ARG A 1 659 ? 56.113 11.862 -90.551 1.00 94.12 659 ARG A CA 1
ATOM 5129 C C . ARG A 1 659 ? 57.535 11.999 -90.054 1.00 94.12 659 ARG A C 1
ATOM 5131 O O . ARG A 1 659 ? 57.844 12.965 -89.363 1.00 94.12 659 ARG A O 1
ATOM 5138 N N . LEU A 1 660 ? 58.343 11.008 -90.38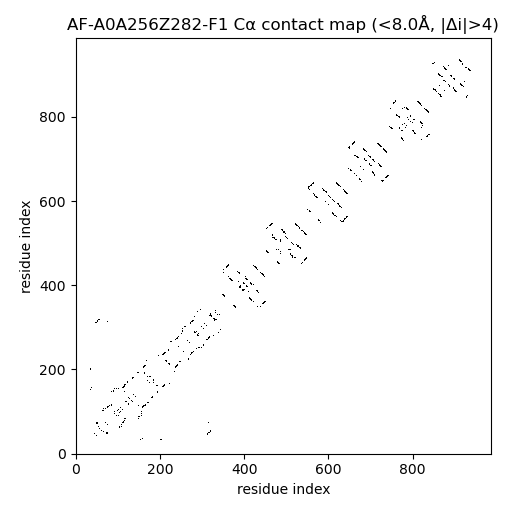6 1.00 94.56 660 LEU A N 1
ATOM 5139 C CA . LEU A 1 660 ? 59.744 10.919 -90.021 1.00 94.56 660 LEU A CA 1
ATOM 5140 C C . LEU A 1 660 ? 60.584 11.116 -91.286 1.00 94.56 660 LEU A C 1
ATOM 5142 O O . LEU A 1 660 ? 60.096 10.946 -92.404 1.00 94.56 660 LEU A O 1
ATOM 5146 N N . VAL A 1 661 ? 61.845 11.455 -91.088 1.00 91.94 661 VAL A N 1
ATOM 5147 C CA . VAL A 1 661 ? 62.879 11.530 -92.118 1.00 91.94 661 VAL A CA 1
ATOM 5148 C C . VAL A 1 661 ? 64.004 10.637 -91.607 1.00 91.94 661 VAL A C 1
ATOM 5150 O O . VAL A 1 661 ? 64.248 10.637 -90.396 1.00 91.94 661 VAL A O 1
ATOM 5153 N N . GLU A 1 662 ? 64.624 9.829 -92.464 1.00 88.69 662 GLU A N 1
ATOM 5154 C CA . GLU A 1 662 ? 65.797 9.050 -92.044 1.00 88.69 662 GLU A CA 1
ATOM 5155 C C . GLU A 1 662 ? 66.978 9.972 -91.704 1.00 88.69 662 GLU A C 1
ATOM 5157 O O . GLU A 1 662 ? 66.948 11.169 -91.996 1.00 88.69 662 GLU A O 1
ATOM 5162 N N . ASP A 1 663 ? 67.943 9.449 -90.946 1.00 85.12 663 ASP A N 1
ATOM 5163 C CA . ASP A 1 663 ? 69.008 10.192 -90.246 1.00 85.12 663 ASP A CA 1
ATOM 5164 C C . ASP A 1 663 ? 68.578 11.285 -89.238 1.00 85.12 663 ASP A C 1
ATOM 5166 O O . ASP A 1 663 ? 69.318 11.591 -88.292 1.00 85.12 663 ASP A O 1
ATOM 5170 N N . GLU A 1 664 ? 67.375 11.854 -89.341 1.00 90.75 664 GLU A N 1
ATOM 5171 C CA . GLU A 1 664 ? 66.894 12.882 -88.420 1.00 90.75 664 GLU A CA 1
ATOM 5172 C C . GLU A 1 664 ? 66.354 12.314 -87.090 1.00 90.75 664 GLU A C 1
ATOM 5174 O O . GLU A 1 664 ? 65.782 11.228 -86.981 1.00 90.75 664 GLU A O 1
ATOM 5179 N N . THR A 1 665 ? 66.495 13.101 -86.017 1.00 92.25 665 THR A N 1
ATOM 5180 C CA . THR A 1 665 ? 65.771 12.860 -84.759 1.00 92.25 665 THR A CA 1
ATOM 5181 C C . THR A 1 665 ? 64.401 13.522 -84.824 1.00 92.25 665 THR A C 1
ATOM 5183 O O . THR A 1 665 ? 64.322 14.747 -84.911 1.00 92.25 665 THR A O 1
ATOM 5186 N N . TYR A 1 666 ? 63.340 12.745 -84.625 1.00 94.50 666 TYR A N 1
ATOM 5187 C CA . TYR A 1 666 ? 61.996 13.272 -84.402 1.00 94.50 666 TYR A CA 1
ATOM 5188 C C . TYR A 1 666 ? 61.671 13.371 -82.904 1.00 94.50 666 TYR A C 1
ATOM 5190 O O . TYR A 1 666 ? 62.101 12.538 -82.099 1.00 94.50 666 TYR A O 1
ATOM 5198 N N . LEU A 1 667 ? 60.886 14.383 -82.532 1.00 93.94 667 LEU A N 1
ATOM 5199 C CA . LEU A 1 667 ? 60.347 14.579 -81.185 1.00 93.94 667 LEU A CA 1
ATOM 5200 C C . LEU A 1 667 ? 58.823 14.700 -81.274 1.00 93.94 667 LEU A C 1
ATOM 5202 O O . LEU A 1 667 ? 58.315 15.534 -82.023 1.00 93.94 667 LEU A O 1
ATOM 5206 N N . PHE A 1 668 ? 58.111 13.887 -80.497 1.00 94.31 668 PHE A N 1
ATOM 5207 C CA . PHE A 1 668 ? 56.662 13.938 -80.342 1.00 94.31 668 PHE A CA 1
ATOM 5208 C C . PHE A 1 668 ? 56.290 14.424 -78.936 1.00 94.31 668 PHE A C 1
ATOM 5210 O O . PHE A 1 668 ? 56.826 13.931 -77.942 1.00 94.31 668 PHE A O 1
ATOM 5217 N N . ASP A 1 669 ? 55.357 15.369 -78.880 1.00 92.69 669 ASP A N 1
ATOM 5218 C CA . ASP A 1 669 ? 54.759 15.913 -77.660 1.00 92.69 669 ASP A CA 1
ATOM 5219 C C . ASP A 1 669 ? 53.624 14.988 -77.192 1.00 92.69 669 ASP A C 1
ATOM 5221 O O . ASP A 1 669 ? 52.576 14.904 -77.832 1.00 92.69 669 ASP A O 1
ATOM 5225 N N . LEU A 1 670 ? 53.844 14.266 -76.093 1.00 92.25 670 LEU A N 1
ATOM 5226 C CA . LEU A 1 670 ? 52.881 13.319 -75.525 1.00 92.25 670 LEU A CA 1
ATOM 5227 C C . LEU A 1 670 ? 51.754 14.013 -74.750 1.00 92.25 670 LEU A C 1
ATOM 5229 O O . LEU A 1 670 ? 50.705 13.401 -74.568 1.00 92.25 670 LEU A O 1
ATOM 5233 N N . ASP A 1 671 ? 51.914 15.276 -74.351 1.00 90.06 671 ASP A N 1
ATOM 5234 C CA . ASP A 1 671 ? 50.832 16.035 -73.718 1.00 90.06 671 ASP A CA 1
ATOM 5235 C C . ASP A 1 671 ? 49.777 16.441 -74.770 1.00 90.06 671 ASP A C 1
ATOM 5237 O O . ASP A 1 671 ? 48.607 16.650 -74.443 1.00 90.06 671 ASP A O 1
ATOM 5241 N N . SER A 1 672 ? 50.154 16.474 -76.058 1.00 91.12 672 SER A N 1
ATOM 5242 C CA . SER A 1 672 ? 49.260 16.826 -77.174 1.00 91.12 672 SER A CA 1
ATOM 5243 C C . SER A 1 672 ? 48.078 15.868 -77.394 1.00 91.12 672 SER A C 1
ATOM 5245 O O . SER A 1 672 ? 47.089 16.274 -78.002 1.00 91.12 672 SER A O 1
ATOM 5247 N N . ILE A 1 673 ? 48.147 14.638 -76.869 1.00 92.69 673 ILE A N 1
ATOM 5248 C CA . ILE A 1 673 ? 47.052 13.647 -76.885 1.00 92.69 673 ILE A CA 1
ATOM 5249 C C . ILE A 1 673 ? 46.223 13.644 -75.587 1.00 92.69 673 ILE A C 1
ATOM 5251 O O . ILE A 1 673 ? 45.428 12.736 -75.365 1.00 92.69 673 ILE A O 1
ATOM 5255 N N . SER A 1 674 ? 46.392 14.653 -74.725 1.00 92.19 674 SER A N 1
ATOM 5256 C CA . SER A 1 674 ? 45.662 14.815 -73.455 1.00 92.19 674 SER A CA 1
ATOM 5257 C C . SER A 1 674 ? 45.624 13.544 -72.579 1.00 92.19 674 SER A C 1
ATOM 5259 O O . SER A 1 674 ? 44.536 13.068 -72.245 1.00 92.19 674 SER A O 1
ATOM 5261 N N . PRO A 1 675 ? 46.787 12.970 -72.210 1.00 91.56 675 PRO A N 1
ATOM 5262 C CA . PRO A 1 675 ? 46.848 11.799 -71.344 1.00 91.56 675 PRO A CA 1
ATOM 5263 C C . PRO A 1 675 ? 46.330 12.154 -69.944 1.00 91.56 675 PRO A C 1
ATOM 5265 O O . PRO A 1 675 ? 46.845 13.063 -69.290 1.00 91.56 675 PRO A O 1
ATOM 5268 N N . ILE A 1 676 ? 45.298 11.444 -69.493 1.00 91.69 676 ILE A N 1
ATOM 5269 C CA . ILE A 1 676 ? 44.633 11.655 -68.207 1.00 91.69 676 ILE A CA 1
ATOM 5270 C C . ILE A 1 676 ? 44.426 10.344 -67.453 1.00 91.69 676 ILE A C 1
ATOM 5272 O O . ILE A 1 676 ? 44.272 9.265 -68.023 1.00 91.69 676 ILE A O 1
ATOM 5276 N N . ASP A 1 677 ? 44.391 10.496 -66.142 1.00 91.94 677 ASP A N 1
ATOM 5277 C CA . ASP A 1 677 ? 44.261 9.464 -65.127 1.00 91.94 677 ASP A CA 1
ATOM 5278 C C . ASP A 1 677 ? 43.084 9.867 -64.220 1.00 91.94 677 ASP A C 1
ATOM 5280 O O . ASP A 1 677 ? 42.855 11.069 -64.030 1.00 91.94 677 ASP A O 1
ATOM 5284 N N . VAL A 1 678 ? 42.288 8.908 -63.740 1.00 88.56 678 VAL A N 1
ATOM 5285 C CA . VAL A 1 678 ? 41.039 9.196 -63.002 1.00 88.56 678 VAL A CA 1
ATOM 5286 C C . VAL A 1 678 ? 41.339 9.667 -61.574 1.00 88.56 678 VAL A C 1
ATOM 5288 O O . VAL A 1 678 ? 40.755 10.650 -61.100 1.00 88.56 678 VAL A O 1
ATOM 5291 N N . GLU A 1 679 ? 42.341 9.060 -60.940 1.00 88.44 679 GLU A N 1
ATOM 5292 C CA . GLU A 1 679 ? 42.823 9.402 -59.601 1.00 88.44 679 GLU A CA 1
ATOM 5293 C C . GLU A 1 679 ? 43.717 10.655 -59.635 1.00 88.44 679 GLU A C 1
ATOM 5295 O O . GLU A 1 679 ? 43.894 11.344 -58.623 1.00 88.44 679 GLU A O 1
ATOM 5300 N N . GLY A 1 680 ? 44.258 10.974 -60.815 1.00 86.75 680 GLY A N 1
ATOM 5301 C CA . GLY A 1 680 ? 45.205 12.057 -61.055 1.00 86.75 680 GLY A CA 1
ATOM 5302 C C . GLY A 1 680 ? 46.658 11.642 -60.813 1.00 86.75 680 GLY A C 1
ATOM 5303 O O . GLY A 1 680 ? 47.483 12.489 -60.453 1.00 86.75 680 GLY A O 1
ATOM 5304 N N . GLU A 1 681 ? 46.978 10.353 -60.963 1.00 89.94 681 GLU A N 1
ATOM 5305 C CA . GLU A 1 681 ? 48.337 9.834 -60.850 1.00 89.94 681 GLU A CA 1
ATOM 5306 C C . GLU A 1 681 ? 49.272 10.339 -61.970 1.00 89.94 681 GLU A C 1
ATOM 5308 O O . GLU A 1 681 ? 48.886 10.961 -62.961 1.00 89.94 681 GLU A O 1
ATOM 5313 N N . THR A 1 682 ? 50.575 10.103 -61.789 1.00 90.00 682 THR A N 1
ATOM 5314 C CA . THR A 1 682 ? 51.588 10.446 -62.793 1.00 90.00 682 THR A CA 1
ATOM 5315 C C . THR A 1 682 ? 51.702 9.334 -63.826 1.00 90.00 682 THR A C 1
ATOM 5317 O O . THR A 1 682 ? 52.170 8.243 -63.509 1.00 90.00 682 THR A O 1
ATOM 5320 N N . ILE A 1 683 ? 51.342 9.639 -65.072 1.00 92.69 683 ILE A N 1
ATOM 5321 C CA . ILE A 1 683 ? 51.489 8.717 -66.199 1.00 92.69 683 ILE A CA 1
ATOM 5322 C C . ILE A 1 683 ? 52.960 8.649 -66.636 1.00 92.69 683 ILE A C 1
ATOM 5324 O O . ILE A 1 683 ? 53.611 9.666 -66.904 1.00 92.69 683 ILE A O 1
ATOM 5328 N N . PHE A 1 684 ? 53.463 7.423 -66.743 1.00 91.31 684 PHE A N 1
ATOM 5329 C CA . PHE A 1 684 ? 54.769 7.054 -67.271 1.00 91.31 684 PHE A CA 1
ATOM 5330 C C . PHE A 1 684 ? 54.615 6.408 -68.651 1.00 91.31 684 PHE A C 1
ATOM 5332 O O . PHE A 1 684 ? 53.782 5.521 -68.854 1.00 91.31 684 PHE A O 1
ATOM 5339 N N . PHE A 1 685 ? 55.465 6.811 -69.594 1.00 93.06 685 PHE A N 1
ATOM 5340 C CA . PHE A 1 685 ? 55.475 6.283 -70.958 1.00 93.06 685 PHE A CA 1
ATOM 5341 C C . PHE A 1 685 ? 56.660 5.338 -71.176 1.00 93.06 685 PHE A C 1
ATOM 5343 O O . PHE A 1 685 ? 57.774 5.602 -70.720 1.00 93.06 685 PHE A O 1
ATOM 5350 N N . SER A 1 686 ? 56.435 4.232 -71.888 1.00 92.69 686 SER A N 1
ATOM 5351 C CA . SER A 1 686 ? 57.497 3.288 -72.260 1.00 92.69 686 SER A CA 1
ATOM 5352 C C . SER A 1 686 ? 57.219 2.618 -73.609 1.00 92.69 686 SER A C 1
ATOM 5354 O O . SER A 1 686 ? 56.075 2.575 -74.060 1.00 92.69 686 SER A O 1
ATOM 5356 N N . LEU A 1 687 ? 58.253 2.098 -74.277 1.00 94.56 687 LEU A N 1
ATOM 5357 C CA . LEU A 1 687 ? 58.082 1.362 -75.532 1.00 94.56 687 LEU A CA 1
ATOM 5358 C C . LEU A 1 687 ? 57.574 -0.057 -75.231 1.00 94.56 687 LEU A C 1
ATOM 5360 O O . LEU A 1 687 ? 58.309 -0.868 -74.672 1.00 94.56 687 LEU A O 1
ATOM 5364 N N . ALA A 1 688 ? 56.336 -0.354 -75.626 1.00 94.00 688 ALA A N 1
ATOM 5365 C CA . ALA A 1 688 ? 55.728 -1.677 -75.484 1.00 94.00 688 ALA A CA 1
ATOM 5366 C C . ALA A 1 688 ? 56.060 -2.598 -76.669 1.00 94.00 688 ALA A C 1
ATOM 5368 O O . ALA A 1 688 ? 56.312 -3.785 -76.473 1.00 94.00 688 ALA A O 1
ATOM 5369 N N . ASN A 1 689 ? 56.088 -2.049 -77.887 1.00 93.25 689 ASN A N 1
ATOM 5370 C CA . ASN A 1 689 ? 56.548 -2.743 -79.086 1.00 93.25 689 ASN A CA 1
ATOM 5371 C C . ASN A 1 689 ? 57.287 -1.772 -80.016 1.00 93.25 689 ASN A C 1
ATOM 5373 O O . ASN A 1 689 ? 56.821 -0.654 -80.242 1.00 93.25 689 ASN A O 1
ATOM 5377 N N . GLY A 1 690 ? 58.439 -2.200 -80.532 1.00 90.81 690 GLY A N 1
ATOM 5378 C CA . GLY A 1 690 ? 59.248 -1.428 -81.475 1.00 90.81 690 GLY A CA 1
ATOM 5379 C C . GLY A 1 690 ? 58.812 -1.605 -82.928 1.00 90.81 690 GLY A C 1
ATOM 5380 O O . GLY A 1 690 ? 57.773 -2.193 -83.216 1.00 90.81 690 GLY A O 1
ATOM 5381 N N . SER A 1 691 ? 59.650 -1.112 -83.837 1.00 92.81 691 SER A N 1
ATOM 5382 C CA . SER A 1 691 ? 59.525 -1.302 -85.281 1.00 92.81 691 SER A CA 1
ATOM 5383 C C . SER A 1 691 ? 60.916 -1.526 -85.858 1.00 92.81 691 SER A C 1
ATOM 5385 O O . SER A 1 691 ? 61.850 -0.856 -85.415 1.00 92.81 691 SER A O 1
ATOM 5387 N N . ASP A 1 692 ? 61.060 -2.417 -86.839 1.00 91.19 692 ASP A N 1
ATOM 5388 C CA . ASP A 1 692 ? 62.377 -2.760 -87.397 1.00 91.19 692 ASP A CA 1
ATOM 5389 C C . ASP A 1 692 ? 63.063 -1.552 -88.067 1.00 91.19 692 ASP A C 1
ATOM 5391 O O . ASP A 1 692 ? 64.278 -1.440 -87.993 1.00 91.19 692 ASP A O 1
ATOM 5395 N N . LEU A 1 693 ? 62.288 -0.589 -88.588 1.00 92.31 693 LEU A N 1
ATOM 5396 C CA . LEU A 1 693 ? 62.773 0.679 -89.164 1.00 92.31 693 LEU A CA 1
ATOM 5397 C C . LEU A 1 693 ? 63.281 1.705 -88.118 1.00 92.31 693 LEU A C 1
ATOM 5399 O O . LEU A 1 693 ? 63.779 2.774 -88.473 1.00 92.31 693 LEU A O 1
ATOM 5403 N N . ILE A 1 694 ? 63.104 1.453 -86.813 1.00 94.75 694 ILE A N 1
ATOM 5404 C CA . ILE A 1 694 ? 63.346 2.440 -85.746 1.00 94.75 694 ILE A CA 1
ATOM 5405 C C . ILE A 1 694 ? 64.475 1.990 -84.816 1.00 94.75 694 ILE A C 1
ATOM 5407 O O . ILE A 1 694 ? 64.281 1.240 -83.858 1.00 94.75 694 ILE A O 1
ATOM 5411 N N . ARG A 1 695 ? 65.662 2.558 -85.042 1.00 92.25 695 ARG A N 1
ATOM 5412 C CA . ARG A 1 695 ? 66.885 2.323 -84.263 1.00 92.25 695 ARG A CA 1
ATOM 5413 C C . ARG A 1 695 ? 66.759 2.638 -82.778 1.00 92.25 695 ARG A C 1
ATOM 5415 O O . ARG A 1 695 ? 67.432 2.007 -81.961 1.00 92.25 695 ARG A O 1
ATOM 5422 N N . THR A 1 696 ? 65.991 3.659 -82.391 1.00 92.50 696 THR A N 1
ATOM 5423 C CA . THR A 1 696 ? 65.789 4.010 -80.973 1.00 92.50 696 THR A CA 1
ATOM 5424 C C . THR A 1 696 ? 64.493 4.787 -80.744 1.00 92.50 696 THR A C 1
ATOM 5426 O O . THR A 1 696 ? 64.278 5.835 -81.350 1.00 92.50 696 THR A O 1
ATOM 5429 N N . VAL A 1 697 ? 63.699 4.346 -79.764 1.00 94.81 697 VAL A N 1
ATOM 5430 C CA . VAL A 1 697 ? 62.688 5.176 -79.085 1.00 94.81 697 VAL A CA 1
ATOM 5431 C C . VAL A 1 697 ? 63.143 5.418 -77.647 1.00 94.81 697 VAL A C 1
ATOM 5433 O O . VAL A 1 697 ? 63.689 4.523 -77.003 1.00 94.81 697 VAL A O 1
ATOM 5436 N N . SER A 1 698 ? 62.956 6.634 -77.139 1.00 93.00 698 SER A N 1
ATOM 5437 C CA . SER A 1 698 ? 63.357 7.028 -75.783 1.00 93.00 698 SER A CA 1
ATOM 5438 C C . SER A 1 698 ? 62.497 8.176 -75.261 1.00 93.00 698 SER A C 1
ATOM 5440 O O . SER A 1 698 ? 61.969 8.959 -76.044 1.00 93.00 698 SER A O 1
ATOM 5442 N N . PHE A 1 699 ? 62.385 8.299 -73.940 1.00 93.19 699 PHE A N 1
ATOM 5443 C CA . PHE A 1 699 ? 61.555 9.304 -73.271 1.00 93.19 699 PHE A CA 1
ATOM 5444 C C . PHE A 1 699 ? 62.472 10.195 -72.410 1.00 93.19 699 PHE A C 1
ATOM 5446 O O . PHE A 1 699 ? 62.726 9.860 -71.253 1.00 93.19 699 PHE A O 1
ATOM 5453 N N . PRO A 1 700 ? 63.099 11.243 -72.989 1.00 83.50 700 PRO A N 1
ATOM 5454 C CA . PRO A 1 700 ? 64.127 12.032 -72.300 1.00 83.50 700 PRO A CA 1
ATOM 5455 C C . PRO A 1 700 ? 63.571 12.926 -71.182 1.00 83.50 700 PRO A C 1
ATOM 5457 O O . PRO A 1 700 ? 64.273 13.180 -70.207 1.00 83.50 700 PRO A O 1
ATOM 5460 N N . GLU A 1 701 ? 62.324 13.379 -71.319 1.00 81.81 701 GLU A N 1
ATOM 5461 C CA . GLU A 1 701 ? 61.569 14.159 -70.333 1.00 81.81 701 GLU A CA 1
ATOM 5462 C C . GLU A 1 701 ? 60.116 13.647 -70.337 1.00 81.81 701 GLU A C 1
ATOM 5464 O O . GLU A 1 701 ? 59.634 13.173 -71.371 1.00 81.81 701 GLU A O 1
ATOM 5469 N N . ASN A 1 702 ? 59.412 13.698 -69.198 1.00 72.00 702 ASN A N 1
ATOM 5470 C CA . ASN A 1 702 ? 58.006 13.271 -69.159 1.00 72.00 702 ASN A CA 1
ATOM 5471 C C . ASN A 1 702 ? 57.170 14.246 -70.004 1.00 72.00 702 ASN A C 1
ATOM 5473 O O . ASN A 1 702 ? 57.348 15.454 -69.875 1.00 72.00 702 ASN A O 1
ATOM 5477 N N . GLY A 1 703 ? 56.317 13.723 -70.889 1.00 82.12 703 GLY A N 1
ATOM 5478 C CA . GLY A 1 703 ? 55.634 14.519 -71.918 1.00 82.12 703 GLY A CA 1
ATOM 5479 C C . GLY A 1 703 ? 56.353 14.571 -73.280 1.00 82.12 703 GLY A C 1
ATOM 5480 O O . GLY A 1 703 ? 55.811 15.120 -74.230 1.00 82.12 703 GLY A O 1
ATOM 5481 N N . THR A 1 704 ? 57.548 13.983 -73.454 1.00 91.19 704 THR A N 1
ATOM 5482 C CA . THR A 1 704 ? 58.229 13.928 -74.769 1.00 91.19 704 THR A CA 1
ATOM 5483 C C . THR A 1 704 ? 58.720 12.528 -75.137 1.00 91.19 704 THR A C 1
ATOM 5485 O O . THR A 1 704 ? 59.489 11.904 -74.407 1.00 91.19 704 THR A O 1
ATOM 5488 N N . MET A 1 705 ? 58.354 12.066 -76.335 1.00 94.88 705 MET A N 1
ATOM 5489 C CA . MET A 1 705 ? 58.908 10.871 -76.976 1.00 94.88 705 MET A CA 1
ATOM 5490 C C . MET A 1 705 ? 59.910 11.271 -78.065 1.00 94.88 705 MET A C 1
ATOM 5492 O O . MET A 1 705 ? 59.567 11.972 -79.015 1.00 94.88 705 MET A O 1
ATOM 5496 N N . LYS A 1 706 ? 61.146 10.779 -77.969 1.00 94.94 706 LYS A N 1
ATOM 5497 C CA . LYS A 1 706 ? 62.170 10.878 -79.014 1.00 94.94 706 LYS A CA 1
ATOM 5498 C C . LYS A 1 706 ? 62.205 9.597 -79.848 1.00 94.94 706 LYS A C 1
ATOM 5500 O O . LYS A 1 706 ? 62.408 8.517 -79.294 1.00 94.94 706 LYS A O 1
ATOM 5505 N N . ILE A 1 707 ? 62.102 9.747 -81.167 1.00 95.50 707 ILE A N 1
ATOM 5506 C CA . ILE A 1 707 ? 62.224 8.678 -82.166 1.00 95.50 707 ILE A CA 1
ATOM 5507 C C . ILE A 1 707 ? 63.458 8.951 -83.037 1.00 95.50 707 ILE A C 1
ATOM 5509 O O . ILE A 1 707 ? 63.716 10.092 -83.422 1.00 95.50 707 ILE A O 1
ATOM 5513 N N . VAL A 1 708 ? 64.222 7.903 -83.339 1.00 94.69 708 VAL A N 1
ATOM 5514 C CA . VAL A 1 708 ? 65.348 7.921 -84.282 1.00 94.69 708 VAL A CA 1
ATOM 5515 C C . VAL A 1 708 ? 65.231 6.685 -85.184 1.00 94.69 708 VAL A C 1
ATOM 5517 O O . VAL A 1 708 ? 65.326 5.572 -84.653 1.00 94.69 708 VAL A O 1
ATOM 5520 N N . PRO A 1 709 ? 65.009 6.853 -86.501 1.00 94.06 709 PRO A N 1
ATOM 5521 C CA . PRO A 1 709 ? 65.133 5.788 -87.497 1.00 94.06 709 PRO A CA 1
ATOM 5522 C C . PRO A 1 709 ? 66.498 5.092 -87.483 1.00 94.06 709 PRO A C 1
ATOM 5524 O O . PRO A 1 709 ? 67.460 5.577 -86.875 1.00 94.06 709 PRO A O 1
ATOM 5527 N N . PHE A 1 710 ? 66.601 3.952 -88.160 1.00 91.12 710 PHE A N 1
ATOM 5528 C CA . PHE A 1 710 ? 67.902 3.566 -88.708 1.00 91.12 710 PHE A CA 1
ATOM 5529 C C . PHE A 1 710 ? 68.285 4.537 -89.847 1.00 91.12 710 PHE A C 1
ATOM 5531 O O . PHE A 1 710 ? 67.391 5.101 -90.481 1.00 91.12 710 PHE A O 1
ATOM 5538 N N . PRO A 1 711 ? 69.588 4.790 -90.074 1.00 87.19 711 PRO A N 1
ATOM 5539 C CA . PRO A 1 711 ? 70.055 5.298 -91.363 1.00 87.19 711 PRO A CA 1
ATOM 5540 C C . PRO A 1 711 ? 69.584 4.368 -92.486 1.00 87.19 711 PRO A C 1
ATOM 5542 O O . PRO A 1 711 ? 69.403 3.174 -92.237 1.00 87.19 711 PRO A O 1
ATOM 5545 N N . ASP A 1 712 ? 69.417 4.910 -93.689 1.00 84.12 712 ASP A N 1
ATOM 5546 C CA . ASP A 1 712 ? 69.165 4.154 -94.925 1.00 84.12 712 ASP A CA 1
ATOM 5547 C C . ASP A 1 712 ? 67.794 3.410 -94.981 1.00 84.12 712 ASP A C 1
ATOM 5549 O O . ASP A 1 712 ? 67.516 2.680 -95.936 1.00 84.12 712 ASP A O 1
ATOM 5553 N N . ASP A 1 713 ? 66.932 3.558 -93.962 1.00 87.62 713 ASP A N 1
ATOM 5554 C CA . ASP A 1 713 ? 65.728 2.740 -93.719 1.00 87.62 713 ASP A CA 1
ATOM 5555 C C . ASP A 1 713 ? 64.421 3.568 -93.826 1.00 87.62 713 ASP A C 1
ATOM 5557 O O . ASP A 1 713 ? 63.885 4.099 -92.843 1.00 87.62 713 ASP A O 1
ATOM 5561 N N . PHE A 1 714 ? 63.844 3.633 -95.032 1.00 88.88 714 PHE A N 1
ATOM 5562 C CA . PHE A 1 714 ? 62.595 4.357 -95.315 1.00 88.88 714 PHE A CA 1
ATOM 5563 C C . PHE A 1 714 ? 61.346 3.462 -95.430 1.00 88.88 714 PHE A C 1
ATOM 5565 O O . PHE A 1 714 ? 61.397 2.288 -95.795 1.00 88.88 714 PHE A O 1
ATOM 5572 N N . GLY A 1 715 ? 60.160 4.044 -95.201 1.00 90.12 715 GLY A N 1
ATOM 5573 C CA . GLY A 1 715 ? 58.875 3.363 -95.404 1.00 90.12 715 GLY A CA 1
ATOM 5574 C C . GLY A 1 715 ? 57.823 3.626 -94.325 1.00 90.12 715 GLY A C 1
ATOM 5575 O O . GLY A 1 715 ? 57.988 4.473 -93.450 1.00 90.12 715 GLY A O 1
ATOM 5576 N N . ALA A 1 716 ? 56.705 2.903 -94.403 1.00 93.25 716 ALA A N 1
ATOM 5577 C CA . ALA A 1 716 ? 55.608 2.990 -93.438 1.00 93.25 716 ALA A CA 1
ATOM 5578 C C . ALA A 1 716 ? 55.715 1.896 -92.366 1.00 93.25 716 ALA A C 1
ATOM 5580 O O . ALA A 1 716 ? 55.986 0.740 -92.688 1.00 93.25 716 ALA A O 1
ATOM 5581 N N . GLY A 1 717 ? 55.433 2.251 -91.113 1.00 93.44 717 GLY A N 1
ATOM 5582 C CA . GLY A 1 717 ? 55.469 1.331 -89.979 1.00 93.44 717 GLY A CA 1
ATOM 5583 C C . GLY A 1 717 ? 54.576 1.773 -88.821 1.00 93.44 717 GLY A C 1
ATOM 5584 O O . GLY A 1 717 ? 53.908 2.809 -88.870 1.00 93.44 717 GLY A O 1
ATOM 5585 N N . GLU A 1 718 ? 54.568 0.965 -87.766 1.00 95.19 718 GLU A N 1
ATOM 5586 C CA . GLU A 1 718 ? 53.898 1.255 -86.498 1.00 95.19 718 GLU A CA 1
ATOM 5587 C C . GLU A 1 718 ? 54.819 0.935 -85.316 1.00 95.19 718 GLU A C 1
ATOM 5589 O O . GLU A 1 718 ? 55.739 0.121 -85.435 1.00 95.19 718 GLU A O 1
ATOM 5594 N N . LEU A 1 719 ? 54.575 1.587 -84.180 1.00 94.88 719 LEU A N 1
ATOM 5595 C CA . LEU A 1 719 ? 55.163 1.258 -82.881 1.00 94.88 719 LEU A CA 1
ATOM 5596 C C . LEU A 1 719 ? 54.110 1.408 -81.776 1.00 94.88 719 LEU A C 1
ATOM 5598 O O . LEU A 1 719 ? 53.162 2.187 -81.909 1.00 94.88 719 LEU A O 1
ATOM 5602 N N . THR A 1 720 ? 54.266 0.676 -80.674 1.00 95.12 720 THR A N 1
ATOM 5603 C CA . THR A 1 720 ? 53.317 0.700 -79.551 1.00 95.12 720 THR A CA 1
ATOM 5604 C C . THR A 1 720 ? 53.968 1.281 -78.304 1.00 95.12 720 THR A C 1
ATOM 5606 O O . THR A 1 720 ? 55.000 0.789 -77.845 1.00 95.12 720 THR A O 1
ATOM 5609 N N . VAL A 1 721 ? 53.335 2.292 -77.715 1.00 94.56 721 VAL A N 1
ATOM 5610 C CA . VAL A 1 721 ? 53.740 2.908 -76.444 1.00 94.56 721 VAL A CA 1
ATOM 5611 C C . VAL A 1 721 ? 52.771 2.463 -75.353 1.00 94.56 721 VAL A C 1
ATOM 5613 O O . VAL A 1 721 ? 51.559 2.522 -75.545 1.00 94.56 721 VAL A O 1
ATOM 5616 N N . SER A 1 722 ? 53.287 2.022 -74.208 1.00 93.88 722 SER A N 1
ATOM 5617 C CA . SER A 1 722 ? 52.482 1.829 -72.999 1.00 93.88 722 SER A CA 1
ATOM 5618 C C . SER A 1 722 ? 52.348 3.150 -72.247 1.00 93.88 722 SER A C 1
ATOM 5620 O O . SER A 1 722 ? 53.370 3.777 -71.952 1.00 93.88 722 SER A O 1
ATOM 5622 N N . MET A 1 723 ? 51.131 3.502 -71.848 1.00 94.69 723 MET A N 1
ATOM 5623 C CA . MET A 1 723 ? 50.892 4.397 -70.717 1.00 94.69 723 MET A CA 1
ATOM 5624 C C . MET A 1 723 ? 50.735 3.536 -69.467 1.00 94.69 723 MET A C 1
ATOM 5626 O O . MET A 1 723 ? 49.996 2.553 -69.497 1.00 94.69 723 MET A O 1
ATOM 5630 N N . ARG A 1 724 ? 51.427 3.883 -68.384 1.00 93.38 724 ARG A N 1
ATOM 5631 C CA . ARG A 1 724 ? 51.293 3.225 -67.082 1.00 93.38 724 ARG A CA 1
ATOM 5632 C C . ARG A 1 724 ? 51.205 4.285 -65.995 1.00 93.38 724 ARG A C 1
ATOM 5634 O O . ARG A 1 724 ? 52.058 5.166 -65.961 1.00 93.38 724 ARG A O 1
ATOM 5641 N N . ASP A 1 725 ? 50.217 4.192 -65.122 1.00 93.62 725 ASP A N 1
ATOM 5642 C CA . ASP A 1 725 ? 50.107 5.037 -63.927 1.00 93.62 725 ASP A CA 1
ATOM 5643 C C . ASP A 1 725 ? 51.176 4.652 -62.864 1.00 93.62 725 ASP A C 1
ATOM 5645 O O . ASP A 1 725 ? 52.119 3.883 -63.132 1.00 93.62 725 ASP A O 1
ATOM 5649 N N . ALA A 1 726 ? 51.112 5.219 -61.658 1.00 88.75 726 ALA A N 1
ATOM 5650 C CA . ALA A 1 726 ? 52.081 4.907 -60.609 1.00 88.75 726 ALA A CA 1
ATOM 5651 C C . ALA A 1 726 ? 51.755 3.567 -59.921 1.00 88.75 726 ALA A C 1
ATOM 5653 O O . ALA A 1 726 ? 52.663 2.742 -59.726 1.00 88.75 726 ALA A O 1
ATOM 5654 N N . SER A 1 727 ? 50.481 3.331 -59.611 1.00 89.19 727 SER A N 1
ATOM 5655 C CA . SER A 1 727 ? 49.962 2.193 -58.842 1.00 89.19 727 SER A CA 1
ATOM 5656 C C . SER A 1 727 ? 49.972 0.858 -59.609 1.00 89.19 727 SER A C 1
ATOM 5658 O O . SER A 1 727 ? 50.316 -0.183 -59.040 1.00 89.19 727 SER A O 1
ATOM 5660 N N . GLY A 1 728 ? 49.754 0.870 -60.922 1.00 87.44 728 GLY A N 1
ATOM 5661 C CA . GLY A 1 728 ? 50.167 -0.161 -61.873 1.00 87.44 728 GLY A CA 1
ATOM 5662 C C . GLY A 1 728 ? 49.234 -0.511 -63.034 1.00 87.44 728 GLY A C 1
ATOM 5663 O O . GLY A 1 728 ? 49.525 -1.511 -63.700 1.00 87.44 728 GLY A O 1
ATOM 5664 N N . GLY A 1 729 ? 48.172 0.251 -63.293 1.00 90.88 729 GLY A N 1
ATOM 5665 C CA . GLY A 1 729 ? 47.319 0.100 -64.474 1.00 90.88 729 GLY A CA 1
ATOM 5666 C C . GLY A 1 729 ? 48.058 0.455 -65.770 1.00 90.88 729 GLY A C 1
ATOM 5667 O O . GLY A 1 729 ? 49.060 1.172 -65.773 1.00 90.88 729 GLY A O 1
ATOM 5668 N N . ILE A 1 730 ? 47.634 -0.140 -66.892 1.00 92.75 730 ILE A N 1
ATOM 5669 C CA . ILE A 1 730 ? 48.328 -0.034 -68.187 1.00 92.75 730 ILE A CA 1
ATOM 5670 C C . ILE A 1 730 ? 47.325 0.109 -69.335 1.00 92.75 730 ILE A C 1
ATOM 5672 O O . ILE A 1 730 ? 46.428 -0.720 -69.486 1.00 92.75 730 ILE A O 1
ATOM 5676 N N . ALA A 1 731 ? 47.571 1.088 -70.204 1.00 94.56 731 ALA A N 1
ATOM 5677 C CA . ALA A 1 731 ? 46.939 1.240 -71.512 1.00 94.56 731 ALA A CA 1
ATOM 5678 C C . ALA A 1 731 ? 47.994 1.306 -72.633 1.00 94.56 731 ALA A C 1
ATOM 5680 O O . ALA A 1 731 ? 49.192 1.454 -72.377 1.00 94.56 731 ALA A O 1
ATOM 5681 N N . PHE A 1 732 ? 47.563 1.195 -73.893 1.00 93.94 732 PHE A N 1
ATOM 5682 C CA . PHE A 1 732 ? 48.451 1.141 -75.059 1.00 93.94 732 PHE A CA 1
ATOM 5683 C C . PHE A 1 732 ? 48.017 2.111 -76.161 1.00 93.94 732 PHE A C 1
ATOM 5685 O O . PHE A 1 732 ? 46.831 2.227 -76.457 1.00 93.94 732 PHE A O 1
ATOM 5692 N N . LEU A 1 733 ? 48.996 2.752 -76.802 1.00 94.06 733 LEU A N 1
ATOM 5693 C CA . LEU A 1 733 ? 48.829 3.686 -77.917 1.00 94.06 733 LEU A CA 1
ATOM 5694 C C . LEU A 1 733 ? 49.604 3.184 -79.140 1.00 94.06 733 LEU A C 1
ATOM 5696 O O . LEU A 1 733 ? 50.769 2.801 -79.011 1.00 94.06 733 LEU A O 1
ATOM 5700 N N . VAL A 1 734 ? 48.985 3.213 -80.325 1.00 94.88 734 VAL A N 1
ATOM 5701 C CA . VAL A 1 734 ? 49.598 2.745 -81.584 1.00 94.88 734 VAL A CA 1
ATOM 5702 C C . VAL A 1 734 ? 49.970 3.931 -82.473 1.00 94.88 734 VAL A C 1
ATOM 5704 O O . VAL A 1 734 ? 49.133 4.513 -83.166 1.00 94.88 734 VAL A O 1
ATOM 5707 N N . PHE A 1 735 ? 51.255 4.271 -82.477 1.00 95.50 735 PHE A N 1
ATOM 5708 C CA . PHE A 1 735 ? 51.810 5.332 -83.308 1.00 95.50 735 PHE A CA 1
ATOM 5709 C C . PHE A 1 735 ? 52.121 4.792 -84.702 1.00 95.50 735 PHE A C 1
ATOM 5711 O O . PHE A 1 735 ? 53.101 4.075 -84.903 1.00 95.50 735 PHE A O 1
ATOM 5718 N N . HIS A 1 736 ? 51.295 5.174 -85.670 1.00 95.38 736 HIS A N 1
ATOM 5719 C CA . HIS A 1 736 ? 51.549 4.938 -87.087 1.00 95.38 736 HIS A CA 1
ATOM 5720 C C . HIS A 1 736 ? 52.528 5.996 -87.607 1.00 95.38 736 HIS A C 1
ATOM 5722 O O . HIS A 1 736 ? 52.386 7.176 -87.279 1.00 95.38 736 HIS A O 1
ATOM 5728 N N . PHE A 1 737 ? 53.493 5.617 -88.442 1.00 95.50 737 PHE A N 1
ATOM 5729 C CA . PHE A 1 737 ? 54.469 6.548 -89.008 1.00 95.50 737 PHE A CA 1
ATOM 5730 C C . PHE A 1 737 ? 54.818 6.228 -90.465 1.00 95.50 737 PHE A C 1
ATOM 5732 O O . PHE A 1 737 ? 54.651 5.105 -90.940 1.00 95.50 737 PHE A O 1
ATOM 5739 N N . ASN A 1 738 ? 55.344 7.227 -91.174 1.00 94.88 738 ASN A N 1
ATOM 5740 C CA . ASN A 1 738 ? 56.027 7.033 -92.450 1.00 94.88 738 ASN A CA 1
ATOM 5741 C C . ASN A 1 738 ? 57.346 7.814 -92.463 1.00 94.88 738 ASN A C 1
ATOM 5743 O O . ASN A 1 738 ? 57.335 9.035 -92.297 1.00 94.88 738 ASN A O 1
ATOM 5747 N N . ILE A 1 739 ? 58.445 7.110 -92.715 1.00 94.19 739 ILE A N 1
ATOM 5748 C CA . ILE A 1 739 ? 59.797 7.635 -92.918 1.00 94.19 739 ILE A CA 1
ATOM 5749 C C . ILE A 1 739 ? 59.984 7.967 -94.404 1.00 94.19 739 ILE A C 1
ATOM 5751 O O . ILE A 1 739 ? 59.588 7.180 -95.269 1.00 94.19 739 ILE A O 1
ATOM 5755 N N . THR A 1 740 ? 60.527 9.144 -94.712 1.00 90.31 740 THR A N 1
ATOM 5756 C CA . THR A 1 740 ? 60.891 9.555 -96.078 1.00 90.31 740 THR A CA 1
ATOM 5757 C C . THR A 1 740 ? 62.399 9.532 -96.279 1.00 90.31 740 THR A C 1
ATOM 5759 O O . THR A 1 740 ? 63.112 10.038 -95.412 1.00 90.31 740 THR A O 1
ATOM 5762 N N . ALA A 1 741 ? 62.825 9.030 -97.441 1.00 85.38 741 ALA A N 1
ATOM 5763 C CA . ALA A 1 741 ? 64.230 8.894 -97.807 1.00 85.38 741 ALA A CA 1
ATOM 5764 C C . ALA A 1 741 ? 64.977 10.235 -97.961 1.00 85.38 741 ALA A C 1
ATOM 5766 O O . ALA A 1 741 ? 64.348 11.269 -98.238 1.00 85.38 741 ALA A O 1
ATOM 5767 N N . VAL A 1 742 ? 66.304 10.205 -97.810 1.00 87.69 742 VAL A N 1
ATOM 5768 C CA . VAL A 1 742 ? 67.226 11.344 -97.936 1.00 87.69 742 VAL A CA 1
ATOM 5769 C C . VAL A 1 742 ? 68.443 10.947 -98.772 1.00 87.69 742 VAL A C 1
ATOM 5771 O O . VAL A 1 742 ? 69.225 10.114 -98.355 1.00 87.69 742 VAL A O 1
ATOM 5774 N N . ASN A 1 743 ? 68.649 11.645 -99.893 1.00 85.69 743 ASN A N 1
ATOM 5775 C CA . ASN A 1 743 ? 69.692 11.317 -100.870 1.00 85.69 743 ASN A CA 1
ATOM 5776 C C . ASN A 1 743 ? 71.120 11.311 -100.289 1.00 85.69 743 ASN A C 1
ATOM 5778 O O . ASN A 1 743 ? 71.677 12.383 -100.010 1.00 85.69 743 ASN A O 1
ATOM 5782 N N . ASP A 1 744 ? 71.747 10.139 -100.254 1.00 85.00 744 ASP A N 1
ATOM 5783 C CA . ASP A 1 744 ? 73.155 9.946 -99.886 1.00 85.00 744 ASP A CA 1
ATOM 5784 C C . ASP A 1 744 ? 74.125 10.086 -101.088 1.00 85.00 744 ASP A C 1
ATOM 5786 O O . ASP A 1 744 ? 73.680 10.101 -102.233 1.00 85.00 744 ASP A O 1
ATOM 5790 N N . PRO A 1 745 ? 75.453 10.259 -100.893 1.00 85.38 745 PRO A N 1
ATOM 5791 C CA . PRO A 1 745 ? 76.410 10.358 -102.001 1.00 85.38 745 PRO A CA 1
ATOM 5792 C C . PRO A 1 745 ? 76.971 8.996 -102.467 1.00 85.38 745 PRO A C 1
ATOM 5794 O O . PRO A 1 745 ? 77.405 8.196 -101.631 1.00 85.38 745 PRO A O 1
ATOM 5797 N N . PRO A 1 746 ? 77.164 8.778 -103.784 1.00 88.19 746 PRO A N 1
ATOM 5798 C CA . PRO A 1 746 ? 77.613 7.494 -104.321 1.00 88.19 746 PRO A CA 1
ATOM 5799 C C . PRO A 1 746 ? 79.031 7.103 -103.882 1.00 88.19 746 PRO A C 1
ATOM 5801 O O . PRO A 1 746 ? 79.964 7.914 -103.861 1.00 88.19 746 PRO A O 1
ATOM 5804 N N . PHE A 1 747 ? 79.244 5.813 -103.629 1.00 84.38 747 PHE A N 1
ATOM 5805 C CA . PHE A 1 747 ? 80.511 5.237 -103.192 1.00 84.38 747 PHE A CA 1
ATOM 5806 C C . PHE A 1 747 ? 81.280 4.559 -104.338 1.00 84.38 747 PHE A C 1
ATOM 5808 O O . PHE A 1 747 ? 80.777 3.674 -105.027 1.00 84.38 747 PHE A O 1
ATOM 5815 N N . LEU A 1 748 ? 82.557 4.930 -104.511 1.00 85.44 748 LEU A N 1
ATOM 5816 C CA . LEU A 1 748 ? 83.465 4.339 -105.504 1.00 85.44 748 LEU A CA 1
ATOM 5817 C C . LEU A 1 748 ? 84.702 3.720 -104.831 1.00 85.44 748 LEU A C 1
ATOM 5819 O O . LEU A 1 748 ? 85.530 4.437 -104.258 1.00 85.44 748 LEU A O 1
ATOM 5823 N N . MET A 1 749 ? 84.883 2.404 -104.964 1.00 84.00 749 MET A N 1
ATOM 5824 C CA . MET A 1 749 ? 86.083 1.668 -104.542 1.00 84.00 749 MET A CA 1
ATOM 5825 C C . MET A 1 749 ? 86.951 1.273 -105.744 1.00 84.00 749 MET A C 1
ATOM 5827 O O . MET A 1 749 ? 86.457 0.865 -106.795 1.00 84.00 749 MET A O 1
ATOM 5831 N N . THR A 1 750 ? 88.272 1.362 -105.573 1.00 82.12 750 THR A N 1
ATOM 5832 C CA . THR A 1 750 ? 89.287 1.000 -106.577 1.00 82.12 750 THR A CA 1
ATOM 5833 C C . THR A 1 750 ? 90.456 0.258 -105.920 1.00 82.12 750 THR A C 1
ATOM 5835 O O . THR A 1 750 ? 90.724 0.520 -104.748 1.00 82.12 750 THR A O 1
ATOM 5838 N N . PRO A 1 751 ? 91.214 -0.586 -106.651 1.00 81.88 751 PRO A N 1
ATOM 5839 C CA . PRO A 1 751 ? 92.387 -1.282 -106.120 1.00 81.88 751 PRO A CA 1
ATOM 5840 C C . PRO A 1 751 ? 93.410 -0.362 -105.447 1.00 81.88 751 PRO A C 1
ATOM 5842 O O . PRO A 1 751 ? 93.743 0.699 -105.974 1.00 81.88 751 PRO A O 1
ATOM 5845 N N . GLU A 1 752 ? 93.982 -0.830 -104.337 1.00 77.44 752 GLU A N 1
ATOM 5846 C CA . GLU A 1 752 ? 94.918 -0.076 -103.483 1.00 77.44 752 GLU A CA 1
ATOM 5847 C C . GLU A 1 752 ? 96.200 0.383 -104.210 1.00 77.44 752 GLU A C 1
ATOM 5849 O O . GLU A 1 752 ? 96.819 1.372 -103.833 1.00 77.44 752 GLU A O 1
ATOM 5854 N N . ASN A 1 753 ? 96.564 -0.286 -105.310 1.00 79.38 753 ASN A N 1
ATOM 5855 C CA . ASN A 1 753 ? 97.591 0.161 -106.254 1.00 79.38 753 ASN A CA 1
ATOM 5856 C C . ASN A 1 753 ? 97.059 0.118 -107.696 1.00 79.38 753 ASN A C 1
ATOM 5858 O O . ASN A 1 753 ? 97.583 -0.608 -108.544 1.00 79.38 753 ASN A O 1
ATOM 5862 N N . TRP A 1 754 ? 95.992 0.871 -107.996 1.00 86.69 754 TRP A N 1
ATOM 5863 C CA . TRP A 1 754 ? 95.425 0.942 -109.348 1.00 86.69 754 TRP A CA 1
ATOM 5864 C C . TRP A 1 754 ? 96.424 1.567 -110.340 1.00 86.69 754 TRP A C 1
ATOM 5866 O O . TRP A 1 754 ? 96.479 2.781 -110.533 1.00 86.69 754 TRP A O 1
ATOM 5876 N N . THR A 1 755 ? 97.228 0.707 -110.972 1.00 84.31 755 THR A N 1
ATOM 5877 C CA . THR A 1 755 ? 98.207 1.061 -112.006 1.00 84.31 755 THR A CA 1
ATOM 5878 C C . THR A 1 755 ? 97.923 0.294 -113.296 1.00 84.31 755 THR A C 1
ATOM 5880 O O . THR A 1 755 ? 97.639 -0.905 -113.283 1.00 84.31 755 THR A O 1
ATOM 5883 N N . VAL A 1 756 ? 98.012 0.978 -114.434 1.00 84.50 756 VAL A N 1
ATOM 5884 C CA . VAL A 1 756 ? 97.852 0.414 -115.777 1.00 84.50 756 VAL A CA 1
ATOM 5885 C C . VAL A 1 756 ? 99.110 0.697 -116.583 1.00 84.50 756 VAL A C 1
ATOM 5887 O O . VAL A 1 756 ? 99.561 1.834 -116.670 1.00 84.50 756 VAL A O 1
ATOM 5890 N N . TYR A 1 757 ? 99.644 -0.343 -117.216 1.00 83.06 757 TYR A N 1
ATOM 5891 C CA . TYR A 1 757 ? 100.773 -0.251 -118.135 1.00 83.06 757 TYR A CA 1
ATOM 5892 C C . TYR A 1 757 ? 100.277 -0.380 -119.577 1.00 83.06 757 TYR A C 1
ATOM 5894 O O . TYR A 1 757 ? 99.511 -1.301 -119.869 1.00 83.06 757 TYR A O 1
ATOM 5902 N N . LEU A 1 758 ? 100.704 0.524 -120.463 1.00 84.62 758 LEU A N 1
ATOM 5903 C CA . LEU A 1 758 ? 100.373 0.521 -121.897 1.00 84.62 758 LEU A CA 1
ATOM 5904 C C . LEU A 1 758 ? 101.552 1.012 -122.746 1.00 84.62 758 LEU A C 1
ATOM 5906 O O . LEU A 1 758 ? 102.465 1.664 -122.253 1.00 84.62 758 LEU A O 1
ATOM 5910 N N . LYS A 1 759 ? 101.548 0.714 -124.042 1.00 79.00 759 LYS A N 1
ATOM 5911 C CA . LYS A 1 759 ? 102.507 1.246 -125.023 1.00 79.00 759 LYS A CA 1
ATOM 5912 C C . LYS A 1 759 ? 101.910 2.443 -125.764 1.00 79.00 759 LYS A C 1
ATOM 5914 O O . LYS A 1 759 ? 100.705 2.687 -125.741 1.00 79.00 759 LYS A O 1
ATOM 5919 N N . ARG A 1 760 ? 102.754 3.216 -126.451 1.00 83.50 760 ARG A N 1
ATOM 5920 C CA . ARG A 1 760 ? 102.296 4.354 -127.271 1.00 83.50 760 ARG A CA 1
ATOM 5921 C C . ARG A 1 760 ? 101.424 3.842 -128.423 1.00 83.50 760 ARG A C 1
ATOM 5923 O O . ARG A 1 760 ? 101.839 2.932 -129.135 1.00 83.50 760 ARG A O 1
ATOM 5930 N N . GLY A 1 761 ? 100.232 4.417 -128.590 1.00 79.12 761 GLY A N 1
ATOM 5931 C CA . GLY A 1 761 ? 99.219 3.942 -129.540 1.00 79.12 761 GLY A CA 1
ATOM 5932 C C . GLY A 1 761 ? 98.330 2.803 -129.025 1.00 79.12 761 GLY A C 1
ATOM 5933 O O . GLY A 1 761 ? 97.392 2.418 -129.717 1.00 79.12 761 GLY A O 1
ATOM 5934 N N . GLU A 1 762 ? 98.584 2.271 -127.827 1.00 85.62 762 GLU A N 1
ATOM 5935 C CA . GLU A 1 762 ? 97.749 1.236 -127.215 1.00 85.62 762 GLU A CA 1
ATOM 5936 C C . GLU A 1 762 ? 96.539 1.859 -126.493 1.00 85.62 762 GLU A C 1
ATOM 5938 O O . GLU A 1 762 ? 96.599 2.974 -125.958 1.00 85.62 762 GLU A O 1
ATOM 5943 N N . GLU A 1 763 ? 95.425 1.128 -126.467 1.00 87.00 763 GLU A N 1
ATOM 5944 C CA . GLU A 1 763 ? 94.241 1.482 -125.687 1.00 87.00 763 GLU A CA 1
ATOM 5945 C C . GLU A 1 763 ? 93.788 0.317 -124.813 1.00 87.00 763 GLU A C 1
ATOM 5947 O O . GLU A 1 763 ? 93.918 -0.850 -125.183 1.00 87.00 763 GLU A O 1
ATOM 5952 N N . ARG A 1 764 ? 93.228 0.641 -123.647 1.00 89.50 764 ARG A N 1
ATOM 5953 C CA . ARG A 1 764 ? 92.662 -0.328 -122.713 1.00 89.50 764 ARG A CA 1
ATOM 5954 C C . ARG A 1 764 ? 91.265 0.100 -122.320 1.00 89.50 764 ARG A C 1
ATOM 5956 O O . ARG A 1 764 ? 91.032 1.247 -121.942 1.00 89.50 764 ARG A O 1
ATOM 5963 N N . ARG A 1 765 ? 90.347 -0.857 -122.385 1.00 87.88 765 ARG A N 1
ATOM 5964 C CA . ARG A 1 765 ? 88.990 -0.722 -121.864 1.00 87.88 765 ARG A CA 1
ATOM 5965 C C . ARG A 1 765 ? 88.937 -1.441 -120.521 1.00 87.88 765 ARG A C 1
ATOM 5967 O O . ARG A 1 765 ? 89.447 -2.554 -120.408 1.00 87.88 765 ARG A O 1
ATOM 5974 N N . ILE A 1 766 ? 88.395 -0.773 -119.514 1.00 86.19 766 ILE A N 1
ATOM 5975 C CA . ILE A 1 766 ? 88.228 -1.273 -118.152 1.00 86.19 766 ILE A CA 1
ATOM 5976 C C . ILE A 1 766 ? 86.753 -1.085 -117.824 1.00 86.19 766 ILE A C 1
ATOM 5978 O O . ILE A 1 766 ? 86.237 0.023 -117.963 1.00 86.19 766 ILE A O 1
ATOM 5982 N N . ASP A 1 767 ? 86.088 -2.163 -117.435 1.00 85.06 767 ASP A N 1
ATOM 5983 C CA . ASP A 1 767 ? 84.768 -2.071 -116.825 1.00 85.06 767 ASP A CA 1
ATOM 5984 C C . ASP A 1 767 ? 84.963 -1.780 -115.337 1.00 85.06 767 ASP A C 1
ATOM 5986 O O . ASP A 1 767 ? 85.732 -2.490 -114.684 1.00 85.06 767 ASP A O 1
ATOM 5990 N N . LEU A 1 768 ? 84.320 -0.736 -114.811 1.00 81.19 768 LEU A N 1
ATOM 5991 C CA . LEU A 1 768 ? 84.261 -0.517 -113.365 1.00 81.19 768 LEU A CA 1
ATOM 5992 C C . LEU A 1 768 ? 83.057 -1.231 -112.727 1.00 81.19 768 LEU A C 1
ATOM 5994 O O . LEU A 1 768 ? 82.915 -1.170 -111.512 1.00 81.19 768 LEU A O 1
ATOM 5998 N N . SER A 1 769 ? 82.215 -1.938 -113.499 1.00 74.12 769 SER A N 1
ATOM 5999 C CA . SER A 1 769 ? 81.003 -2.579 -112.967 1.00 74.12 769 SER A CA 1
ATOM 6000 C C . SER A 1 769 ? 81.227 -3.913 -112.234 1.00 74.12 769 SER A C 1
ATOM 6002 O O . SER A 1 769 ? 80.327 -4.756 -112.190 1.00 74.12 769 SER A O 1
ATOM 6004 N N . GLY A 1 770 ? 82.431 -4.185 -111.730 1.00 73.62 770 GLY A N 1
ATOM 6005 C CA . GLY A 1 770 ? 82.731 -5.470 -111.106 1.00 73.62 770 GLY A CA 1
ATOM 6006 C C . GLY A 1 770 ? 84.108 -5.557 -110.463 1.00 73.62 770 GLY A C 1
ATOM 6007 O O . GLY A 1 770 ? 85.012 -4.773 -110.753 1.00 73.62 770 GLY A O 1
ATOM 6008 N N . TYR A 1 771 ? 84.261 -6.556 -109.591 1.00 71.25 771 TYR A N 1
ATOM 6009 C CA . TYR A 1 771 ? 85.457 -6.766 -108.778 1.00 71.25 771 TYR A CA 1
ATOM 6010 C C . TYR A 1 771 ? 86.751 -6.735 -109.623 1.00 71.25 771 TYR A C 1
ATOM 6012 O O . TYR A 1 771 ? 86.836 -7.455 -110.624 1.00 71.25 771 TYR A O 1
ATOM 6020 N N . PRO A 1 772 ? 87.778 -5.947 -109.245 1.00 76.44 772 PRO A N 1
ATOM 6021 C CA . PRO A 1 772 ? 88.009 -5.324 -107.932 1.00 76.44 772 PRO A CA 1
ATOM 6022 C C . PRO A 1 772 ? 87.470 -3.884 -107.767 1.00 76.44 772 PRO A C 1
ATOM 6024 O O . PRO A 1 772 ? 88.019 -3.115 -106.979 1.00 76.44 772 PRO A O 1
ATOM 6027 N N . PHE A 1 773 ? 86.431 -3.500 -108.511 1.00 82.88 773 PHE A N 1
ATOM 6028 C CA . PHE A 1 773 ? 85.732 -2.221 -108.355 1.00 82.88 773 PHE A CA 1
ATOM 6029 C C . PHE A 1 773 ? 84.361 -2.416 -107.693 1.00 82.88 773 PHE A C 1
ATOM 6031 O O . PHE A 1 773 ? 83.713 -3.443 -107.904 1.00 82.88 773 PHE A O 1
ATOM 6038 N N . ILE A 1 774 ? 83.937 -1.421 -106.911 1.00 79.75 774 ILE A N 1
ATOM 6039 C CA . ILE A 1 774 ? 82.587 -1.295 -106.338 1.00 79.75 774 ILE A CA 1
ATOM 6040 C C . ILE A 1 774 ? 82.119 0.137 -106.614 1.00 79.75 774 ILE A C 1
ATOM 6042 O O . ILE A 1 774 ? 82.923 1.069 -106.541 1.00 79.75 774 ILE A O 1
ATOM 6046 N N . PHE A 1 775 ? 80.858 0.286 -107.001 1.00 83.75 775 PHE A N 1
ATOM 6047 C CA . PHE A 1 775 ? 80.243 1.510 -107.510 1.00 83.75 775 PHE A CA 1
ATOM 6048 C C . PHE A 1 775 ? 78.759 1.449 -107.111 1.00 83.75 775 PHE A C 1
ATOM 6050 O O . PHE A 1 775 ? 77.909 0.964 -107.851 1.00 83.75 775 PHE A O 1
ATOM 6057 N N . GLU A 1 776 ? 78.488 1.801 -105.861 1.00 81.62 776 GLU A N 1
ATOM 6058 C CA . GLU A 1 776 ? 77.204 1.573 -105.190 1.00 81.62 776 GLU A CA 1
ATOM 6059 C C . GLU A 1 776 ? 76.707 2.883 -104.580 1.00 81.62 776 GLU A C 1
ATOM 6061 O O . GLU A 1 776 ? 77.494 3.792 -104.322 1.00 81.62 776 GLU A O 1
ATOM 6066 N N . ASP A 1 777 ? 75.402 2.978 -104.392 1.00 85.56 777 ASP A N 1
ATOM 6067 C CA . ASP A 1 777 ? 74.677 4.120 -103.843 1.00 85.56 777 ASP A CA 1
ATOM 6068 C C . ASP A 1 777 ? 73.511 3.552 -103.009 1.00 85.56 777 ASP A C 1
ATOM 6070 O O . ASP A 1 777 ? 73.176 2.369 -103.160 1.00 85.56 777 ASP A O 1
ATOM 6074 N N . VAL A 1 778 ? 72.984 4.336 -102.071 1.00 84.56 778 VAL A N 1
ATOM 6075 C CA . VAL A 1 778 ? 71.979 3.889 -101.092 1.00 84.56 778 VAL A CA 1
ATOM 6076 C C . VAL A 1 778 ? 70.569 4.067 -101.659 1.00 84.56 778 VAL A C 1
ATOM 6078 O O . VAL A 1 778 ? 69.769 3.130 -101.627 1.00 84.56 778 VAL A O 1
ATOM 6081 N N . ASP A 1 779 ? 70.292 5.236 -102.240 1.00 81.50 779 ASP A N 1
ATOM 6082 C CA . ASP A 1 779 ? 69.016 5.569 -102.872 1.00 81.50 779 ASP A CA 1
ATOM 6083 C C . ASP A 1 779 ? 68.931 5.039 -104.307 1.00 81.50 779 ASP A C 1
ATOM 6085 O O . ASP A 1 779 ? 67.905 4.490 -104.729 1.00 81.50 779 ASP A O 1
ATOM 6089 N N . ASP A 1 780 ? 70.000 5.251 -105.081 1.00 84.00 780 ASP A N 1
ATOM 6090 C CA . ASP A 1 780 ? 69.962 5.154 -106.536 1.00 84.00 780 ASP A CA 1
ATOM 6091 C C . ASP A 1 780 ? 70.592 3.864 -107.079 1.00 84.00 780 ASP A C 1
ATOM 6093 O O . ASP A 1 780 ? 71.598 3.333 -106.606 1.00 84.00 780 ASP A O 1
ATOM 6097 N N . ALA A 1 781 ? 69.999 3.324 -108.144 1.00 82.62 781 ALA A N 1
ATOM 6098 C CA . ALA A 1 781 ? 70.518 2.106 -108.750 1.00 82.62 781 ALA A CA 1
ATOM 6099 C C . ALA A 1 781 ? 71.861 2.383 -109.469 1.00 82.62 781 ALA A C 1
ATOM 6101 O O . ALA A 1 781 ? 71.981 3.386 -110.177 1.00 82.62 781 ALA A O 1
ATOM 6102 N N . PRO A 1 782 ? 72.848 1.459 -109.444 1.00 80.44 782 PRO A N 1
ATOM 6103 C CA . PRO A 1 782 ? 74.131 1.632 -110.146 1.00 80.44 782 PRO A CA 1
ATOM 6104 C C . PRO A 1 782 ? 74.050 1.820 -111.677 1.00 80.44 782 PRO A C 1
ATOM 6106 O O . PRO A 1 782 ? 75.070 2.025 -112.337 1.00 80.44 782 PRO A O 1
ATOM 6109 N N . SER A 1 783 ? 72.854 1.719 -112.268 1.00 81.12 783 SER A N 1
ATOM 6110 C CA . SER A 1 783 ? 72.544 2.079 -113.657 1.00 81.12 783 SER A CA 1
ATOM 6111 C C . SER A 1 783 ? 72.423 3.583 -113.909 1.00 81.12 783 SER A C 1
ATOM 6113 O O . SER A 1 783 ? 72.611 4.013 -115.049 1.00 81.12 783 SER A O 1
ATOM 6115 N N . ASP A 1 784 ? 72.092 4.355 -112.878 1.00 83.81 784 ASP A N 1
ATOM 6116 C CA . ASP A 1 784 ? 71.663 5.751 -112.976 1.00 83.81 784 ASP A CA 1
ATOM 6117 C C . ASP A 1 784 ? 72.775 6.723 -112.526 1.00 83.81 784 ASP A C 1
ATOM 6119 O O . ASP A 1 784 ? 72.766 7.901 -112.887 1.00 83.81 784 ASP A O 1
ATOM 6123 N N . LEU A 1 785 ? 73.813 6.189 -111.869 1.00 86.75 785 LEU A N 1
ATOM 6124 C CA . LEU A 1 785 ? 75.057 6.877 -111.519 1.00 86.75 785 LEU A CA 1
ATOM 6125 C C . LEU A 1 785 ? 75.915 7.212 -112.755 1.00 86.75 785 LEU A C 1
ATOM 6127 O O . LEU A 1 785 ? 76.236 6.360 -113.592 1.00 86.75 785 LEU A O 1
ATOM 6131 N N . VAL A 1 786 ? 76.387 8.455 -112.835 1.00 87.88 786 VAL A N 1
ATOM 6132 C CA . VAL A 1 786 ? 77.221 8.965 -113.929 1.00 87.88 786 VAL A CA 1
ATOM 6133 C C . VAL A 1 786 ? 78.700 8.935 -113.541 1.00 87.88 786 VAL A C 1
ATOM 6135 O O . VAL A 1 786 ? 79.164 9.674 -112.679 1.00 87.88 786 VAL A O 1
ATOM 6138 N N . LEU A 1 787 ? 79.490 8.102 -114.221 1.00 88.56 787 LEU A N 1
ATOM 6139 C CA . LEU A 1 787 ? 80.942 8.045 -114.031 1.00 88.56 787 LEU A CA 1
ATOM 6140 C C . LEU A 1 787 ? 81.662 9.147 -114.834 1.00 88.56 787 LEU A C 1
ATOM 6142 O O . LEU A 1 787 ? 81.631 9.182 -116.066 1.00 88.56 787 LEU A O 1
ATOM 6146 N N . HIS A 1 788 ? 82.396 10.012 -114.137 1.00 87.75 788 HIS A N 1
ATOM 6147 C CA . HIS A 1 788 ? 83.234 11.062 -114.722 1.00 87.75 788 HIS A CA 1
ATOM 6148 C C . HIS A 1 788 ? 84.715 10.664 -114.709 1.00 87.75 788 HIS A C 1
ATOM 6150 O O . HIS A 1 788 ? 85.185 10.027 -113.767 1.00 87.75 788 HIS A O 1
ATOM 6156 N N . CYS A 1 789 ? 85.485 11.099 -115.718 1.00 87.81 789 CYS A N 1
ATOM 6157 C CA . CYS A 1 789 ? 86.944 10.953 -115.735 1.00 87.81 789 CYS A CA 1
ATOM 6158 C C . CYS A 1 789 ? 87.657 12.278 -116.072 1.00 87.81 789 CYS A C 1
ATOM 6160 O O . CYS A 1 789 ? 87.203 13.054 -116.913 1.00 87.81 789 CYS A O 1
ATOM 6162 N N . GLY A 1 790 ? 88.775 12.554 -115.397 1.00 82.25 790 GLY A N 1
ATOM 6163 C CA . GLY A 1 790 ? 89.417 13.876 -115.366 1.00 82.25 790 GLY A CA 1
ATOM 6164 C C . GLY A 1 790 ? 90.515 14.141 -116.404 1.00 82.25 790 GLY A C 1
ATOM 6165 O O . GLY A 1 790 ? 91.294 15.073 -116.216 1.00 82.25 790 GLY A O 1
ATOM 6166 N N . SER A 1 791 ? 90.641 13.336 -117.466 1.00 79.75 791 SER A N 1
ATOM 6167 C CA . SER A 1 791 ? 91.763 13.428 -118.417 1.00 79.75 791 SER A CA 1
ATOM 6168 C C . SER A 1 791 ? 91.332 13.349 -119.880 1.00 79.75 791 SER A C 1
ATOM 6170 O O . SER A 1 791 ? 90.513 12.522 -120.258 1.00 79.75 791 SER A O 1
ATOM 6172 N N . GLY A 1 792 ? 91.983 14.123 -120.753 1.00 81.19 792 GLY A N 1
ATOM 6173 C CA . GLY A 1 792 ? 91.815 14.004 -122.209 1.00 81.19 792 GLY A CA 1
ATOM 6174 C C . GLY A 1 792 ? 92.356 12.698 -122.817 1.00 81.19 792 GLY A C 1
ATOM 6175 O O . GLY A 1 792 ? 92.294 12.529 -124.031 1.00 81.19 792 GLY A O 1
ATOM 6176 N N . TRP A 1 793 ? 92.930 11.802 -122.003 1.00 86.12 793 TRP A N 1
ATOM 6177 C CA . TRP A 1 793 ? 93.367 10.455 -122.401 1.00 86.12 793 TRP A CA 1
ATOM 6178 C C . TRP A 1 793 ? 92.347 9.361 -122.035 1.00 86.12 793 TRP A C 1
ATOM 6180 O O . TRP A 1 793 ? 92.544 8.201 -122.402 1.00 86.12 793 TRP A O 1
ATOM 6190 N N . CYS A 1 794 ? 91.275 9.705 -121.313 1.00 88.06 794 CYS A N 1
ATOM 6191 C CA . CYS A 1 794 ? 90.178 8.800 -120.984 1.00 88.06 794 CYS A CA 1
ATOM 6192 C C . CYS A 1 794 ? 88.871 9.243 -121.655 1.00 88.06 794 CYS A C 1
ATOM 6194 O O . CYS A 1 794 ? 88.690 10.390 -122.060 1.00 88.06 794 CYS A O 1
ATOM 6196 N N . SER A 1 795 ? 87.951 8.296 -121.782 1.00 86.44 795 SER A N 1
ATOM 6197 C CA . SER A 1 795 ? 86.558 8.517 -122.163 1.00 86.44 795 SER A CA 1
ATOM 6198 C C . SER A 1 795 ? 85.698 7.483 -121.445 1.00 86.44 795 SER A C 1
ATOM 6200 O O . SER A 1 795 ? 86.162 6.367 -121.202 1.00 86.44 795 SER A O 1
ATOM 6202 N N . VAL A 1 796 ? 84.473 7.854 -121.083 1.00 87.38 796 VAL A N 1
ATOM 6203 C CA . VAL A 1 796 ? 83.552 7.007 -120.312 1.00 87.38 796 VAL A CA 1
ATOM 6204 C C . VAL A 1 796 ? 82.287 6.750 -121.128 1.00 87.38 796 VAL A C 1
ATOM 6206 O O . VAL A 1 796 ? 81.858 7.611 -121.897 1.00 87.38 796 VAL A O 1
ATOM 6209 N N . ASN A 1 797 ? 81.714 5.554 -120.997 1.00 84.06 797 ASN A N 1
ATOM 6210 C CA . ASN A 1 797 ? 80.435 5.180 -121.595 1.00 84.06 797 ASN A CA 1
ATOM 6211 C C . ASN A 1 797 ? 79.760 4.117 -120.710 1.00 84.06 797 ASN A C 1
ATOM 6213 O O . ASN A 1 797 ? 80.144 2.946 -120.757 1.00 84.06 797 ASN A O 1
ATOM 6217 N N . GLY A 1 798 ? 78.818 4.540 -119.862 1.00 82.94 798 GLY A N 1
ATOM 6218 C CA . GLY A 1 798 ? 78.382 3.748 -118.706 1.00 82.94 798 GLY A CA 1
ATOM 6219 C C . GLY A 1 798 ? 79.560 3.463 -117.766 1.00 82.94 798 GLY A C 1
ATOM 6220 O O . GLY A 1 798 ? 80.474 4.277 -117.649 1.00 82.94 798 GLY A O 1
ATOM 6221 N N . SER A 1 799 ? 79.600 2.269 -117.182 1.00 81.06 799 SER A N 1
ATOM 6222 C CA . SER A 1 799 ? 80.714 1.784 -116.352 1.00 81.06 799 SER A CA 1
ATOM 6223 C C . SER A 1 799 ? 82.058 1.629 -117.086 1.00 81.06 799 SER A C 1
ATOM 6225 O O . SER A 1 799 ? 83.098 1.451 -116.449 1.00 81.06 799 SER A O 1
ATOM 6227 N N . TRP A 1 800 ? 82.070 1.680 -118.425 1.00 84.38 800 TRP A N 1
ATOM 6228 C CA . TRP A 1 800 ? 83.260 1.397 -119.225 1.00 84.38 800 TRP A CA 1
ATOM 6229 C C . TRP A 1 800 ? 84.142 2.625 -119.423 1.00 84.38 800 TRP A C 1
ATOM 6231 O O . TRP A 1 800 ? 83.865 3.500 -120.251 1.00 84.38 800 TRP A O 1
ATOM 6241 N N . VAL A 1 801 ? 85.295 2.612 -118.762 1.00 88.00 801 VAL A N 1
ATOM 6242 C CA . VAL A 1 801 ? 86.396 3.540 -119.007 1.00 88.00 801 VAL A CA 1
ATOM 6243 C C . VAL A 1 801 ? 87.239 3.033 -120.178 1.00 88.00 801 VAL A C 1
ATOM 6245 O O . VAL A 1 801 ? 87.719 1.902 -120.186 1.00 88.00 801 VAL A O 1
ATOM 6248 N N . THR A 1 802 ? 87.470 3.882 -121.176 1.00 87.69 802 THR A N 1
ATOM 6249 C CA . THR A 1 802 ? 88.402 3.630 -122.284 1.00 87.69 802 THR A CA 1
ATOM 6250 C C . THR A 1 802 ? 89.559 4.623 -122.213 1.00 87.69 802 THR A C 1
ATOM 6252 O O . THR A 1 802 ? 89.360 5.824 -122.395 1.00 87.69 802 THR A O 1
ATOM 6255 N N . ILE A 1 803 ? 90.762 4.114 -121.940 1.00 89.81 803 ILE A N 1
ATOM 6256 C CA . ILE A 1 803 ? 92.024 4.863 -121.845 1.00 89.81 803 ILE A CA 1
ATOM 6257 C C . ILE A 1 803 ? 92.814 4.638 -123.132 1.00 89.81 803 ILE A C 1
ATOM 6259 O O . ILE A 1 803 ? 92.997 3.490 -123.535 1.00 89.81 803 ILE A O 1
ATOM 6263 N N . ARG A 1 804 ? 93.323 5.702 -123.758 1.00 87.75 804 ARG A N 1
ATOM 6264 C CA . ARG A 1 804 ? 94.126 5.621 -124.988 1.00 87.75 804 ARG A CA 1
ATOM 6265 C C . ARG A 1 804 ? 95.403 6.445 -124.856 1.00 87.75 804 ARG A C 1
ATOM 6267 O O . ARG A 1 804 ? 95.337 7.651 -124.636 1.00 87.75 804 ARG A O 1
ATOM 6274 N N . VAL A 1 805 ? 96.561 5.811 -125.049 1.00 86.62 805 VAL A N 1
ATOM 6275 C CA . VAL A 1 805 ? 97.866 6.488 -125.032 1.00 86.62 805 VAL A CA 1
ATOM 6276 C C . VAL A 1 805 ? 98.145 7.086 -126.418 1.00 86.62 805 VAL A C 1
ATOM 6278 O O . VAL A 1 805 ? 98.261 6.327 -127.383 1.00 86.62 805 VAL A O 1
ATOM 6281 N N . PRO A 1 806 ? 98.291 8.417 -126.574 1.00 84.25 806 PRO A N 1
ATOM 6282 C CA . PRO A 1 806 ? 98.558 9.014 -127.883 1.00 84.25 806 PRO A CA 1
ATOM 6283 C C . PRO A 1 806 ? 99.895 8.533 -128.469 1.00 84.25 806 PRO A C 1
ATOM 6285 O O . PRO A 1 806 ? 100.919 8.601 -127.792 1.00 84.25 806 PRO A O 1
ATOM 6288 N N . GLU A 1 807 ? 99.917 8.108 -129.739 1.00 79.56 807 GLU A N 1
ATOM 6289 C CA . GLU A 1 807 ? 101.141 7.639 -130.426 1.00 79.56 807 GLU A CA 1
ATOM 6290 C C . GLU A 1 807 ? 102.300 8.649 -130.350 1.00 79.56 807 GLU A C 1
ATOM 6292 O O . GLU A 1 807 ? 103.461 8.271 -130.212 1.00 79.56 807 GLU A O 1
ATOM 6297 N N . SER A 1 808 ? 101.978 9.945 -130.404 1.00 76.88 808 SER A N 1
ATOM 6298 C CA . SER A 1 808 ? 102.932 11.055 -130.348 1.00 76.88 808 SER A CA 1
ATOM 6299 C C . SER A 1 808 ? 103.298 11.513 -128.929 1.00 76.88 808 SER A C 1
ATOM 6301 O O . SER A 1 808 ? 103.933 12.560 -128.781 1.00 76.88 808 SER A O 1
ATOM 6303 N N . THR A 1 809 ? 102.901 10.784 -127.876 1.00 79.06 809 THR A N 1
ATOM 6304 C CA . THR A 1 809 ? 103.223 11.185 -126.500 1.00 79.06 809 THR A CA 1
ATOM 6305 C C . THR A 1 809 ? 104.704 10.994 -126.167 1.00 79.06 809 THR A C 1
ATOM 6307 O O . THR A 1 809 ? 105.343 10.019 -126.569 1.00 79.06 809 THR A O 1
ATOM 6310 N N . ASN A 1 810 ? 105.231 11.931 -125.379 1.00 75.75 810 ASN A N 1
ATOM 6311 C CA . ASN A 1 810 ? 106.550 11.870 -124.741 1.00 75.75 810 ASN A CA 1
ATOM 6312 C C . ASN A 1 810 ? 106.444 11.780 -123.207 1.00 75.75 810 ASN A C 1
ATOM 6314 O O . ASN A 1 810 ? 107.452 11.909 -122.521 1.00 75.75 810 ASN A O 1
ATOM 6318 N N . VAL A 1 811 ? 105.230 11.613 -122.672 1.00 79.62 811 VAL A N 1
ATOM 6319 C CA . VAL A 1 811 ? 104.976 11.480 -121.232 1.00 79.62 811 VAL A CA 1
ATOM 6320 C C . VAL A 1 811 ? 104.991 9.998 -120.865 1.00 79.62 811 VAL A C 1
ATOM 6322 O O . VAL A 1 811 ? 104.305 9.210 -121.515 1.00 79.62 811 VAL A O 1
ATOM 6325 N N . SER A 1 812 ? 105.778 9.640 -119.850 1.00 79.94 812 SER A N 1
ATOM 6326 C CA . SER A 1 812 ? 105.895 8.276 -119.324 1.00 79.94 812 SER A CA 1
ATOM 6327 C C . SER A 1 812 ? 104.805 7.927 -118.312 1.00 79.94 812 SER A C 1
ATOM 6329 O O . SER A 1 812 ? 104.353 6.790 -118.306 1.00 79.94 812 SER A O 1
ATOM 6331 N N . ASP A 1 813 ? 104.357 8.889 -117.501 1.00 82.06 813 ASP A N 1
ATOM 6332 C CA . ASP A 1 813 ? 103.497 8.642 -116.338 1.00 82.06 813 ASP A CA 1
ATOM 6333 C C . ASP A 1 813 ? 102.376 9.693 -116.254 1.00 82.06 813 ASP A C 1
ATOM 6335 O O . ASP A 1 813 ? 102.625 10.895 -116.391 1.00 82.06 813 ASP A O 1
ATOM 6339 N N . VAL A 1 814 ? 101.130 9.257 -116.045 1.00 85.50 814 VAL A N 1
ATOM 6340 C CA . VAL A 1 814 ? 99.933 10.117 -115.950 1.00 85.50 814 VAL A CA 1
ATOM 6341 C C . VAL A 1 814 ? 98.982 9.595 -114.875 1.00 85.50 814 VAL A C 1
ATOM 6343 O O . VAL A 1 814 ? 98.634 8.421 -114.887 1.00 85.50 814 VAL A O 1
ATOM 6346 N N . ASN A 1 815 ? 98.471 10.473 -114.008 1.00 86.44 815 ASN A N 1
ATOM 6347 C CA . ASN A 1 815 ? 97.319 10.148 -113.161 1.00 86.44 815 ASN A CA 1
ATOM 6348 C C . ASN A 1 815 ? 96.007 10.531 -113.861 1.00 86.44 815 ASN A C 1
ATOM 6350 O O . ASN A 1 815 ? 95.876 11.639 -114.386 1.00 86.44 815 ASN A O 1
ATOM 6354 N N . ILE A 1 816 ? 95.027 9.627 -113.844 1.00 88.00 816 ILE A N 1
ATOM 6355 C CA . ILE A 1 816 ? 93.664 9.847 -114.342 1.00 88.00 816 ILE A CA 1
ATOM 6356 C C . ILE A 1 816 ? 92.705 9.729 -113.158 1.00 88.00 816 ILE A C 1
ATOM 6358 O O . ILE A 1 816 ? 92.610 8.668 -112.548 1.00 88.00 816 ILE A O 1
ATOM 6362 N N . SER A 1 817 ? 92.003 10.813 -112.833 1.00 87.56 817 SER A N 1
ATOM 6363 C CA . SER A 1 817 ? 91.008 10.840 -111.761 1.00 87.56 817 SER A CA 1
ATOM 6364 C C . SER A 1 817 ? 89.625 10.380 -112.229 1.00 87.56 817 SER A C 1
ATOM 6366 O O . SER A 1 817 ? 89.259 10.581 -113.389 1.00 87.56 817 SER A O 1
ATOM 6368 N N . PHE A 1 818 ? 88.855 9.807 -111.303 1.00 88.19 818 PHE A N 1
ATOM 6369 C CA . PHE A 1 818 ? 87.487 9.318 -111.482 1.00 88.19 818 PHE A CA 1
ATOM 6370 C C . PHE A 1 818 ? 86.607 9.704 -110.292 1.00 88.19 818 PHE A C 1
ATOM 6372 O O . PHE A 1 818 ? 87.109 9.801 -109.172 1.00 88.19 818 PHE A O 1
ATOM 6379 N N . ARG A 1 819 ? 85.309 9.896 -110.539 1.00 89.06 819 ARG A N 1
ATOM 6380 C CA . ARG A 1 819 ? 84.254 10.046 -109.522 1.00 89.06 819 ARG A CA 1
ATOM 6381 C C . ARG A 1 819 ? 82.900 9.629 -110.105 1.00 89.06 819 ARG A C 1
ATOM 6383 O O . ARG A 1 819 ? 82.736 9.715 -111.324 1.00 89.06 819 ARG A O 1
ATOM 6390 N N . LEU A 1 820 ? 81.954 9.254 -109.257 1.00 89.88 820 LEU A N 1
ATOM 6391 C CA . LEU A 1 820 ? 80.538 9.115 -109.600 1.00 89.88 820 LEU A CA 1
ATOM 6392 C C . LEU A 1 820 ? 79.792 10.428 -109.295 1.00 89.88 820 LEU A C 1
ATOM 6394 O O . LEU A 1 820 ? 80.259 11.235 -108.487 1.00 89.88 820 LEU A O 1
ATOM 6398 N N . GLU A 1 821 ? 78.665 10.627 -109.967 1.00 89.38 821 GLU A N 1
ATOM 6399 C CA . GLU A 1 821 ? 77.680 11.695 -109.762 1.00 89.38 821 GLU A CA 1
ATOM 6400 C C . GLU A 1 821 ? 76.294 11.036 -109.839 1.00 89.38 821 GLU A C 1
ATOM 6402 O O . GLU A 1 821 ? 76.033 10.309 -110.799 1.00 89.38 821 GLU A O 1
ATOM 6407 N N . ASP A 1 822 ? 75.454 11.203 -108.820 1.00 89.38 822 ASP A N 1
ATOM 6408 C CA . ASP A 1 822 ? 74.103 10.617 -108.781 1.00 89.38 822 ASP A CA 1
ATOM 6409 C C . ASP A 1 822 ? 73.077 11.472 -109.574 1.00 89.38 822 ASP A C 1
ATOM 6411 O O . ASP A 1 822 ? 73.392 12.590 -110.007 1.00 89.38 822 ASP A O 1
ATOM 6415 N N . PRO A 1 823 ? 71.844 10.977 -109.801 1.00 86.56 823 PRO A N 1
ATOM 6416 C CA . PRO A 1 823 ? 70.751 11.740 -110.416 1.00 86.56 823 PRO A CA 1
ATOM 6417 C C . PRO A 1 823 ? 70.375 13.075 -109.743 1.00 86.56 823 PRO A C 1
ATOM 6419 O O . PRO A 1 823 ? 69.851 13.963 -110.428 1.00 86.56 823 PRO A O 1
ATOM 6422 N N . SER A 1 824 ? 70.641 13.251 -108.445 1.00 85.94 824 SER A N 1
ATOM 6423 C CA . SER A 1 824 ? 70.415 14.498 -107.692 1.00 85.94 824 SER A CA 1
ATOM 6424 C C . SER A 1 824 ? 71.597 15.478 -107.758 1.00 85.94 824 SER A C 1
ATOM 6426 O O . SER A 1 824 ? 71.430 16.675 -107.492 1.00 85.94 824 SER A O 1
ATOM 6428 N N . GLY A 1 825 ? 72.776 15.004 -108.163 1.00 83.75 825 GLY A N 1
ATOM 6429 C CA . GLY A 1 825 ? 74.019 15.753 -108.297 1.00 83.75 825 GLY A CA 1
ATOM 6430 C C . GLY A 1 825 ? 74.947 15.716 -107.077 1.00 83.75 825 GLY A C 1
ATOM 6431 O O . GLY A 1 825 ? 75.841 16.571 -107.006 1.00 83.75 825 GLY A O 1
ATOM 6432 N N . ALA A 1 826 ? 74.779 14.786 -106.126 1.00 86.88 826 ALA A N 1
ATOM 6433 C CA . ALA A 1 826 ? 75.834 14.516 -105.145 1.00 86.88 826 ALA A CA 1
ATOM 6434 C C . ALA A 1 826 ? 76.957 13.674 -105.786 1.00 86.88 826 ALA A C 1
ATOM 6436 O O . ALA A 1 826 ? 76.888 13.254 -106.944 1.00 86.88 826 ALA A O 1
ATOM 6437 N N . LEU A 1 827 ? 78.101 13.588 -105.102 1.00 89.19 827 LEU A N 1
ATOM 6438 C CA . LEU A 1 827 ? 79.381 13.241 -105.723 1.00 89.19 827 LEU A CA 1
ATOM 6439 C C . LEU A 1 827 ? 80.211 12.304 -104.860 1.00 89.19 827 LEU A C 1
ATOM 6441 O O . LEU A 1 827 ? 80.489 12.616 -103.701 1.00 89.19 827 LEU A O 1
ATOM 6445 N N . SER A 1 828 ? 80.737 11.244 -105.478 1.00 89.94 828 SER A N 1
ATOM 6446 C CA . SER A 1 828 ? 81.694 10.369 -104.805 1.00 89.94 828 SER A CA 1
ATOM 6447 C C . SER A 1 828 ? 83.003 11.090 -104.496 1.00 89.94 828 SER A C 1
ATOM 6449 O O . SER A 1 828 ? 83.429 12.024 -105.191 1.00 89.94 828 SER A O 1
ATOM 6451 N N . GLU A 1 829 ? 83.744 10.548 -103.529 1.00 87.06 829 GLU A N 1
ATOM 6452 C CA . GLU A 1 829 ? 85.172 10.833 -103.424 1.00 87.06 829 GLU A CA 1
ATOM 6453 C C . GLU A 1 829 ? 85.905 10.547 -104.745 1.00 87.06 829 GLU A C 1
ATOM 6455 O O . GLU A 1 829 ? 85.546 9.650 -105.516 1.00 87.06 829 GLU A O 1
ATOM 6460 N N . ILE A 1 830 ? 86.987 11.289 -104.985 1.00 86.50 830 ILE A N 1
ATOM 6461 C CA . ILE A 1 830 ? 87.825 11.096 -106.166 1.00 86.50 830 ILE A CA 1
ATOM 6462 C C . ILE A 1 830 ? 88.744 9.885 -105.959 1.00 86.50 830 ILE A C 1
ATOM 6464 O O . ILE A 1 830 ? 89.488 9.803 -104.980 1.00 86.50 830 ILE A O 1
ATOM 6468 N N . ARG A 1 831 ? 88.762 8.979 -106.939 1.00 88.25 831 ARG A N 1
ATOM 6469 C CA . ARG A 1 831 ? 89.757 7.901 -107.074 1.00 88.25 831 ARG A CA 1
ATOM 6470 C C . ARG A 1 831 ? 90.717 8.212 -108.219 1.00 88.25 831 ARG A C 1
ATOM 6472 O O . ARG A 1 831 ? 90.407 9.030 -109.081 1.00 88.25 831 ARG A O 1
ATOM 6479 N N . SER A 1 832 ? 91.909 7.616 -108.222 1.00 86.62 832 SER A N 1
ATOM 6480 C CA . SER A 1 832 ? 92.932 7.877 -109.248 1.00 86.62 832 SER A CA 1
ATOM 6481 C C . SER A 1 832 ? 93.584 6.594 -109.749 1.00 86.62 832 SER A C 1
ATOM 6483 O O . SER A 1 832 ? 94.028 5.770 -108.958 1.00 86.62 832 SER A O 1
ATOM 6485 N N . LEU A 1 833 ? 93.683 6.475 -111.071 1.00 87.31 833 LEU A N 1
ATOM 6486 C CA . LEU A 1 833 ? 94.490 5.487 -111.777 1.00 87.31 833 LEU A CA 1
ATOM 6487 C C . LEU A 1 833 ? 95.859 6.086 -112.106 1.00 87.31 833 LEU A C 1
ATOM 6489 O O . LEU A 1 833 ? 95.921 7.158 -112.709 1.00 87.31 833 LEU A O 1
ATOM 6493 N N . HIS A 1 834 ? 96.930 5.350 -111.826 1.00 87.69 834 HIS A N 1
ATOM 6494 C CA . HIS A 1 834 ? 98.264 5.636 -112.349 1.00 87.69 834 HIS A CA 1
ATOM 6495 C C . HIS A 1 834 ? 98.467 4.930 -113.704 1.00 87.69 834 HIS A C 1
ATOM 6497 O O . HIS A 1 834 ? 98.228 3.731 -113.835 1.00 87.69 834 HIS A O 1
ATOM 6503 N N . LEU A 1 835 ? 98.883 5.654 -114.739 1.00 86.25 835 LEU A N 1
ATOM 6504 C CA . LEU A 1 835 ? 99.088 5.140 -116.096 1.00 86.25 835 LEU A CA 1
ATOM 6505 C C . LEU A 1 835 ? 100.555 5.300 -116.499 1.00 86.25 835 LEU A C 1
ATOM 6507 O O . LEU A 1 835 ? 101.026 6.425 -116.643 1.00 86.25 835 LEU A O 1
ATOM 6511 N N . VAL A 1 836 ? 101.236 4.178 -116.733 1.00 83.88 836 VAL A N 1
ATOM 6512 C CA . VAL A 1 836 ? 102.667 4.103 -117.069 1.00 83.88 836 VAL A CA 1
ATOM 6513 C C . VAL A 1 836 ? 102.853 3.627 -118.514 1.00 83.88 836 VAL A C 1
ATOM 6515 O O . VAL A 1 836 ? 102.202 2.678 -118.960 1.00 83.88 836 VAL A O 1
ATOM 6518 N N . VAL A 1 837 ? 103.759 4.268 -119.254 1.00 82.50 837 VAL A N 1
ATOM 6519 C CA . VAL A 1 837 ? 104.006 4.021 -120.682 1.00 82.50 837 VAL A CA 1
ATOM 6520 C C . VAL A 1 837 ? 105.322 3.260 -120.892 1.00 82.50 837 VAL A C 1
ATOM 6522 O O . VAL A 1 837 ? 106.394 3.773 -120.579 1.00 82.50 837 VAL A O 1
ATOM 6525 N N . LEU A 1 838 ? 105.251 2.036 -121.431 1.00 72.00 838 LEU A N 1
ATOM 6526 C CA . LEU A 1 838 ? 106.380 1.089 -121.480 1.00 72.00 838 LEU A CA 1
ATOM 6527 C C . LEU A 1 838 ? 107.169 1.060 -122.805 1.00 72.00 838 LEU A C 1
ATOM 6529 O O . LEU A 1 838 ? 106.584 1.024 -123.889 1.00 72.00 838 LEU A O 1
ATOM 6533 N N . ASP A 1 839 ? 108.494 0.899 -122.681 1.00 60.00 839 ASP A N 1
ATOM 6534 C CA . ASP A 1 839 ? 109.441 0.471 -123.729 1.00 60.00 839 ASP A CA 1
ATOM 6535 C C . ASP A 1 839 ? 109.980 -0.969 -123.408 1.00 60.00 839 ASP A C 1
ATOM 6537 O O . ASP A 1 839 ? 109.955 -1.365 -122.242 1.00 60.00 839 ASP A O 1
ATOM 6541 N N . PRO A 1 840 ? 110.422 -1.808 -124.381 1.00 48.31 840 PRO A N 1
ATOM 6542 C CA . PRO A 1 840 ? 110.581 -3.274 -124.175 1.00 48.31 840 PRO A CA 1
ATOM 6543 C C . PRO A 1 840 ? 112.028 -3.838 -124.031 1.00 48.31 840 PRO A C 1
ATOM 6545 O O . PRO A 1 840 ? 112.886 -3.390 -124.788 1.00 48.31 840 PRO A O 1
ATOM 6548 N N . LEU A 1 841 ? 112.263 -4.882 -123.180 1.00 40.88 841 LEU A N 1
ATOM 6549 C CA . LEU A 1 841 ? 113.205 -6.055 -123.346 1.00 40.88 841 LEU A CA 1
ATOM 6550 C C . LEU A 1 841 ? 113.457 -6.957 -122.064 1.00 40.88 841 LEU A C 1
ATOM 6552 O O . LEU A 1 841 ? 114.115 -6.492 -121.145 1.00 40.88 841 LEU A O 1
ATOM 6556 N N . VAL A 1 842 ? 113.099 -8.269 -122.115 1.00 42.94 842 VAL A N 1
ATOM 6557 C CA . VAL A 1 842 ? 113.759 -9.525 -121.558 1.00 42.94 842 VAL A CA 1
ATOM 6558 C C . VAL A 1 842 ? 113.903 -9.833 -120.019 1.00 42.94 842 VAL A C 1
ATOM 6560 O O . VAL A 1 842 ? 114.085 -8.934 -119.211 1.00 42.94 842 VAL A O 1
ATOM 6563 N N . GLU A 1 843 ? 113.870 -11.140 -119.635 1.00 46.84 843 GLU A N 1
ATOM 6564 C CA . GLU A 1 843 ? 113.774 -11.751 -118.260 1.00 46.84 843 GLU A CA 1
ATOM 6565 C C . GLU A 1 843 ? 114.846 -12.855 -117.900 1.00 46.84 843 GLU A C 1
ATOM 6567 O O 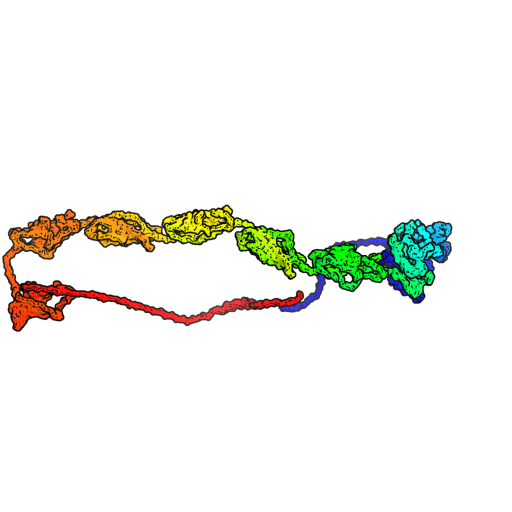. GLU A 1 843 ? 115.776 -13.077 -118.679 1.00 46.84 843 GLU A O 1
ATOM 6572 N N . GLY A 1 844 ? 114.722 -13.573 -116.745 1.00 39.78 844 GLY A N 1
ATOM 6573 C CA . GLY A 1 844 ? 115.642 -14.631 -116.209 1.00 39.78 844 GLY A CA 1
ATOM 6574 C C . GLY A 1 844 ? 115.017 -15.748 -115.287 1.00 39.78 844 GLY A C 1
ATOM 6575 O O . GLY A 1 844 ? 113.800 -15.748 -115.138 1.00 39.78 844 GLY A O 1
ATOM 6576 N N . PRO A 1 845 ? 115.788 -16.726 -114.709 1.00 51.94 845 PRO A N 1
ATOM 6577 C CA . PRO A 1 845 ? 115.288 -18.092 -114.335 1.00 51.94 845 PRO A CA 1
ATOM 6578 C C . PRO A 1 845 ? 115.309 -18.592 -112.836 1.00 51.94 845 PRO A C 1
ATOM 6580 O O . PRO A 1 845 ? 115.777 -17.904 -111.925 1.00 51.94 845 PRO A O 1
ATOM 6583 N N . GLN A 1 846 ? 114.817 -19.833 -112.592 1.00 54.91 846 GLN A N 1
ATOM 6584 C CA . GLN A 1 846 ? 114.450 -20.484 -111.290 1.00 54.91 846 GLN A CA 1
ATOM 6585 C C . GLN A 1 846 ? 115.378 -21.641 -110.772 1.00 54.91 846 GLN A C 1
ATOM 6587 O O . GLN A 1 846 ? 116.475 -21.823 -111.297 1.00 54.91 846 GLN A O 1
ATOM 6592 N N . LEU A 1 847 ? 114.956 -22.382 -109.718 1.00 73.56 847 LEU A N 1
ATOM 6593 C CA . LEU A 1 847 ? 115.681 -23.450 -108.976 1.00 73.56 847 LEU A CA 1
ATOM 6594 C C . LEU A 1 847 ? 115.570 -24.893 -109.526 1.00 73.56 847 LEU A C 1
ATOM 6596 O O . LEU A 1 847 ? 114.722 -25.211 -110.357 1.00 73.56 847 LEU A O 1
ATOM 6600 N N . SER A 1 848 ? 116.397 -25.785 -108.955 1.00 74.50 848 SER A N 1
ATOM 6601 C CA . SER A 1 848 ? 116.410 -27.246 -109.145 1.00 74.50 848 SER A CA 1
ATOM 6602 C C . SER A 1 848 ? 116.232 -27.984 -107.800 1.00 74.50 848 SER A C 1
ATOM 6604 O O . SER A 1 848 ? 117.111 -27.927 -106.940 1.00 74.50 848 SER A O 1
ATOM 6606 N N . ILE A 1 849 ? 115.093 -28.660 -107.583 1.00 78.56 849 ILE A N 1
ATOM 6607 C CA . ILE A 1 849 ? 114.800 -29.500 -106.397 1.00 78.56 849 ILE A CA 1
ATOM 6608 C C . ILE A 1 849 ? 114.035 -30.755 -106.844 1.00 78.56 849 ILE A C 1
ATOM 6610 O O . ILE A 1 849 ? 113.114 -30.661 -107.653 1.00 78.56 849 ILE A O 1
ATOM 6614 N N . GLY A 1 850 ? 114.401 -31.929 -106.316 1.00 70.12 850 GLY A N 1
ATOM 6615 C CA . GLY A 1 850 ? 113.848 -33.223 -106.738 1.00 70.12 850 GLY A CA 1
ATOM 6616 C C . GLY A 1 850 ? 112.748 -33.809 -105.844 1.00 70.12 850 GLY A C 1
ATOM 6617 O O . GLY A 1 850 ? 111.880 -34.520 -106.347 1.00 70.12 850 GLY A O 1
ATOM 6618 N N . ASN A 1 851 ? 112.778 -33.566 -104.528 1.00 77.62 851 ASN A N 1
ATOM 6619 C CA . ASN A 1 851 ? 111.711 -33.953 -103.592 1.00 77.62 851 ASN A CA 1
ATOM 6620 C C . ASN A 1 851 ? 111.827 -33.228 -102.239 1.00 77.62 851 ASN A C 1
ATOM 6622 O O . ASN A 1 851 ? 112.870 -32.658 -101.914 1.00 77.62 851 ASN A O 1
ATOM 6626 N N . MET A 1 852 ? 110.756 -33.315 -101.445 1.00 82.94 852 MET A N 1
ATOM 6627 C CA . MET A 1 852 ? 110.665 -32.849 -100.061 1.00 82.94 852 MET A CA 1
ATOM 6628 C C . MET A 1 852 ? 109.789 -33.816 -99.245 1.00 82.94 852 MET A C 1
ATOM 6630 O O . MET A 1 852 ? 108.853 -34.407 -99.780 1.00 82.94 852 MET A O 1
ATOM 6634 N N . THR A 1 853 ? 110.076 -33.971 -97.953 1.00 77.25 853 THR A N 1
ATOM 6635 C CA . THR A 1 853 ? 109.211 -34.649 -96.971 1.00 77.25 853 THR A CA 1
ATOM 6636 C C . THR A 1 853 ? 109.233 -33.893 -95.645 1.00 77.25 853 THR A C 1
ATOM 6638 O O . THR A 1 853 ? 110.269 -33.339 -95.264 1.00 77.25 853 THR A O 1
ATOM 6641 N N . VAL A 1 854 ? 108.094 -33.889 -94.951 1.00 78.88 854 VAL A N 1
ATOM 6642 C CA . VAL A 1 854 ? 107.893 -33.238 -93.650 1.00 78.88 854 VAL A CA 1
ATOM 6643 C C . VAL A 1 854 ? 107.268 -34.249 -92.685 1.00 78.88 854 VAL A C 1
ATOM 6645 O O . VAL A 1 854 ? 106.418 -35.039 -93.089 1.00 78.88 854 VAL A O 1
ATOM 6648 N N . ASP A 1 855 ? 107.731 -34.257 -91.439 1.00 74.44 855 ASP A N 1
ATOM 6649 C CA . ASP A 1 855 ? 107.375 -35.218 -90.386 1.00 74.44 855 ASP A CA 1
ATOM 6650 C C . ASP A 1 855 ? 107.378 -34.502 -89.019 1.00 74.44 855 ASP A C 1
ATOM 6652 O O . ASP A 1 855 ? 108.051 -33.476 -88.875 1.00 74.44 855 ASP A O 1
ATOM 6656 N N . GLN A 1 856 ? 106.638 -34.996 -88.021 1.00 68.94 856 GLN A N 1
ATOM 6657 C CA . GLN A 1 856 ? 106.488 -34.322 -86.721 1.00 68.94 856 GLN A CA 1
ATOM 6658 C C . GLN A 1 856 ? 106.648 -35.298 -85.545 1.00 68.94 856 GLN A C 1
ATOM 6660 O O . GLN A 1 856 ? 105.879 -36.242 -85.384 1.00 68.94 856 GLN A O 1
ATOM 6665 N N . ASP A 1 857 ? 107.646 -35.045 -84.694 1.00 65.00 857 ASP A N 1
ATOM 6666 C CA . ASP A 1 857 ? 108.085 -35.949 -83.621 1.00 65.00 857 ASP A CA 1
ATOM 6667 C C . ASP A 1 857 ? 108.154 -35.198 -82.286 1.00 65.00 857 ASP A C 1
ATOM 6669 O O . ASP A 1 857 ? 109.034 -34.363 -82.070 1.00 65.00 857 ASP A O 1
ATOM 6673 N N . GLY A 1 858 ? 107.195 -35.456 -81.392 1.00 59.38 858 GLY A N 1
ATOM 6674 C CA . GLY A 1 858 ? 107.162 -34.863 -80.047 1.00 59.38 858 GLY A CA 1
ATOM 6675 C C . GLY A 1 858 ? 107.043 -33.331 -79.999 1.00 59.38 858 GLY A C 1
ATOM 6676 O O . GLY A 1 858 ? 107.364 -32.744 -78.969 1.00 59.38 858 GLY A O 1
ATOM 6677 N N . GLY A 1 859 ? 106.613 -32.694 -81.094 1.00 64.88 859 GLY A N 1
ATOM 6678 C CA . GLY A 1 859 ? 106.559 -31.235 -81.261 1.00 64.88 859 GLY A CA 1
ATOM 6679 C C . GLY A 1 859 ? 107.680 -30.650 -82.133 1.00 64.88 859 GLY A C 1
ATOM 6680 O O . GLY A 1 859 ? 107.575 -29.501 -82.554 1.00 64.88 859 GLY A O 1
ATOM 6681 N N . ASP A 1 860 ? 108.713 -31.429 -82.473 1.00 75.38 860 ASP A N 1
ATOM 6682 C CA . ASP A 1 860 ? 109.718 -31.026 -83.464 1.00 75.38 860 ASP A CA 1
ATOM 6683 C C . ASP A 1 860 ? 109.166 -31.183 -84.886 1.00 75.38 860 ASP A C 1
ATOM 6685 O O . ASP A 1 860 ? 108.662 -32.253 -85.230 1.00 75.38 860 ASP A O 1
ATOM 6689 N N . LEU A 1 861 ? 109.353 -30.174 -85.742 1.00 77.75 861 LEU A N 1
ATOM 6690 C CA . LEU A 1 861 ? 109.137 -30.289 -87.186 1.00 77.75 861 LEU A CA 1
ATOM 6691 C C . LEU A 1 861 ? 110.416 -30.798 -87.860 1.00 77.75 861 LEU A C 1
ATOM 6693 O O . LEU A 1 861 ? 111.499 -30.243 -87.662 1.00 77.75 861 LEU A O 1
ATOM 6697 N N . ILE A 1 862 ? 110.314 -31.841 -88.676 1.00 81.06 862 ILE A N 1
ATOM 6698 C CA . ILE A 1 862 ? 111.451 -32.474 -89.347 1.00 81.06 862 ILE A CA 1
ATOM 6699 C C . ILE A 1 862 ? 111.266 -32.367 -90.855 1.00 81.06 862 ILE A C 1
ATOM 6701 O O . ILE A 1 862 ? 110.281 -32.857 -91.395 1.00 81.06 862 ILE A O 1
ATOM 6705 N N . VAL A 1 863 ? 112.241 -31.777 -91.542 1.00 84.69 863 VAL A N 1
ATOM 6706 C CA . VAL A 1 863 ? 112.214 -31.544 -92.990 1.00 84.69 863 VAL A CA 1
ATOM 6707 C C . VAL A 1 863 ? 113.394 -32.256 -93.645 1.00 84.69 863 VAL A C 1
ATOM 6709 O O . VAL A 1 863 ? 114.522 -32.200 -93.150 1.00 84.69 863 VAL A O 1
ATOM 6712 N N . ARG A 1 864 ? 113.141 -32.929 -94.770 1.00 85.44 864 ARG A N 1
ATOM 6713 C CA . ARG A 1 864 ? 114.168 -33.515 -95.647 1.00 85.44 864 ARG A CA 1
ATOM 6714 C C . ARG A 1 864 ? 113.885 -33.140 -97.093 1.00 85.44 864 ARG A C 1
ATOM 6716 O O . ARG A 1 864 ? 112.732 -33.223 -97.508 1.00 85.44 864 ARG A O 1
ATOM 6723 N N . ALA A 1 865 ? 114.913 -32.793 -97.856 1.00 83.12 865 ALA A N 1
ATOM 6724 C CA . ALA A 1 865 ? 114.812 -32.503 -99.287 1.00 83.12 865 ALA A CA 1
ATOM 6725 C C . ALA A 1 865 ? 116.021 -33.066 -100.048 1.00 83.12 865 ALA A C 1
ATOM 6727 O O . ALA A 1 865 ? 117.049 -33.367 -99.441 1.00 83.12 865 ALA A O 1
ATOM 6728 N N . ASN A 1 866 ? 115.907 -33.204 -101.369 1.00 81.88 866 ASN A N 1
ATOM 6729 C CA . ASN A 1 866 ? 117.033 -33.564 -102.237 1.00 81.88 866 ASN A CA 1
ATOM 6730 C C . ASN A 1 866 ? 117.144 -32.583 -103.412 1.00 81.88 866 ASN A C 1
ATOM 6732 O O . ASN A 1 866 ? 116.138 -32.287 -104.064 1.00 81.88 866 ASN A O 1
ATOM 6736 N N . GLY A 1 867 ? 118.359 -32.108 -103.684 1.00 79.31 867 GLY A N 1
ATOM 6737 C CA . GLY A 1 867 ? 118.686 -31.118 -104.715 1.00 79.31 867 GLY A CA 1
ATOM 6738 C C . GLY A 1 867 ? 120.134 -31.259 -105.195 1.00 79.31 867 GLY A C 1
ATOM 6739 O O . GLY A 1 867 ? 120.789 -32.257 -104.899 1.00 79.31 867 GLY A O 1
ATOM 6740 N N . ASP A 1 868 ? 120.623 -30.275 -105.948 1.00 81.25 868 ASP A N 1
ATOM 6741 C CA . ASP A 1 868 ? 122.005 -30.264 -106.443 1.00 81.25 868 ASP A CA 1
ATOM 6742 C C . ASP A 1 868 ? 123.015 -29.927 -105.320 1.00 81.25 868 ASP A C 1
ATOM 6744 O O . ASP A 1 868 ? 122.745 -29.079 -104.470 1.00 81.25 868 ASP A O 1
ATOM 6748 N N . GLU A 1 869 ? 124.174 -30.599 -105.317 1.00 77.94 869 GLU A N 1
ATOM 6749 C CA . GLU A 1 869 ? 125.222 -30.516 -104.276 1.00 77.94 869 GLU A CA 1
ATOM 6750 C C . GLU A 1 869 ? 125.674 -29.068 -103.998 1.00 77.94 869 GLU A C 1
ATOM 6752 O O . GLU A 1 869 ? 126.046 -28.330 -104.915 1.00 77.94 869 GLU A O 1
ATOM 6757 N N . GLY A 1 870 ? 125.670 -28.659 -102.724 1.00 73.75 870 GLY A N 1
ATOM 6758 C CA . GLY A 1 870 ? 126.089 -27.320 -102.296 1.00 73.75 870 GLY A CA 1
ATOM 6759 C C . GLY A 1 870 ? 125.135 -26.164 -102.642 1.00 73.75 870 GLY A C 1
ATOM 6760 O O . GLY A 1 870 ? 125.489 -25.004 -102.420 1.00 73.75 870 GLY A O 1
ATOM 6761 N N . GLN A 1 871 ? 123.932 -26.434 -103.161 1.00 79.69 871 GLN A N 1
ATOM 6762 C CA . GLN A 1 871 ? 122.883 -25.425 -103.353 1.00 79.69 871 GLN A CA 1
ATOM 6763 C C . GLN A 1 871 ? 122.380 -24.882 -101.998 1.00 79.69 871 GLN A C 1
ATOM 6765 O O . GLN A 1 871 ? 122.202 -25.640 -101.043 1.00 79.69 871 GLN A O 1
ATOM 6770 N N . GLU A 1 872 ? 122.110 -23.575 -101.895 1.00 84.38 872 GLU A N 1
ATOM 6771 C CA . GLU A 1 872 ? 121.427 -23.020 -100.717 1.00 84.38 872 GLU A CA 1
ATOM 6772 C C . GLU A 1 872 ? 119.909 -23.184 -100.854 1.00 84.38 872 GLU A C 1
ATOM 6774 O O . GLU A 1 872 ? 119.322 -22.838 -101.879 1.00 84.38 872 GLU A O 1
ATOM 6779 N N . ILE A 1 873 ? 119.283 -23.752 -99.819 1.00 85.44 873 ILE A N 1
ATOM 6780 C CA . ILE A 1 873 ? 117.855 -24.084 -99.789 1.00 85.44 873 ILE A CA 1
ATOM 6781 C C . ILE A 1 873 ? 117.296 -23.677 -98.426 1.00 85.44 873 ILE A C 1
ATOM 6783 O O . ILE A 1 873 ? 117.799 -24.110 -97.383 1.00 85.44 873 ILE A O 1
ATOM 6787 N N . TRP A 1 874 ? 116.234 -22.878 -98.432 1.00 88.06 874 TRP A N 1
ATOM 6788 C CA . TRP A 1 874 ? 115.491 -22.467 -97.244 1.00 88.06 874 TRP A CA 1
ATOM 6789 C C . TRP A 1 874 ? 114.131 -23.153 -97.223 1.00 88.06 874 TRP A C 1
ATOM 6791 O O . TRP A 1 874 ? 113.448 -23.174 -98.242 1.00 88.06 874 TRP A O 1
ATOM 6801 N N . VAL A 1 875 ? 113.724 -23.700 -96.074 1.00 88.25 875 VAL A N 1
ATOM 6802 C CA . VAL A 1 875 ? 112.324 -24.078 -95.843 1.00 88.25 875 VAL A CA 1
ATOM 6803 C C . VAL A 1 875 ? 111.594 -22.897 -95.233 1.00 88.25 875 VAL A C 1
ATOM 6805 O O . VAL A 1 875 ? 112.060 -22.319 -94.250 1.00 88.25 875 VAL A O 1
ATOM 6808 N N . VAL A 1 876 ? 110.456 -22.551 -95.822 1.00 85.81 876 VAL A N 1
ATOM 6809 C CA . VAL A 1 876 ? 109.557 -21.486 -95.381 1.00 85.81 876 VAL A CA 1
ATOM 6810 C C . VAL A 1 876 ? 108.317 -22.132 -94.766 1.00 85.81 876 VAL A C 1
ATOM 6812 O O . VAL A 1 876 ? 107.779 -23.088 -95.320 1.00 85.81 876 VAL A O 1
ATOM 6815 N N . VAL A 1 877 ? 107.887 -21.634 -93.609 1.00 84.56 877 VAL A N 1
ATOM 6816 C CA . VAL A 1 877 ? 106.717 -22.081 -92.842 1.00 84.56 877 VAL A CA 1
ATOM 6817 C C . VAL A 1 877 ? 105.835 -20.860 -92.592 1.00 84.56 877 VAL A C 1
ATOM 6819 O O . VAL A 1 877 ? 106.325 -19.863 -92.070 1.00 84.56 877 VAL A O 1
ATOM 6822 N N . VAL A 1 878 ? 104.550 -20.919 -92.940 1.00 80.00 878 VAL A N 1
ATOM 6823 C CA . VAL A 1 878 ? 103.601 -19.812 -92.746 1.00 80.00 878 VAL A CA 1
ATOM 6824 C C . VAL A 1 878 ? 102.510 -20.238 -91.766 1.00 80.00 878 VAL A C 1
ATOM 6826 O O . VAL A 1 878 ? 101.789 -21.203 -92.008 1.00 80.00 878 VAL A O 1
ATOM 6829 N N . LEU A 1 879 ? 102.420 -19.513 -90.653 1.00 73.06 879 LEU A N 1
ATOM 6830 C CA . LEU A 1 879 ? 101.473 -19.695 -89.552 1.00 73.06 879 LEU A CA 1
ATOM 6831 C C . LEU A 1 879 ? 100.458 -18.545 -89.603 1.00 73.06 879 LEU A C 1
ATOM 6833 O O . LEU A 1 879 ? 100.693 -17.479 -89.026 1.00 73.06 879 LEU A O 1
ATOM 6837 N N . GLY A 1 880 ? 99.379 -18.708 -90.372 1.00 70.75 880 GLY A N 1
ATOM 6838 C CA . GLY A 1 880 ? 98.469 -17.604 -90.704 1.00 70.75 880 GLY A CA 1
ATOM 6839 C C . GLY A 1 880 ? 99.205 -16.445 -91.392 1.00 70.75 880 GLY A C 1
ATOM 6840 O O . GLY A 1 880 ? 99.581 -16.554 -92.554 1.00 70.75 880 GLY A O 1
ATOM 6841 N N . ASN A 1 881 ? 99.452 -15.352 -90.661 1.00 63.19 881 ASN A N 1
ATOM 6842 C CA . ASN A 1 881 ? 100.196 -14.179 -91.151 1.00 63.19 881 ASN A CA 1
ATOM 6843 C C . ASN A 1 881 ? 101.695 -14.177 -90.770 1.00 63.19 881 ASN A C 1
ATOM 6845 O O . ASN A 1 881 ? 102.401 -13.218 -91.082 1.00 63.19 881 ASN A O 1
ATOM 6849 N N . VAL A 1 882 ? 102.199 -15.200 -90.067 1.00 68.62 882 VAL A N 1
ATOM 6850 C CA . VAL A 1 882 ? 103.597 -15.262 -89.606 1.00 68.62 882 VAL A CA 1
ATOM 6851 C C . VAL A 1 882 ? 104.416 -16.195 -90.494 1.00 68.62 882 VAL A C 1
ATOM 6853 O O . VAL A 1 882 ? 104.366 -17.415 -90.345 1.00 68.62 882 VAL A O 1
ATOM 6856 N N . THR A 1 883 ? 105.218 -15.615 -91.386 1.00 75.38 883 THR A N 1
ATOM 6857 C CA . THR A 1 883 ? 106.222 -16.346 -92.171 1.00 75.38 883 THR A CA 1
ATOM 6858 C C . THR A 1 883 ? 107.512 -16.505 -91.369 1.00 75.38 883 THR A C 1
ATOM 6860 O O . THR A 1 883 ? 108.171 -15.527 -91.020 1.00 75.38 883 THR A O 1
ATOM 6863 N N . LEU A 1 884 ? 107.901 -17.750 -91.108 1.00 82.31 884 LEU A N 1
ATOM 6864 C CA . LEU A 1 884 ? 109.206 -18.144 -90.585 1.00 82.31 884 LEU A CA 1
ATOM 6865 C C . LEU A 1 884 ? 109.980 -18.851 -91.703 1.00 82.31 884 LEU A C 1
ATOM 6867 O O . LEU A 1 884 ? 109.385 -19.543 -92.523 1.00 82.31 884 LEU A O 1
ATOM 6871 N N . SER A 1 885 ? 111.309 -18.765 -91.729 1.00 86.19 885 SER A N 1
ATOM 6872 C CA . SER A 1 885 ? 112.096 -19.646 -92.601 1.00 86.19 885 SER A CA 1
ATOM 6873 C C . SER A 1 885 ? 113.416 -20.065 -91.969 1.00 86.19 885 SER A C 1
ATOM 6875 O O . SER A 1 885 ? 113.851 -19.491 -90.968 1.00 86.19 885 SER A O 1
ATOM 6877 N N . ARG A 1 886 ? 114.029 -21.120 -92.511 1.00 87.25 886 ARG A N 1
ATOM 6878 C CA . ARG A 1 886 ? 115.307 -21.639 -92.021 1.00 87.25 886 ARG A CA 1
ATOM 6879 C C . ARG A 1 886 ? 116.043 -22.410 -93.108 1.00 87.25 886 ARG A C 1
ATOM 6881 O O . ARG A 1 886 ? 115.453 -23.253 -93.781 1.00 87.25 886 ARG A O 1
ATOM 6888 N N . ARG A 1 887 ? 117.343 -22.160 -93.257 1.00 87.69 887 ARG A N 1
ATOM 6889 C CA . ARG A 1 887 ? 118.184 -22.909 -94.196 1.00 87.69 887 ARG A CA 1
ATOM 6890 C C . ARG A 1 887 ? 118.297 -24.374 -93.769 1.00 87.69 887 ARG A C 1
ATOM 6892 O O . ARG A 1 887 ? 118.519 -24.653 -92.589 1.00 87.69 887 ARG A O 1
ATOM 6899 N N . LEU A 1 888 ? 118.160 -25.298 -94.717 1.00 86.88 888 LEU A N 1
ATOM 6900 C CA . LEU A 1 888 ? 118.459 -26.709 -94.476 1.00 86.88 888 LEU A CA 1
ATOM 6901 C C . LEU A 1 888 ? 119.983 -26.910 -94.401 1.00 86.88 888 LEU A C 1
ATOM 6903 O O . LEU A 1 888 ? 120.766 -26.081 -94.875 1.00 86.88 888 LEU A O 1
ATOM 6907 N N . VAL A 1 889 ? 120.404 -28.026 -93.807 1.00 83.94 889 VAL A N 1
ATOM 6908 C CA . VAL A 1 889 ? 121.811 -28.439 -93.729 1.00 83.94 889 VAL A CA 1
ATOM 6909 C C . VAL A 1 889 ? 122.000 -29.694 -94.577 1.00 83.94 889 VAL A C 1
ATOM 6911 O O . VAL A 1 889 ? 121.241 -30.650 -94.438 1.00 83.94 889 VAL A O 1
ATOM 6914 N N . GLU A 1 890 ? 122.986 -29.682 -95.468 1.00 85.06 890 GLU A N 1
ATOM 6915 C CA . GLU A 1 890 ? 123.370 -30.839 -96.285 1.00 85.06 890 GLU A CA 1
ATOM 6916 C C . GLU A 1 890 ? 124.042 -31.916 -95.408 1.00 85.06 890 GLU A C 1
ATOM 6918 O O . GLU A 1 890 ? 124.812 -31.589 -94.501 1.00 85.06 890 GLU A O 1
ATOM 6923 N N . ASP A 1 891 ? 123.739 -33.197 -95.630 1.00 76.75 891 ASP A N 1
ATOM 6924 C CA . ASP A 1 891 ? 124.397 -34.301 -94.922 1.00 76.75 891 ASP A CA 1
ATOM 6925 C C . ASP A 1 891 ? 125.796 -34.541 -95.506 1.00 76.75 891 ASP A C 1
ATOM 6927 O O . ASP A 1 891 ? 125.934 -35.018 -96.630 1.00 76.75 891 ASP A O 1
ATOM 6931 N N . GLU A 1 892 ? 126.843 -34.284 -94.716 1.00 79.69 892 GLU A N 1
ATOM 6932 C CA . GLU A 1 892 ? 128.250 -34.500 -95.099 1.00 79.69 892 GLU A CA 1
ATOM 6933 C C . GLU A 1 892 ? 128.561 -35.948 -95.543 1.00 79.69 892 GLU A C 1
ATOM 6935 O O . GLU A 1 892 ? 129.575 -36.192 -96.200 1.00 79.69 892 GLU A O 1
ATOM 6940 N N . ASN A 1 893 ? 127.709 -36.922 -95.196 1.00 79.56 893 ASN A N 1
ATOM 6941 C CA . ASN A 1 893 ? 127.834 -38.323 -95.613 1.00 79.56 893 ASN A CA 1
ATOM 6942 C C . ASN A 1 893 ? 127.073 -38.636 -96.914 1.00 79.56 893 ASN A C 1
ATOM 6944 O O . ASN A 1 893 ? 127.347 -39.663 -97.543 1.00 79.56 893 ASN A O 1
ATOM 6948 N N . THR A 1 894 ? 126.129 -37.775 -97.305 1.00 79.19 894 THR A N 1
ATOM 6949 C CA . THR A 1 894 ? 125.175 -37.992 -98.401 1.00 79.19 894 THR A CA 1
ATOM 6950 C C . THR A 1 894 ? 124.937 -36.685 -99.192 1.00 79.19 894 THR A C 1
ATOM 6952 O O . THR A 1 894 ? 123.855 -36.102 -99.098 1.00 79.19 894 THR A O 1
ATOM 6955 N N . PRO A 1 895 ? 125.926 -36.192 -99.972 1.00 76.56 895 PRO A N 1
ATOM 6956 C CA . PRO A 1 895 ? 125.802 -34.931 -100.715 1.00 76.56 895 PRO A CA 1
ATOM 6957 C C . PRO A 1 895 ? 124.589 -34.895 -101.658 1.00 76.56 895 PRO A C 1
ATOM 6959 O O . PRO A 1 895 ? 124.207 -35.915 -102.238 1.00 76.56 895 PRO A O 1
ATOM 6962 N N . GLY A 1 896 ? 123.971 -33.721 -101.788 1.00 79.94 896 GLY A N 1
ATOM 6963 C CA . GLY A 1 896 ? 122.671 -33.509 -102.433 1.00 79.94 896 GLY A CA 1
ATOM 6964 C C . GLY A 1 896 ? 121.451 -33.815 -101.546 1.00 79.94 896 GLY A C 1
ATOM 6965 O O . GLY A 1 896 ? 120.330 -33.451 -101.911 1.00 79.94 896 GLY A O 1
ATOM 6966 N N . THR A 1 897 ? 121.625 -34.440 -100.372 1.00 83.81 897 THR A N 1
ATOM 6967 C CA . THR A 1 897 ? 120.550 -34.673 -99.390 1.00 83.81 897 THR A CA 1
ATOM 6968 C C . THR A 1 897 ? 120.604 -33.649 -98.255 1.00 83.81 897 THR A C 1
ATOM 6970 O O . THR A 1 897 ? 121.615 -33.491 -97.577 1.00 83.81 897 THR A O 1
ATOM 6973 N N . TYR A 1 898 ? 119.471 -32.995 -97.998 1.00 87.88 898 TYR A N 1
ATOM 6974 C CA . TYR A 1 898 ? 119.329 -31.896 -97.045 1.00 87.88 898 TYR A CA 1
ATOM 6975 C C . TYR A 1 898 ? 118.375 -32.254 -95.903 1.00 87.88 898 TYR A C 1
ATOM 6977 O O . TYR A 1 898 ? 117.337 -32.884 -96.118 1.00 87.88 898 TYR A O 1
ATOM 6985 N N . TYR A 1 899 ? 118.698 -31.809 -94.688 1.00 85.81 899 TYR A N 1
ATOM 6986 C CA . TYR A 1 899 ? 117.976 -32.110 -93.453 1.00 85.81 899 TYR A CA 1
ATOM 6987 C C . TYR A 1 899 ? 117.824 -30.883 -92.545 1.00 85.81 899 TYR A C 1
ATOM 6989 O O . TYR A 1 899 ? 118.712 -30.035 -92.440 1.00 85.81 899 TYR A O 1
ATOM 6997 N N . LEU A 1 900 ? 116.703 -30.826 -91.826 1.00 88.44 900 LEU A N 1
ATOM 6998 C CA . LEU A 1 900 ? 116.479 -29.933 -90.695 1.00 88.44 900 LEU A CA 1
ATOM 6999 C C . LEU A 1 900 ? 115.582 -30.625 -89.655 1.00 88.44 900 LEU A C 1
ATOM 7001 O O . LEU A 1 900 ? 114.590 -31.258 -90.007 1.00 88.44 900 LEU A O 1
ATOM 7005 N N . ARG A 1 901 ? 115.886 -30.447 -88.364 1.00 86.50 901 ARG A N 1
ATOM 7006 C CA . ARG A 1 901 ? 114.941 -30.666 -87.254 1.00 86.50 901 ARG A CA 1
ATOM 7007 C C . ARG A 1 901 ? 114.779 -29.342 -86.512 1.00 86.50 901 ARG A C 1
ATOM 7009 O O . ARG A 1 901 ? 115.734 -28.840 -85.922 1.00 86.50 901 ARG A O 1
ATOM 7016 N N . TRP A 1 902 ? 113.586 -28.770 -86.581 1.00 85.94 902 TRP A N 1
ATOM 7017 C CA . TRP A 1 902 ? 113.230 -27.460 -86.052 1.00 85.94 902 TRP A CA 1
ATOM 7018 C C . TRP A 1 902 ? 112.366 -27.649 -84.800 1.00 85.94 902 TRP A C 1
ATOM 7020 O O . TRP A 1 902 ? 111.244 -28.143 -84.872 1.00 85.94 902 TRP A O 1
ATOM 7030 N N . LYS A 1 903 ? 112.926 -27.282 -83.643 1.00 78.94 903 LYS A N 1
ATOM 7031 C CA . LYS A 1 903 ? 112.253 -27.315 -82.336 1.00 78.94 903 LYS A CA 1
ATOM 7032 C C . LYS A 1 903 ? 111.507 -26.008 -82.062 1.00 78.94 903 LYS A C 1
ATOM 7034 O O . LYS A 1 903 ? 111.856 -24.980 -82.641 1.00 78.94 903 LYS A O 1
ATOM 7039 N N . ASP A 1 904 ? 110.566 -26.044 -81.123 1.00 69.00 904 ASP A N 1
ATOM 7040 C CA . ASP A 1 904 ? 109.976 -24.846 -80.509 1.00 69.00 904 ASP A CA 1
ATOM 7041 C C . ASP A 1 904 ? 109.273 -23.906 -81.515 1.00 69.00 904 ASP A C 1
ATOM 7043 O O . ASP A 1 904 ? 109.336 -22.681 -81.399 1.00 69.00 904 ASP A O 1
ATOM 7047 N N . ILE A 1 905 ? 108.602 -24.475 -82.528 1.00 69.12 905 ILE A N 1
ATOM 7048 C CA . ILE A 1 905 ? 107.715 -23.705 -83.413 1.00 69.12 905 ILE A CA 1
ATOM 7049 C C . ILE A 1 905 ? 106.477 -23.282 -82.600 1.00 69.12 905 ILE A C 1
ATOM 7051 O O . ILE A 1 905 ? 105.850 -24.148 -81.986 1.00 69.12 905 ILE A O 1
ATOM 7055 N N . PRO A 1 906 ? 106.104 -21.987 -82.580 1.00 63.47 906 PRO A N 1
ATOM 7056 C CA . PRO A 1 906 ? 104.960 -21.497 -81.818 1.00 63.47 906 PRO A CA 1
ATOM 7057 C C . PRO A 1 906 ? 103.650 -21.845 -82.535 1.00 63.47 906 PRO A C 1
ATOM 7059 O O . PRO A 1 906 ? 103.051 -21.012 -83.211 1.00 63.47 906 PRO A O 1
ATOM 7062 N N . ILE A 1 907 ? 103.216 -23.096 -82.392 1.00 60.62 907 ILE A N 1
ATOM 7063 C CA . ILE A 1 907 ? 101.873 -23.526 -82.779 1.00 60.62 907 ILE A CA 1
ATOM 7064 C C . ILE A 1 907 ? 100.909 -22.956 -81.737 1.00 60.62 907 ILE A C 1
ATOM 7066 O O . ILE A 1 907 ? 100.874 -23.425 -80.601 1.00 60.62 907 ILE A O 1
ATOM 7070 N N . SER A 1 908 ? 100.170 -21.913 -82.106 1.00 55.06 908 SER A N 1
ATOM 7071 C CA . SER A 1 908 ? 98.991 -21.488 -81.357 1.00 55.06 908 SER A CA 1
ATOM 7072 C C . SER A 1 908 ? 97.855 -22.470 -81.604 1.00 55.06 908 SER A C 1
ATOM 7074 O O . SER A 1 908 ? 97.658 -22.917 -82.735 1.00 55.06 908 SER A O 1
ATOM 7076 N N . ASP A 1 909 ? 97.073 -22.752 -80.570 1.00 53.06 909 ASP A N 1
ATOM 7077 C CA . ASP A 1 909 ? 95.882 -23.588 -80.662 1.00 53.06 909 ASP A CA 1
ATOM 7078 C C . ASP A 1 909 ? 94.734 -22.850 -81.408 1.00 53.06 909 ASP A C 1
ATOM 7080 O O . ASP A 1 909 ? 93.720 -22.536 -80.816 1.00 53.06 909 ASP A O 1
ATOM 7084 N N . ASP A 1 910 ? 94.887 -22.518 -82.698 1.00 53.75 910 ASP A N 1
ATOM 7085 C CA . ASP A 1 910 ? 93.837 -22.205 -83.711 1.00 53.75 910 ASP A CA 1
ATOM 7086 C C . ASP A 1 910 ? 94.493 -21.565 -84.956 1.00 53.75 910 ASP A C 1
ATOM 7088 O O . ASP A 1 910 ? 94.723 -20.355 -84.982 1.00 53.75 910 ASP A O 1
ATOM 7092 N N . GLY A 1 911 ? 94.823 -22.356 -85.993 1.00 59.06 911 GLY A N 1
ATOM 7093 C CA . GLY A 1 911 ? 95.344 -21.834 -87.269 1.00 59.06 911 GLY A CA 1
ATOM 7094 C C . GLY A 1 911 ? 96.172 -22.810 -88.128 1.00 59.06 911 GLY A C 1
ATOM 7095 O O . GLY A 1 911 ? 97.048 -23.520 -87.631 1.00 59.06 911 GLY A O 1
ATOM 7096 N N . ASP A 1 912 ? 95.939 -22.783 -89.446 1.00 66.31 912 ASP A N 1
ATOM 7097 C CA . ASP A 1 912 ? 96.600 -23.647 -90.438 1.00 66.31 912 ASP A CA 1
ATOM 7098 C C . ASP A 1 912 ? 98.083 -23.300 -90.712 1.00 66.31 912 ASP A C 1
ATOM 7100 O O . ASP A 1 912 ? 98.477 -22.130 -90.721 1.00 66.31 912 ASP A O 1
ATOM 7104 N N . ILE A 1 913 ? 98.909 -24.337 -90.954 1.00 74.69 913 ILE A N 1
ATOM 7105 C CA . ILE A 1 913 ? 100.383 -24.260 -91.034 1.00 74.69 913 ILE A CA 1
ATOM 7106 C C . ILE A 1 913 ? 100.913 -24.697 -92.412 1.00 74.69 913 ILE A C 1
ATOM 7108 O O . ILE A 1 913 ? 101.082 -25.884 -92.679 1.00 74.69 913 ILE A O 1
ATOM 7112 N N . ILE A 1 914 ? 101.257 -23.744 -93.274 1.00 79.88 914 ILE A N 1
ATOM 7113 C CA . ILE A 1 914 ? 101.722 -23.960 -94.659 1.00 79.88 914 ILE A CA 1
ATOM 7114 C C . ILE A 1 914 ? 103.258 -24.137 -94.689 1.00 79.88 914 ILE A C 1
ATOM 7116 O O . ILE A 1 914 ? 103.952 -23.485 -93.915 1.00 79.88 914 ILE A O 1
ATOM 7120 N N . VAL A 1 915 ? 103.827 -24.977 -95.575 1.00 83.31 915 VAL A N 1
ATOM 7121 C CA . VAL A 1 915 ? 105.294 -25.205 -95.692 1.00 83.31 915 VAL A CA 1
ATOM 7122 C C . VAL A 1 915 ? 105.759 -25.343 -97.160 1.00 83.31 915 VAL A C 1
ATOM 7124 O O . VAL A 1 915 ? 105.123 -26.078 -97.909 1.00 83.31 915 VAL A O 1
ATOM 7127 N N . TYR A 1 916 ? 106.861 -24.689 -97.573 1.00 86.44 916 TYR A N 1
ATOM 7128 C CA . TYR A 1 916 ? 107.470 -24.784 -98.928 1.00 86.44 916 TYR A CA 1
ATOM 7129 C C . TYR A 1 916 ? 108.996 -24.480 -98.950 1.00 86.44 916 TYR A C 1
ATOM 7131 O O . TYR A 1 916 ? 109.602 -24.365 -97.884 1.00 86.44 916 TYR A O 1
ATOM 7139 N N . LEU A 1 917 ? 109.647 -24.386 -100.130 1.00 86.62 917 LEU A N 1
ATOM 7140 C CA . LEU A 1 917 ? 111.104 -24.153 -100.280 1.00 86.62 917 LEU A CA 1
ATOM 7141 C C . LEU A 1 917 ? 111.467 -22.925 -101.150 1.00 86.62 917 LEU A C 1
ATOM 7143 O O . LEU A 1 917 ? 110.858 -22.708 -102.193 1.00 86.62 917 LEU A O 1
ATOM 7147 N N . SER A 1 918 ? 112.522 -22.188 -100.777 1.00 82.25 918 SER A N 1
ATOM 7148 C CA . SER A 1 918 ? 113.013 -20.977 -101.470 1.00 82.25 918 SER A CA 1
ATOM 7149 C C . SER A 1 918 ? 114.550 -20.915 -101.598 1.00 82.25 918 SER A C 1
ATOM 7151 O O . SER A 1 918 ? 115.265 -21.645 -100.900 1.00 82.25 918 SER A O 1
ATOM 7153 N N . ARG A 1 919 ? 115.070 -20.026 -102.466 1.00 83.25 919 ARG A N 1
ATOM 7154 C CA . ARG A 1 919 ? 116.506 -19.666 -102.547 1.00 83.25 919 ARG A CA 1
ATOM 7155 C C . ARG A 1 919 ? 116.983 -18.830 -101.365 1.00 83.25 919 ARG A C 1
ATOM 7157 O O . ARG A 1 919 ? 118.154 -18.918 -101.002 1.00 83.25 919 ARG A O 1
ATOM 7164 N N . GLU A 1 920 ? 116.104 -18.017 -100.791 1.00 77.81 920 GLU A N 1
ATOM 7165 C CA . GLU A 1 920 ? 116.463 -16.992 -99.809 1.00 77.81 920 GLU A CA 1
ATOM 7166 C C . GLU A 1 920 ? 115.540 -16.985 -98.584 1.00 77.81 920 GLU A C 1
ATOM 7168 O O . GLU A 1 920 ? 114.485 -17.623 -98.555 1.00 77.81 920 GLU A O 1
ATOM 7173 N N . GLU A 1 921 ? 115.981 -16.300 -97.528 1.00 81.00 921 GLU A N 1
ATOM 7174 C CA . GLU A 1 921 ? 115.320 -16.276 -96.223 1.00 81.00 921 GLU A CA 1
ATOM 7175 C C . GLU A 1 921 ? 113.945 -15.588 -96.313 1.00 81.00 921 GLU A C 1
ATOM 7177 O O . GLU A 1 921 ? 113.843 -14.365 -96.357 1.00 81.00 921 GLU A O 1
ATOM 7182 N N . GLY A 1 922 ? 112.879 -16.393 -96.346 1.00 74.94 922 GLY A N 1
ATOM 7183 C CA . GLY A 1 922 ? 111.490 -15.933 -96.454 1.00 74.94 922 GLY A CA 1
ATOM 7184 C C . GLY A 1 922 ? 111.029 -15.574 -97.872 1.00 74.94 922 GLY A C 1
ATOM 7185 O O . GLY A 1 922 ? 109.951 -14.998 -98.006 1.00 74.94 922 GLY A O 1
ATOM 7186 N N . GLY A 1 923 ? 111.816 -15.897 -98.905 1.00 75.69 923 GLY A N 1
ATOM 7187 C CA . GLY A 1 923 ? 111.451 -15.665 -100.306 1.00 75.69 923 GLY A CA 1
ATOM 7188 C C . GLY A 1 923 ? 110.318 -16.570 -100.806 1.00 75.69 923 GLY A C 1
ATOM 7189 O O . GLY A 1 923 ? 109.926 -17.531 -100.143 1.00 75.69 923 GLY A O 1
ATOM 7190 N N . GLU A 1 924 ? 109.813 -16.285 -102.009 1.00 78.62 924 GLU A N 1
ATOM 7191 C CA . GLU A 1 924 ? 108.749 -17.069 -102.654 1.00 78.62 924 GLU A CA 1
ATOM 7192 C C . GLU A 1 924 ? 109.185 -18.507 -103.009 1.00 78.62 924 GLU A C 1
ATOM 7194 O O . GLU A 1 924 ? 110.362 -18.879 -102.929 1.00 78.62 924 GLU A O 1
ATOM 7199 N N . ASN A 1 925 ? 108.215 -19.335 -103.407 1.00 77.12 925 ASN A N 1
ATOM 7200 C CA . ASN A 1 925 ? 108.418 -20.736 -103.770 1.00 77.12 925 ASN A CA 1
ATOM 7201 C C . ASN A 1 925 ? 109.117 -20.879 -105.136 1.00 77.12 925 ASN A C 1
ATOM 7203 O O . ASN A 1 925 ? 108.494 -21.170 -106.154 1.00 77.12 925 ASN A O 1
ATOM 7207 N N . ASP A 1 926 ? 110.435 -20.695 -105.144 1.00 76.06 926 ASP A N 1
ATOM 7208 C CA . ASP A 1 926 ? 111.306 -20.948 -106.299 1.00 76.06 926 ASP A CA 1
ATOM 7209 C C . ASP A 1 926 ? 111.329 -22.427 -106.739 1.00 76.06 926 ASP A C 1
ATOM 7211 O O . ASP A 1 926 ? 111.780 -22.745 -107.842 1.00 76.06 926 ASP A O 1
ATOM 7215 N N . SER A 1 927 ? 110.899 -23.330 -105.854 1.00 72.69 927 SER A N 1
ATOM 7216 C CA . SER A 1 927 ? 110.898 -24.783 -106.029 1.00 72.69 927 SER A CA 1
ATOM 7217 C C . SER A 1 927 ? 109.632 -25.289 -106.746 1.00 72.69 927 SER A C 1
ATOM 7219 O O . SER A 1 927 ? 108.538 -24.794 -106.485 1.00 72.69 927 SER A O 1
ATOM 7221 N N . PRO A 1 928 ? 109.711 -26.342 -107.580 1.00 73.44 928 PRO A N 1
ATOM 7222 C CA . PRO A 1 928 ? 108.546 -26.901 -108.279 1.00 73.44 928 PRO A CA 1
ATOM 7223 C C . PRO A 1 928 ? 107.595 -27.795 -107.411 1.00 73.44 928 PRO A C 1
ATOM 7225 O O . PRO A 1 928 ? 107.167 -28.834 -107.909 1.00 73.44 928 PRO A O 1
ATOM 7228 N N . LEU A 1 929 ? 107.275 -27.459 -106.133 1.00 75.88 929 LEU A N 1
ATOM 7229 C CA . LEU A 1 929 ? 106.540 -28.303 -105.115 1.00 75.88 929 LEU A CA 1
ATOM 7230 C C . LEU A 1 929 ? 105.488 -27.517 -104.202 1.00 75.88 929 LEU A C 1
ATOM 7232 O O . LEU A 1 929 ? 105.477 -26.297 -104.301 1.00 75.88 929 LEU A O 1
ATOM 7236 N N . GLU A 1 930 ? 104.626 -28.145 -103.325 1.00 76.75 930 GLU A N 1
ATOM 7237 C CA . GLU A 1 930 ? 103.336 -27.620 -102.646 1.00 76.75 930 GLU A CA 1
ATOM 7238 C C . GLU A 1 930 ? 103.063 -27.943 -101.044 1.00 76.75 930 GLU A C 1
ATOM 7240 O O . GLU A 1 930 ? 103.903 -28.690 -100.542 1.00 76.75 930 GLU A O 1
ATOM 7245 N N . PRO A 1 931 ? 101.999 -27.456 -100.221 1.00 81.75 931 PRO A N 1
ATOM 7246 C CA . PRO A 1 931 ? 101.840 -27.277 -98.646 1.00 81.75 931 PRO A CA 1
ATOM 7247 C C . PRO A 1 931 ? 100.738 -27.942 -97.581 1.00 81.75 931 PRO A C 1
ATOM 7249 O O . PRO A 1 931 ? 100.249 -29.023 -97.895 1.00 81.75 931 PRO A O 1
ATOM 7252 N N . LEU A 1 932 ? 100.384 -27.401 -96.305 1.00 79.06 932 LEU A N 1
ATOM 7253 C CA . LEU A 1 932 ? 99.721 -28.015 -94.989 1.00 79.06 932 LEU A CA 1
ATOM 7254 C C . LEU A 1 932 ? 98.756 -27.181 -93.896 1.00 79.06 932 LEU A C 1
ATOM 7256 O O . LEU A 1 932 ? 98.376 -26.079 -94.280 1.00 79.06 932 LEU A O 1
ATOM 7260 N N . VAL A 1 933 ? 98.305 -27.639 -92.616 1.00 77.62 933 VAL A N 1
ATOM 7261 C CA . VAL A 1 933 ? 97.097 -27.205 -91.642 1.00 77.62 933 VAL A CA 1
ATOM 7262 C C . VAL A 1 933 ? 97.003 -27.479 -89.987 1.00 77.62 933 VAL A C 1
ATOM 7264 O O . VAL A 1 933 ? 97.761 -28.373 -89.630 1.00 77.62 933 VAL A O 1
ATOM 7267 N N . PHE A 1 934 ? 96.162 -26.859 -88.996 1.00 66.69 934 PHE A N 1
ATOM 7268 C CA . PHE A 1 934 ? 95.852 -27.125 -87.428 1.00 66.69 934 PHE A CA 1
ATOM 7269 C C . PHE A 1 934 ? 94.868 -26.202 -86.404 1.00 66.69 934 PHE A C 1
ATOM 7271 O O . PHE A 1 934 ? 94.459 -25.138 -86.853 1.00 66.69 934 PHE A O 1
ATOM 7278 N N . GLY A 1 935 ? 94.476 -26.496 -85.053 1.00 38.56 935 GLY A N 1
ATOM 7279 C CA . GLY A 1 935 ? 93.753 -25.591 -83.935 1.00 38.56 935 GLY A CA 1
ATOM 7280 C C . GLY A 1 935 ? 93.035 -26.006 -82.473 1.00 38.56 935 GLY A C 1
ATOM 7281 O O . GLY A 1 935 ? 92.811 -27.211 -82.371 1.00 38.56 935 GLY A O 1
ATOM 7282 N N . PHE A 1 936 ? 92.684 -25.144 -81.372 1.00 32.22 936 PHE A N 1
ATOM 7283 C CA . PHE A 1 936 ? 91.809 -25.283 -80.020 1.00 32.22 936 PHE A CA 1
ATOM 7284 C C . PHE A 1 936 ? 91.680 -24.180 -78.738 1.00 32.22 936 PHE A C 1
ATOM 7286 O O . PHE A 1 936 ? 92.615 -23.436 -78.506 1.00 32.22 936 PHE A O 1
ATOM 7293 N N . HIS A 1 937 ? 90.663 -24.091 -77.744 1.00 34.28 937 HIS A N 1
ATOM 7294 C CA . HIS A 1 937 ? 90.444 -22.989 -76.602 1.00 34.28 937 HIS A CA 1
ATOM 7295 C C . HIS A 1 937 ? 89.738 -23.195 -75.092 1.00 34.28 937 HIS A C 1
ATOM 7297 O O . HIS A 1 937 ? 89.318 -24.320 -74.830 1.00 34.28 937 HIS A O 1
ATOM 7303 N N . ALA A 1 938 ? 89.571 -22.201 -74.074 1.00 39.44 938 ALA A N 1
ATOM 7304 C CA . ALA A 1 938 ? 89.091 -22.297 -72.550 1.00 39.44 938 ALA A CA 1
ATOM 7305 C C . ALA A 1 938 ? 88.455 -21.066 -71.595 1.00 39.44 938 ALA A C 1
ATOM 7307 O O . ALA A 1 938 ? 88.249 -19.999 -72.165 1.00 39.44 938 ALA A O 1
ATOM 7308 N N . ARG A 1 939 ? 88.102 -21.132 -70.204 1.00 41.53 939 ARG A N 1
ATOM 7309 C CA . ARG A 1 939 ? 87.306 -20.108 -69.250 1.00 41.53 939 ARG A CA 1
ATOM 7310 C C . ARG A 1 939 ? 87.200 -20.146 -67.576 1.00 41.53 939 ARG A C 1
ATOM 7312 O O . ARG A 1 939 ? 87.368 -21.243 -67.060 1.00 41.53 939 ARG A O 1
ATOM 7319 N N . GLU A 1 940 ? 86.797 -19.050 -66.764 1.00 47.41 940 GLU A N 1
ATOM 7320 C CA . GLU A 1 940 ? 86.022 -18.809 -65.364 1.00 47.41 940 GLU A CA 1
ATOM 7321 C C . GLU A 1 940 ? 86.623 -18.629 -63.819 1.00 47.41 940 GLU A C 1
ATOM 7323 O O . GLU A 1 940 ? 87.816 -18.900 -63.753 1.00 47.41 940 GLU A O 1
ATOM 7328 N N . ILE A 1 941 ? 86.147 -18.189 -62.532 1.00 49.88 941 ILE A N 1
ATOM 7329 C CA . ILE A 1 941 ? 84.933 -17.764 -61.573 1.00 49.88 941 ILE A CA 1
ATOM 7330 C C . ILE A 1 941 ? 85.149 -16.776 -60.220 1.00 49.88 941 ILE A C 1
ATOM 7332 O O . ILE A 1 941 ? 86.021 -15.924 -60.343 1.00 49.88 941 ILE A O 1
ATOM 7336 N N . VAL A 1 942 ? 84.400 -16.760 -58.997 1.00 46.59 942 VAL A N 1
ATOM 7337 C CA . VAL A 1 942 ? 84.153 -15.650 -57.853 1.00 46.59 942 VAL A CA 1
ATOM 7338 C C . VAL A 1 942 ? 83.850 -15.992 -56.239 1.00 46.59 942 VAL A C 1
ATOM 7340 O O . VAL A 1 942 ? 83.645 -17.177 -56.000 1.00 46.59 942 VAL A O 1
ATOM 7343 N N . GLU A 1 943 ? 83.775 -15.074 -55.143 1.00 53.53 943 GLU A N 1
ATOM 7344 C CA . GLU A 1 943 ? 83.607 -15.262 -53.557 1.00 53.53 943 GLU A CA 1
ATOM 7345 C C . GLU A 1 943 ? 83.019 -14.099 -52.492 1.00 53.53 943 GLU A C 1
ATOM 7347 O O . GLU A 1 943 ? 82.687 -13.039 -53.015 1.00 53.53 943 GLU A O 1
ATOM 7352 N N . ASP A 1 944 ? 82.862 -14.216 -51.076 1.00 49.09 944 ASP A N 1
ATOM 7353 C CA . ASP A 1 944 ? 82.248 -13.296 -49.905 1.00 49.09 944 ASP A CA 1
ATOM 7354 C C . ASP A 1 944 ? 82.680 -13.545 -48.315 1.00 49.09 944 ASP A C 1
ATOM 7356 O O . ASP A 1 944 ? 83.483 -14.467 -48.194 1.00 49.09 944 ASP A O 1
ATOM 7360 N N . GLY A 1 945 ? 82.387 -12.998 -47.026 1.00 46.03 945 GLY A N 1
ATOM 7361 C CA . GLY A 1 945 ? 81.559 -11.966 -46.159 1.00 46.03 945 GLY A CA 1
ATOM 7362 C C . GLY A 1 945 ? 81.644 -11.913 -44.491 1.00 46.03 945 GLY A C 1
ATOM 7363 O O . GLY A 1 945 ? 82.403 -12.722 -43.960 1.00 46.03 945 GLY A O 1
ATOM 7364 N N . ASN A 1 946 ? 80.889 -11.067 -43.631 1.00 46.69 946 ASN A N 1
ATOM 7365 C CA . ASN A 1 946 ? 80.572 -11.000 -42.055 1.00 46.69 946 ASN A CA 1
ATOM 7366 C C . ASN A 1 946 ? 81.263 -9.962 -40.964 1.00 46.69 946 ASN A C 1
ATOM 7368 O O . ASN A 1 946 ? 82.274 -9.424 -41.398 1.00 46.69 946 ASN A O 1
ATOM 7372 N N . GLY A 1 947 ? 81.011 -9.517 -39.628 1.00 43.19 947 GLY A N 1
ATOM 7373 C CA . GLY A 1 947 ? 80.120 -9.499 -38.312 1.00 43.19 947 GLY A CA 1
ATOM 7374 C C . GLY A 1 947 ? 80.760 -8.724 -36.993 1.00 43.19 947 GLY A C 1
ATOM 7375 O O . GLY A 1 947 ? 81.914 -8.371 -37.203 1.00 43.19 947 GLY A O 1
ATOM 7376 N N . GLY A 1 948 ? 80.392 -8.345 -35.667 1.00 40.16 948 GLY A N 1
ATOM 7377 C CA . GLY A 1 948 ? 79.311 -8.216 -34.524 1.00 40.16 948 GLY A CA 1
ATOM 7378 C C . GLY A 1 948 ? 79.754 -7.704 -32.997 1.00 40.16 948 GLY A C 1
ATOM 7379 O O . GLY A 1 948 ? 80.963 -7.683 -32.795 1.00 40.16 948 GLY A O 1
ATOM 7380 N N . GLY A 1 949 ? 78.931 -7.310 -31.906 1.00 37.25 949 GLY A N 1
ATOM 7381 C CA . GLY A 1 949 ? 79.341 -6.921 -30.415 1.00 37.25 949 GLY A CA 1
ATOM 7382 C C . GLY A 1 949 ? 78.372 -6.287 -29.224 1.00 37.25 949 GLY A C 1
ATOM 7383 O O . GLY A 1 949 ? 77.249 -5.945 -29.582 1.00 37.25 949 GLY A O 1
ATOM 7384 N N . SER A 1 950 ? 78.711 -6.106 -27.854 1.00 39.44 950 SER A N 1
ATOM 7385 C CA . SER A 1 950 ? 77.869 -5.530 -26.628 1.00 39.44 950 SER A CA 1
ATOM 7386 C C . SER A 1 950 ? 78.447 -5.250 -25.095 1.00 39.44 950 SER A C 1
ATOM 7388 O O . SER A 1 950 ? 79.560 -5.713 -24.868 1.00 39.44 950 SER A O 1
ATOM 7390 N N . ASP A 1 951 ? 77.768 -4.546 -24.056 1.00 35.44 951 ASP A N 1
ATOM 7391 C CA . ASP A 1 951 ? 77.774 -4.606 -22.453 1.00 35.44 951 ASP A CA 1
ATOM 7392 C C . ASP A 1 951 ? 77.364 -3.360 -21.417 1.00 35.44 951 ASP A C 1
ATOM 7394 O O . ASP A 1 951 ? 76.698 -2.450 -21.908 1.00 35.44 951 ASP A O 1
ATOM 7398 N N . THR A 1 952 ? 77.592 -3.296 -20.015 1.00 36.72 952 THR A N 1
ATOM 7399 C CA . THR A 1 952 ? 76.801 -2.578 -18.847 1.00 36.72 952 THR A CA 1
ATOM 7400 C C . THR A 1 952 ? 77.435 -2.107 -17.390 1.00 36.72 952 THR A C 1
ATOM 7402 O O . THR A 1 952 ? 78.647 -2.208 -17.229 1.00 36.72 952 THR A O 1
ATOM 7405 N N . GLY A 1 953 ? 76.711 -1.559 -16.300 1.00 27.67 953 GLY A N 1
ATOM 7406 C CA . GLY A 1 953 ? 77.194 -1.157 -14.855 1.00 27.67 953 GLY A CA 1
ATOM 7407 C C . GLY A 1 953 ? 76.339 -0.254 -13.785 1.00 27.67 953 GLY A C 1
ATOM 7408 O O . GLY A 1 953 ? 75.285 0.233 -14.171 1.00 27.67 953 GLY A O 1
ATOM 7409 N N . ARG A 1 954 ? 76.700 0.023 -12.458 1.00 30.08 954 ARG A N 1
ATOM 7410 C CA . ARG A 1 954 ? 75.847 0.670 -11.313 1.00 30.08 954 ARG A CA 1
ATOM 7411 C C . ARG A 1 954 ? 76.468 1.687 -10.236 1.00 30.08 954 ARG A C 1
ATOM 7413 O O . ARG A 1 954 ? 77.516 1.350 -9.697 1.00 30.08 954 ARG A O 1
ATOM 7420 N N . VAL A 1 955 ? 75.759 2.763 -9.742 1.00 29.02 955 VAL A N 1
ATOM 7421 C CA . VAL A 1 955 ? 75.931 3.562 -8.432 1.00 29.02 955 VAL A CA 1
ATOM 7422 C C . VAL A 1 955 ? 74.590 4.239 -7.926 1.00 29.02 955 VAL A C 1
ATOM 7424 O O . VAL A 1 955 ? 73.646 4.319 -8.702 1.00 29.02 955 VAL A O 1
ATOM 7427 N N . TRP A 1 956 ? 74.471 4.699 -6.650 1.00 28.80 956 TRP A N 1
ATOM 7428 C CA . TRP A 1 956 ? 73.267 5.239 -5.926 1.00 28.80 956 TRP A CA 1
ATOM 7429 C C . TRP A 1 956 ? 73.327 6.723 -5.448 1.00 28.80 956 TRP A C 1
ATOM 7431 O O . TRP A 1 956 ? 74.413 7.228 -5.176 1.00 28.80 956 TRP A O 1
ATOM 7441 N N . LEU A 1 957 ? 72.163 7.325 -5.108 1.00 28.56 957 LEU A N 1
ATOM 7442 C CA . LEU A 1 957 ? 72.004 8.221 -3.930 1.00 28.56 957 LEU A CA 1
ATOM 7443 C C . LEU A 1 957 ? 70.543 8.270 -3.398 1.00 28.56 957 LEU A C 1
ATOM 7445 O O . LEU A 1 957 ? 69.597 8.266 -4.179 1.00 28.56 957 LEU A O 1
ATOM 7449 N N . VAL A 1 958 ? 70.354 8.346 -2.071 1.00 31.62 958 VAL A N 1
ATOM 7450 C CA . VAL A 1 958 ? 69.055 8.504 -1.371 1.00 31.62 958 VAL A CA 1
ATOM 7451 C C . VAL A 1 958 ? 69.140 9.694 -0.418 1.00 31.62 958 VAL A C 1
ATOM 7453 O O . VAL A 1 958 ? 69.990 9.648 0.459 1.00 31.62 958 VAL A O 1
ATOM 7456 N N . TYR A 1 959 ? 68.247 10.691 -0.524 1.00 33.34 959 TYR A N 1
ATOM 7457 C CA . TYR A 1 959 ? 67.897 11.620 0.575 1.00 33.34 959 TYR A CA 1
ATOM 7458 C C . TYR A 1 959 ? 66.677 12.517 0.238 1.00 33.34 959 TYR A C 1
ATOM 7460 O O . TYR A 1 959 ? 66.838 13.686 -0.092 1.00 33.34 959 TYR A O 1
ATOM 7468 N N . LEU A 1 960 ? 65.439 12.007 0.367 1.00 38.41 960 LEU A N 1
ATOM 7469 C CA . LEU A 1 960 ? 64.257 12.878 0.593 1.00 38.41 960 LEU A CA 1
ATOM 7470 C C . LEU A 1 960 ? 63.065 12.212 1.323 1.00 38.41 960 LEU A C 1
ATOM 7472 O O . LEU A 1 960 ? 61.964 12.756 1.358 1.00 38.41 960 LEU A O 1
ATOM 7476 N N . GLY A 1 961 ? 63.261 11.057 1.967 1.00 40.62 961 GLY A N 1
ATOM 7477 C CA . GLY A 1 961 ? 62.189 10.293 2.633 1.00 40.62 961 GLY A CA 1
ATOM 7478 C C . GLY A 1 961 ? 61.689 10.844 3.981 1.00 40.62 961 GLY A C 1
ATOM 7479 O O . GLY A 1 961 ? 61.137 10.080 4.764 1.00 40.62 961 GLY A O 1
ATOM 7480 N N . ILE A 1 962 ? 61.928 12.123 4.297 1.00 45.66 962 ILE A N 1
ATOM 7481 C CA . ILE A 1 962 ? 61.764 12.678 5.660 1.00 45.66 962 ILE A CA 1
ATOM 7482 C C . ILE A 1 962 ? 60.641 13.734 5.757 1.00 45.66 962 ILE A C 1
ATOM 7484 O O . ILE A 1 962 ? 60.142 13.988 6.848 1.00 45.66 962 ILE A O 1
ATOM 7488 N N . ALA A 1 963 ? 60.166 14.298 4.638 1.00 39.53 963 ALA A N 1
ATOM 7489 C CA . ALA A 1 963 ? 59.084 15.293 4.657 1.00 39.53 963 ALA A CA 1
ATOM 7490 C C . ALA A 1 963 ? 57.675 14.667 4.729 1.00 39.53 963 ALA A C 1
ATOM 7492 O O . ALA A 1 963 ? 56.876 15.024 5.593 1.00 39.53 963 ALA A O 1
ATOM 7493 N N . LEU A 1 964 ? 57.362 13.707 3.848 1.00 43.12 964 LEU A N 1
ATOM 7494 C CA . LEU A 1 964 ? 55.996 13.172 3.721 1.00 43.12 964 LEU A CA 1
ATOM 7495 C C . LEU A 1 964 ? 55.600 12.184 4.836 1.00 43.12 964 LEU A C 1
ATOM 7497 O O . LEU A 1 964 ? 54.416 11.917 5.031 1.00 43.12 964 LEU A O 1
ATOM 7501 N N . LEU A 1 965 ? 56.571 11.688 5.612 1.00 44.03 965 LEU A N 1
ATOM 7502 C CA . LEU A 1 965 ? 56.334 10.759 6.724 1.00 44.03 965 LEU A CA 1
ATOM 7503 C C . LEU A 1 965 ? 55.504 11.386 7.868 1.00 44.03 965 LEU A C 1
ATOM 7505 O O . LEU A 1 965 ? 54.934 10.664 8.682 1.00 44.03 965 LEU A O 1
ATOM 7509 N N . LEU A 1 966 ? 55.403 12.720 7.918 1.00 45.88 966 LEU A N 1
ATOM 7510 C CA . LEU A 1 966 ? 54.600 13.448 8.907 1.00 45.88 966 LEU A CA 1
ATOM 7511 C C . LEU A 1 966 ? 53.096 13.485 8.578 1.00 45.88 966 LEU A C 1
ATOM 7513 O O . LEU A 1 966 ? 52.291 13.626 9.494 1.00 45.88 966 LEU A O 1
ATOM 7517 N N . LEU A 1 967 ? 52.688 13.299 7.316 1.00 46.09 967 LEU A N 1
ATOM 7518 C CA . LEU A 1 967 ? 51.262 13.286 6.943 1.00 46.09 967 LEU A CA 1
ATOM 7519 C C . LEU A 1 967 ? 50.551 11.979 7.331 1.00 46.09 967 LEU A C 1
ATOM 7521 O O . LEU A 1 967 ? 49.359 11.992 7.631 1.00 46.09 967 LEU A O 1
ATOM 7525 N N . ILE A 1 968 ? 51.289 10.868 7.432 1.00 48.91 968 ILE A N 1
ATOM 7526 C CA . ILE A 1 968 ? 50.760 9.574 7.901 1.00 48.91 968 ILE A CA 1
ATOM 7527 C C . ILE A 1 968 ? 50.304 9.648 9.372 1.00 48.91 968 ILE A C 1
ATOM 7529 O O . ILE A 1 968 ? 49.395 8.923 9.775 1.00 48.91 968 ILE A O 1
ATOM 7533 N N . VAL A 1 969 ? 50.863 10.567 10.169 1.00 46.53 969 VAL A N 1
ATOM 7534 C CA . VAL A 1 969 ? 50.498 10.746 11.585 1.00 46.53 969 VAL A CA 1
ATOM 7535 C C . VAL A 1 969 ? 49.076 11.299 11.752 1.00 46.53 969 VAL A C 1
ATOM 7537 O O . VAL A 1 969 ? 48.413 10.966 12.730 1.00 46.53 969 VAL A O 1
ATOM 7540 N N . MET A 1 970 ? 48.568 12.102 10.807 1.00 43.22 970 MET A N 1
ATOM 7541 C CA . MET A 1 970 ? 47.294 12.810 10.999 1.00 43.22 970 MET A CA 1
ATOM 7542 C C . MET A 1 970 ? 46.049 11.969 10.671 1.00 43.22 970 MET A C 1
ATOM 7544 O O . MET A 1 970 ? 44.985 12.241 11.219 1.00 43.22 970 MET A O 1
ATOM 7548 N N . PHE A 1 971 ? 46.163 10.938 9.823 1.00 42.31 971 PHE A N 1
ATOM 7549 C CA . PHE A 1 971 ? 45.007 10.133 9.384 1.00 42.31 971 PHE A CA 1
ATOM 7550 C C . PHE A 1 971 ? 44.915 8.734 10.025 1.00 42.31 971 PHE A C 1
ATOM 7552 O O . PHE A 1 971 ? 43.889 8.073 9.909 1.00 42.31 971 PHE A O 1
ATOM 7559 N N . PHE A 1 972 ? 45.950 8.279 10.746 1.00 42.84 972 PHE A N 1
ATOM 7560 C CA . PHE A 1 972 ? 45.964 6.958 11.402 1.00 42.84 972 PHE A CA 1
ATOM 7561 C C . PHE A 1 972 ? 45.618 6.968 12.905 1.00 42.84 972 PHE A C 1
ATOM 7563 O O . PHE A 1 972 ? 45.685 5.922 13.553 1.00 42.84 972 PHE A O 1
ATOM 7570 N N . ILE A 1 973 ? 45.222 8.120 13.461 1.00 45.84 973 ILE A N 1
ATOM 7571 C CA . ILE A 1 973 ? 44.858 8.281 14.885 1.00 45.84 973 ILE A CA 1
ATOM 7572 C C . ILE A 1 973 ? 43.359 8.014 15.161 1.00 45.84 973 ILE A C 1
ATOM 7574 O O . ILE A 1 973 ? 42.976 7.826 16.313 1.00 45.84 973 ILE A O 1
ATOM 7578 N N . LEU A 1 974 ? 42.518 7.864 14.128 1.00 38.31 974 LEU A N 1
ATOM 7579 C CA . LEU A 1 974 ? 41.148 7.334 14.251 1.00 38.31 974 LEU A CA 1
ATOM 7580 C C . LEU A 1 974 ? 41.045 5.966 13.564 1.00 38.31 974 LEU A C 1
ATOM 7582 O O . LEU A 1 974 ? 40.574 5.831 12.437 1.00 38.31 974 LEU A O 1
ATOM 7586 N N . ARG A 1 975 ? 41.552 4.939 14.253 1.00 35.50 975 ARG A N 1
ATOM 7587 C CA . ARG A 1 975 ? 41.733 3.587 13.714 1.00 35.50 975 ARG A CA 1
ATOM 7588 C C . ARG A 1 975 ? 40.801 2.562 14.382 1.00 35.50 975 ARG A C 1
ATOM 7590 O O . ARG A 1 975 ? 40.870 2.376 15.587 1.00 35.50 975 ARG A O 1
ATOM 7597 N N . TYR A 1 976 ? 40.118 1.782 13.536 1.00 35.44 976 TYR A N 1
ATOM 7598 C CA . TYR A 1 976 ? 39.667 0.387 13.743 1.00 35.44 976 TYR A CA 1
ATOM 7599 C C . TYR A 1 976 ? 38.438 0.034 14.620 1.00 35.44 976 TYR A C 1
ATOM 7601 O O . TYR A 1 976 ? 38.472 0.115 15.840 1.00 35.44 976 TYR A O 1
ATOM 7609 N N . ARG A 1 977 ? 37.535 -0.689 13.928 1.00 32.62 977 ARG A N 1
ATOM 7610 C CA . ARG A 1 977 ? 36.910 -1.997 14.256 1.00 32.62 977 ARG A CA 1
ATOM 7611 C C . ARG A 1 977 ? 35.591 -2.080 15.049 1.00 32.62 977 ARG A C 1
ATOM 7613 O O . ARG A 1 977 ? 35.453 -1.606 16.165 1.00 32.62 977 ARG A O 1
ATOM 7620 N N . SER A 1 978 ? 34.689 -2.838 14.417 1.00 38.16 978 SER A N 1
ATOM 7621 C CA . SER A 1 978 ? 33.463 -3.487 14.908 1.00 38.16 978 SER A CA 1
ATOM 7622 C C . SER A 1 978 ? 33.774 -4.652 15.876 1.00 38.16 978 SER A C 1
ATOM 7624 O O . SER A 1 978 ? 34.926 -5.101 15.935 1.00 38.16 978 SER A O 1
ATOM 7626 N N . PRO A 1 979 ? 32.769 -5.142 16.625 1.00 38.06 979 PRO A N 1
ATOM 7627 C CA . PRO A 1 979 ? 32.139 -6.413 16.224 1.00 38.06 979 PRO A CA 1
ATOM 7628 C C . PRO A 1 979 ? 30.600 -6.337 16.088 1.00 38.06 979 PRO A C 1
ATOM 7630 O O . PRO A 1 979 ? 29.984 -5.358 16.504 1.00 38.06 979 PRO A O 1
ATOM 7633 N N . ARG A 1 980 ? 30.000 -7.377 15.488 1.00 32.53 980 ARG A N 1
ATOM 7634 C CA . ARG A 1 980 ? 28.595 -7.781 15.704 1.00 32.53 980 ARG A CA 1
ATOM 7635 C C . ARG A 1 980 ? 28.527 -8.652 16.963 1.00 32.53 980 ARG A C 1
ATOM 7637 O O . ARG A 1 980 ? 29.470 -9.408 17.179 1.00 32.53 980 ARG A O 1
ATOM 7644 N N . GLU A 1 981 ? 27.415 -8.595 17.691 1.00 32.75 981 GLU A N 1
ATOM 7645 C CA . GLU A 1 981 ? 26.509 -9.726 18.000 1.00 32.75 981 GLU A CA 1
ATOM 7646 C C . GLU A 1 981 ? 25.573 -9.327 19.150 1.00 32.75 981 GLU A C 1
ATOM 7648 O O . GLU A 1 981 ? 26.037 -8.958 20.228 1.00 32.75 981 GLU A O 1
ATOM 7653 N N . ASP A 1 982 ? 24.263 -9.399 18.906 1.00 31.30 982 ASP A N 1
ATOM 7654 C CA . ASP A 1 982 ? 23.224 -9.194 19.917 1.00 31.30 982 ASP A CA 1
ATOM 7655 C C . ASP A 1 982 ? 22.827 -10.529 20.561 1.00 31.30 982 ASP A C 1
ATOM 7657 O O . ASP A 1 982 ? 22.856 -11.580 19.917 1.00 31.30 982 ASP A O 1
ATOM 7661 N N . VAL A 1 983 ? 22.444 -10.485 21.839 1.00 31.80 983 VAL A N 1
ATOM 7662 C CA . VAL A 1 983 ? 22.048 -11.656 22.632 1.00 31.80 983 VAL A CA 1
ATOM 7663 C C . VAL A 1 983 ? 20.768 -11.342 23.409 1.00 31.80 983 VAL A C 1
ATOM 7665 O O . VAL A 1 983 ? 20.779 -10.510 24.306 1.00 31.80 983 VAL A O 1
ATOM 7668 N N . THR A 1 984 ? 19.692 -12.029 23.019 1.00 36.28 984 THR A N 1
ATOM 7669 C CA . THR A 1 984 ? 18.475 -12.411 23.770 1.00 36.28 984 THR A CA 1
ATOM 7670 C C . THR A 1 984 ? 18.026 -11.606 25.011 1.00 36.28 984 THR A C 1
ATOM 7672 O O . THR A 1 984 ? 18.667 -11.696 26.055 1.00 36.28 984 THR A O 1
ATOM 7675 N N . SER A 1 985 ? 16.779 -11.106 24.930 1.00 35.34 985 SER A N 1
ATOM 7676 C CA . SER A 1 985 ? 15.707 -11.132 25.964 1.00 35.34 985 SER A CA 1
ATOM 7677 C C . SER A 1 985 ? 15.854 -10.379 27.305 1.00 35.34 985 SER A C 1
ATOM 7679 O O . SER A 1 985 ? 16.950 -10.227 27.826 1.00 35.34 985 SER A O 1
ATOM 7681 N N . GLU A 1 986 ? 14.687 -10.057 27.891 1.00 38.03 986 GLU A N 1
ATOM 7682 C CA . GLU A 1 986 ? 14.433 -9.278 29.129 1.00 38.03 986 GLU A CA 1
ATOM 7683 C C . GLU A 1 986 ? 14.677 -7.755 28.965 1.00 38.03 986 GLU A C 1
ATOM 7685 O O . GLU A 1 986 ? 15.768 -7.338 28.584 1.00 38.03 986 GLU A O 1
ATOM 7690 N N . GLU A 1 987 ? 13.715 -6.851 29.207 1.00 34.38 987 GLU A N 1
ATOM 7691 C CA . GLU A 1 987 ? 12.280 -6.965 29.584 1.00 34.38 987 GLU A CA 1
ATOM 7692 C C . GLU A 1 987 ? 11.369 -6.329 28.515 1.00 34.38 987 GLU A C 1
ATOM 7694 O O . GLU A 1 987 ? 11.743 -5.252 27.993 1.00 34.38 987 GLU A O 1
#

Solvent-accessible surface area (backbone atoms only — not comparable to full-atom values): 57382 Å² total; per-residue (Å²): 136,93,76,88,81,90,86,82,92,85,81,91,86,84,87,82,89,85,88,85,83,89,84,88,86,86,87,82,88,80,77,86,78,68,45,64,40,77,56,85,79,82,78,45,95,87,56,40,44,38,20,41,27,71,54,62,41,93,89,57,48,70,67,62,34,36,64,55,42,40,78,53,24,48,30,33,65,35,68,61,68,90,62,54,47,87,48,42,28,56,47,38,61,33,76,57,18,52,44,51,49,51,42,47,30,43,63,48,72,20,39,60,37,38,46,48,46,61,57,44,81,91,80,35,76,62,58,56,89,94,42,69,88,68,38,58,63,37,65,72,57,48,49,50,51,44,51,28,53,49,41,33,44,70,48,62,26,41,36,34,39,26,63,28,59,40,47,52,59,51,34,76,73,52,29,69,72,46,99,76,34,58,14,35,55,36,49,51,53,47,50,52,56,39,41,58,56,39,45,73,44,21,66,68,35,43,44,30,43,29,31,43,53,40,39,63,95,73,32,32,72,42,77,54,68,63,48,59,73,58,60,71,96,66,39,66,34,53,32,28,33,42,48,63,70,40,27,81,81,33,54,45,66,85,58,55,58,58,54,68,59,58,60,54,50,80,29,42,78,93,59,41,29,32,28,68,24,43,49,49,42,43,42,73,85,35,54,15,46,62,31,24,26,49,38,52,56,38,54,66,29,59,38,26,52,71,67,68,50,56,45,46,40,42,19,28,72,33,40,33,17,86,38,99,88,44,36,46,24,33,15,43,55,85,64,51,77,40,65,28,44,60,62,58,37,81,85,67,63,39,43,63,63,90,73,89,50,74,48,78,42,57,46,66,61,54,64,49,81,43,68,42,73,78,42,40,49,68,85,57,96,83,68,66,75,46,63,33,30,54,59,88,85,52,76,35,50,58,30,78,60,96,44,34,40,38,35,52,59,82,63,28,43,34,40,25,48,40,80,89,36,61,46,78,47,76,49,44,38,33,40,26,42,82,87,66,41,63,34,69,49,69,37,37,40,32,29,36,83,70,94,74,58,41,42,76,40,101,57,79,48,72,46,75,51,50,41,72,44,78,47,80,46,70,41,62,76,40,43,47,60,87,84,59,56,71,51,64,44,51,77,44,81,76,45,48,63,69,43,45,77,52,79,47,72,64,69,56,27,32,35,41,39,30,49,66,49,50,92,48,56,46,81,43,50,38,35,33,38,40,25,40,88,89,68,46,55,37,75,51,65,31,43,36,37,33,36,81,67,98,71,62,41,44,78,56,66,64,68,66,46,81,46,51,40,75,53,66,46,78,43,85,46,70,67,30,56,51,60,87,58,94,79,70,66,68,46,78,48,76,45,76,47,69,57,69,90,46,67,52,76,49,76,39,78,90,80,24,33,33,36,41,37,49,38,75,96,41,51,44,57,32,28,43,38,40,37,35,26,60,82,89,51,61,32,77,50,70,26,39,33,38,24,46,75,73,88,62,51,39,47,59,53,86,65,72,74,45,79,46,43,38,75,42,78,46,77,45,62,50,58,79,34,57,66,44,42,85,90,65,59,63,75,44,76,46,84,70,40,75,39,95,54,45,68,42,77,48,65,89,47,94,53,34,41,37,40,28,43,29,69,96,43,60,46,77,53,52,35,31,36,31,38,26,39,72,93,68,34,66,31,79,46,69,43,38,36,35,31,41,80,74,90,66,59,33,45,68,48,68,54,97,77,40,65,47,80,43,38,71,60,38,68,49,77,44,68,45,83,41,85,78,27,47,60,46,46,86,80,52,58,69,85,63,48,45,59,46,69,73,39,98,46,50,47,67,60,73,58,34,38,39,38,47,40,57,65,87,60,88,73,50,71,47,79,38,40,34,32,42,30,40,89,89,66,43,56,22,68,78,46,67,38,40,38,39,53,61,84,92,86,94,90,89,92,84,66,72,63,78,52,74,50,77,50,78,59,99,72,28,43,34,41,39,37,35,41,59,70,91,63,71,46,17,42,31,38,31,52,75,91,47,77,45,54,48,70,51,44,69,37,94,90,44,80,28,34,31,40,44,76,46,68,85,67,88,78,62,57,62,48,42,41,33,43,48,42,14,73,42,91,67,51,65,71,48,38,96,76,84,78,61,70,60,72,63,98,98,97,99,98,97,98,98,95,101,97,95,98,98,97,97,95,96,92,90,90,87,89,74,87,71,68,70,65,63,61,60,63,75,70,63,76,80,69,87,85,83,86,89,86,89,79,82,84,89,132

Sequence (987 aa):
MTRFVPAIITSLVIMLLLPPVAVGRSSTEGSPLALEPLDDPELPPVGFYRGVLPNPHPGQSFEEVYGNVSLHSQFVPVWGKPSPFYNMSDDLSGSWGSYFVDTLIRGNGMFPLIHMNFYGAGMSLSTPPDLSGAALNDTSWRQRYVESVKSVVNASRPLYLSVGNEVNRWFETYGLNRSDGMGFEHFVSLYNEVYDSVKSLSPGTIVFCTFAREIVAEHREANMSVLSLFDPSRLDMLVLTTYPYSVQGINSVSDIPDDYYSSAFDNIADMPFGLSEAAWPSLSQFGGEDGQVSFIENMTGRLTLDQGLDMKLLGWPWLHDIGPADATGLRFSDGTAKKALSAWKMNDPPSFVPGNRTISLPEDFGYYAYPLNNTFFDTDPGDELSYFLWNGTSYTNLTNTSLFRAEIRGGELLLGSLENVSGTYMLRVMARDRMRETNWTFIQVRVLEINDPPALLDGQGNVTFNEGFTQFMDLSHLITDCDDALSELEITVISAEHLVTIIHMTPDPFMYLYSEDPEWFGETSLLLRVVDTGGEGVVLNISVTILPVEDAPVLMIPNVIDMTEDVGRTLNVSAWWSDPDPGEVLEVTVNVSGGKVGLEPYLDIANGTMELVPDPDVWGTFFLNVTVSDGELNTTGRIEVRIEGVNDPPRAEDPPPLRLVEDETYLFDLDSISPIDVEGETIFFSLANGSDLIRTVSFPENGTMKIVPFPDDFGAGELTVSMRDASGGIAFLVFHFNITAVNDPPFLMTPENWTVYLKRGEERRIDLSGYPFIFEDVDDAPSDLVLHCGSGWCSVNGSWVTIRVPESTNVSDVNISFRLEDPSGALSEIRSLHLVVLDPLVEGPQLSIGNMTVDQDGGDLIVRANGDEGQEIWVVVVLGNVTLSRRLVEDENTPGTYYLRWKDIPISDDGDIIVYLSREEGGENDSPLEPLVFGFHAREIVEDGNGGGSDTGRVWLVYLGIALLLLIVMFFILRYRSPREDVTSEE

Radius of gyration: 91.08 Å; Cα contacts (8 Å, |Δi|>4): 2006; chains: 1; bounding box: 200×83×221 Å

Foldseek 3Di:
DDDDDDDDDDDDDDDDDDDDDDDDDDDDDDDDDFQAFPDDDDQPPLQAWEEEAFDDFPPDDLLRRLLVRLQQGQEHECPDDPPALLCRLVCCLDPNVCCVQVCSAVVSNHFYAYEHAQADPPRHGDDDPVGPPDALQPPVRLVSSLVSLLSNCVRRVGLHYAHHEQLLVLCVVANQDDPSRSHCLSVQVSLQVNLVSNCVRYVRRQYAHEHEQAPLVVQAGGPLLVLLSHDLVRHQEYEYEDDNCSHPQQQALVSQDLCSPVVSCVNPPQHAYEYQAYWDALDVSHVHLVRRLVNLVCVSDSNAVVVVHSYHYYYHHYQEAPDPVRRGHQAYSNRHGGPNVVSSHDFDWKDFDDDAQEDEEAAPPFKDKDFCPNGIDGPDPPWDKDKFWDQPPDTHQWHDDPFWTWGDDRRIIMTGGDPLDFAKDWIKMKIATPSGHIDIDTHIYGHDDDFDAKDFADDAAEDEEAFLDKDKFFCLRTIDGRPDQCLQKDKDWPDDVQKDKDWDPPPGIMIIMHGPDRLDFAKDKTWIWIAHPVGHTDIHIHIYGYDYDDDEKDAPDDQEAEEAAPDKDKDQQQPRIDGSDPPFDKDKDKDKDDFDPFWDWDDDVPRRMIMIHGDHLGFDKMKIWMWIDRDPHIDIDIHIYGHDYDWDAKDWAADDAAEAEAPDKDKDFQCVRVIDTSVGFQKDKDWPFDDPQWPDWDDPDRRMIITHGHHLRWAKDKTKMWIAGDVGHIDIHIHTYGYDYDFDAKEKDDDPQQEDEDAAFDKDKDQLPDPVIDIDGSPDDLQQKDKDKDDPQWDDDRRIIMGGHHNPDPDFKDKMKMWIAGPVGHIYDIDIHIYGHDDDDDDDAFFFWDDKDWDADPQKIKIKTFGAFPQWKKKWKDWPPDIFIDTWDADPVDGRITIDTHHDDPDAAATKMWMAMDSDGRDDRSDPDGTITHHDEDYYDDDYDYYDEEDDDDDDDDDDPPPCVVVVVPPCPPDDDDDDDDDDDDD

pLDDT: mean 83.73, std 16.78, range [25.23, 98.31]

Nearest PDB structures (foldseek):
  5iry-assembly1_B  TM=2.937E-01  e=1.542E-20  Homo sapiens
  7y9a-assembly1_A-2  TM=4.244E-01  e=4.530E-06  Chelicerata
  2yn3-assembly1_A  TM=2.386E-01  e=1.820E-05  Salmonella enterica subsp. enterica serovar Typhimurium str. LT2
  4no0-assembly1_D  TM=2.934E-01  e=1.032E-02  Homo sapiens
  3s8w-assembly3_C  TM=5.884E-01  e=5.532E+00  Homo sapiens